Protein AF-A0A0N0V313-F1 (afdb_monomer_lite)

Structure (mmCIF, N/CA/C/O backbone):
data_AF-A0A0N0V313-F1
#
_entry.id   AF-A0A0N0V313-F1
#
loop_
_atom_site.group_PDB
_atom_site.id
_atom_site.type_symbol
_atom_site.label_atom_id
_atom_site.label_alt_id
_atom_site.label_comp_id
_atom_site.label_asym_id
_atom_site.label_entity_id
_atom_site.label_seq_id
_atom_site.pdbx_PDB_ins_code
_atom_site.Cartn_x
_atom_site.Cartn_y
_atom_site.Cartn_z
_atom_site.occupancy
_atom_site.B_iso_or_equiv
_atom_site.auth_seq_id
_atom_site.auth_comp_id
_atom_site.auth_asym_id
_atom_site.auth_atom_id
_atom_site.pdbx_PDB_model_num
ATOM 1 N N . PHE A 1 1 ? 14.311 -41.955 42.974 1.00 34.53 1 PHE A N 1
ATOM 2 C CA . PHE A 1 1 ? 13.350 -40.988 43.537 1.00 34.53 1 PHE A CA 1
ATOM 3 C C . PHE A 1 1 ? 11.928 -41.524 43.404 1.00 34.53 1 PHE A C 1
ATOM 5 O O . PHE A 1 1 ? 11.404 -41.926 44.427 1.00 34.53 1 PHE A O 1
ATOM 12 N N . LEU A 1 2 ? 11.371 -41.703 42.191 1.00 32.03 2 LEU A N 1
ATOM 13 C CA . LEU A 1 2 ? 10.051 -42.346 42.013 1.00 32.03 2 LEU A CA 1
ATOM 14 C C . LEU A 1 2 ? 9.944 -43.751 42.652 1.00 32.03 2 LEU A C 1
ATOM 16 O O . LEU A 1 2 ? 8.968 -44.006 43.345 1.00 32.03 2 LEU A O 1
ATOM 20 N N . ASP A 1 3 ? 10.964 -44.611 42.539 1.00 33.94 3 ASP A N 1
ATOM 21 C CA . ASP A 1 3 ? 10.922 -45.958 43.153 1.00 33.94 3 ASP A CA 1
ATOM 22 C C . ASP A 1 3 ? 10.912 -45.951 44.693 1.00 33.94 3 ASP A C 1
ATOM 24 O O . ASP A 1 3 ? 10.281 -46.801 45.321 1.00 33.94 3 ASP A O 1
ATOM 28 N N . ALA A 1 4 ? 11.565 -44.971 45.328 1.00 38.34 4 ALA A N 1
ATOM 29 C CA . ALA A 1 4 ? 11.585 -44.853 46.789 1.00 38.34 4 ALA A CA 1
ATOM 30 C C . ALA A 1 4 ? 10.253 -44.301 47.323 1.00 38.34 4 ALA A C 1
ATOM 32 O O . ALA A 1 4 ? 9.757 -44.762 48.349 1.00 38.34 4 ALA A O 1
ATOM 33 N N . THR A 1 5 ? 9.635 -43.362 46.595 1.00 40.12 5 THR A N 1
ATOM 34 C CA . THR A 1 5 ? 8.320 -42.802 46.936 1.00 40.12 5 THR A CA 1
ATOM 35 C C . THR A 1 5 ? 7.208 -43.839 46.780 1.00 40.12 5 THR A C 1
ATOM 37 O O . THR A 1 5 ? 6.325 -43.900 47.632 1.00 40.12 5 THR A O 1
ATOM 40 N N . VAL A 1 6 ? 7.279 -44.693 45.750 1.00 41.06 6 VAL A N 1
ATOM 41 C CA . VAL A 1 6 ? 6.324 -45.794 45.531 1.00 41.06 6 VAL A CA 1
ATOM 42 C C . VAL A 1 6 ? 6.480 -46.881 46.597 1.00 41.06 6 VAL A C 1
ATOM 44 O O . VAL A 1 6 ? 5.483 -47.342 47.139 1.00 41.06 6 VAL A O 1
ATOM 47 N N . THR A 1 7 ? 7.707 -47.236 46.989 1.00 41.81 7 THR A N 1
ATOM 48 C CA . THR A 1 7 ? 7.926 -48.267 48.023 1.00 41.81 7 THR A CA 1
ATOM 49 C C . THR A 1 7 ? 7.408 -47.818 49.398 1.00 41.81 7 THR A C 1
ATOM 51 O O . THR A 1 7 ? 6.713 -48.576 50.065 1.00 41.81 7 THR A O 1
ATOM 54 N N . ILE A 1 8 ? 7.644 -46.557 49.787 1.00 45.75 8 ILE A N 1
ATOM 55 C CA . ILE A 1 8 ? 7.180 -46.010 51.078 1.00 45.75 8 ILE A CA 1
ATOM 56 C C . ILE A 1 8 ? 5.659 -45.806 51.098 1.00 45.75 8 ILE A C 1
ATOM 58 O O . ILE A 1 8 ? 5.028 -46.066 52.118 1.00 45.75 8 ILE A O 1
ATOM 62 N N . THR A 1 9 ? 5.052 -45.366 49.989 1.00 46.56 9 THR A N 1
ATOM 63 C CA . THR A 1 9 ? 3.583 -45.255 49.903 1.00 46.56 9 THR A CA 1
ATOM 64 C C . THR A 1 9 ? 2.912 -46.620 49.916 1.00 46.56 9 THR A C 1
ATOM 66 O O . THR A 1 9 ? 1.864 -46.740 50.535 1.00 46.56 9 THR A O 1
ATOM 69 N N . THR A 1 10 ? 3.531 -47.647 49.329 1.00 43.28 10 THR A N 1
ATOM 70 C CA . THR A 1 10 ? 3.001 -49.019 49.347 1.00 43.28 10 THR A CA 1
ATOM 71 C C . THR A 1 10 ? 3.128 -49.654 50.736 1.00 43.28 10 THR A C 1
ATOM 73 O O . THR A 1 10 ? 2.152 -50.219 51.213 1.00 43.28 10 THR A O 1
ATOM 76 N N . GLU A 1 11 ? 4.250 -49.470 51.446 1.00 43.75 11 GLU A N 1
ATOM 77 C CA . GLU A 1 11 ? 4.398 -49.928 52.842 1.00 43.75 11 GLU A CA 1
ATOM 78 C C . GLU A 1 11 ? 3.432 -49.199 53.799 1.00 43.75 11 GLU A C 1
ATOM 80 O O . GLU A 1 11 ? 2.836 -49.832 54.667 1.00 43.75 11 GLU A O 1
ATOM 85 N N . LEU A 1 12 ? 3.204 -47.888 53.624 1.00 44.88 12 LEU A N 1
ATOM 86 C CA . LEU A 1 12 ? 2.194 -47.142 54.395 1.00 44.88 12 LEU A CA 1
ATOM 87 C C . LEU A 1 12 ? 0.769 -47.618 54.093 1.00 44.88 12 LEU A C 1
ATOM 89 O O . LEU A 1 12 ? -0.044 -47.710 55.009 1.00 44.88 12 LEU A O 1
ATOM 93 N N . PHE A 1 13 ? 0.466 -47.934 52.832 1.00 44.59 13 PHE A N 1
ATOM 94 C CA . PHE A 1 13 ? -0.846 -48.443 52.432 1.00 44.59 13 PHE A CA 1
ATOM 95 C C . PHE A 1 13 ? -1.089 -49.866 52.954 1.00 44.59 13 PHE A C 1
ATOM 97 O O . PHE A 1 13 ? -2.187 -50.157 53.417 1.00 44.59 13 PHE A O 1
ATOM 104 N N . GLU A 1 14 ? -0.068 -50.731 52.957 1.00 46.31 14 GLU A N 1
ATOM 105 C CA . GLU A 1 14 ? -0.139 -52.085 53.527 1.00 46.31 14 GLU A CA 1
ATOM 106 C C . GLU A 1 14 ? -0.232 -52.074 55.062 1.00 46.31 14 GLU A C 1
ATOM 108 O O . GLU A 1 14 ? -0.946 -52.894 55.635 1.00 46.31 14 GLU A O 1
ATOM 113 N N . ILE A 1 15 ? 0.404 -51.122 55.755 1.00 45.47 15 ILE A N 1
ATOM 114 C CA . ILE A 1 15 ? 0.240 -50.944 57.211 1.00 45.47 15 ILE A CA 1
ATOM 115 C C . ILE A 1 15 ? -1.172 -50.440 57.547 1.00 45.47 15 ILE A C 1
ATOM 117 O O . ILE A 1 15 ? -1.767 -50.898 58.515 1.00 45.47 15 ILE A O 1
ATOM 121 N N . ILE A 1 16 ? -1.740 -49.547 56.728 1.00 46.66 16 ILE A N 1
ATOM 122 C CA . ILE A 1 16 ? -3.119 -49.056 56.896 1.00 46.66 16 ILE A CA 1
ATOM 123 C C . ILE A 1 16 ? -4.159 -50.143 56.557 1.00 46.66 16 ILE A C 1
ATOM 125 O O . ILE A 1 16 ? -5.248 -50.125 57.122 1.00 46.66 16 ILE A O 1
ATOM 129 N N . GLN A 1 17 ? -3.842 -51.086 55.659 1.00 43.22 17 GLN A N 1
ATOM 130 C CA . GLN A 1 17 ? -4.738 -52.189 55.278 1.00 43.22 17 GLN A CA 1
ATOM 131 C C . GLN A 1 17 ? -4.585 -53.470 56.114 1.00 43.22 17 GLN A C 1
ATOM 133 O O . GLN A 1 17 ? -5.504 -54.285 56.110 1.00 43.22 17 GLN A O 1
ATOM 138 N N . SER A 1 18 ? -3.448 -53.693 56.782 1.00 42.53 18 SER A N 1
ATOM 139 C CA . SER A 1 18 ? -3.191 -54.943 57.526 1.00 42.53 18 SER A CA 1
ATOM 140 C C . SER A 1 18 ? -3.800 -54.987 58.927 1.00 42.53 18 SER A C 1
ATOM 142 O O . SER A 1 18 ? -3.902 -56.077 59.489 1.00 42.53 18 SER A O 1
ATOM 144 N N . ASP A 1 19 ? -4.267 -53.854 59.451 1.00 44.91 19 ASP A N 1
ATOM 145 C CA . ASP A 1 19 ? -5.111 -53.808 60.641 1.00 44.91 19 ASP A CA 1
ATOM 146 C C . ASP A 1 19 ? -6.555 -53.494 60.212 1.00 44.91 19 ASP A C 1
ATOM 148 O O . ASP A 1 19 ? -6.806 -52.499 59.532 1.00 44.91 19 ASP A O 1
ATOM 152 N N . ASP A 1 20 ? -7.499 -54.362 60.595 1.00 46.09 20 ASP A N 1
ATOM 153 C CA . ASP A 1 20 ? -8.954 -54.263 60.373 1.00 46.09 20 ASP A CA 1
ATOM 154 C C . ASP A 1 20 ? -9.541 -52.958 60.970 1.00 46.09 20 ASP A C 1
ATOM 156 O O . ASP A 1 20 ? -10.193 -52.953 62.014 1.00 46.09 20 ASP A O 1
ATOM 160 N N . ILE A 1 21 ? -9.302 -51.815 60.322 1.00 44.97 21 ILE A N 1
ATOM 161 C CA . ILE A 1 21 ? -9.722 -50.480 60.788 1.00 44.97 21 ILE A CA 1
ATOM 162 C C . ILE A 1 21 ? -11.132 -50.105 60.289 1.00 44.97 21 ILE A C 1
ATOM 164 O O . ILE A 1 21 ? -11.710 -49.127 60.762 1.00 44.97 21 ILE A O 1
ATOM 168 N N . PHE A 1 22 ? -11.733 -50.881 59.380 1.00 41.62 22 PHE A N 1
ATOM 169 C CA . PHE A 1 22 ? -12.976 -50.481 58.703 1.00 41.62 22 PHE A CA 1
ATOM 170 C C . PHE A 1 22 ? -14.220 -51.342 58.943 1.00 41.62 22 PHE A C 1
ATOM 172 O O . PHE A 1 22 ? -15.252 -51.016 58.363 1.00 41.62 22 PHE A O 1
ATOM 179 N N . ASP A 1 23 ? -14.199 -52.336 59.837 1.00 37.44 23 ASP A N 1
ATOM 180 C CA . ASP A 1 23 ? -15.422 -53.073 60.190 1.00 37.44 23 ASP A CA 1
ATOM 181 C C . ASP A 1 23 ? -15.765 -53.005 61.692 1.00 37.44 23 ASP A C 1
ATOM 183 O O . ASP A 1 23 ? -15.116 -53.614 62.540 1.00 37.44 23 ASP A O 1
ATOM 187 N N . ASN A 1 24 ? -16.895 -52.330 61.957 1.00 33.34 24 ASN A N 1
ATOM 188 C CA . ASN A 1 24 ? -17.717 -52.244 63.179 1.00 33.34 24 ASN A CA 1
ATOM 189 C C . ASN A 1 24 ? -17.553 -51.001 64.091 1.00 33.34 24 ASN A C 1
ATOM 191 O O . ASN A 1 24 ? -16.580 -50.830 64.817 1.00 33.34 24 ASN A O 1
ATOM 195 N N . HIS A 1 25 ? -18.616 -50.179 64.125 1.00 34.38 25 HIS A N 1
ATOM 196 C CA . HIS A 1 25 ? -18.979 -49.233 65.204 1.00 34.38 25 HIS A CA 1
ATOM 197 C C . HIS A 1 25 ? -18.958 -49.920 66.599 1.00 34.38 25 HIS A C 1
ATOM 199 O O . HIS A 1 25 ? -19.292 -51.108 66.629 1.00 34.38 25 HIS A O 1
ATOM 205 N N . PRO A 1 26 ? -18.709 -49.236 67.756 1.00 43.62 26 PRO A N 1
ATOM 206 C CA . PRO A 1 26 ? -19.061 -47.833 68.050 1.00 43.62 26 PRO A CA 1
ATOM 207 C C . PRO A 1 26 ? -18.061 -46.967 68.891 1.00 43.62 26 PRO A C 1
ATOM 209 O O . PRO A 1 26 ? -17.382 -47.443 69.789 1.00 43.62 26 PRO A O 1
ATOM 212 N N . SER A 1 27 ? -18.045 -45.654 68.613 1.00 46.44 27 SER A N 1
ATOM 213 C CA . SER A 1 27 ? -18.040 -44.500 69.554 1.00 46.44 27 SER A CA 1
ATOM 214 C C . SER A 1 27 ? -17.170 -44.463 70.836 1.00 46.44 27 SER A C 1
ATOM 216 O O . SER A 1 27 ? -17.701 -44.097 71.885 1.00 46.44 27 SER A O 1
ATOM 218 N N . ASP A 1 28 ? -15.861 -44.716 70.790 1.00 44.06 28 ASP A N 1
ATOM 219 C CA . ASP A 1 28 ? -14.980 -44.318 71.908 1.00 44.06 28 ASP A CA 1
ATOM 220 C C . ASP A 1 28 ? -13.730 -43.575 71.402 1.00 44.06 28 ASP A C 1
ATOM 222 O O . ASP A 1 28 ? -12.792 -44.170 70.857 1.00 44.06 28 ASP A O 1
ATOM 226 N N . ASP A 1 29 ? -13.742 -42.245 71.541 1.00 49.06 29 ASP A N 1
ATOM 227 C CA . ASP A 1 29 ? -12.703 -41.329 71.045 1.00 49.06 29 ASP A CA 1
ATOM 228 C C . ASP A 1 29 ? -11.321 -41.599 71.680 1.00 49.06 29 ASP A C 1
ATOM 230 O O . ASP A 1 29 ? -10.282 -41.306 71.076 1.00 49.06 29 ASP A O 1
ATOM 234 N N . GLU A 1 30 ? -11.274 -42.237 72.858 1.00 43.00 30 GLU A N 1
ATOM 235 C CA . GLU A 1 30 ? -10.028 -42.661 73.513 1.00 43.00 30 GLU A CA 1
ATOM 236 C C . GLU A 1 30 ? -9.331 -43.824 72.784 1.00 43.00 30 GLU A C 1
ATOM 238 O O . GLU A 1 30 ? -8.101 -43.830 72.676 1.00 43.00 30 GLU A O 1
ATOM 243 N N . HIS A 1 31 ? -10.078 -44.783 72.221 1.00 44.56 31 HIS A N 1
ATOM 244 C CA . HIS A 1 31 ? -9.494 -45.958 71.557 1.00 44.56 31 HIS A CA 1
ATOM 245 C C . HIS A 1 31 ? -8.894 -45.599 70.188 1.00 44.56 31 HIS A C 1
ATOM 247 O O . HIS A 1 31 ? -7.794 -46.032 69.837 1.00 44.56 31 HIS A O 1
ATOM 253 N N . GLN A 1 32 ? -9.573 -44.717 69.449 1.00 47.53 32 GLN A N 1
ATOM 254 C CA . GLN A 1 32 ? -9.085 -44.147 68.189 1.00 47.53 32 GLN A CA 1
ATOM 255 C C . GLN A 1 32 ? -7.858 -43.245 68.405 1.00 47.53 32 GLN A C 1
ATOM 257 O O . GLN A 1 32 ? -6.925 -43.257 67.599 1.00 47.53 32 GLN A O 1
ATOM 262 N N . SER A 1 33 ? -7.811 -42.502 69.516 1.00 47.72 33 SER A N 1
ATOM 263 C CA . SER A 1 33 ? -6.656 -41.671 69.879 1.00 47.72 33 SER A CA 1
ATOM 264 C C . SER A 1 33 ? -5.431 -42.511 70.255 1.00 47.72 33 SER A C 1
ATOM 266 O O . SER A 1 33 ? -4.319 -42.197 69.828 1.00 47.72 33 SER A O 1
ATOM 268 N N . ALA A 1 34 ? -5.620 -43.620 70.979 1.00 48.69 34 ALA A N 1
ATOM 269 C CA . ALA A 1 34 ? -4.541 -44.542 71.336 1.00 48.69 34 ALA A CA 1
ATOM 270 C C . ALA A 1 34 ? -3.917 -45.227 70.103 1.00 48.69 34 ALA A C 1
ATOM 272 O O . ALA A 1 34 ? -2.691 -45.274 69.984 1.00 48.69 34 ALA A O 1
ATOM 273 N N . LEU A 1 35 ? -4.739 -45.669 69.143 1.00 49.12 35 LEU A N 1
ATOM 274 C CA . LEU A 1 35 ? -4.277 -46.266 67.881 1.00 49.12 35 LEU A CA 1
ATOM 275 C C . LEU A 1 35 ? -3.494 -45.267 67.010 1.00 49.12 35 LEU A C 1
ATOM 277 O O . LEU A 1 35 ? -2.474 -45.617 66.416 1.00 49.12 35 LEU A O 1
ATOM 281 N N . ARG A 1 36 ? -3.909 -43.993 66.987 1.00 50.12 36 ARG A N 1
ATOM 282 C CA . ARG A 1 36 ? -3.197 -42.918 66.270 1.00 50.12 36 ARG A CA 1
ATOM 283 C C . ARG A 1 36 ? -1.842 -42.585 66.901 1.00 50.12 36 ARG A C 1
ATOM 285 O O . ARG A 1 36 ? -0.891 -42.282 66.180 1.00 50.12 36 ARG A O 1
ATOM 292 N N . ILE A 1 37 ? -1.734 -42.665 68.229 1.00 52.81 37 ILE A N 1
ATOM 293 C CA . ILE A 1 37 ? -0.472 -42.465 68.959 1.00 52.81 37 ILE A CA 1
ATOM 294 C C . ILE A 1 37 ? 0.492 -43.639 68.720 1.00 52.81 37 ILE A C 1
ATOM 296 O O . ILE A 1 37 ? 1.676 -43.410 68.475 1.00 52.81 37 ILE A O 1
ATOM 300 N N . GLU A 1 38 ? -0.001 -44.881 68.719 1.00 50.91 38 GLU A N 1
ATOM 301 C CA . GLU A 1 38 ? 0.784 -46.082 68.386 1.00 50.91 38 GLU A CA 1
ATOM 302 C C . GLU A 1 38 ? 1.335 -46.010 66.947 1.00 50.91 38 GLU A C 1
ATOM 304 O O . GLU A 1 38 ? 2.533 -46.215 66.728 1.00 50.91 38 GLU A O 1
ATOM 309 N N . ALA A 1 39 ? 0.497 -45.630 65.973 1.00 50.38 39 ALA A N 1
ATOM 310 C CA . ALA A 1 39 ? 0.896 -45.469 64.573 1.00 50.38 39 ALA A CA 1
ATOM 311 C C . ALA A 1 39 ? 1.961 -44.372 64.391 1.00 50.38 39 ALA A C 1
ATOM 313 O O . ALA A 1 39 ? 2.960 -44.581 63.698 1.00 50.38 39 ALA A O 1
ATOM 314 N N . LYS A 1 40 ? 1.798 -43.228 65.071 1.00 52.59 40 LYS A N 1
ATOM 315 C CA . LYS A 1 40 ? 2.785 -42.138 65.083 1.00 52.59 40 LYS A CA 1
ATOM 316 C C . LYS A 1 40 ? 4.137 -42.600 65.639 1.00 52.59 40 LYS A C 1
ATOM 318 O O . LYS A 1 40 ? 5.167 -42.342 65.020 1.00 52.59 40 LYS A O 1
ATOM 323 N N . ASN A 1 41 ? 4.139 -43.319 66.761 1.00 53.88 41 ASN A N 1
ATOM 324 C CA . ASN A 1 41 ? 5.369 -43.790 67.403 1.00 53.88 41 ASN A CA 1
ATOM 325 C C . ASN A 1 41 ? 6.132 -44.808 66.534 1.00 53.88 41 ASN A C 1
ATOM 327 O O . ASN A 1 41 ? 7.358 -44.742 66.448 1.00 53.88 41 ASN A O 1
ATOM 331 N N . ARG A 1 42 ? 5.425 -45.708 65.833 1.00 51.62 42 ARG A N 1
ATOM 332 C CA . ARG A 1 42 ? 6.041 -46.672 64.899 1.00 51.62 42 ARG A CA 1
ATOM 333 C C . ARG A 1 42 ? 6.610 -46.002 63.648 1.00 51.62 42 ARG A C 1
ATOM 335 O O . ARG A 1 42 ? 7.675 -46.397 63.166 1.00 51.62 42 ARG A O 1
ATOM 342 N N . LEU A 1 43 ? 5.945 -44.960 63.145 1.00 51.59 43 LEU A N 1
ATOM 343 C CA . LEU A 1 43 ? 6.442 -44.167 62.019 1.00 51.59 43 LEU A CA 1
ATOM 344 C C . LEU A 1 43 ? 7.731 -43.415 62.398 1.00 51.59 43 LEU A C 1
ATOM 346 O O . LEU A 1 43 ? 8.701 -43.411 61.641 1.00 51.59 43 LEU A O 1
ATOM 350 N N . GLU A 1 44 ? 7.769 -42.837 63.602 1.00 55.41 44 GLU A N 1
ATOM 351 C CA . GLU A 1 44 ? 8.949 -42.154 64.146 1.00 55.41 44 GLU A CA 1
ATOM 352 C C . GLU A 1 44 ? 10.128 -43.116 64.393 1.00 55.41 44 GLU A C 1
ATOM 354 O O . GLU A 1 44 ? 11.278 -42.744 64.144 1.00 55.41 44 GLU A O 1
ATOM 359 N N . GLU A 1 45 ? 9.875 -44.363 64.810 1.00 55.88 45 GLU A N 1
ATOM 360 C CA . GLU A 1 45 ? 10.908 -45.407 64.918 1.00 55.88 45 GLU A CA 1
ATOM 361 C C . GLU A 1 45 ? 11.469 -45.835 63.556 1.00 55.88 45 GLU A C 1
ATOM 363 O O . GLU A 1 45 ? 12.679 -46.009 63.421 1.00 55.88 45 GLU A O 1
ATOM 368 N N . THR A 1 46 ? 10.621 -45.934 62.530 1.00 52.06 46 THR A N 1
ATOM 369 C CA . THR A 1 46 ? 11.014 -46.359 61.171 1.00 52.06 46 THR A CA 1
ATOM 370 C C . THR A 1 46 ? 11.917 -45.330 60.474 1.00 52.06 46 THR A C 1
ATOM 372 O O . THR A 1 46 ? 12.768 -45.673 59.649 1.00 52.06 46 THR A O 1
ATOM 375 N N . ILE A 1 47 ? 11.773 -44.052 60.836 1.00 51.06 47 ILE A N 1
ATOM 376 C CA . ILE A 1 47 ? 12.589 -42.935 60.332 1.00 51.06 47 ILE A CA 1
ATOM 377 C C . ILE A 1 47 ? 13.932 -42.831 61.089 1.00 51.06 47 ILE A C 1
ATOM 379 O O . ILE A 1 47 ? 14.895 -42.227 60.602 1.00 51.06 47 ILE A O 1
ATOM 383 N N . LYS A 1 48 ? 14.041 -43.450 62.271 1.00 45.72 48 LYS A N 1
ATOM 384 C CA . LYS A 1 48 ? 15.200 -43.348 63.163 1.00 45.72 48 LYS A CA 1
ATOM 385 C C . LYS A 1 48 ? 16.397 -44.134 62.604 1.00 45.72 48 LYS A C 1
ATOM 387 O O . LYS A 1 48 ? 16.529 -45.334 62.814 1.00 45.72 48 LYS A O 1
ATOM 392 N N . GLY A 1 49 ? 17.300 -43.431 61.916 1.00 51.91 49 GLY A N 1
ATOM 393 C CA . GLY A 1 49 ? 18.573 -43.976 61.418 1.00 51.91 49 GLY A CA 1
ATOM 394 C C . GLY A 1 49 ? 18.856 -43.776 59.924 1.00 51.91 49 GLY A C 1
ATOM 395 O O . GLY A 1 49 ? 19.860 -44.296 59.446 1.00 51.91 49 GLY A O 1
ATOM 396 N N . LYS A 1 50 ? 18.012 -43.041 59.184 1.00 52.59 50 LYS A N 1
ATOM 397 C CA . LYS A 1 50 ? 18.241 -42.710 57.762 1.00 52.59 50 LYS A CA 1
ATOM 398 C C . LYS A 1 50 ? 18.822 -41.287 57.613 1.00 52.59 50 LYS A C 1
ATOM 400 O O . LYS A 1 50 ? 18.415 -40.388 58.344 1.00 52.59 50 LYS A O 1
ATOM 405 N N . GLU A 1 51 ? 19.826 -41.100 56.746 1.00 45.41 51 GLU A N 1
ATOM 406 C CA . GLU A 1 51 ? 20.648 -39.870 56.662 1.00 45.41 51 GLU A CA 1
ATOM 407 C C . GLU A 1 51 ? 19.995 -38.671 55.923 1.00 45.41 51 GLU A C 1
ATOM 409 O O . GLU A 1 51 ? 18.937 -38.768 55.313 1.00 45.41 51 GLU A O 1
ATOM 414 N N . PHE A 1 52 ? 20.635 -37.501 56.041 1.00 46.41 52 PHE A N 1
ATOM 415 C CA . PHE A 1 52 ? 20.057 -36.226 56.497 1.00 46.41 52 PHE A CA 1
ATOM 416 C C . PHE A 1 52 ? 19.420 -35.282 55.448 1.00 46.41 52 PHE A C 1
ATOM 418 O O . PHE A 1 52 ? 18.976 -34.201 55.833 1.00 46.41 52 PHE A O 1
ATOM 425 N N . GLU A 1 53 ? 19.324 -35.636 54.161 1.00 47.38 53 GLU A N 1
ATOM 426 C CA . GLU A 1 53 ? 18.766 -34.727 53.128 1.00 47.38 53 GLU A CA 1
ATOM 427 C C . GLU A 1 53 ? 17.293 -34.989 52.758 1.00 47.38 53 GLU A C 1
ATOM 429 O O . GLU A 1 53 ? 16.611 -34.084 52.280 1.00 47.38 53 GLU A O 1
ATOM 434 N N . GLU A 1 54 ? 16.732 -36.158 53.083 1.00 48.50 54 GLU A N 1
ATOM 435 C CA . GLU A 1 54 ? 15.305 -36.463 52.844 1.00 48.50 54 GLU A CA 1
ATOM 436 C C . GLU A 1 54 ? 14.382 -36.008 54.000 1.00 48.50 54 GLU A C 1
ATOM 438 O O . GLU A 1 54 ? 13.159 -35.945 53.862 1.00 48.50 54 GLU A O 1
ATOM 443 N N . ILE A 1 55 ? 14.959 -35.616 55.143 1.00 45.00 55 ILE A N 1
ATOM 444 C CA . ILE A 1 55 ? 14.227 -35.321 56.388 1.00 45.00 55 ILE A CA 1
ATOM 445 C C . ILE A 1 55 ? 13.537 -33.947 56.363 1.00 45.00 55 ILE A C 1
ATOM 447 O O . ILE A 1 55 ? 12.485 -33.787 56.980 1.00 45.00 55 ILE A O 1
ATOM 451 N N . ALA A 1 56 ? 14.079 -32.947 55.659 1.00 45.34 56 ALA A N 1
ATOM 452 C CA . ALA A 1 56 ? 13.493 -31.600 55.627 1.00 45.34 56 ALA A CA 1
ATOM 453 C C . ALA A 1 56 ? 12.164 -31.568 54.851 1.00 45.34 56 ALA A C 1
ATOM 455 O O . ALA A 1 56 ? 11.197 -30.938 55.282 1.00 45.34 56 ALA A O 1
ATOM 456 N N . THR A 1 57 ? 12.096 -32.311 53.747 1.00 46.44 57 THR A N 1
ATOM 457 C CA . THR A 1 57 ? 10.904 -32.408 52.896 1.00 46.44 57 THR A CA 1
ATOM 458 C C . THR A 1 57 ? 9.829 -33.273 53.553 1.00 46.44 57 THR A C 1
ATOM 460 O O . THR A 1 57 ? 8.657 -32.896 53.547 1.00 46.44 57 THR A O 1
ATOM 463 N N . LEU A 1 58 ? 10.223 -34.363 54.228 1.00 45.16 58 LEU A N 1
ATOM 464 C CA . LEU A 1 58 ? 9.300 -35.173 55.028 1.00 45.16 58 LEU A CA 1
ATOM 465 C C . LEU A 1 58 ? 8.788 -34.429 56.269 1.00 45.16 58 LEU A C 1
ATOM 467 O O . LEU A 1 58 ? 7.598 -34.492 56.552 1.00 45.16 58 LEU A O 1
ATOM 471 N N . LYS A 1 59 ? 9.631 -33.661 56.977 1.00 44.22 59 LYS A N 1
ATOM 472 C CA . LYS A 1 59 ? 9.180 -32.806 58.092 1.00 44.22 59 LYS A CA 1
ATOM 473 C C . LYS A 1 59 ? 8.176 -31.753 57.642 1.00 44.22 59 LYS A C 1
ATOM 475 O O . LYS A 1 59 ? 7.242 -31.483 58.386 1.00 44.22 59 LYS A O 1
ATOM 480 N N . LYS A 1 60 ? 8.337 -31.196 56.438 1.00 45.16 60 LYS A N 1
ATOM 481 C CA . LYS A 1 60 ? 7.402 -30.221 55.862 1.00 45.16 60 LYS A CA 1
ATOM 482 C C . LYS A 1 60 ? 6.073 -30.871 55.459 1.00 45.16 60 LYS A C 1
ATOM 484 O O . LYS A 1 60 ? 5.018 -30.310 55.730 1.00 45.16 60 LYS A O 1
ATOM 489 N N . ALA A 1 61 ? 6.107 -32.083 54.902 1.00 43.97 61 ALA A N 1
ATOM 490 C CA . ALA A 1 61 ? 4.902 -32.861 54.605 1.00 43.97 61 ALA A CA 1
ATOM 491 C C . ALA A 1 61 ? 4.160 -33.306 55.883 1.00 43.97 61 ALA A C 1
ATOM 493 O O . ALA A 1 61 ? 2.935 -33.227 55.947 1.00 43.97 61 ALA A O 1
ATOM 494 N N . ILE A 1 62 ? 4.898 -33.693 56.929 1.00 43.59 62 ILE A N 1
ATOM 495 C CA . ILE A 1 62 ? 4.347 -34.059 58.241 1.00 43.59 62 ILE A CA 1
ATOM 496 C C . ILE A 1 62 ? 3.818 -32.822 58.986 1.00 43.59 62 ILE A C 1
ATOM 498 O O . ILE A 1 62 ? 2.748 -32.902 59.577 1.00 43.59 62 ILE A O 1
ATOM 502 N N . GLN A 1 63 ? 4.493 -31.665 58.924 1.00 42.38 63 GLN A N 1
ATOM 503 C CA . GLN A 1 63 ? 3.975 -30.396 59.466 1.00 42.38 63 GLN A CA 1
ATOM 504 C C . GLN A 1 63 ? 2.683 -29.967 58.772 1.00 42.38 63 GLN A C 1
ATOM 506 O O . GLN A 1 63 ? 1.764 -29.528 59.452 1.00 42.38 63 GLN A O 1
ATOM 511 N N . ASN A 1 64 ? 2.577 -30.158 57.457 1.00 41.78 64 ASN A N 1
ATOM 512 C CA . ASN A 1 64 ? 1.343 -29.880 56.726 1.00 41.78 64 ASN A CA 1
ATOM 513 C C . ASN A 1 64 ? 0.216 -30.862 57.090 1.00 41.78 64 ASN A C 1
ATOM 515 O O . ASN A 1 64 ? -0.941 -30.461 57.111 1.00 41.78 64 ASN A O 1
ATOM 519 N N . CYS A 1 65 ? 0.535 -32.116 57.438 1.00 35.84 65 CYS A N 1
ATOM 520 C CA . CYS A 1 65 ? -0.454 -33.070 57.956 1.00 35.84 65 CYS A CA 1
ATOM 521 C C . CYS A 1 65 ? -0.845 -32.793 59.422 1.00 35.84 65 CYS A C 1
ATOM 523 O O . CYS A 1 65 ? -1.988 -33.026 59.801 1.00 35.84 65 CYS A O 1
ATOM 525 N N . LEU A 1 66 ? 0.076 -32.282 60.250 1.00 35.44 66 LEU A N 1
ATOM 526 C CA . LEU A 1 66 ? -0.170 -31.935 61.658 1.00 35.44 66 LEU A CA 1
ATOM 527 C C . LEU A 1 66 ? -0.866 -30.573 61.830 1.00 35.44 66 LEU A C 1
ATOM 529 O O . LEU A 1 66 ? -1.589 -30.397 62.804 1.00 35.44 66 LEU A O 1
ATOM 533 N N . ALA A 1 67 ? -0.712 -29.638 60.886 1.00 37.28 67 ALA A N 1
ATOM 534 C CA . ALA A 1 67 ? -1.381 -28.329 60.891 1.00 37.28 67 ALA A CA 1
ATOM 535 C C . ALA A 1 67 ? -2.908 -28.404 60.660 1.00 37.28 67 ALA A C 1
ATOM 537 O O . ALA A 1 67 ? -3.596 -27.391 60.747 1.00 37.28 67 ALA A O 1
ATOM 538 N N . VAL A 1 68 ? -3.441 -29.600 60.390 1.00 37.66 68 VAL A N 1
ATOM 539 C CA . VAL A 1 68 ? -4.880 -29.878 60.227 1.00 37.66 68 VAL A CA 1
ATOM 540 C C . VAL A 1 68 ? -5.541 -30.291 61.559 1.00 37.66 68 VAL A C 1
ATOM 542 O O . VAL A 1 68 ? -6.732 -30.585 61.599 1.00 37.66 68 VAL A O 1
ATOM 545 N N . ILE A 1 69 ? -4.809 -30.291 62.679 1.00 32.78 69 ILE A N 1
ATOM 546 C CA . ILE A 1 69 ? -5.339 -30.679 63.995 1.00 32.78 69 ILE A CA 1
ATOM 547 C C . ILE A 1 69 ? -5.657 -29.412 64.814 1.00 32.78 69 ILE A C 1
ATOM 549 O O . ILE A 1 69 ? -4.725 -28.687 65.159 1.00 32.78 69 ILE A O 1
ATOM 553 N N . PRO A 1 70 ? -6.931 -29.115 65.148 1.00 34.16 70 PRO A N 1
ATOM 554 C CA . PRO A 1 70 ? -7.267 -27.982 66.008 1.00 34.16 70 PRO A CA 1
ATOM 555 C C . PRO A 1 70 ? -6.798 -28.238 67.448 1.00 34.16 70 PRO A C 1
ATOM 557 O O . PRO A 1 70 ? -7.159 -29.257 68.040 1.00 34.16 70 PRO A O 1
ATOM 560 N N . GLU A 1 71 ? -6.034 -27.305 68.021 1.00 35.31 71 GLU A N 1
ATOM 561 C CA . GLU A 1 71 ? -5.871 -27.179 69.473 1.00 35.31 71 GLU A CA 1
ATOM 562 C C . GLU A 1 71 ? -7.154 -26.579 70.074 1.00 35.31 71 GLU A C 1
ATOM 564 O O . GLU A 1 71 ? -7.669 -25.584 69.573 1.00 35.31 71 GLU A O 1
ATOM 569 N N . GLU A 1 72 ? -7.659 -27.229 71.125 1.00 31.42 72 GLU A N 1
ATOM 570 C CA . GLU A 1 72 ? -8.667 -26.764 72.092 1.00 31.42 72 GLU A CA 1
ATOM 571 C C . GLU A 1 72 ? -9.878 -25.971 71.560 1.00 31.42 72 GLU A C 1
ATOM 573 O O . GLU A 1 72 ? -9.862 -24.753 71.380 1.00 31.42 72 GLU A O 1
ATOM 578 N N . ILE A 1 73 ? -11.019 -26.660 71.472 1.00 28.09 73 ILE A N 1
ATOM 579 C CA . ILE A 1 73 ? -12.335 -26.016 71.447 1.00 28.09 73 ILE A CA 1
ATOM 580 C C . ILE A 1 73 ? -12.585 -25.423 72.841 1.00 28.09 73 ILE A C 1
ATOM 582 O O . ILE A 1 73 ? -12.917 -26.145 73.779 1.00 28.09 73 ILE A O 1
ATOM 586 N N . THR A 1 74 ? -12.436 -24.107 72.979 1.00 26.72 74 THR A N 1
ATOM 587 C CA . THR A 1 74 ? -13.029 -23.356 74.091 1.00 26.72 74 THR A CA 1
ATOM 588 C C . THR A 1 74 ? -14.392 -22.828 73.653 1.00 26.72 74 THR A C 1
ATOM 590 O O . THR A 1 74 ? -14.513 -22.121 72.654 1.00 26.72 74 THR A O 1
ATOM 593 N N . GLU A 1 75 ? -15.439 -23.204 74.390 1.00 36.84 75 GLU A N 1
ATOM 594 C CA . GLU A 1 75 ? -16.778 -22.631 74.255 1.00 36.84 75 GLU A CA 1
ATOM 595 C C . GLU A 1 75 ? -16.713 -21.118 74.499 1.00 36.84 75 GLU A C 1
ATOM 597 O O . GLU A 1 75 ? -16.438 -20.675 75.612 1.00 36.84 75 GLU A O 1
ATOM 602 N N . THR A 1 76 ? -16.992 -20.309 73.479 1.00 25.17 76 THR A N 1
ATOM 603 C CA . THR A 1 76 ? -17.579 -18.980 73.686 1.00 25.17 76 THR A CA 1
ATOM 604 C C . THR A 1 76 ? -18.588 -18.661 72.586 1.00 25.17 76 THR A C 1
ATOM 606 O O . THR A 1 76 ? -18.379 -18.930 71.404 1.00 25.17 76 THR A O 1
ATOM 609 N N . ASP A 1 77 ? -19.716 -18.130 73.048 1.00 30.91 77 ASP A N 1
ATOM 610 C CA . ASP A 1 77 ? -20.938 -17.799 72.329 1.00 30.91 77 ASP A CA 1
ATOM 611 C C . ASP A 1 77 ? -20.710 -17.002 71.035 1.00 30.91 77 ASP A C 1
ATOM 613 O O . ASP A 1 77 ? -20.197 -15.883 71.059 1.00 30.91 77 ASP A O 1
ATOM 617 N N . ALA A 1 78 ? -21.197 -17.531 69.911 1.00 24.72 78 ALA A N 1
ATOM 618 C CA . ALA A 1 78 ? -21.394 -16.768 68.684 1.00 24.72 78 ALA A CA 1
ATOM 619 C C . ALA A 1 78 ? -22.878 -16.812 68.310 1.00 24.72 78 ALA A C 1
ATOM 621 O O . ALA A 1 78 ? -23.382 -17.793 67.762 1.00 24.72 78 ALA A O 1
ATOM 622 N N . SER A 1 79 ? -23.573 -15.727 68.642 1.00 26.58 79 SER A N 1
ATOM 623 C CA . SER A 1 79 ? -24.893 -15.395 68.120 1.00 26.58 79 SER A CA 1
ATOM 624 C C . SER A 1 79 ? -24.885 -15.396 66.589 1.00 26.58 79 SER A C 1
ATOM 626 O O . SER A 1 79 ? -24.017 -14.786 65.965 1.00 26.58 79 SER A O 1
ATOM 628 N N . ASP A 1 80 ? -25.885 -16.072 66.032 1.00 35.34 80 ASP A N 1
ATOM 629 C CA . ASP A 1 80 ? -26.252 -16.201 64.622 1.00 35.34 80 ASP A CA 1
ATOM 630 C C . ASP A 1 80 ? -26.010 -14.968 63.737 1.00 35.34 80 ASP A C 1
ATOM 632 O O . ASP A 1 80 ? -26.334 -13.854 64.146 1.00 35.34 80 ASP A O 1
ATOM 636 N N . GLN A 1 81 ? -25.627 -15.195 62.462 1.00 29.84 81 GLN A N 1
ATOM 637 C CA . GLN A 1 81 ? -26.330 -14.519 61.350 1.00 29.84 81 GLN A CA 1
ATOM 638 C C . GLN A 1 81 ? -26.197 -15.074 59.913 1.00 29.84 81 GLN A C 1
ATOM 640 O O . GLN A 1 81 ? -27.057 -14.738 59.093 1.00 29.84 81 GLN A O 1
ATOM 645 N N . ASN A 1 82 ? -25.256 -15.963 59.570 1.00 29.50 82 ASN A N 1
ATOM 646 C CA . ASN A 1 82 ? -25.100 -16.426 58.174 1.00 29.50 82 ASN A CA 1
ATOM 647 C C . ASN A 1 82 ? -25.061 -17.956 58.031 1.00 29.50 82 ASN A C 1
ATOM 649 O O . ASN A 1 82 ? -24.003 -18.558 57.883 1.00 29.50 82 ASN A O 1
ATOM 653 N N . SER A 1 83 ? -26.239 -18.591 58.037 1.00 26.95 83 SER A N 1
ATOM 654 C CA . SER A 1 83 ? -26.406 -19.975 57.572 1.00 26.95 83 SER A CA 1
ATOM 655 C C . SER A 1 83 ? -27.363 -20.022 56.378 1.00 26.95 83 SER A C 1
ATOM 657 O O . SER A 1 83 ? -28.421 -19.392 56.406 1.00 26.95 83 SER A O 1
ATOM 659 N N . TYR A 1 84 ? -26.966 -20.739 55.327 1.00 35.66 84 TYR A N 1
ATOM 660 C CA . TYR A 1 84 ? -27.705 -20.909 54.073 1.00 35.66 84 TYR A CA 1
ATOM 661 C C . TYR A 1 84 ? -28.121 -22.379 53.941 1.00 35.66 84 TYR A C 1
ATOM 663 O O . TYR A 1 84 ? -27.459 -23.256 54.495 1.00 35.66 84 TYR A O 1
ATOM 671 N N . THR A 1 85 ? -29.243 -22.668 53.282 1.00 29.36 85 THR A N 1
ATOM 672 C CA . THR A 1 85 ? -29.795 -24.031 53.203 1.00 29.36 85 THR A CA 1
ATOM 673 C C . THR A 1 85 ? -30.189 -24.333 51.764 1.00 29.36 85 THR A C 1
ATOM 675 O O . THR A 1 85 ? -30.990 -23.616 51.176 1.00 29.36 85 THR A O 1
ATOM 678 N N . ILE A 1 86 ? -29.618 -25.395 51.200 1.00 29.86 86 ILE A N 1
ATOM 679 C CA . ILE A 1 86 ? -30.133 -26.042 49.991 1.00 29.86 86 ILE A CA 1
ATOM 680 C C . ILE A 1 86 ? -31.277 -26.927 50.474 1.00 29.86 86 ILE A C 1
ATOM 682 O O . ILE A 1 86 ? -31.102 -27.669 51.440 1.00 29.86 86 ILE A O 1
ATOM 686 N N . ALA A 1 87 ? -32.456 -26.809 49.871 1.00 31.58 87 ALA A N 1
ATOM 687 C CA . ALA A 1 87 ? -33.607 -27.601 50.278 1.00 31.58 87 ALA A CA 1
ATOM 688 C C . ALA A 1 87 ? -33.402 -29.073 49.877 1.00 31.58 87 ALA A C 1
ATOM 690 O O . ALA A 1 87 ? -33.732 -29.461 48.762 1.00 31.58 87 ALA A O 1
ATOM 691 N N . SER A 1 88 ? -32.863 -29.888 50.783 1.00 28.38 88 SER A N 1
ATOM 692 C CA . SER A 1 88 ? -33.070 -31.335 50.792 1.00 28.38 88 SER A CA 1
ATOM 693 C C . SER A 1 88 ? -34.161 -31.662 51.814 1.00 28.38 88 SER A C 1
ATOM 695 O O . SER A 1 88 ? -34.200 -31.091 52.905 1.00 28.38 88 SER A O 1
ATOM 697 N N . TYR A 1 89 ? -35.082 -32.553 51.453 1.00 27.66 89 TYR A N 1
ATOM 698 C CA . TYR A 1 89 ? -36.081 -33.098 52.370 1.00 27.66 89 TYR A CA 1
ATOM 699 C C . TYR A 1 89 ? -35.909 -34.613 52.421 1.00 27.66 89 TYR A C 1
ATOM 701 O O . TYR A 1 89 ? -35.976 -35.287 51.396 1.00 27.66 89 TYR A O 1
ATOM 709 N N . GLU A 1 90 ? -35.663 -35.114 53.628 1.00 27.95 90 GLU A N 1
ATOM 710 C CA . GLU A 1 90 ? -35.501 -36.530 53.944 1.00 27.95 90 GLU A CA 1
ATOM 711 C C . GLU A 1 90 ? -36.817 -37.156 54.430 1.00 27.95 90 GLU A C 1
ATOM 713 O O . GLU A 1 90 ? -37.717 -36.482 54.941 1.00 27.95 90 GLU A O 1
ATOM 718 N N . PHE A 1 91 ? -36.896 -38.471 54.241 1.00 25.70 91 PHE A N 1
ATOM 719 C CA . PHE A 1 91 ? -37.999 -39.364 54.584 1.00 25.70 91 PHE A CA 1
ATOM 720 C C . PHE A 1 91 ? -38.190 -39.502 56.104 1.00 25.70 91 PHE A C 1
ATOM 722 O O . PHE A 1 91 ? -37.222 -39.491 56.859 1.00 25.70 91 PHE A O 1
ATOM 729 N N . THR A 1 92 ? -39.428 -39.723 56.559 1.00 27.59 92 THR A N 1
ATOM 730 C CA . THR A 1 92 ? -39.721 -40.072 57.961 1.00 27.59 92 THR A CA 1
ATOM 731 C C . THR A 1 92 ? -40.242 -41.492 58.110 1.00 27.59 92 THR A C 1
ATOM 733 O O . THR A 1 92 ? -41.246 -41.831 57.488 1.00 27.59 92 THR A O 1
ATOM 736 N N . GLU A 1 93 ? -39.580 -42.248 58.987 1.00 26.97 93 GLU A N 1
ATOM 737 C CA . GLU A 1 93 ? -40.088 -43.049 60.126 1.00 26.97 93 GLU A CA 1
ATOM 738 C C . GLU A 1 93 ? -38.878 -43.897 60.582 1.00 26.97 93 GLU A C 1
ATOM 740 O O . GLU A 1 93 ? -38.348 -44.657 59.785 1.00 26.97 93 GLU A O 1
ATOM 745 N N . GLU A 1 94 ? -38.260 -43.790 61.757 1.00 30.19 94 GLU A N 1
ATOM 746 C CA . GLU A 1 94 ? -38.601 -43.310 63.096 1.00 30.19 94 GLU A CA 1
ATOM 747 C C . GLU A 1 94 ? -37.312 -42.755 63.752 1.00 30.19 94 GLU A C 1
ATOM 749 O O . GLU A 1 94 ? -36.215 -43.171 63.396 1.00 30.19 94 GLU A O 1
ATOM 754 N N . GLU A 1 95 ? -37.459 -41.813 64.693 1.00 36.84 95 GLU A N 1
ATOM 755 C CA . GLU A 1 95 ? -36.441 -41.316 65.645 1.00 36.84 95 GLU A CA 1
ATOM 756 C C . GLU A 1 95 ? -34.977 -41.221 65.163 1.00 36.84 95 GLU A C 1
ATOM 758 O O . GLU A 1 95 ? -34.211 -42.157 65.342 1.00 36.84 95 GLU A O 1
ATOM 763 N N . ILE A 1 96 ? -34.569 -40.042 64.665 1.00 26.61 96 ILE A N 1
ATOM 764 C CA . ILE A 1 96 ? -33.284 -39.347 64.926 1.00 26.61 96 ILE A CA 1
ATOM 765 C C . ILE A 1 96 ? -33.257 -38.071 64.053 1.00 26.61 96 ILE A C 1
ATOM 767 O O . ILE A 1 96 ? -33.313 -38.137 62.831 1.00 26.61 96 ILE A O 1
ATOM 771 N N . LEU A 1 97 ? -33.168 -36.887 64.673 1.00 33.34 97 LEU A N 1
ATOM 772 C CA . LEU A 1 97 ? -32.669 -35.682 63.993 1.00 33.34 97 LEU A CA 1
ATOM 773 C C . LEU A 1 97 ? -31.135 -35.759 63.991 1.00 33.34 97 LEU A C 1
ATOM 775 O O . LEU A 1 97 ? -30.544 -35.948 65.056 1.00 33.34 97 LEU A O 1
ATOM 779 N N . PRO A 1 98 ? -30.483 -35.496 62.850 1.00 28.58 98 PRO A N 1
ATOM 780 C CA . PRO A 1 98 ? -29.618 -34.329 62.833 1.00 28.58 98 PRO A CA 1
ATOM 781 C C . PRO A 1 98 ? -29.752 -33.571 61.513 1.00 28.58 98 PRO A C 1
ATOM 783 O O . PRO A 1 98 ? -29.501 -34.085 60.428 1.00 28.58 98 PRO A O 1
ATOM 786 N N . PHE A 1 99 ? -30.085 -32.290 61.630 1.00 28.84 99 PHE A N 1
ATOM 787 C CA . PHE A 1 99 ? -29.927 -31.311 60.565 1.00 28.84 99 PHE A CA 1
ATOM 788 C C . PHE A 1 99 ? -28.513 -31.409 59.964 1.00 28.84 99 PHE A C 1
ATOM 790 O O . PHE A 1 99 ? -27.551 -30.979 60.606 1.00 28.84 99 PHE A O 1
ATOM 797 N N . GLN A 1 100 ? -28.364 -31.884 58.724 1.00 26.28 100 GLN A N 1
ATOM 798 C CA . GLN A 1 100 ? -27.151 -31.600 57.958 1.00 26.28 100 GLN A CA 1
ATOM 799 C C . GLN A 1 100 ? -27.193 -30.140 57.503 1.00 26.28 100 GLN A C 1
ATOM 801 O O . GLN A 1 100 ? -27.663 -29.763 56.434 1.00 26.28 100 GLN A O 1
ATOM 806 N N . LYS A 1 101 ? -26.700 -29.290 58.400 1.00 29.72 101 LYS A N 1
ATOM 807 C CA . LYS A 1 101 ? -26.294 -27.917 58.141 1.00 29.72 101 LYS A CA 1
ATOM 808 C C . LYS A 1 101 ? -25.096 -27.999 57.185 1.00 29.72 101 LYS A C 1
ATOM 810 O O . LYS A 1 101 ? -23.977 -28.225 57.636 1.00 29.72 101 LYS A O 1
ATOM 815 N N . ALA A 1 102 ? -25.302 -27.807 55.881 1.00 27.25 102 ALA A N 1
ATOM 816 C CA . ALA A 1 102 ? -24.206 -27.397 55.007 1.00 27.25 102 ALA A CA 1
ATOM 817 C C . ALA A 1 102 ? -23.835 -25.962 55.405 1.00 27.25 102 ALA A C 1
ATOM 819 O O . ALA A 1 102 ? -24.319 -24.979 54.850 1.00 27.25 102 ALA A O 1
ATOM 820 N N . VAL A 1 103 ? -23.046 -25.833 56.473 1.00 27.39 103 VAL A N 1
ATOM 821 C CA . VAL A 1 103 ? -22.369 -24.581 56.787 1.00 27.39 103 VAL A CA 1
ATOM 822 C C . VAL A 1 103 ? -21.458 -24.320 55.598 1.00 27.39 103 VAL A C 1
ATOM 824 O O . VAL A 1 103 ? -20.555 -25.114 55.339 1.00 27.39 103 VAL A O 1
ATOM 827 N N . LEU A 1 104 ? -21.704 -23.226 54.874 1.00 32.62 104 LEU A N 1
ATOM 828 C CA . LEU A 1 104 ? -20.715 -22.608 53.997 1.00 32.62 104 LEU A CA 1
ATOM 829 C C . LEU A 1 104 ? -19.530 -22.210 54.882 1.00 32.62 104 LEU A C 1
ATOM 831 O O . LEU A 1 104 ? -19.435 -21.090 55.373 1.00 32.62 104 LEU A O 1
ATOM 835 N N . LYS A 1 105 ? -18.664 -23.178 55.175 1.00 29.72 105 LYS A N 1
ATOM 836 C CA . LYS A 1 105 ? -17.381 -22.944 55.813 1.00 29.72 105 LYS A CA 1
ATOM 837 C C . LYS A 1 105 ? -16.450 -22.565 54.676 1.00 29.72 105 LYS A C 1
ATOM 839 O O . LYS A 1 105 ? -15.811 -23.416 54.066 1.00 29.72 105 LYS A O 1
ATOM 844 N N . TYR A 1 106 ? -16.485 -21.287 54.321 1.00 32.03 106 TYR A N 1
ATOM 845 C CA . TYR A 1 106 ? -15.531 -20.746 53.375 1.00 32.03 106 TYR A CA 1
ATOM 846 C C . TYR A 1 106 ? -14.219 -20.525 54.124 1.00 32.03 106 TYR A C 1
ATOM 848 O O . TYR A 1 106 ? -14.096 -19.640 54.963 1.00 32.03 106 TYR A O 1
ATOM 856 N N . THR A 1 107 ? -13.266 -21.406 53.867 1.00 41.72 107 THR A N 1
ATOM 857 C CA . THR A 1 107 ? -11.845 -21.183 54.132 1.00 41.72 107 THR A CA 1
ATOM 858 C C . THR A 1 107 ? -11.160 -21.383 52.793 1.00 41.72 107 THR A C 1
ATOM 860 O O . THR A 1 107 ? -11.076 -22.523 52.330 1.00 41.72 107 THR A O 1
ATOM 863 N N . PRO A 1 108 ? -10.803 -20.283 52.114 1.00 46.09 108 PRO A N 1
ATOM 864 C CA . PRO A 1 108 ? -9.381 -20.016 51.903 1.00 46.09 108 PRO A CA 1
ATOM 865 C C . PRO A 1 108 ? -9.039 -18.511 51.962 1.00 46.09 108 PRO A C 1
ATOM 867 O O . PRO A 1 108 ? -9.897 -17.676 52.210 1.00 46.09 108 PRO A O 1
ATOM 870 N N . GLU A 1 109 ? -7.768 -18.175 51.740 1.00 44.53 109 GLU A N 1
ATOM 871 C CA . GLU A 1 109 ? -7.148 -16.835 51.783 1.00 44.53 109 GLU A CA 1
ATOM 872 C C . GLU A 1 109 ? -7.779 -15.739 50.873 1.00 44.53 109 GLU A C 1
ATOM 874 O O . GLU A 1 109 ? -7.242 -14.638 50.824 1.00 44.53 109 GLU A O 1
ATOM 879 N N . THR A 1 110 ? -8.891 -15.994 50.163 1.00 49.50 110 THR A N 1
ATOM 880 C CA . THR A 1 110 ? -9.562 -15.066 49.216 1.00 49.50 110 THR A CA 1
ATOM 881 C C . THR A 1 110 ? -11.097 -15.163 49.293 1.00 49.50 110 THR A C 1
ATOM 883 O O . THR A 1 110 ? -11.644 -16.257 49.470 1.00 49.50 110 THR A O 1
ATOM 886 N N . ASP A 1 111 ? -11.802 -14.028 49.177 1.00 63.97 111 ASP A N 1
ATOM 887 C CA . ASP A 1 111 ? -13.271 -13.948 49.250 1.00 63.97 111 ASP A CA 1
ATOM 888 C C . ASP A 1 111 ? -13.925 -14.538 47.970 1.00 63.97 111 ASP A C 1
ATOM 890 O O . ASP A 1 111 ? -13.616 -14.101 46.860 1.00 63.97 111 ASP A O 1
ATOM 894 N N . PRO A 1 112 ? -14.842 -15.525 48.071 1.00 67.06 112 PRO A N 1
ATOM 895 C CA . PRO A 1 112 ? -15.552 -16.121 46.926 1.00 67.06 112 PRO A CA 1
ATOM 896 C C . PRO A 1 112 ? -16.270 -15.121 46.031 1.00 67.06 112 PRO A C 1
ATOM 898 O O . PRO A 1 112 ? -16.505 -15.414 44.852 1.00 67.06 112 PRO A O 1
ATOM 901 N N . TYR A 1 113 ? -16.710 -14.015 46.621 1.00 81.00 113 TYR A N 1
ATOM 902 C CA . TYR A 1 113 ? -17.574 -13.025 46.003 1.00 81.00 113 TYR A CA 1
ATOM 903 C C . TYR A 1 113 ? -16.785 -11.837 45.456 1.00 81.00 113 TYR A C 1
ATOM 905 O O . TYR A 1 113 ? -17.374 -10.971 44.814 1.00 81.00 113 TYR A O 1
ATOM 913 N N . GLU A 1 114 ? -15.458 -11.845 45.604 1.00 87.50 114 GLU A N 1
ATOM 914 C CA . GLU A 1 114 ? -14.573 -11.001 44.811 1.00 87.50 114 GLU A CA 1
ATOM 915 C C . GLU A 1 114 ? -14.488 -11.542 43.377 1.00 87.50 114 GLU A C 1
ATOM 917 O O . GLU A 1 114 ? -14.252 -12.735 43.118 1.00 87.50 114 GLU A O 1
ATOM 922 N N . LYS A 1 115 ? -14.775 -10.664 42.419 1.00 90.69 115 LYS A N 1
ATOM 923 C CA . LYS A 1 115 ? -14.805 -10.946 40.983 1.00 90.69 115 LYS A CA 1
ATOM 924 C C . LYS A 1 115 ? -14.134 -9.807 40.234 1.00 90.69 115 LYS A C 1
ATOM 926 O O . LYS A 1 115 ? -13.972 -8.714 40.763 1.00 90.69 115 LYS A O 1
ATOM 931 N N . VAL A 1 116 ? -13.771 -10.069 38.987 1.00 93.00 116 VAL A N 1
ATOM 932 C CA . VAL A 1 116 ? -13.319 -9.028 38.064 1.00 93.00 116 VAL A CA 1
ATOM 933 C C . VAL A 1 116 ? -14.385 -8.782 37.006 1.00 93.00 116 VAL A C 1
ATOM 935 O O . VAL A 1 116 ? -15.136 -9.699 36.652 1.00 93.00 116 VAL A O 1
ATOM 938 N N . ALA A 1 117 ? -14.465 -7.546 36.523 1.00 94.06 117 ALA A N 1
ATOM 939 C CA . ALA A 1 117 ? -15.321 -7.200 35.399 1.00 94.06 117 ALA A CA 1
ATOM 940 C C . ALA A 1 117 ? -14.931 -8.022 34.149 1.00 94.06 117 ALA A C 1
ATOM 942 O O . ALA A 1 117 ? -13.806 -8.508 34.026 1.00 94.06 117 ALA A O 1
ATOM 943 N N . GLY A 1 118 ? -15.882 -8.224 33.238 1.00 92.62 118 GLY A N 1
ATOM 944 C CA . GLY A 1 118 ? -15.734 -9.032 32.022 1.00 92.62 118 GLY A CA 1
ATOM 945 C C . GLY A 1 118 ? -16.098 -10.507 32.214 1.00 92.62 118 GLY A C 1
ATOM 946 O O . GLY A 1 118 ? -16.319 -11.230 31.243 1.00 92.62 118 GLY A O 1
ATOM 947 N N . LEU A 1 119 ? -16.227 -10.970 33.461 1.00 92.69 119 LEU A N 1
ATOM 948 C CA . LEU A 1 119 ? -16.599 -12.351 33.754 1.00 92.69 119 LEU A CA 1
ATOM 949 C C . LEU A 1 119 ? -18.112 -12.571 33.803 1.00 92.69 119 LEU A C 1
ATOM 951 O O . LEU A 1 119 ? -18.904 -11.719 34.213 1.00 92.69 119 LEU A O 1
ATOM 955 N N . PHE A 1 120 ? -18.488 -13.795 33.445 1.00 91.38 120 PHE A N 1
ATOM 956 C CA . PHE A 1 120 ? -19.830 -14.323 33.630 1.00 91.38 120 PHE A CA 1
ATOM 957 C C . PHE A 1 120 ? -20.186 -14.390 35.121 1.00 91.38 120 PHE A C 1
ATOM 959 O O . PHE A 1 120 ? -19.410 -14.892 35.944 1.00 91.38 120 PHE A O 1
ATOM 966 N N . VAL A 1 121 ? -21.399 -13.959 35.464 1.00 90.81 121 VAL A N 1
ATOM 967 C CA . VAL A 1 121 ? -21.933 -14.000 36.828 1.00 90.81 121 VAL A CA 1
ATOM 968 C C . VAL A 1 121 ? -22.266 -15.442 37.207 1.00 90.81 121 VAL A C 1
ATOM 970 O O . VAL A 1 121 ? -23.313 -15.975 36.849 1.00 90.81 121 VAL A O 1
ATOM 973 N N . GLN A 1 122 ? -21.378 -16.088 37.959 1.00 86.19 122 GLN A N 1
ATOM 974 C CA . GLN A 1 122 ? -21.585 -17.453 38.443 1.00 86.19 122 GLN A CA 1
ATOM 975 C C . GLN A 1 122 ? -22.391 -17.479 39.744 1.00 86.19 122 GLN A C 1
ATOM 977 O O . GLN A 1 122 ? -22.099 -16.735 40.683 1.00 86.19 122 GLN A O 1
ATOM 982 N N . ALA A 1 123 ? -23.360 -18.394 39.822 1.00 84.06 123 ALA A N 1
ATOM 983 C CA . ALA A 1 123 ? -24.083 -18.685 41.058 1.00 84.06 123 ALA A CA 1
ATOM 984 C C . ALA A 1 123 ? -23.121 -19.178 42.163 1.00 84.06 123 ALA A C 1
ATOM 986 O O . ALA A 1 123 ? -22.059 -19.732 41.864 1.00 84.06 123 ALA A O 1
ATOM 987 N N . PRO A 1 124 ? -23.458 -19.024 43.453 1.00 81.19 124 PRO A N 1
ATOM 988 C CA . PRO A 1 124 ? -22.644 -19.580 44.530 1.00 81.19 124 PRO A CA 1
ATOM 989 C C . PRO A 1 124 ? -22.595 -21.111 44.451 1.00 81.19 124 PRO A C 1
ATOM 991 O O . PRO A 1 124 ? -23.569 -21.769 44.077 1.00 81.19 124 PRO A O 1
ATOM 994 N N . PHE A 1 125 ? -21.474 -21.704 44.858 1.00 71.50 125 PHE A N 1
ATOM 995 C CA . PHE A 1 125 ? -21.373 -23.157 44.993 1.00 71.50 125 PHE A CA 1
ATOM 996 C C . PHE A 1 125 ? -22.342 -23.672 46.081 1.00 71.50 125 PHE A C 1
ATOM 998 O O . PHE A 1 125 ? -22.461 -23.036 47.132 1.00 71.50 125 PHE A O 1
ATOM 1005 N N . PRO A 1 126 ? -23.018 -24.822 45.880 1.00 69.88 126 PRO A N 1
ATOM 1006 C CA . PRO A 1 126 ? -22.927 -25.747 44.743 1.00 69.88 126 PRO A CA 1
ATOM 1007 C C . PRO A 1 126 ? -23.884 -25.444 43.584 1.00 69.88 126 PRO A C 1
ATOM 1009 O O . PRO A 1 126 ? -23.913 -26.198 42.616 1.00 69.88 126 PRO A O 1
ATOM 1012 N N . ILE A 1 127 ? -24.665 -24.365 43.645 1.00 76.50 127 ILE A N 1
ATOM 1013 C CA . ILE A 1 127 ? -25.691 -24.057 42.637 1.00 76.50 127 ILE A CA 1
ATOM 1014 C C . ILE A 1 127 ? -25.073 -23.796 41.260 1.00 76.50 127 ILE A C 1
ATOM 1016 O O . ILE A 1 127 ? -25.676 -24.151 40.253 1.00 76.50 127 ILE A O 1
ATOM 1020 N N . SER A 1 128 ? -23.844 -23.279 41.210 1.00 80.75 128 SER A N 1
ATOM 1021 C CA . SER A 1 128 ? -23.058 -23.145 39.974 1.00 80.75 128 SER A CA 1
ATOM 1022 C C . SER A 1 128 ? -22.806 -24.449 39.213 1.00 80.75 128 SER A C 1
ATOM 1024 O O . SER A 1 128 ? -22.408 -24.396 38.056 1.00 80.75 128 SER A O 1
ATOM 1026 N N . THR A 1 129 ? -23.024 -25.620 39.821 1.00 81.75 129 THR A N 1
ATOM 1027 C CA . THR A 1 129 ? -22.908 -26.911 39.117 1.00 81.75 129 THR A CA 1
ATOM 1028 C C . THR A 1 129 ? -24.130 -27.239 38.255 1.00 81.75 129 THR A C 1
ATOM 1030 O O . THR A 1 129 ? -24.062 -28.131 37.408 1.00 81.75 129 THR A O 1
ATOM 1033 N N . TYR A 1 130 ? -25.239 -26.518 38.440 1.00 83.38 130 TYR A N 1
ATOM 1034 C CA . TYR A 1 130 ? -26.448 -26.672 37.641 1.00 83.38 130 TYR A CA 1
ATOM 1035 C C . TYR A 1 130 ? -26.446 -25.749 36.413 1.00 83.38 130 TYR A C 1
ATOM 1037 O O . TYR A 1 130 ? -25.771 -24.718 36.412 1.00 83.38 130 TYR A O 1
ATOM 1045 N N . PRO A 1 131 ? -27.235 -26.075 35.370 1.00 84.69 131 PRO A N 1
ATOM 1046 C CA . PRO A 1 131 ? -27.458 -25.169 34.249 1.00 84.69 131 PRO A CA 1
ATOM 1047 C C . PRO A 1 131 ? -27.950 -23.791 34.707 1.00 84.69 131 PRO A C 1
ATOM 1049 O O . PRO A 1 131 ? -28.812 -23.691 35.587 1.00 84.69 131 PRO A O 1
ATOM 1052 N N . TYR A 1 132 ? -27.424 -22.739 34.077 1.00 87.31 132 TYR A N 1
ATOM 1053 C CA . TYR A 1 132 ? -27.822 -21.365 34.362 1.00 87.31 132 TYR A CA 1
ATOM 1054 C C . TYR A 1 132 ? -29.311 -21.157 34.062 1.00 87.31 132 TYR A C 1
ATOM 1056 O O . TYR A 1 132 ? -29.837 -21.673 33.075 1.00 87.31 132 TYR A O 1
ATOM 1064 N N . CYS A 1 133 ? -30.005 -20.437 34.939 1.00 84.75 133 CYS A N 1
ATOM 1065 C CA . CYS A 1 133 ? -31.446 -20.249 34.846 1.00 84.75 133 CYS A CA 1
ATOM 1066 C C . CYS A 1 133 ? -31.793 -18.877 34.278 1.00 84.75 133 CYS A C 1
ATOM 1068 O O . CYS A 1 133 ? -31.355 -17.865 34.811 1.00 84.75 133 CYS A O 1
ATOM 1070 N N . GLU A 1 134 ? -32.688 -18.855 33.292 1.00 85.19 134 GLU A N 1
ATOM 1071 C CA . GLU A 1 134 ? -33.249 -17.627 32.704 1.00 85.19 134 GLU A CA 1
ATOM 1072 C C . GLU A 1 134 ? -33.991 -16.744 33.728 1.00 85.19 134 GLU A C 1
ATOM 1074 O O . GLU A 1 134 ? -34.172 -15.557 33.503 1.00 85.19 134 GLU A O 1
ATOM 1079 N N . LYS A 1 135 ? -34.429 -17.303 34.869 1.00 86.38 135 LYS A N 1
ATOM 1080 C CA . LYS A 1 135 ? -35.050 -16.539 35.968 1.00 86.38 135 LYS A CA 1
ATOM 1081 C C . LYS A 1 135 ? -34.063 -15.842 36.904 1.00 86.38 135 LYS A C 1
ATOM 1083 O O . LYS A 1 135 ? -34.516 -15.152 37.814 1.00 86.38 135 LYS A O 1
ATOM 1088 N N . ASN A 1 136 ? -32.757 -16.068 36.751 1.00 88.69 136 ASN A N 1
ATOM 1089 C CA . ASN A 1 136 ? -31.756 -15.310 37.501 1.00 88.69 136 ASN A CA 1
ATOM 1090 C C . ASN A 1 136 ? -31.985 -13.814 37.269 1.00 88.69 136 ASN A C 1
ATOM 1092 O O . ASN A 1 136 ? -32.325 -13.411 36.164 1.00 88.69 136 ASN A O 1
ATOM 1096 N N . GLU A 1 137 ? -31.852 -13.012 38.317 1.00 89.69 137 GLU A N 1
ATOM 1097 C CA . GLU A 1 137 ? -32.242 -11.602 38.285 1.00 89.69 137 GLU A CA 1
ATOM 1098 C C . GLU A 1 137 ? -31.126 -10.760 38.896 1.00 89.69 137 GLU A C 1
ATOM 1100 O O . GLU A 1 137 ? -30.693 -11.019 40.022 1.00 89.69 137 GLU A O 1
ATOM 1105 N N . GLY A 1 138 ? -30.659 -9.745 38.173 1.00 89.69 138 GLY A N 1
ATOM 1106 C CA . GLY A 1 138 ? -29.802 -8.717 38.753 1.00 89.69 138 GLY A CA 1
ATOM 1107 C C . GLY A 1 138 ? -30.617 -7.623 39.440 1.00 89.69 138 GLY A C 1
ATOM 1108 O O . GLY A 1 138 ? -31.650 -7.184 38.938 1.00 89.69 138 GLY A O 1
ATOM 1109 N N . ILE A 1 139 ? -30.164 -7.199 40.619 1.00 92.31 139 ILE A N 1
ATOM 1110 C CA . ILE A 1 139 ? -30.888 -6.275 41.504 1.00 92.31 139 ILE A CA 1
ATOM 1111 C C . ILE A 1 139 ? -30.274 -4.881 41.486 1.00 92.31 139 ILE A C 1
ATOM 1113 O O . ILE A 1 139 ? -30.999 -3.891 41.395 1.00 92.31 139 ILE A O 1
ATOM 1117 N N . SER A 1 140 ? -28.949 -4.788 41.581 1.00 93.06 140 SER A N 1
ATOM 1118 C CA . SER A 1 140 ? -28.232 -3.513 41.536 1.00 93.06 140 SER A CA 1
ATOM 1119 C C . SER A 1 140 ? -26.765 -3.700 41.164 1.00 93.06 140 SER A C 1
ATOM 1121 O O . SER A 1 140 ? -26.220 -4.792 41.315 1.00 93.06 140 SER A O 1
ATOM 1123 N N . GLY A 1 141 ? -26.121 -2.612 40.746 1.00 92.06 141 GLY A N 1
ATOM 1124 C CA . GLY A 1 141 ? -24.716 -2.592 40.337 1.00 92.06 141 GLY A CA 1
ATOM 1125 C C . GLY A 1 141 ? -24.522 -2.800 38.831 1.00 92.06 141 GLY A C 1
ATOM 1126 O O . GLY A 1 141 ? -25.500 -2.999 38.106 1.00 92.06 141 GLY A O 1
ATOM 1127 N N . PRO A 1 142 ? -23.273 -2.726 38.347 1.00 93.19 142 PRO A N 1
ATOM 1128 C CA . PRO A 1 142 ? -22.943 -2.843 36.926 1.00 93.19 142 PRO A CA 1
ATOM 1129 C C . PRO A 1 142 ? -23.018 -4.291 36.400 1.00 93.19 142 PRO A C 1
ATOM 1131 O O . PRO A 1 142 ? -22.002 -4.959 36.186 1.00 93.19 142 PRO A O 1
ATOM 1134 N N . PHE A 1 143 ? -24.237 -4.779 36.154 1.00 94.06 143 PHE A N 1
ATOM 1135 C CA . PHE A 1 143 ? -24.494 -6.049 35.465 1.00 94.06 143 PHE A CA 1
ATOM 1136 C C . PHE A 1 143 ? -25.285 -5.851 34.164 1.00 94.06 143 PHE A C 1
ATOM 1138 O O . PHE A 1 143 ? -26.054 -4.901 34.027 1.00 94.06 143 PHE A O 1
ATOM 1145 N N . ILE A 1 144 ? -25.111 -6.769 33.213 1.00 94.75 144 ILE A N 1
ATOM 1146 C CA . ILE A 1 144 ? -25.863 -6.796 31.951 1.00 94.75 144 ILE A CA 1
ATOM 1147 C C . ILE A 1 144 ? -26.323 -8.218 31.627 1.00 94.75 144 ILE A C 1
ATOM 1149 O O . ILE A 1 144 ? -25.609 -9.181 31.912 1.00 94.75 144 ILE A O 1
ATOM 1153 N N . GLU A 1 145 ? -27.516 -8.346 31.048 1.00 93.62 145 GLU A N 1
ATOM 1154 C CA . GLU A 1 145 ? -28.061 -9.609 30.541 1.00 93.62 145 GLU A CA 1
ATOM 1155 C C . GLU A 1 145 ? -27.736 -9.764 29.044 1.00 93.62 145 GLU A C 1
ATOM 1157 O O . GLU A 1 145 ? -27.906 -8.827 28.260 1.00 93.62 145 GLU A O 1
ATOM 1162 N N . ASP A 1 146 ? -27.253 -10.939 28.638 1.00 93.06 146 ASP A N 1
ATOM 1163 C CA . ASP A 1 146 ? -27.020 -11.289 27.236 1.00 93.06 146 ASP A CA 1
ATOM 1164 C C . ASP A 1 146 ? -28.269 -11.880 26.554 1.00 93.06 146 ASP A C 1
ATOM 1166 O O . ASP A 1 146 ? -29.263 -12.224 27.189 1.00 93.06 146 ASP A O 1
ATOM 1170 N N . ARG A 1 147 ? -28.219 -12.071 25.232 1.00 91.75 147 ARG A N 1
ATOM 1171 C CA . ARG A 1 147 ? -29.318 -12.657 24.438 1.00 91.75 147 ARG A CA 1
ATOM 1172 C C . ARG A 1 147 ? -29.699 -14.096 24.824 1.00 91.75 147 ARG A C 1
ATOM 1174 O O . ARG A 1 147 ? -30.658 -14.644 24.285 1.00 91.75 147 ARG A O 1
ATOM 1181 N N . LYS A 1 148 ? -28.875 -14.770 25.634 1.00 89.81 148 LYS A N 1
ATOM 1182 C CA . LYS A 1 148 ? -29.094 -16.130 26.147 1.00 89.81 148 LYS A CA 1
ATOM 1183 C C . LYS A 1 148 ? -29.564 -16.095 27.611 1.00 89.81 148 LYS A C 1
ATOM 1185 O O . LYS A 1 148 ? -29.555 -17.140 28.260 1.00 89.81 148 LYS A O 1
ATOM 1190 N N . SER A 1 149 ? -29.951 -14.921 28.114 1.00 90.12 149 SER A N 1
ATOM 1191 C CA . SER A 1 149 ? -30.358 -14.667 29.497 1.00 90.12 149 SER A CA 1
ATOM 1192 C C . SER A 1 149 ? -29.297 -14.998 30.546 1.00 90.12 149 SER A C 1
ATOM 1194 O O . SER A 1 149 ? -29.605 -15.321 31.696 1.00 90.12 149 SER A O 1
ATOM 1196 N N . ASN A 1 150 ? -28.020 -14.913 30.168 1.00 91.44 150 ASN A N 1
ATOM 1197 C CA . ASN A 1 150 ? -26.921 -14.957 31.121 1.00 91.44 150 ASN A CA 1
ATOM 1198 C C . ASN A 1 150 ? -26.544 -13.557 31.585 1.00 91.44 150 ASN A C 1
ATOM 1200 O O . ASN A 1 150 ? -26.588 -12.611 30.804 1.00 91.44 150 ASN A O 1
ATOM 1204 N N . HIS A 1 151 ? -26.082 -13.441 32.828 1.00 94.38 151 HIS A N 1
ATOM 1205 C CA . HIS A 1 151 ? -25.645 -12.164 33.381 1.00 94.38 151 HIS A CA 1
ATOM 1206 C C . HIS A 1 151 ? -24.119 -12.054 33.398 1.00 94.38 151 HIS A C 1
ATOM 1208 O O . HIS A 1 151 ? -23.416 -13.033 33.664 1.00 94.38 151 HIS A O 1
ATOM 1214 N N . TRP A 1 152 ? -23.616 -10.845 33.166 1.00 95.94 152 TRP A N 1
ATOM 1215 C CA . TRP A 1 152 ? -22.192 -10.519 33.116 1.00 95.94 152 TRP A CA 1
ATOM 1216 C C . TRP A 1 152 ? -21.883 -9.279 33.958 1.00 95.94 152 TRP A C 1
ATOM 1218 O O . TRP A 1 152 ? -22.697 -8.356 34.014 1.00 95.94 152 TRP A O 1
ATOM 1228 N N . PHE A 1 153 ? -20.707 -9.241 34.588 1.00 95.50 153 PHE A N 1
ATOM 1229 C CA . PHE A 1 153 ? -20.198 -8.037 35.250 1.00 95.50 153 PHE A CA 1
ATOM 1230 C C . PHE A 1 153 ? -19.567 -7.127 34.192 1.00 95.50 153 PHE A C 1
ATOM 1232 O O . PHE A 1 153 ? -18.524 -7.486 33.648 1.00 95.50 153 PHE A O 1
ATOM 1239 N N . PHE A 1 154 ? -20.172 -5.982 33.862 1.00 94.56 154 PHE A N 1
ATOM 1240 C CA . PHE A 1 154 ? -19.659 -5.152 32.761 1.00 94.56 154 PHE A CA 1
ATOM 1241 C C . PHE A 1 154 ? -18.724 -4.025 33.202 1.00 94.56 154 PHE A C 1
ATOM 1243 O O . PHE A 1 154 ? -17.968 -3.534 32.373 1.00 94.56 154 PHE A O 1
ATOM 1250 N N . ALA A 1 155 ? -18.755 -3.603 34.465 1.00 95.19 155 ALA A N 1
ATOM 1251 C CA . ALA A 1 155 ? -17.876 -2.554 34.977 1.00 95.19 155 ALA A CA 1
ATOM 1252 C C . ALA A 1 155 ? -17.536 -2.771 36.456 1.00 95.19 155 ALA A C 1
ATOM 1254 O O . ALA A 1 155 ? -18.183 -3.564 37.143 1.00 95.19 155 ALA A O 1
ATOM 1255 N N . ALA A 1 156 ? -16.511 -2.064 36.930 1.00 93.81 156 ALA A N 1
ATOM 1256 C CA . ALA A 1 156 ? -16.246 -1.854 38.350 1.00 93.81 156 ALA A CA 1
ATOM 1257 C C . ALA A 1 156 ? -16.462 -0.370 38.717 1.00 93.81 156 ALA A C 1
ATOM 1259 O O . ALA A 1 156 ? -17.278 0.293 38.082 1.00 93.81 156 ALA A O 1
ATOM 1260 N N . GLY A 1 157 ? -15.817 0.145 39.770 1.00 89.88 157 GLY A N 1
ATOM 1261 C CA . GLY A 1 157 ? -16.012 1.534 40.198 1.00 89.88 157 GLY A CA 1
ATOM 1262 C C . GLY A 1 157 ? -15.505 2.538 39.156 1.00 89.88 157 GLY A C 1
ATOM 1263 O O . GLY A 1 157 ? -14.423 2.353 38.591 1.00 89.88 157 GLY A O 1
ATOM 1264 N N . ASP A 1 158 ? -16.255 3.622 38.927 1.00 90.44 158 ASP A N 1
ATOM 1265 C CA . ASP A 1 158 ? -15.895 4.681 37.962 1.00 90.44 158 ASP A CA 1
ATOM 1266 C C . ASP A 1 158 ? -14.617 5.445 38.355 1.00 90.44 158 ASP A C 1
ATOM 1268 O O . ASP A 1 158 ? -13.976 6.082 37.518 1.00 90.44 158 ASP A O 1
ATOM 1272 N N . ASP A 1 159 ? -14.201 5.336 39.619 1.00 87.44 159 ASP A N 1
ATOM 1273 C CA . ASP A 1 159 ? -12.946 5.852 40.172 1.00 87.44 159 ASP A CA 1
ATOM 1274 C C . ASP A 1 159 ? -11.743 4.913 39.948 1.00 87.44 159 ASP A C 1
ATOM 1276 O O . ASP A 1 159 ? -10.644 5.187 40.431 1.00 87.44 159 ASP A O 1
ATOM 1280 N N . GLY A 1 160 ? -11.943 3.802 39.229 1.00 84.19 160 GLY A N 1
ATOM 1281 C CA . GLY A 1 160 ? -10.958 2.730 39.074 1.00 84.19 160 GLY A CA 1
ATOM 1282 C C . GLY A 1 160 ? -10.928 1.754 40.257 1.00 84.19 160 GLY A C 1
ATOM 1283 O O . GLY A 1 160 ? -10.112 0.832 40.269 1.00 84.19 160 GLY A O 1
ATOM 1284 N N . GLY A 1 161 ? -11.798 1.942 41.253 1.00 89.38 161 GLY A N 1
ATOM 1285 C CA . GLY A 1 161 ? -11.937 1.089 42.425 1.00 89.38 161 GLY A CA 1
ATOM 1286 C C . GLY A 1 161 ? -12.891 -0.089 42.218 1.00 89.38 161 GLY A C 1
ATOM 1287 O O . GLY A 1 161 ? -13.196 -0.515 41.101 1.00 89.38 161 GLY A O 1
ATOM 1288 N N . THR A 1 162 ? -13.368 -0.650 43.329 1.00 92.38 162 THR A N 1
ATOM 1289 C CA . THR A 1 162 ? -14.341 -1.746 43.315 1.00 92.38 162 THR A CA 1
ATOM 1290 C C . THR A 1 162 ? -15.779 -1.231 43.269 1.00 92.38 162 THR A C 1
ATOM 1292 O O . THR A 1 162 ? -16.079 -0.129 43.723 1.00 92.38 162 THR A O 1
ATOM 1295 N N . SER A 1 163 ? -16.693 -2.049 42.750 1.00 93.50 163 SER A N 1
ATOM 1296 C CA . SER A 1 163 ? -18.140 -1.811 42.809 1.00 93.50 163 SER A CA 1
ATOM 1297 C C . SER A 1 163 ? -18.869 -3.007 43.416 1.00 93.50 163 SER A C 1
ATOM 1299 O O . SER A 1 163 ? -18.344 -4.121 43.429 1.00 93.50 163 SER A O 1
ATOM 1301 N N . GLU A 1 164 ? -20.078 -2.781 43.923 1.00 93.62 164 GLU A N 1
ATOM 1302 C CA . GLU A 1 164 ? -20.935 -3.842 44.449 1.00 93.62 164 GLU A CA 1
ATOM 1303 C C . GLU A 1 164 ? -22.005 -4.224 43.416 1.00 93.62 164 GLU A C 1
ATOM 1305 O O . GLU A 1 164 ? -22.737 -3.362 42.924 1.00 93.62 164 GLU A O 1
ATOM 1310 N N . VAL A 1 165 ? -22.121 -5.519 43.110 1.00 93.12 165 VAL A N 1
ATOM 1311 C CA . VAL A 1 165 ? -23.162 -6.082 42.237 1.00 93.12 165 VAL A CA 1
ATOM 1312 C C . VAL A 1 165 ? -24.007 -7.073 43.022 1.00 93.12 165 VAL A C 1
ATOM 1314 O O . VAL A 1 165 ? -23.483 -8.017 43.605 1.00 93.12 165 VAL A O 1
ATOM 1317 N N . ILE A 1 166 ? -25.325 -6.884 43.017 1.00 91.94 166 ILE A N 1
ATOM 1318 C CA . ILE A 1 166 ? -26.268 -7.718 43.763 1.00 91.94 166 ILE A CA 1
ATOM 1319 C C . ILE A 1 166 ? -27.124 -8.534 42.795 1.00 91.94 166 ILE A C 1
ATOM 1321 O O . ILE A 1 166 ? -27.785 -7.978 41.920 1.00 91.94 166 ILE A O 1
ATOM 1325 N N . MET A 1 167 ? -27.152 -9.852 42.997 1.00 91.00 167 MET A N 1
ATOM 1326 C CA . MET A 1 167 ? -27.858 -10.825 42.158 1.00 91.00 167 MET A CA 1
ATOM 1327 C C . MET A 1 167 ? -28.762 -11.740 42.988 1.00 91.00 167 MET A C 1
ATOM 1329 O O . MET A 1 167 ? -28.448 -12.084 44.129 1.00 91.00 167 MET A O 1
ATOM 1333 N N . ARG A 1 168 ? -29.848 -12.214 42.379 1.00 88.50 168 ARG A N 1
ATOM 1334 C CA . ARG A 1 168 ? -30.702 -13.296 42.878 1.00 88.50 168 ARG A CA 1
ATOM 1335 C C . ARG A 1 168 ? -30.621 -14.489 41.945 1.00 88.50 168 ARG A C 1
ATOM 1337 O O . ARG A 1 168 ? -30.821 -14.361 40.739 1.00 88.50 168 ARG A O 1
ATOM 1344 N N . PHE A 1 169 ? -30.399 -15.668 42.518 1.00 85.00 169 PHE A N 1
ATOM 1345 C CA . PHE A 1 169 ? -30.282 -16.901 41.745 1.00 85.00 169 PHE A CA 1
ATOM 1346 C C . PHE A 1 169 ? -31.484 -17.820 41.913 1.00 85.00 169 PHE A C 1
ATOM 1348 O O . PHE A 1 169 ? -32.069 -17.954 42.990 1.00 85.00 169 PHE A O 1
ATOM 1355 N N . TYR A 1 170 ? -31.783 -18.505 40.823 1.00 86.06 170 TYR A N 1
ATOM 1356 C CA . TYR A 1 170 ? -32.739 -19.579 40.681 1.00 86.06 170 TYR A CA 1
ATOM 1357 C C . TYR A 1 170 ? -32.008 -20.792 40.110 1.00 86.06 170 TYR A C 1
ATOM 1359 O O . TYR A 1 170 ? -30.982 -20.670 39.441 1.00 86.06 170 TYR A O 1
ATOM 1367 N N . TYR A 1 171 ? -32.525 -21.979 40.389 1.00 81.50 171 TYR A N 1
ATOM 1368 C CA . TYR A 1 171 ? -31.914 -23.227 39.949 1.00 81.50 171 TYR A CA 1
ATOM 1369 C C . TYR A 1 171 ? -32.988 -24.242 39.545 1.00 81.50 171 TYR A C 1
ATOM 1371 O O . TYR A 1 171 ? -34.130 -24.155 40.018 1.00 81.50 171 TYR A O 1
ATOM 1379 N N . PRO A 1 172 ? -32.673 -25.175 38.628 1.00 83.19 172 PRO A N 1
ATOM 1380 C CA . PRO A 1 172 ? -33.664 -26.100 38.105 1.00 83.19 172 PRO A CA 1
ATOM 1381 C C . PRO A 1 172 ? -34.088 -27.112 39.171 1.00 83.19 172 PRO A C 1
ATOM 1383 O O . PRO A 1 172 ? -33.275 -27.568 39.980 1.00 83.19 172 PRO A O 1
ATOM 1386 N N . VAL A 1 173 ? -35.370 -27.483 39.143 1.00 78.06 173 VAL A N 1
ATOM 1387 C CA . VAL A 1 173 ? -35.916 -28.548 39.996 1.00 78.06 173 VAL A CA 1
ATOM 1388 C C . VAL A 1 173 ? -35.229 -29.868 39.652 1.00 78.06 173 VAL A C 1
ATOM 1390 O O . VAL A 1 173 ? -35.249 -30.277 38.490 1.00 78.06 173 VAL A O 1
ATOM 1393 N N . GLN A 1 174 ? -34.654 -30.545 40.647 1.00 74.56 174 GLN A N 1
ATOM 1394 C CA . GLN A 1 174 ? -34.102 -31.884 40.447 1.00 74.56 174 GLN A CA 1
ATOM 1395 C C . GLN A 1 174 ? -35.189 -32.957 40.638 1.00 74.56 174 GLN A C 1
ATOM 1397 O O . GLN A 1 174 ? -36.143 -32.736 41.391 1.00 74.56 174 GLN A O 1
ATOM 1402 N N . PRO A 1 175 ? -35.085 -34.116 39.959 1.00 67.19 175 PRO A N 1
ATOM 1403 C CA . PRO A 1 175 ? -36.098 -35.174 40.030 1.00 67.19 175 PRO A CA 1
ATOM 1404 C C . PRO A 1 175 ? -36.380 -35.717 41.440 1.00 67.19 175 PRO A C 1
ATOM 1406 O O . PRO A 1 175 ? -37.450 -36.267 41.680 1.00 67.19 175 PRO A O 1
ATOM 1409 N N . ASP A 1 176 ? -35.425 -35.584 42.355 1.00 70.12 176 ASP A N 1
ATOM 1410 C CA . ASP A 1 176 ? -35.448 -36.060 43.739 1.00 70.12 176 ASP A CA 1
ATOM 1411 C C . ASP A 1 176 ? -35.997 -35.028 44.743 1.00 70.12 176 ASP A C 1
ATOM 1413 O O . ASP A 1 176 ? -36.065 -35.301 45.941 1.00 70.12 176 ASP A O 1
ATOM 1417 N N . TYR A 1 177 ? -36.431 -33.852 44.281 1.00 72.69 177 TYR A N 1
ATOM 1418 C CA . TYR A 1 177 ? -36.941 -32.803 45.164 1.00 72.69 177 TYR A CA 1
ATOM 1419 C C . TYR A 1 177 ? -38.349 -33.109 45.684 1.00 72.69 177 TYR A C 1
ATOM 1421 O O . TYR A 1 177 ? -39.280 -33.371 44.919 1.00 72.69 177 TYR A O 1
ATOM 1429 N N . TYR A 1 178 ? -38.533 -32.988 47.000 1.00 65.38 178 TYR A N 1
ATOM 1430 C CA . TYR A 1 178 ? -39.819 -33.183 47.667 1.00 65.38 178 TYR A CA 1
ATOM 1431 C C . TYR A 1 178 ? -40.544 -31.851 47.928 1.00 65.38 178 TYR A C 1
ATOM 1433 O O . TYR A 1 178 ? -40.003 -30.952 48.572 1.00 65.38 178 TYR A O 1
ATOM 1441 N N . PHE A 1 179 ? -41.798 -31.742 47.470 1.00 66.38 179 PHE A N 1
ATOM 1442 C CA . PHE A 1 179 ? -42.657 -30.565 47.665 1.00 66.38 179 PHE A CA 1
ATOM 1443 C C . PHE A 1 179 ? -43.853 -30.894 48.581 1.00 66.38 179 PHE A C 1
ATOM 1445 O O . PHE A 1 179 ? -44.824 -31.500 48.119 1.00 66.38 179 PHE A O 1
ATOM 1452 N N . PRO A 1 180 ? -43.841 -30.478 49.864 1.00 53.88 180 PRO A N 1
ATOM 1453 C CA . PRO A 1 180 ? -44.836 -30.904 50.857 1.00 53.88 180 PRO A CA 1
ATOM 1454 C C . PRO A 1 180 ? -46.278 -30.419 50.603 1.00 53.88 180 PRO A C 1
ATOM 1456 O O . PRO A 1 180 ? -47.215 -31.038 51.097 1.00 53.88 180 PRO A O 1
ATOM 1459 N N . ASN A 1 181 ? -46.480 -29.354 49.816 1.00 57.22 181 ASN A N 1
ATOM 1460 C CA . ASN A 1 181 ? -47.803 -28.766 49.537 1.00 57.22 181 ASN A CA 1
ATOM 1461 C C . ASN A 1 181 ? -48.328 -29.042 48.108 1.00 57.22 181 ASN A C 1
ATOM 1463 O O . ASN A 1 181 ? -49.251 -28.367 47.652 1.00 57.22 181 ASN A O 1
ATOM 1467 N N . GLY A 1 182 ? -47.773 -30.035 47.401 1.00 58.31 182 GLY A N 1
ATOM 1468 C CA . GLY A 1 182 ? -48.160 -30.389 46.027 1.00 58.31 182 GLY A CA 1
ATOM 1469 C C . GLY A 1 182 ? -47.233 -29.821 44.944 1.00 58.31 182 GLY A C 1
ATOM 1470 O O . GLY A 1 182 ? -46.202 -29.223 45.246 1.00 58.31 182 GLY A O 1
ATOM 1471 N N . SER A 1 183 ? -47.583 -30.069 43.672 1.00 53.31 183 SER A N 1
ATOM 1472 C CA . SER A 1 183 ? -46.719 -29.839 42.502 1.00 53.31 183 SER A CA 1
ATOM 1473 C C . SER A 1 183 ? -46.207 -28.403 42.414 1.00 53.31 183 SER A C 1
ATOM 1475 O O . SER A 1 183 ? -46.992 -27.453 42.401 1.00 53.31 183 SER A O 1
ATOM 1477 N N . ASN A 1 184 ? -44.892 -28.246 42.271 1.00 56.53 184 ASN A N 1
ATOM 1478 C CA . ASN A 1 184 ? -44.318 -26.967 41.897 1.00 56.53 184 ASN A CA 1
ATOM 1479 C C . ASN A 1 184 ? -44.686 -26.668 40.434 1.00 56.53 184 ASN A C 1
ATOM 1481 O O . ASN A 1 184 ? -44.357 -27.442 39.539 1.00 56.53 184 ASN A O 1
ATOM 1485 N N . ASN A 1 185 ? -45.389 -25.562 40.188 1.00 56.94 185 ASN A N 1
ATOM 1486 C CA . ASN A 1 185 ? -45.778 -25.151 38.832 1.00 56.94 185 ASN A CA 1
ATOM 1487 C C . ASN A 1 185 ? -44.627 -24.456 38.074 1.00 56.94 185 ASN A C 1
ATOM 1489 O O . ASN A 1 185 ? -44.810 -24.036 36.933 1.00 56.94 185 ASN A O 1
ATOM 1493 N N . SER A 1 186 ? -43.462 -24.289 38.712 1.00 65.69 186 SER A N 1
ATOM 1494 C CA . SER A 1 186 ? -42.265 -23.671 38.142 1.00 65.69 186 SER A CA 1
ATOM 1495 C C . SER A 1 186 ? -41.136 -24.695 38.031 1.00 65.69 186 SER A C 1
ATOM 1497 O O . SER A 1 186 ? -40.777 -25.330 39.018 1.00 65.69 186 SER A O 1
ATOM 1499 N N . ASN A 1 187 ? -40.522 -24.791 36.848 1.00 76.62 187 ASN A N 1
ATOM 1500 C CA . ASN A 1 187 ? -39.365 -25.663 36.590 1.00 76.62 187 ASN A CA 1
ATOM 1501 C C . ASN A 1 187 ? -38.047 -25.131 37.199 1.00 76.62 187 ASN A C 1
ATOM 1503 O O . ASN A 1 187 ? -37.015 -25.791 37.111 1.00 76.62 187 ASN A O 1
ATOM 1507 N N . GLN A 1 188 ? -38.079 -23.943 37.811 1.00 81.00 188 GLN A N 1
ATOM 1508 C CA . GLN A 1 188 ? -36.945 -23.275 38.459 1.00 81.00 188 GLN A CA 1
ATOM 1509 C C . GLN A 1 188 ? -37.383 -22.698 39.816 1.00 81.00 188 GLN A C 1
ATOM 1511 O O . GLN A 1 188 ? -38.480 -22.133 39.915 1.00 81.00 188 GLN A O 1
ATOM 1516 N N . ILE A 1 189 ? -36.545 -22.835 40.846 1.00 77.75 189 ILE A N 1
ATOM 1517 C CA . ILE A 1 189 ? -36.820 -22.442 42.242 1.00 77.75 189 ILE A CA 1
ATOM 1518 C C . ILE A 1 189 ? -35.820 -21.370 42.684 1.00 77.75 189 ILE A C 1
ATOM 1520 O O . ILE A 1 189 ? -34.641 -21.510 42.363 1.00 77.75 189 ILE A O 1
ATOM 1524 N N . PRO A 1 190 ? -36.247 -20.323 43.419 1.00 79.94 190 PRO A N 1
ATOM 1525 C CA . PRO A 1 190 ? -35.328 -19.337 43.982 1.00 79.94 190 PRO A CA 1
ATOM 1526 C C . PRO A 1 190 ? -34.423 -19.930 45.062 1.00 79.94 190 PRO A C 1
ATOM 1528 O O . PRO A 1 190 ? -34.825 -20.795 45.843 1.00 79.94 190 PRO A O 1
ATOM 1531 N N . LEU A 1 191 ? -33.215 -19.389 45.178 1.00 76.94 191 LEU A N 1
ATOM 1532 C CA . LEU A 1 191 ? -32.383 -19.587 46.353 1.00 76.94 191 LEU A CA 1
ATOM 1533 C C . LEU A 1 191 ? -32.958 -18.799 47.537 1.00 76.94 191 LEU A C 1
ATOM 1535 O O . LEU A 1 191 ? -33.070 -17.575 47.486 1.00 76.94 191 LEU A O 1
ATOM 1539 N N . LEU A 1 192 ? -33.314 -19.507 48.609 1.00 74.75 192 LEU A N 1
ATOM 1540 C CA . LEU A 1 192 ? -33.928 -18.936 49.808 1.00 74.75 192 LEU A CA 1
ATOM 1541 C C . LEU A 1 192 ? -32.973 -18.990 51.005 1.00 74.75 192 LEU A C 1
ATOM 1543 O O . LEU A 1 192 ? -32.144 -19.894 51.133 1.00 74.75 192 LEU A O 1
ATOM 1547 N N . LYS A 1 193 ? -33.128 -18.034 51.926 1.00 64.69 193 LYS A N 1
ATOM 1548 C CA . LYS A 1 193 ? -32.530 -18.111 53.267 1.00 64.69 193 LYS A CA 1
ATOM 1549 C C . LYS A 1 193 ? -33.458 -18.932 54.167 1.00 64.69 193 LYS A C 1
ATOM 1551 O O . LYS A 1 193 ? -34.671 -18.800 54.061 1.00 64.69 193 LYS A O 1
ATOM 1556 N N . LYS A 1 194 ? -32.895 -19.725 55.085 1.00 57.47 194 LYS A N 1
ATOM 1557 C CA . LYS A 1 194 ? -33.620 -20.676 55.957 1.00 57.47 194 LYS A CA 1
ATOM 1558 C C . LYS A 1 194 ? -34.897 -20.123 56.613 1.00 57.47 194 LYS A C 1
ATOM 1560 O O . LYS A 1 194 ? -35.863 -20.859 56.771 1.00 57.47 194 LYS A O 1
ATOM 1565 N N . ASP A 1 195 ? -34.895 -18.839 56.967 1.00 58.78 195 ASP A N 1
ATOM 1566 C CA . ASP A 1 195 ? -35.962 -18.197 57.744 1.00 58.78 195 ASP A CA 1
ATOM 1567 C C . ASP A 1 195 ? -36.830 -17.229 56.915 1.00 58.78 195 ASP A C 1
ATOM 1569 O O . ASP A 1 195 ? -37.511 -16.371 57.483 1.00 58.78 195 ASP A O 1
ATOM 1573 N N . ARG A 1 196 ? -36.764 -17.280 55.574 1.00 58.50 196 ARG A N 1
ATOM 1574 C CA . ARG A 1 196 ? -37.509 -16.365 54.693 1.00 58.50 196 ARG A CA 1
ATOM 1575 C C . ARG A 1 196 ? -38.028 -17.049 53.430 1.00 58.50 196 ARG A C 1
ATOM 1577 O O . ARG A 1 196 ? -37.280 -17.716 52.729 1.00 58.50 196 ARG A O 1
ATOM 1584 N N . ASP A 1 197 ? -39.261 -16.707 53.061 1.00 68.06 197 ASP A N 1
ATOM 1585 C CA . ASP A 1 197 ? -39.892 -17.091 51.787 1.00 68.06 197 ASP A CA 1
ATOM 1586 C C . ASP A 1 197 ? -39.568 -16.114 50.636 1.00 68.06 197 ASP A C 1
ATOM 1588 O O . ASP A 1 197 ? -40.297 -16.026 49.650 1.00 68.06 197 ASP A O 1
ATOM 1592 N N . VAL A 1 198 ? -38.491 -15.332 50.770 1.00 71.94 198 VAL A N 1
ATOM 1593 C CA . VAL A 1 198 ? -38.062 -14.335 49.778 1.00 71.94 198 VAL A CA 1
ATOM 1594 C C . VAL A 1 198 ? -36.695 -14.747 49.224 1.00 71.94 198 VAL A C 1
ATOM 1596 O O . VAL A 1 198 ? -35.833 -15.131 50.025 1.00 71.94 198 VAL A O 1
ATOM 1599 N N . PRO A 1 199 ? -36.482 -14.670 47.893 1.00 74.44 199 PRO A N 1
ATOM 1600 C CA . PRO A 1 199 ? -35.179 -14.906 47.278 1.00 74.44 199 PRO A CA 1
ATOM 1601 C C . PRO A 1 199 ? -34.065 -14.098 47.947 1.00 74.44 199 PRO A C 1
ATOM 1603 O O . PRO A 1 199 ? -34.281 -12.958 48.364 1.00 74.44 199 PRO A O 1
ATOM 1606 N N . ILE A 1 200 ? -32.882 -14.695 48.061 1.00 77.56 200 ILE A N 1
ATOM 1607 C CA . ILE A 1 200 ? -31.739 -14.045 48.694 1.00 77.56 200 ILE A CA 1
ATOM 1608 C C . ILE A 1 200 ? -30.960 -13.158 47.723 1.00 77.56 200 ILE A C 1
ATOM 1610 O O . ILE A 1 200 ? -30.670 -13.564 46.600 1.00 77.56 200 ILE A O 1
ATOM 1614 N N . ASP A 1 201 ? -30.574 -11.984 48.214 1.00 84.06 201 ASP A N 1
ATOM 1615 C CA . ASP A 1 201 ? -29.645 -11.072 47.555 1.00 84.06 201 ASP A CA 1
ATOM 1616 C C . ASP A 1 201 ? -28.205 -11.521 47.841 1.00 84.06 201 ASP A C 1
ATOM 1618 O O . ASP A 1 201 ? -27.792 -11.607 49.002 1.00 84.06 201 ASP A O 1
ATOM 1622 N N . ILE A 1 202 ? -27.450 -11.830 46.789 1.00 84.31 202 ILE A N 1
ATOM 1623 C CA . ILE A 1 202 ? -26.023 -12.154 46.858 1.00 84.31 202 ILE A CA 1
ATOM 1624 C C . ILE A 1 202 ? -25.239 -10.966 46.334 1.00 84.31 202 ILE A C 1
ATOM 1626 O O . ILE A 1 202 ? -25.426 -10.572 45.187 1.00 84.31 202 ILE A O 1
ATOM 1630 N N . SER A 1 203 ? -24.368 -10.430 47.180 1.00 88.25 203 SER A N 1
ATOM 1631 C CA . SER A 1 203 ? -23.473 -9.331 46.838 1.00 88.25 203 SER A CA 1
ATOM 1632 C C . SER A 1 203 ? -22.128 -9.866 46.341 1.00 88.25 203 SER A C 1
ATOM 1634 O O . SER A 1 203 ? -21.574 -10.794 46.932 1.00 88.25 203 SER A O 1
ATOM 1636 N N . TYR A 1 204 ? -21.635 -9.280 45.253 1.00 89.50 204 TYR A N 1
ATOM 1637 C CA . TYR A 1 204 ? -20.313 -9.484 44.676 1.00 89.50 204 TYR A CA 1
ATOM 1638 C C . TYR A 1 204 ? -19.541 -8.168 44.704 1.00 89.50 204 TYR A C 1
ATOM 1640 O O . TYR A 1 204 ? -20.075 -7.128 44.316 1.00 89.50 204 TYR A O 1
ATOM 1648 N N . THR A 1 205 ? -18.270 -8.232 45.085 1.00 92.38 205 THR A N 1
ATOM 1649 C CA . THR A 1 205 ? -17.333 -7.112 44.969 1.00 92.38 205 THR A CA 1
ATOM 1650 C C . THR A 1 205 ? -16.577 -7.263 43.655 1.00 92.38 205 THR A C 1
ATOM 1652 O O . THR A 1 205 ? -15.812 -8.210 43.484 1.00 92.38 205 THR A O 1
ATOM 1655 N N . VAL A 1 206 ? -16.795 -6.351 42.713 1.00 94.06 206 VAL A N 1
ATOM 1656 C CA . VAL A 1 206 ? -16.202 -6.401 41.372 1.00 94.06 206 VAL A CA 1
ATOM 1657 C C . VAL A 1 206 ? -15.066 -5.389 41.268 1.00 94.06 206 VAL A C 1
ATOM 1659 O O . VAL A 1 206 ? -15.292 -4.208 41.521 1.00 94.06 206 VAL A O 1
ATOM 1662 N N . SER A 1 207 ? -13.867 -5.825 40.882 1.00 94.88 207 SER A N 1
ATOM 1663 C CA . SER A 1 207 ? -12.727 -4.960 40.541 1.00 94.88 207 SER A CA 1
ATOM 1664 C C . SER A 1 207 ? -12.451 -4.949 39.032 1.00 94.88 207 SER A C 1
ATOM 1666 O O . SER A 1 207 ? -12.892 -5.838 38.300 1.00 94.88 207 SER A O 1
ATOM 1668 N N . TRP A 1 208 ? -11.695 -3.964 38.549 1.00 94.44 208 TRP A N 1
ATOM 1669 C CA . TRP A 1 208 ? -11.168 -3.995 37.182 1.00 94.44 208 TRP A CA 1
ATOM 1670 C C . TRP A 1 208 ? -10.116 -5.116 37.026 1.00 94.44 208 TRP A C 1
ATOM 1672 O O . TRP A 1 208 ? -9.390 -5.396 37.989 1.00 94.44 208 TRP A O 1
ATOM 1682 N N . PRO A 1 209 ? -10.062 -5.813 35.875 1.00 93.06 209 PRO A N 1
ATOM 1683 C CA . PRO A 1 209 ? -9.016 -6.792 35.590 1.00 93.06 209 PRO A CA 1
ATOM 1684 C C . PRO A 1 209 ? -7.701 -6.113 35.174 1.00 93.06 209 PRO A C 1
ATOM 1686 O O . PRO A 1 209 ? -7.672 -4.923 34.865 1.00 93.06 209 PRO A O 1
ATOM 1689 N N . ASP A 1 210 ? -6.618 -6.890 35.112 1.00 90.75 210 ASP A N 1
ATOM 1690 C CA . ASP A 1 210 ? -5.409 -6.479 34.386 1.00 90.75 210 ASP A CA 1
ATOM 1691 C C . ASP A 1 210 ? -5.747 -6.424 32.889 1.00 90.75 210 ASP A C 1
ATOM 1693 O O . ASP A 1 210 ? -6.140 -7.438 32.303 1.00 90.75 210 ASP A O 1
ATOM 1697 N N . THR A 1 211 ? -5.717 -5.224 32.314 1.00 93.12 211 THR A N 1
ATOM 1698 C CA . THR A 1 211 ? -6.439 -4.893 31.080 1.00 93.12 211 THR A CA 1
ATOM 1699 C C . THR A 1 211 ? -5.465 -4.450 29.984 1.00 93.12 211 THR A C 1
ATOM 1701 O O . THR A 1 211 ? -4.559 -3.669 30.264 1.00 93.12 211 THR A O 1
ATOM 1704 N N . PRO A 1 212 ? -5.625 -4.905 28.727 1.00 95.44 212 PRO A N 1
ATOM 1705 C CA . PRO A 1 212 ? -4.802 -4.424 27.623 1.00 95.44 212 PRO A CA 1
ATOM 1706 C C . PRO A 1 212 ? -5.059 -2.938 27.330 1.00 95.44 212 PRO A C 1
ATOM 1708 O O . PRO A 1 212 ? -6.204 -2.480 27.270 1.00 95.44 212 PRO A O 1
ATOM 1711 N N . GLU A 1 213 ? -3.975 -2.202 27.101 1.00 95.06 213 GLU A N 1
ATOM 1712 C CA . GLU A 1 213 ? -3.999 -0.757 26.879 1.00 95.06 213 GLU A CA 1
ATOM 1713 C C . GLU A 1 213 ? -4.152 -0.414 25.391 1.00 95.06 213 GLU A C 1
ATOM 1715 O O . GLU A 1 213 ? -3.418 -0.912 24.534 1.00 95.06 213 GLU A O 1
ATOM 1720 N N . MET A 1 214 ? -5.078 0.493 25.091 1.00 94.75 214 MET A N 1
ATOM 1721 C CA . MET A 1 214 ? -5.275 1.103 23.781 1.00 94.75 214 MET A CA 1
ATOM 1722 C C . MET A 1 214 ? -4.847 2.569 23.837 1.00 94.75 214 MET A C 1
ATOM 1724 O O . MET A 1 214 ? -5.337 3.349 24.654 1.00 94.75 214 MET A O 1
ATOM 1728 N N . LYS A 1 215 ? -3.944 2.969 22.945 1.00 92.00 215 LYS A N 1
ATOM 1729 C CA . LYS A 1 215 ? -3.484 4.360 22.847 1.00 92.00 215 LYS A CA 1
ATOM 1730 C C . LYS A 1 215 ? -4.513 5.228 22.132 1.00 92.00 215 LYS A C 1
ATOM 1732 O O . LYS A 1 215 ? -5.342 4.728 21.366 1.00 92.00 215 LYS A O 1
ATOM 1737 N N . VAL A 1 216 ? -4.463 6.540 22.348 1.00 89.81 216 VAL A N 1
ATOM 1738 C CA . VAL A 1 216 ? -5.265 7.496 21.570 1.00 89.81 216 VAL A CA 1
ATOM 1739 C C . VAL A 1 216 ? -4.789 7.480 20.117 1.00 89.81 216 VAL A C 1
ATOM 1741 O O . VAL A 1 216 ? -3.588 7.456 19.853 1.00 89.81 216 VAL A O 1
ATOM 1744 N N . ASN A 1 217 ? -5.739 7.540 19.179 1.00 88.81 217 ASN A N 1
ATOM 1745 C CA . ASN A 1 217 ? -5.516 7.447 17.731 1.00 88.81 217 ASN A CA 1
ATOM 1746 C C . ASN A 1 217 ? -5.095 6.073 17.191 1.00 88.81 217 ASN A C 1
ATOM 1748 O O . ASN A 1 217 ? -4.618 5.961 16.061 1.00 88.81 217 ASN A O 1
ATOM 1752 N N . GLN A 1 218 ? -5.350 5.027 17.969 1.00 91.12 218 GLN A N 1
ATOM 1753 C CA . GLN A 1 218 ? -5.251 3.645 17.529 1.00 91.12 218 GLN A CA 1
ATOM 1754 C C . GLN A 1 218 ? -6.601 3.171 16.963 1.00 91.12 218 GLN A C 1
ATOM 1756 O O . GLN A 1 218 ? -7.671 3.581 17.421 1.00 91.12 218 GLN A O 1
ATOM 1761 N N . THR A 1 219 ? -6.552 2.268 15.987 1.00 92.81 219 THR A N 1
ATOM 1762 C CA . THR A 1 219 ? -7.740 1.632 15.401 1.00 92.81 219 THR A CA 1
ATOM 1763 C C . THR A 1 219 ? -7.604 0.124 15.504 1.00 92.81 219 THR A C 1
ATOM 1765 O O . THR A 1 219 ? -6.614 -0.445 15.045 1.00 92.81 219 THR A O 1
ATOM 1768 N N . LEU A 1 220 ? -8.609 -0.527 16.079 1.00 93.19 220 LEU A N 1
ATOM 1769 C CA . LEU A 1 220 ? -8.697 -1.975 16.183 1.00 93.19 220 LEU A CA 1
ATOM 1770 C C . LEU A 1 220 ? -9.583 -2.525 15.076 1.00 93.19 220 LEU A C 1
ATOM 1772 O O . LEU A 1 220 ? -10.793 -2.295 15.033 1.00 93.19 220 LEU A O 1
ATOM 1776 N N . VAL A 1 221 ? -8.938 -3.276 14.194 1.00 92.19 221 VAL A N 1
ATOM 1777 C CA . VAL A 1 221 ? -9.571 -4.090 13.162 1.00 92.19 221 VAL A CA 1
ATOM 1778 C C . VAL A 1 221 ? -9.346 -5.550 13.542 1.00 92.19 221 VAL A C 1
ATOM 1780 O O . VAL A 1 221 ? -10.294 -6.257 13.871 1.00 92.19 221 VAL A O 1
ATOM 1783 N N . GLU A 1 222 ? -8.090 -5.974 13.618 1.00 91.38 222 GLU A N 1
ATOM 1784 C CA . GLU A 1 222 ? -7.683 -7.275 14.151 1.00 91.38 222 GLU A CA 1
ATOM 1785 C C . GLU A 1 222 ? -7.151 -7.181 15.593 1.00 91.38 222 GLU A C 1
ATOM 1787 O O . GLU A 1 222 ? -7.099 -6.102 16.184 1.00 91.38 222 GLU A O 1
ATOM 1792 N N . SER A 1 223 ? -6.753 -8.321 16.164 1.00 91.06 223 SER A N 1
ATOM 1793 C CA . SER A 1 223 ? -6.149 -8.372 17.496 1.00 91.06 223 SER A CA 1
ATOM 1794 C C . SER A 1 223 ? -4.724 -7.820 17.487 1.00 91.06 223 SER A C 1
ATOM 1796 O O . SER A 1 223 ? -3.897 -8.264 16.692 1.00 91.06 223 SER A O 1
ATOM 1798 N N . MET A 1 224 ? -4.405 -6.925 18.421 1.00 89.75 224 MET A N 1
ATOM 1799 C CA . MET A 1 224 ? -3.105 -6.252 18.488 1.00 89.75 224 MET A CA 1
ATOM 1800 C C . MET A 1 224 ? -2.682 -6.036 19.944 1.00 89.75 224 MET A C 1
ATOM 1802 O O . MET A 1 224 ? -3.450 -5.505 20.730 1.00 89.75 224 MET A O 1
ATOM 1806 N N . TYR A 1 225 ? -1.455 -6.420 20.314 1.00 88.56 225 TYR A N 1
ATOM 1807 C CA . TYR A 1 225 ? -0.887 -6.196 21.660 1.00 88.56 225 TYR A CA 1
ATOM 1808 C C . TYR A 1 225 ? -1.782 -6.645 22.840 1.00 88.56 225 TYR A C 1
ATOM 1810 O O . TYR A 1 225 ? -1.753 -6.049 23.909 1.00 88.56 225 TYR A O 1
ATOM 1818 N N . GLY A 1 226 ? -2.571 -7.709 22.658 1.00 89.94 226 GLY A N 1
ATOM 1819 C CA . GLY A 1 226 ? -3.525 -8.201 23.664 1.00 89.94 226 GLY A CA 1
ATOM 1820 C C . GLY A 1 226 ? -4.932 -7.605 23.553 1.00 89.94 226 GLY A C 1
ATOM 1821 O O . GLY A 1 226 ? -5.848 -8.132 24.174 1.00 89.94 226 GLY A O 1
ATOM 1822 N N . LEU A 1 227 ? -5.131 -6.574 22.725 1.00 94.25 227 LEU A N 1
ATOM 1823 C CA . LEU A 1 227 ? -6.447 -6.028 22.394 1.00 94.25 227 LEU A CA 1
ATOM 1824 C C . LEU A 1 227 ? -7.232 -6.999 21.490 1.00 94.25 227 LEU A C 1
ATOM 1826 O O . LEU A 1 227 ? -6.632 -7.692 20.655 1.00 94.25 227 LEU A O 1
ATOM 1830 N N . PRO A 1 228 ? -8.569 -7.051 21.625 1.00 93.75 228 PRO A N 1
ATOM 1831 C CA . PRO A 1 228 ? -9.409 -8.001 20.906 1.00 93.75 228 PRO A CA 1
ATOM 1832 C C . PRO A 1 228 ? -9.566 -7.647 19.421 1.00 93.75 228 PRO A C 1
ATOM 1834 O O . PRO A 1 228 ? -9.544 -6.482 19.029 1.00 93.75 228 PRO A O 1
ATOM 1837 N N . ALA A 1 229 ? -9.803 -8.668 18.594 1.00 93.81 229 ALA A N 1
ATOM 1838 C CA . ALA A 1 229 ? -10.180 -8.480 17.194 1.00 93.81 229 ALA A CA 1
ATOM 1839 C C . ALA A 1 229 ? -11.653 -8.056 17.066 1.00 93.81 229 ALA A C 1
ATOM 1841 O O . ALA A 1 229 ? -12.545 -8.708 17.623 1.00 93.81 229 ALA A O 1
ATOM 1842 N N . ILE A 1 230 ? -11.899 -7.003 16.284 1.00 94.75 230 ILE A N 1
ATOM 1843 C CA . ILE A 1 230 ? -13.232 -6.425 16.050 1.00 94.75 230 ILE A CA 1
ATOM 1844 C C . ILE A 1 230 ? -13.812 -6.919 14.719 1.00 94.75 230 ILE A C 1
ATOM 1846 O O . ILE A 1 230 ? -14.958 -7.372 14.650 1.00 94.75 230 ILE A O 1
ATOM 1850 N N . LYS A 1 231 ? -13.001 -6.908 13.661 1.00 90.19 231 LYS A N 1
ATOM 1851 C CA . LYS A 1 231 ? -13.331 -7.477 12.354 1.00 90.19 231 LYS A CA 1
ATOM 1852 C C . LYS A 1 231 ? -13.551 -8.983 12.483 1.00 90.19 231 LYS A C 1
ATOM 1854 O O . LYS A 1 231 ? -12.843 -9.690 13.195 1.00 90.19 231 LYS A O 1
ATOM 1859 N N . GLY A 1 232 ? -14.569 -9.481 11.787 1.00 88.81 232 GLY A N 1
ATOM 1860 C CA . GLY A 1 232 ? -14.984 -10.886 11.837 1.00 88.81 232 GLY A CA 1
ATOM 1861 C C . GLY A 1 232 ? -15.980 -11.217 12.954 1.00 88.81 232 GLY A C 1
ATOM 1862 O O . GLY A 1 232 ? -16.686 -12.225 12.842 1.00 88.81 232 GLY A O 1
ATOM 1863 N N . GLN A 1 233 ? -16.127 -10.359 13.972 1.00 91.75 233 GLN A N 1
ATOM 1864 C CA . GLN A 1 233 ? -17.202 -10.498 14.954 1.00 91.75 233 GLN A CA 1
ATOM 1865 C C . GLN A 1 233 ? -18.563 -10.303 14.280 1.00 91.75 233 GLN A C 1
ATOM 1867 O O . GLN A 1 233 ? -18.758 -9.429 13.435 1.00 91.75 233 GLN A O 1
ATOM 1872 N N . LYS A 1 234 ? -19.544 -11.128 14.660 1.00 92.00 234 LYS A N 1
ATOM 1873 C CA . LYS A 1 234 ? -20.908 -11.025 14.116 1.00 92.00 234 LYS A CA 1
ATOM 1874 C C . LYS A 1 234 ? -21.717 -9.879 14.711 1.00 92.00 234 LYS A C 1
ATOM 1876 O O . LYS A 1 234 ? -22.729 -9.523 14.117 1.00 92.00 234 LYS A O 1
ATOM 1881 N N . SER A 1 235 ? -21.289 -9.341 15.848 1.00 94.12 235 SER A N 1
ATOM 1882 C CA . SER A 1 235 ? -21.817 -8.129 16.474 1.00 94.12 235 SER A CA 1
ATOM 1883 C C . SER A 1 235 ? -20.825 -7.652 17.538 1.00 94.12 235 SER A C 1
ATOM 1885 O O . SER A 1 235 ? -20.164 -8.490 18.158 1.00 94.12 235 SER A O 1
ATOM 1887 N N . VAL A 1 236 ? -20.713 -6.342 17.732 1.00 95.69 236 VAL A N 1
ATOM 1888 C CA . VAL A 1 236 ? -19.890 -5.706 18.769 1.00 95.69 236 VAL A CA 1
ATOM 1889 C C . VAL A 1 236 ? -20.637 -4.468 19.231 1.00 95.69 236 VAL A C 1
ATOM 1891 O O . VAL A 1 236 ? -21.009 -3.652 18.393 1.00 95.69 236 VAL A O 1
ATOM 1894 N N . ASP A 1 237 ? -20.835 -4.322 20.536 1.00 95.31 237 ASP A N 1
ATOM 1895 C CA . ASP A 1 237 ? -21.450 -3.135 21.130 1.00 95.31 237 ASP A CA 1
ATOM 1896 C C . ASP A 1 237 ? -20.551 -2.586 22.245 1.00 95.31 237 ASP A C 1
ATOM 1898 O O . ASP A 1 237 ? -20.014 -3.349 23.051 1.00 95.31 237 ASP A O 1
ATOM 1902 N N . VAL A 1 238 ? -20.387 -1.262 22.310 1.00 95.81 238 VAL A N 1
ATOM 1903 C CA . VAL A 1 238 ? -19.714 -0.601 23.439 1.00 95.81 238 VAL A CA 1
ATOM 1904 C C . VAL A 1 238 ? -20.754 -0.375 24.531 1.00 95.81 238 VAL A C 1
ATOM 1906 O O . VAL A 1 238 ? -21.642 0.459 24.370 1.00 95.81 238 VAL A O 1
ATOM 1909 N N . ILE A 1 239 ? -20.665 -1.126 25.629 1.00 95.00 239 ILE A N 1
ATOM 1910 C CA . ILE A 1 239 ? -21.689 -1.102 26.689 1.00 95.00 239 ILE A CA 1
ATOM 1911 C C . ILE A 1 239 ? -21.309 -0.221 27.880 1.00 95.00 239 ILE A C 1
ATOM 1913 O O . ILE A 1 239 ? -22.184 0.180 28.642 1.00 95.00 239 ILE A O 1
ATOM 1917 N N . TYR A 1 240 ? -20.023 0.100 28.035 1.00 96.06 240 TYR A N 1
ATOM 1918 C CA . TYR A 1 240 ? -19.535 0.983 29.090 1.00 96.06 240 TYR A CA 1
ATOM 1919 C C . TYR A 1 240 ? -18.281 1.729 28.649 1.00 96.06 240 TYR A C 1
ATOM 1921 O O . TYR A 1 240 ? -17.417 1.156 27.983 1.00 96.06 240 TYR A O 1
ATOM 1929 N N . GLN A 1 241 ? -18.186 2.996 29.054 1.00 96.19 241 GLN A N 1
ATOM 1930 C CA . GLN A 1 241 ? -16.986 3.817 28.930 1.00 96.19 241 GLN A CA 1
ATOM 1931 C C . GLN A 1 241 ? -16.842 4.667 30.195 1.00 96.19 241 GLN A C 1
ATOM 1933 O O . GLN A 1 241 ? -17.664 5.548 30.451 1.00 96.19 241 GLN A O 1
ATOM 1938 N N . GLN A 1 242 ? -15.777 4.438 30.958 1.00 94.69 242 GLN A N 1
ATOM 1939 C CA . GLN A 1 242 ? -15.506 5.130 32.223 1.00 94.69 242 GLN A CA 1
ATOM 1940 C C . GLN A 1 242 ? -15.421 6.654 32.054 1.00 94.69 242 GLN A C 1
ATOM 1942 O O . GLN A 1 242 ? -15.783 7.429 32.938 1.00 94.69 242 GLN A O 1
ATOM 1947 N N . SER A 1 243 ? -14.958 7.106 30.891 1.00 93.06 243 SER A N 1
ATOM 1948 C CA . SER A 1 243 ? -14.879 8.520 30.541 1.00 93.06 243 SER A CA 1
ATOM 1949 C C . SER A 1 243 ? -16.244 9.211 30.506 1.00 93.06 243 SER A C 1
ATOM 1951 O O . SER A 1 243 ? -16.355 10.351 30.959 1.00 93.06 243 SER A O 1
ATOM 1953 N N . ILE A 1 244 ? -17.285 8.530 30.023 1.00 93.69 244 ILE A N 1
ATOM 1954 C CA . ILE A 1 244 ? -18.653 9.061 29.977 1.00 93.69 244 ILE A CA 1
ATOM 1955 C C . ILE A 1 244 ? -19.205 9.210 31.397 1.00 93.69 244 ILE A C 1
ATOM 1957 O O . ILE A 1 244 ? -19.736 10.271 31.730 1.00 93.69 244 ILE A O 1
ATOM 1961 N N . GLU A 1 245 ? -19.020 8.198 32.247 1.00 93.81 245 GLU A N 1
ATOM 1962 C CA . GLU A 1 245 ? -19.484 8.230 33.643 1.00 93.81 245 GLU A CA 1
ATOM 1963 C C . GLU A 1 245 ? -18.784 9.322 34.462 1.00 93.81 245 GLU A C 1
ATOM 1965 O O . GLU A 1 245 ? -19.408 10.022 35.260 1.00 93.81 245 GLU A O 1
ATOM 1970 N N . ASN A 1 246 ? -17.506 9.579 34.174 1.00 90.50 246 ASN A N 1
ATOM 1971 C CA . ASN A 1 246 ? -16.747 10.680 34.769 1.00 90.50 246 ASN A CA 1
ATOM 1972 C C . ASN A 1 246 ? -17.091 12.071 34.192 1.00 90.50 246 ASN A C 1
ATOM 1974 O O . ASN A 1 246 ? -16.430 13.062 34.512 1.00 90.50 246 ASN A O 1
ATOM 1978 N N . GLY A 1 247 ? -18.125 12.180 33.352 1.00 88.38 247 GLY A N 1
ATOM 1979 C CA . GLY A 1 247 ? -18.590 13.445 32.779 1.00 88.38 247 GLY A CA 1
ATOM 1980 C C . GLY A 1 247 ? -17.672 14.023 31.698 1.00 88.38 247 GLY A C 1
ATOM 1981 O O . GLY A 1 247 ? -17.754 15.220 31.408 1.00 88.38 247 GLY A O 1
ATOM 1982 N N . MET A 1 248 ? -16.794 13.199 31.120 1.00 86.50 248 MET A N 1
ATOM 1983 C CA . MET A 1 248 ? -16.026 13.531 29.919 1.00 86.50 248 MET A CA 1
ATOM 1984 C C . MET A 1 248 ? -16.855 13.159 28.672 1.00 86.50 248 MET A C 1
ATOM 1986 O O . MET A 1 248 ? -18.065 13.381 28.634 1.00 86.50 248 MET A O 1
ATOM 1990 N N . GLY A 1 249 ? -16.229 12.636 27.618 1.00 89.19 249 GLY A N 1
ATOM 1991 C CA . GLY A 1 249 ? -16.925 12.095 26.450 1.00 89.19 249 GLY A CA 1
ATOM 1992 C C . GLY A 1 249 ? -16.360 10.738 26.054 1.00 89.19 249 GLY A C 1
ATOM 1993 O O . GLY A 1 249 ? -15.443 10.248 26.701 1.00 89.19 249 GLY A O 1
ATOM 1994 N N . GLU A 1 250 ? -16.884 10.170 24.971 1.00 92.75 250 GLU A N 1
ATOM 1995 C CA . GLU A 1 250 ? -16.487 8.858 24.443 1.00 92.75 250 GLU A CA 1
ATOM 1996 C C . GLU A 1 250 ? -14.960 8.719 24.302 1.00 92.75 250 GLU A C 1
ATOM 1998 O O . GLU A 1 250 ? -14.291 9.574 23.715 1.00 92.75 250 GLU A O 1
ATOM 2003 N N . SER A 1 251 ? -14.412 7.630 24.835 1.00 93.31 251 SER A N 1
ATOM 2004 C CA . SER A 1 251 ? -13.022 7.200 24.655 1.00 93.31 251 SER A CA 1
ATOM 2005 C C . SER A 1 251 ? -12.826 6.432 23.354 1.00 93.31 251 SER A C 1
ATOM 2007 O O . SER A 1 251 ? -11.782 6.553 22.717 1.00 93.31 251 SER A O 1
ATOM 2009 N N . VAL A 1 252 ? -13.834 5.661 22.951 1.00 95.44 252 VAL A N 1
ATOM 2010 C CA . VAL A 1 252 ? -13.843 4.908 21.697 1.00 95.44 252 VAL A CA 1
ATOM 2011 C C . VAL A 1 252 ? -15.186 5.027 21.003 1.00 95.44 252 VAL A C 1
ATOM 2013 O O . VAL A 1 252 ? -16.222 5.262 21.628 1.00 95.44 252 VAL A O 1
ATOM 2016 N N . ILE A 1 253 ? -15.163 4.790 19.700 1.00 94.81 253 ILE A N 1
ATOM 2017 C CA . ILE A 1 253 ? -16.351 4.712 18.857 1.00 94.81 253 ILE A CA 1
ATOM 2018 C C . ILE A 1 253 ? -16.233 3.510 17.918 1.00 94.81 253 ILE A C 1
ATOM 2020 O O . ILE A 1 253 ? -15.146 3.180 17.437 1.00 94.81 253 ILE A O 1
ATOM 2024 N N . LEU A 1 254 ? -17.362 2.856 17.652 1.00 95.38 254 LEU A N 1
ATOM 2025 C CA . LEU A 1 254 ? -17.456 1.822 16.626 1.00 95.38 254 LEU A CA 1
ATOM 2026 C C . LEU A 1 254 ? -17.838 2.453 15.293 1.00 95.38 254 LEU A C 1
ATOM 2028 O O . LEU A 1 254 ? -18.741 3.292 15.223 1.00 95.38 254 LEU A O 1
ATOM 2032 N N . ILE A 1 255 ? -17.161 2.026 14.233 1.00 95.06 255 ILE A N 1
ATOM 2033 C CA . ILE A 1 255 ? -17.385 2.515 12.877 1.00 95.06 255 ILE A CA 1
ATOM 2034 C C . ILE A 1 255 ? -17.446 1.369 11.866 1.00 95.06 255 ILE A C 1
ATOM 2036 O O . ILE A 1 255 ? -16.830 0.320 12.067 1.00 95.06 255 ILE A O 1
ATOM 2040 N N . ASP A 1 256 ? -18.139 1.607 10.753 1.00 94.75 256 ASP A N 1
ATOM 2041 C CA . ASP A 1 256 ? -17.978 0.832 9.522 1.00 94.75 256 ASP A CA 1
ATOM 2042 C C . ASP A 1 256 ? -17.005 1.562 8.580 1.00 94.75 256 ASP A C 1
ATOM 2044 O O . ASP A 1 256 ? -17.358 2.602 7.998 1.00 94.75 256 ASP A O 1
ATOM 2048 N N . PRO A 1 257 ? -15.778 1.033 8.416 1.00 93.62 257 PRO A N 1
ATOM 2049 C CA . PRO A 1 257 ? -14.765 1.667 7.594 1.00 93.62 257 PRO A CA 1
ATOM 2050 C C . PRO A 1 257 ? -14.937 1.422 6.090 1.00 93.62 257 PRO A C 1
ATOM 2052 O O . PRO A 1 257 ? -14.324 2.162 5.328 1.00 93.62 257 PRO A O 1
ATOM 2055 N N . SER A 1 258 ? -15.702 0.419 5.640 1.00 91.94 258 SER A N 1
ATOM 2056 C CA . SER A 1 258 ? -15.664 -0.096 4.258 1.00 91.94 258 SER A CA 1
ATOM 2057 C C . SER A 1 258 ? -16.929 0.184 3.445 1.00 91.94 258 SER A C 1
ATOM 2059 O O . SER A 1 258 ? -16.891 0.149 2.209 1.00 91.94 258 SER A O 1
ATOM 2061 N N . GLN A 1 259 ? -18.052 0.499 4.098 1.00 91.94 259 GLN A N 1
ATOM 2062 C CA . GLN A 1 259 ? -19.318 0.704 3.398 1.00 91.94 259 GLN A CA 1
ATOM 2063 C C . GLN A 1 259 ? -19.213 1.759 2.294 1.00 91.94 259 GLN A C 1
ATOM 2065 O O . GLN A 1 259 ? -18.649 2.843 2.466 1.00 91.94 259 GLN A O 1
ATOM 2070 N N . THR A 1 260 ? -19.797 1.421 1.149 1.00 93.00 260 THR A N 1
ATOM 2071 C CA . THR A 1 260 ? -19.769 2.229 -0.067 1.00 93.00 260 THR A CA 1
ATOM 2072 C C . THR A 1 260 ? -20.846 3.314 -0.054 1.00 93.00 260 THR A C 1
ATOM 2074 O O . THR A 1 260 ? -22.007 3.048 0.258 1.00 93.00 260 THR A O 1
ATOM 2077 N N . ARG A 1 261 ? -20.472 4.526 -0.464 1.00 94.38 261 ARG A N 1
ATOM 2078 C CA . ARG A 1 261 ? -21.357 5.676 -0.697 1.00 94.38 261 ARG A CA 1
ATOM 2079 C C . ARG A 1 261 ? -21.311 6.044 -2.181 1.00 94.38 261 ARG A C 1
ATOM 2081 O O . ARG A 1 261 ? -20.300 5.818 -2.844 1.00 94.38 261 ARG A O 1
ATOM 2088 N N . TYR A 1 262 ? -22.403 6.567 -2.730 1.00 95.88 262 TYR A N 1
ATOM 2089 C CA . TYR A 1 262 ? -22.446 6.924 -4.146 1.00 95.88 262 TYR A CA 1
ATOM 2090 C C . TYR A 1 262 ? -23.361 8.109 -4.421 1.00 95.88 262 TYR A C 1
ATOM 2092 O O . TYR A 1 262 ? -24.361 8.323 -3.739 1.00 95.88 262 TYR A O 1
ATOM 2100 N N . VAL A 1 263 ? -23.051 8.811 -5.504 1.00 97.44 263 VAL A N 1
ATOM 2101 C CA . VAL A 1 263 ? -23.908 9.833 -6.104 1.00 97.44 263 VAL A CA 1
ATOM 2102 C C . VAL A 1 263 ? -24.133 9.513 -7.572 1.00 97.44 263 VAL A C 1
ATOM 2104 O O . VAL A 1 263 ? -23.347 8.798 -8.195 1.00 97.44 263 VAL A O 1
ATOM 2107 N N . PHE A 1 264 ? -25.219 10.029 -8.134 1.00 97.12 264 PHE A N 1
ATOM 2108 C CA . PHE A 1 264 ? -25.490 9.865 -9.555 1.00 97.12 264 PHE A CA 1
ATOM 2109 C C . PHE A 1 264 ? -24.661 10.855 -10.373 1.00 97.12 264 PHE A C 1
ATOM 2111 O O . PHE A 1 264 ? -24.658 12.051 -10.091 1.00 97.12 264 PHE A O 1
ATOM 2118 N N . LEU A 1 265 ? -23.985 10.343 -11.396 1.00 96.38 265 LEU A N 1
ATOM 2119 C CA . LEU A 1 265 ? -23.226 11.115 -12.371 1.00 96.38 265 LEU A CA 1
ATOM 2120 C C . LEU A 1 265 ? -23.433 10.464 -13.740 1.00 96.38 265 LEU A C 1
ATOM 2122 O O . LEU A 1 265 ? -23.074 9.307 -13.937 1.00 96.38 265 LEU A O 1
ATOM 2126 N N . GLU A 1 266 ? -24.023 11.195 -14.685 1.00 94.75 266 GLU A N 1
ATOM 2127 C CA . GLU A 1 266 ? -24.402 10.642 -15.994 1.00 94.75 266 GLU A CA 1
ATOM 2128 C C . GLU A 1 266 ? -23.187 10.148 -16.793 1.00 94.75 266 GLU A C 1
ATOM 2130 O O . GLU A 1 266 ? -23.216 9.063 -17.377 1.00 94.75 266 GLU A O 1
ATOM 2135 N N . ALA A 1 267 ? -22.114 10.940 -16.796 1.00 94.25 267 ALA A N 1
ATOM 2136 C CA . ALA A 1 267 ? -20.861 10.625 -17.459 1.00 94.25 267 ALA A CA 1
ATOM 2137 C C . ALA A 1 267 ? -19.693 11.365 -16.797 1.00 94.25 267 ALA A C 1
ATOM 2139 O O . ALA A 1 267 ? -19.854 12.461 -16.256 1.00 94.25 267 ALA A O 1
ATOM 2140 N N . ILE A 1 268 ? -18.504 10.769 -16.884 1.00 94.06 268 ILE A N 1
ATOM 2141 C CA . ILE A 1 268 ? -17.253 11.442 -16.533 1.00 94.06 268 ILE A CA 1
ATOM 2142 C C . ILE A 1 268 ? -16.919 12.479 -17.622 1.00 94.06 268 ILE A C 1
ATOM 2144 O O . ILE A 1 268 ? -17.006 12.137 -18.803 1.00 94.06 268 ILE A O 1
ATOM 2148 N N . PRO A 1 269 ? -16.525 13.712 -17.250 1.00 94.00 269 PRO A N 1
ATOM 2149 C CA . PRO A 1 269 ? -16.013 14.708 -18.189 1.00 94.00 269 PRO A CA 1
ATOM 2150 C C . PRO A 1 269 ? -14.838 14.210 -19.045 1.00 94.00 269 PRO A C 1
ATOM 2152 O O . PRO A 1 269 ? -13.952 13.519 -18.549 1.00 94.00 269 PRO A O 1
ATOM 2155 N N . ASP A 1 270 ? -14.784 14.625 -20.314 1.00 90.81 270 ASP A N 1
ATOM 2156 C CA . ASP A 1 270 ? -13.752 14.187 -21.271 1.00 90.81 270 ASP A CA 1
ATOM 2157 C C . ASP A 1 270 ? -12.316 14.579 -20.870 1.00 90.81 270 ASP A C 1
ATOM 2159 O O . ASP A 1 270 ? -11.357 14.004 -21.378 1.00 90.81 270 ASP A O 1
ATOM 2163 N N . ASP A 1 271 ? -12.152 15.566 -19.983 1.00 90.00 271 ASP A N 1
ATOM 2164 C CA . ASP A 1 271 ? -10.852 16.004 -19.473 1.00 90.00 271 ASP A CA 1
ATOM 2165 C C . ASP A 1 271 ? -10.301 15.119 -18.343 1.00 90.00 271 ASP A C 1
ATOM 2167 O O . ASP A 1 271 ? -9.154 15.287 -17.934 1.00 90.00 271 ASP A O 1
ATOM 2171 N N . ILE A 1 272 ? -11.081 14.161 -17.837 1.00 92.56 272 ILE A N 1
ATOM 2172 C CA . ILE A 1 272 ? -10.651 13.245 -16.779 1.00 92.56 272 ILE A CA 1
ATOM 2173 C C . ILE A 1 272 ? -10.128 11.940 -17.388 1.00 92.56 272 ILE A C 1
ATOM 2175 O O . ILE A 1 272 ? -10.836 11.216 -18.091 1.00 92.56 272 ILE A O 1
ATOM 2179 N N . ILE A 1 273 ? -8.885 11.593 -17.050 1.00 90.25 273 ILE A N 1
ATOM 2180 C CA . ILE A 1 273 ? -8.288 10.306 -17.414 1.00 90.25 273 ILE A CA 1
ATOM 2181 C C . ILE A 1 273 ? -8.835 9.227 -16.482 1.00 90.25 273 ILE A C 1
ATOM 2183 O O . ILE A 1 273 ? -8.807 9.364 -15.255 1.00 90.25 273 ILE A O 1
ATOM 2187 N N . THR A 1 274 ? -9.268 8.118 -17.078 1.00 90.00 274 THR A N 1
ATOM 2188 C CA . THR A 1 274 ? -9.743 6.934 -16.362 1.00 90.00 274 THR A CA 1
ATOM 2189 C C . THR A 1 274 ? -9.093 5.662 -16.886 1.00 90.00 274 THR A C 1
ATOM 2191 O O . THR A 1 274 ? -8.681 5.602 -18.042 1.00 90.00 274 THR A O 1
ATOM 219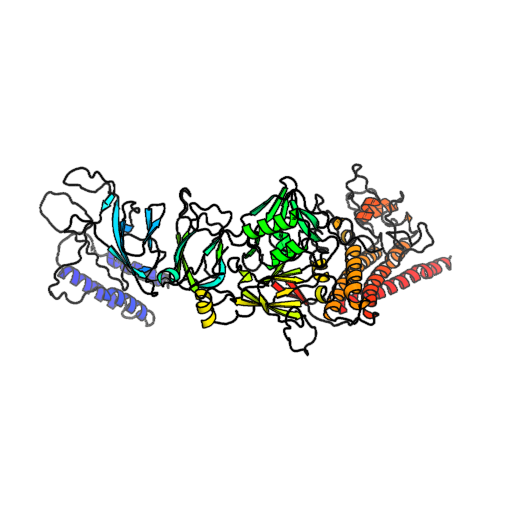4 N N . GLU A 1 275 ? -9.040 4.644 -16.036 1.00 84.81 275 GLU A N 1
ATOM 2195 C CA . GLU A 1 275 ? -8.608 3.285 -16.370 1.00 84.81 275 GLU A CA 1
ATOM 2196 C C . GLU A 1 275 ? -9.725 2.312 -15.978 1.00 84.81 275 GLU A C 1
ATOM 2198 O O . GLU A 1 275 ? -10.358 2.488 -14.937 1.00 84.81 275 GLU A O 1
ATOM 2203 N N . TYR A 1 276 ? -10.019 1.311 -16.809 1.00 82.56 276 TYR A N 1
ATOM 2204 C CA . TYR A 1 276 ? -11.038 0.318 -16.464 1.00 82.56 276 TYR A CA 1
ATOM 2205 C C . TYR A 1 276 ? -10.507 -0.660 -15.413 1.00 82.56 276 TYR A C 1
ATOM 2207 O O . TYR A 1 276 ? -9.442 -1.247 -15.578 1.00 82.56 276 TYR A O 1
ATOM 2215 N N . GLU A 1 277 ? -11.303 -0.901 -14.375 1.00 76.81 277 GLU A N 1
ATOM 2216 C CA . GLU A 1 277 ? -11.111 -1.989 -13.424 1.00 76.81 277 GLU A CA 1
ATOM 2217 C C . GLU A 1 277 ? -12.381 -2.845 -13.386 1.00 76.81 277 GLU A C 1
ATOM 2219 O O . GLU A 1 277 ? -13.383 -2.517 -12.745 1.00 76.81 277 GLU A O 1
ATOM 2224 N N . GLY A 1 278 ? -12.355 -3.956 -14.124 1.00 80.50 278 GLY A N 1
ATOM 2225 C CA . GLY A 1 278 ? -13.539 -4.788 -14.318 1.00 80.50 278 GLY A CA 1
ATOM 2226 C C . GLY A 1 278 ? -14.649 -4.008 -15.029 1.00 80.50 278 GLY A C 1
ATOM 2227 O O . GLY A 1 278 ? -14.487 -3.600 -16.177 1.00 80.50 278 GLY A O 1
ATOM 2228 N N . ALA A 1 279 ? -15.786 -3.824 -14.355 1.00 85.44 279 ALA A N 1
ATOM 2229 C CA . ALA A 1 279 ? -16.924 -3.067 -14.882 1.00 85.44 279 ALA A CA 1
ATOM 2230 C C . ALA A 1 279 ? -16.883 -1.567 -14.529 1.00 85.44 279 ALA A C 1
ATOM 2232 O O . ALA A 1 279 ? -17.653 -0.792 -15.095 1.00 85.44 279 ALA A O 1
ATOM 2233 N N . GLU A 1 280 ? -16.004 -1.156 -13.613 1.00 90.44 280 GLU A N 1
ATOM 2234 C CA . GLU A 1 280 ? -15.884 0.224 -13.141 1.00 90.44 280 GLU A CA 1
ATOM 2235 C C . GLU A 1 280 ? -14.696 0.935 -13.801 1.00 90.44 280 GLU A C 1
ATOM 2237 O O . GLU A 1 280 ? -13.829 0.324 -14.425 1.00 90.44 280 GLU A O 1
ATOM 2242 N N . LYS A 1 281 ? -14.660 2.259 -13.669 1.00 90.62 281 LYS A N 1
ATOM 2243 C CA . LYS A 1 281 ? -13.558 3.124 -14.085 1.00 90.62 281 LYS A CA 1
ATOM 2244 C C . LYS A 1 281 ? -12.894 3.733 -12.858 1.00 90.62 281 LYS A C 1
ATOM 2246 O O . LYS A 1 281 ? -13.546 4.457 -12.109 1.00 90.62 281 LYS A O 1
ATOM 2251 N N . ILE A 1 282 ? -11.602 3.494 -12.680 1.00 89.75 282 ILE A N 1
ATOM 2252 C CA . ILE A 1 282 ? -10.772 4.216 -11.717 1.00 89.75 282 ILE A CA 1
ATOM 2253 C C . ILE A 1 282 ? -10.440 5.585 -12.304 1.00 89.75 282 ILE A C 1
ATOM 2255 O O . ILE A 1 282 ? -10.100 5.702 -13.483 1.00 89.75 282 ILE A O 1
ATOM 2259 N N . ILE A 1 283 ? -10.512 6.627 -11.481 1.00 92.25 283 ILE A N 1
ATOM 2260 C CA . ILE A 1 283 ? -10.145 7.987 -11.881 1.00 92.25 283 ILE A CA 1
ATOM 2261 C C . ILE A 1 283 ? -8.662 8.214 -11.592 1.00 92.25 283 ILE A C 1
ATOM 2263 O O . ILE A 1 283 ? -8.207 8.031 -10.466 1.00 92.25 283 ILE A O 1
ATOM 2267 N N . ILE A 1 284 ? -7.903 8.615 -12.612 1.00 88.94 284 ILE A N 1
ATOM 2268 C CA . ILE A 1 284 ? -6.443 8.753 -12.533 1.00 88.94 284 ILE A CA 1
ATOM 2269 C C . ILE A 1 284 ? -6.023 10.208 -12.330 1.00 88.94 284 ILE A C 1
ATOM 2271 O O . ILE A 1 284 ? -5.146 10.495 -11.515 1.00 88.94 284 ILE A O 1
ATOM 2275 N N . GLY A 1 285 ? -6.620 11.136 -13.076 1.00 88.81 285 GLY A N 1
ATOM 2276 C CA . GLY A 1 285 ? -6.191 12.532 -13.111 1.00 88.81 285 GLY A CA 1
ATOM 2277 C C . GLY A 1 285 ? -6.845 13.313 -14.245 1.00 88.81 285 GLY A C 1
ATOM 2278 O O . GLY A 1 285 ? -7.919 12.941 -14.710 1.00 88.81 285 GLY A O 1
ATOM 2279 N N . ASN A 1 286 ? -6.182 14.373 -14.708 1.00 88.75 286 ASN A N 1
ATOM 2280 C CA . ASN A 1 286 ? -6.638 15.208 -15.822 1.00 88.75 286 ASN A CA 1
ATOM 2281 C C . ASN A 1 286 ? -5.748 15.036 -17.069 1.00 88.75 286 ASN A C 1
ATOM 2283 O O . ASN A 1 286 ? -4.535 14.869 -16.952 1.00 88.75 286 ASN A O 1
ATOM 2287 N N . ASP A 1 287 ? -6.351 15.104 -18.258 1.00 79.38 287 ASP A N 1
ATOM 2288 C CA . ASP A 1 287 ? -5.711 14.897 -19.564 1.00 79.38 287 ASP A CA 1
ATOM 2289 C C . ASP A 1 287 ? -4.686 15.971 -19.954 1.00 79.38 287 ASP A C 1
ATOM 2291 O O . ASP A 1 287 ? -3.783 15.715 -20.752 1.00 79.38 287 ASP A O 1
ATOM 2295 N N . LYS A 1 288 ? -4.815 17.176 -19.397 1.00 77.50 288 LYS A N 1
ATOM 2296 C CA . LYS A 1 288 ? -4.035 18.363 -19.774 1.00 77.50 288 LYS A CA 1
ATOM 2297 C C . LYS A 1 288 ? -3.013 18.791 -18.732 1.00 77.50 288 LYS A C 1
ATOM 2299 O O . LYS A 1 288 ? -2.257 19.724 -19.003 1.00 77.50 288 LYS A O 1
ATOM 2304 N N . ASP A 1 289 ? -3.003 18.164 -17.559 1.00 78.81 289 ASP A N 1
ATOM 2305 C CA . ASP A 1 289 ? -2.211 18.625 -16.421 1.00 78.81 289 ASP A CA 1
ATOM 2306 C C . ASP A 1 289 ? -1.746 17.456 -15.538 1.00 78.81 289 ASP A C 1
ATOM 2308 O O . ASP A 1 289 ? -2.523 16.871 -14.778 1.00 78.81 289 ASP A O 1
ATOM 2312 N N . GLU A 1 290 ? -0.455 17.120 -15.630 1.00 72.19 290 GLU A N 1
ATOM 2313 C CA . GLU A 1 290 ? 0.158 16.049 -14.834 1.00 72.19 290 GLU A CA 1
ATOM 2314 C C . GLU A 1 290 ? 0.141 16.347 -13.327 1.00 72.19 290 GLU A C 1
ATOM 2316 O O . GLU A 1 290 ? 0.089 15.410 -12.523 1.00 72.19 290 GLU A O 1
ATOM 2321 N N . ASP A 1 291 ? 0.111 17.624 -12.928 1.00 76.25 291 ASP A N 1
ATOM 2322 C CA . ASP A 1 291 ? 0.042 18.016 -11.516 1.00 76.25 291 ASP A CA 1
ATOM 2323 C C . ASP A 1 291 ? -1.335 17.696 -10.907 1.00 76.25 291 ASP A C 1
ATOM 2325 O O . ASP A 1 291 ? -1.473 17.565 -9.686 1.00 76.25 291 ASP A O 1
ATOM 2329 N N . LYS A 1 292 ? -2.351 17.485 -11.757 1.00 84.25 292 LYS A N 1
ATOM 2330 C CA . LYS A 1 292 ? -3.708 17.059 -11.381 1.00 84.25 292 LYS A CA 1
ATOM 2331 C C . LYS A 1 292 ? -3.902 15.542 -11.383 1.00 84.25 292 LYS A C 1
ATOM 2333 O O . LYS A 1 292 ? -5.036 15.066 -11.358 1.00 84.25 292 LYS A O 1
ATOM 2338 N N . LYS A 1 293 ? -2.833 14.746 -11.408 1.00 86.88 293 LYS A N 1
ATOM 2339 C CA . LYS A 1 293 ? -2.929 13.313 -11.087 1.00 86.88 293 LYS A CA 1
ATOM 2340 C C . LYS A 1 293 ? -3.435 13.134 -9.660 1.00 86.88 293 LYS A C 1
ATOM 2342 O O . LYS A 1 293 ? -2.882 13.758 -8.764 1.00 86.88 293 LYS A O 1
ATOM 2347 N N . LEU A 1 294 ? -4.414 12.262 -9.430 1.00 91.06 294 LEU A N 1
ATOM 2348 C CA . LEU A 1 294 ? -4.925 11.986 -8.087 1.00 91.06 294 LEU A CA 1
ATOM 2349 C C . LEU A 1 294 ? -3.885 11.271 -7.212 1.00 91.06 294 LEU A C 1
ATOM 2351 O O . LEU A 1 294 ? -3.079 10.481 -7.721 1.00 91.06 294 LEU A O 1
ATOM 2355 N N . SER A 1 295 ? -3.933 11.515 -5.903 1.00 91.00 295 SER A N 1
ATOM 2356 C CA . SER A 1 295 ? -3.275 10.718 -4.867 1.00 91.00 295 SER A CA 1
ATOM 2357 C C . SER A 1 295 ? -3.708 9.254 -4.956 1.00 91.00 295 SER A C 1
ATOM 2359 O O . SER A 1 295 ? -4.846 8.932 -5.306 1.00 91.00 295 SER A O 1
ATOM 2361 N N . LEU A 1 296 ? -2.796 8.329 -4.657 1.00 90.38 296 LEU A N 1
ATOM 2362 C CA . LEU A 1 296 ? -3.077 6.900 -4.820 1.00 90.38 296 LEU A CA 1
ATOM 2363 C C . LEU A 1 296 ? -4.112 6.394 -3.806 1.00 90.38 296 LEU A C 1
ATOM 2365 O O . LEU A 1 296 ? -4.850 5.461 -4.101 1.00 90.38 296 LEU A O 1
ATOM 2369 N N . THR A 1 297 ? -4.238 7.057 -2.656 1.00 90.12 297 THR A N 1
ATOM 2370 C CA . THR A 1 297 ? -5.312 6.839 -1.671 1.00 90.12 297 THR A CA 1
ATOM 2371 C C . THR A 1 297 ? -6.696 7.109 -2.260 1.00 90.12 297 THR A C 1
ATOM 2373 O O . THR A 1 297 ? -7.627 6.346 -2.002 1.00 90.12 297 THR A O 1
ATOM 2376 N N . LEU A 1 298 ? -6.849 8.168 -3.063 1.00 91.94 298 LEU A N 1
ATOM 2377 C CA . LEU A 1 298 ? -8.093 8.457 -3.774 1.00 91.94 298 LEU A CA 1
ATOM 2378 C C . LEU A 1 298 ? -8.343 7.481 -4.914 1.00 91.94 298 LEU A C 1
ATOM 2380 O O . LEU A 1 298 ? -9.460 6.991 -5.036 1.00 91.94 298 LEU A O 1
ATOM 2384 N N . ARG A 1 299 ? -7.318 7.137 -5.704 1.00 90.44 299 ARG A N 1
ATOM 2385 C CA . ARG A 1 299 ? -7.480 6.182 -6.818 1.00 90.44 299 ARG A CA 1
ATOM 2386 C C . ARG A 1 299 ? -7.950 4.799 -6.359 1.00 90.44 299 ARG A C 1
ATOM 2388 O O . ARG A 1 299 ? -8.593 4.097 -7.124 1.00 90.44 299 ARG A O 1
ATOM 2395 N N . ARG A 1 300 ? -7.653 4.399 -5.118 1.00 87.88 300 ARG A N 1
ATOM 2396 C CA . ARG A 1 300 ? -8.145 3.134 -4.538 1.00 87.88 300 ARG A CA 1
ATOM 2397 C C . ARG A 1 300 ? -9.596 3.201 -4.058 1.00 87.88 300 ARG A C 1
ATOM 2399 O O . ARG A 1 300 ? -10.307 2.197 -4.087 1.00 87.88 300 ARG A O 1
ATOM 2406 N N . ARG A 1 301 ? -10.028 4.377 -3.599 1.00 92.19 301 ARG A N 1
ATOM 2407 C CA . ARG A 1 301 ? -11.331 4.588 -2.949 1.00 92.19 301 ARG A CA 1
ATOM 2408 C C . ARG A 1 301 ? -12.408 5.127 -3.883 1.00 92.19 301 ARG A C 1
ATOM 2410 O O . ARG A 1 301 ? -13.587 4.946 -3.593 1.00 92.19 301 ARG A O 1
ATOM 2417 N N . LEU A 1 302 ? -12.018 5.784 -4.974 1.00 94.31 302 LEU A N 1
ATOM 2418 C CA . LEU A 1 302 ? -12.922 6.427 -5.917 1.00 94.31 302 LEU A CA 1
ATOM 2419 C C . LEU A 1 302 ? -12.993 5.652 -7.235 1.00 94.31 302 LEU A C 1
ATOM 2421 O O . LEU A 1 302 ? -11.986 5.467 -7.921 1.00 94.31 302 LEU A O 1
ATOM 2425 N N . SER A 1 303 ? -14.205 5.276 -7.622 1.00 94.69 303 SER A N 1
ATOM 2426 C CA . SER A 1 303 ? -14.486 4.643 -8.907 1.00 94.69 303 SER A CA 1
ATOM 2427 C C . SER A 1 303 ? -15.776 5.182 -9.519 1.00 94.69 303 SER A C 1
ATOM 2429 O O . SER A 1 303 ? -16.573 5.866 -8.875 1.00 94.69 303 SER A O 1
ATOM 2431 N N . PHE A 1 304 ? -15.976 4.910 -10.801 1.00 96.31 304 PHE A N 1
ATOM 2432 C CA . PHE A 1 304 ? -17.177 5.280 -11.528 1.00 96.31 304 PHE A CA 1
ATOM 2433 C C . PHE A 1 304 ? -17.759 4.078 -12.251 1.00 96.31 304 PHE A C 1
ATOM 2435 O O . PHE A 1 304 ? -17.077 3.428 -13.039 1.00 96.31 304 PHE A O 1
ATOM 2442 N N . ASP A 1 305 ? -19.039 3.821 -12.023 1.00 96.12 305 ASP A N 1
ATOM 2443 C CA . ASP A 1 305 ? -19.796 2.788 -12.712 1.00 96.12 305 ASP A CA 1
ATOM 2444 C C . ASP A 1 305 ? -20.527 3.408 -13.920 1.00 96.12 305 ASP A C 1
ATOM 2446 O O . ASP A 1 305 ? -21.528 4.114 -13.735 1.00 96.12 305 ASP A O 1
ATOM 2450 N N . PRO A 1 306 ? -20.063 3.155 -15.161 1.00 94.56 306 PRO A N 1
ATOM 2451 C CA . PRO A 1 306 ? -20.688 3.699 -16.362 1.00 94.56 306 PRO A CA 1
ATOM 2452 C C . PRO A 1 306 ? -22.048 3.068 -16.687 1.00 94.56 306 PRO A C 1
ATOM 2454 O O . PRO A 1 306 ? -22.828 3.680 -17.412 1.00 94.56 306 PRO A O 1
ATOM 2457 N N . LEU A 1 307 ? -22.345 1.862 -16.189 1.00 94.25 307 LEU A N 1
ATOM 2458 C CA . LEU A 1 307 ? -23.612 1.177 -16.452 1.00 94.25 307 LEU A CA 1
ATOM 2459 C C . LEU A 1 307 ? -24.728 1.747 -15.577 1.00 94.25 307 LEU A C 1
ATOM 2461 O O . LEU A 1 307 ? -25.831 1.991 -16.063 1.00 94.25 307 LEU A O 1
ATOM 2465 N N . ASN A 1 308 ? -24.435 1.960 -14.293 1.00 95.50 308 ASN A N 1
ATOM 2466 C CA . ASN A 1 308 ? -25.400 2.493 -13.331 1.00 95.50 308 ASN A CA 1
ATOM 2467 C C . ASN A 1 308 ? -25.320 4.016 -13.155 1.00 95.50 308 ASN A C 1
ATOM 2469 O O . ASN A 1 308 ? -26.136 4.564 -12.413 1.00 95.50 308 ASN A O 1
ATOM 2473 N N . GLN A 1 309 ? -24.374 4.685 -13.828 1.00 96.56 309 GLN A N 1
ATOM 2474 C CA . GLN A 1 309 ? -24.160 6.137 -13.774 1.00 96.56 309 GLN A CA 1
ATOM 2475 C C . GLN A 1 309 ? -23.912 6.630 -12.344 1.00 96.56 309 GLN A C 1
ATOM 2477 O O . GLN A 1 309 ? -24.586 7.534 -11.841 1.00 96.56 309 GLN A O 1
ATOM 2482 N N . LYS A 1 310 ? -22.970 5.980 -11.655 1.00 96.56 310 LYS A N 1
ATOM 2483 C CA . LYS A 1 310 ? -22.660 6.259 -10.248 1.00 96.56 310 LYS A CA 1
ATOM 2484 C C . LYS A 1 310 ? -21.198 6.617 -10.070 1.00 96.56 310 LYS A C 1
ATOM 2486 O O . LYS A 1 310 ? -20.326 5.852 -10.470 1.00 96.56 310 LYS A O 1
ATOM 2491 N N . LEU A 1 311 ? -20.945 7.742 -9.407 1.00 96.81 311 LEU A N 1
ATOM 2492 C CA . LEU A 1 311 ? -19.649 8.039 -8.812 1.00 96.81 311 LEU A CA 1
ATOM 2493 C C . LEU A 1 311 ? -19.636 7.441 -7.405 1.00 96.81 311 LEU A C 1
ATOM 2495 O O . LEU A 1 311 ? -20.496 7.757 -6.582 1.00 96.81 311 LEU A O 1
ATOM 2499 N N . ILE A 1 312 ? -18.692 6.543 -7.167 1.00 95.75 312 ILE A N 1
ATOM 2500 C CA . ILE A 1 312 ? -18.653 5.654 -6.015 1.00 95.75 312 ILE A CA 1
ATOM 2501 C C . ILE A 1 312 ? -17.436 6.002 -5.164 1.00 95.75 312 ILE A C 1
ATOM 2503 O O . ILE A 1 312 ? -16.321 6.099 -5.673 1.00 95.75 312 ILE A O 1
ATOM 2507 N N . PHE A 1 313 ? -17.654 6.150 -3.859 1.00 95.88 313 PHE A N 1
ATOM 2508 C CA . PHE A 1 313 ? -16.598 6.260 -2.865 1.00 95.88 313 PHE A CA 1
ATOM 2509 C C . PHE A 1 313 ? -16.742 5.143 -1.840 1.00 95.88 313 PHE A C 1
ATOM 2511 O O . PHE A 1 313 ? -17.789 4.996 -1.206 1.00 95.88 313 PHE A O 1
ATOM 2518 N N . LYS A 1 314 ? -15.693 4.351 -1.667 1.00 92.31 314 LYS A N 1
ATOM 2519 C CA . LYS A 1 314 ? -15.664 3.245 -0.710 1.00 92.31 314 LYS A CA 1
ATOM 2520 C C . LYS A 1 314 ? -14.467 3.369 0.210 1.00 92.31 314 LYS A C 1
ATOM 2522 O O . LYS A 1 314 ? -13.457 3.971 -0.151 1.00 92.31 314 LYS A O 1
ATOM 2527 N N . GLY A 1 315 ? -14.586 2.773 1.384 1.00 92.06 315 GLY A N 1
ATOM 2528 C CA . GLY A 1 315 ? -13.414 2.483 2.186 1.00 92.06 315 GLY A CA 1
ATOM 2529 C C . GLY A 1 315 ? -12.875 1.093 1.885 1.00 92.06 315 GLY A C 1
ATOM 2530 O O . GLY A 1 315 ? -13.528 0.276 1.234 1.00 92.06 315 GLY A O 1
ATOM 2531 N N . GLU A 1 316 ? -11.662 0.839 2.343 1.00 89.69 316 GLU A N 1
ATOM 2532 C CA . GLU A 1 316 ? -10.948 -0.409 2.110 1.00 89.69 316 GLU A CA 1
ATOM 2533 C C . GLU A 1 316 ? -10.165 -0.772 3.371 1.00 89.69 316 GLU A C 1
ATOM 2535 O O . GLU A 1 316 ? -9.419 0.056 3.895 1.00 89.69 316 GLU A O 1
ATOM 2540 N N . ILE A 1 317 ? -10.332 -2.001 3.858 1.00 89.12 317 ILE A N 1
ATOM 2541 C CA . ILE A 1 317 ? -9.450 -2.569 4.879 1.00 89.12 317 ILE A CA 1
ATOM 2542 C C . ILE A 1 317 ? -8.326 -3.290 4.147 1.00 89.12 317 ILE A C 1
ATOM 2544 O O . ILE A 1 317 ? -8.591 -4.145 3.303 1.00 89.12 317 ILE A O 1
ATOM 2548 N N . ILE A 1 318 ? -7.090 -2.932 4.468 1.00 85.12 318 ILE A N 1
ATOM 2549 C CA . ILE A 1 318 ? -5.889 -3.485 3.854 1.00 85.12 318 ILE A CA 1
ATOM 2550 C C . ILE A 1 318 ? -5.164 -4.338 4.894 1.00 85.12 318 ILE A C 1
ATOM 2552 O O . ILE A 1 318 ? -4.929 -3.873 6.009 1.00 85.12 318 ILE A O 1
ATOM 2556 N N . ASP A 1 319 ? -4.815 -5.556 4.483 1.00 82.94 319 ASP A N 1
ATOM 2557 C CA . ASP A 1 319 ? -4.069 -6.563 5.245 1.00 82.94 319 ASP A CA 1
ATOM 2558 C C . ASP A 1 319 ? -2.621 -6.632 4.711 1.00 82.94 319 ASP A C 1
ATOM 2560 O O . ASP A 1 319 ? -2.399 -7.146 3.606 1.00 82.94 319 ASP A O 1
ATOM 2564 N N . PRO A 1 320 ? -1.639 -6.014 5.401 1.00 73.19 320 PRO A N 1
ATOM 2565 C CA . PRO A 1 320 ? -0.226 -6.071 5.030 1.00 73.19 320 PRO A CA 1
ATOM 2566 C C . PRO A 1 320 ? 0.446 -7.377 5.510 1.00 73.19 320 PRO A C 1
ATOM 2568 O O . PRO A 1 320 ? 0.114 -7.890 6.566 1.00 73.19 320 PRO A O 1
ATOM 2571 N N . VAL A 1 321 ? 1.477 -7.904 4.820 1.00 65.12 321 VAL A N 1
ATOM 2572 C CA . VAL A 1 321 ? 2.103 -9.196 5.234 1.00 65.12 321 VAL A CA 1
ATOM 2573 C C . VAL A 1 321 ? 2.949 -9.031 6.478 1.00 65.12 321 VAL A C 1
ATOM 2575 O O . VAL A 1 321 ? 3.191 -9.991 7.207 1.00 65.12 321 VAL A O 1
ATOM 2578 N N . PHE A 1 322 ? 3.407 -7.807 6.717 1.00 66.19 322 PHE A N 1
ATOM 2579 C CA . PHE A 1 322 ? 4.023 -7.424 7.965 1.00 66.19 322 PHE A CA 1
ATOM 2580 C C . PHE A 1 322 ? 3.331 -6.185 8.513 1.00 66.19 322 PHE A C 1
ATOM 2582 O O . PHE A 1 322 ? 3.021 -5.250 7.776 1.00 66.19 322 PHE A O 1
ATOM 2589 N N . GLY A 1 323 ? 3.160 -6.162 9.828 1.00 77.44 323 GLY A N 1
ATOM 2590 C CA . GLY A 1 323 ? 2.380 -5.139 10.504 1.00 77.44 323 GLY A CA 1
ATOM 2591 C C . GLY A 1 323 ? 0.978 -5.654 10.781 1.00 77.44 323 GLY A C 1
ATOM 2592 O O . GLY A 1 323 ? 0.791 -6.850 10.978 1.00 77.44 323 GLY A O 1
ATOM 2593 N N . PHE A 1 324 ? 0.031 -4.730 10.841 1.00 82.56 324 PHE A N 1
ATOM 2594 C CA . PHE A 1 324 ? -1.340 -5.028 11.218 1.00 82.56 324 PHE A CA 1
ATOM 2595 C C . PHE A 1 324 ? -2.325 -4.375 10.242 1.00 82.56 324 PHE A C 1
ATOM 2597 O O . PHE A 1 324 ? -2.009 -3.330 9.657 1.00 82.56 324 PHE A O 1
ATOM 2604 N N . ASP A 1 325 ? -3.531 -4.934 10.146 1.00 87.06 325 ASP A N 1
ATOM 2605 C CA . ASP A 1 325 ? -4.652 -4.421 9.359 1.00 87.06 325 ASP A CA 1
ATOM 2606 C C . ASP A 1 325 ? -4.850 -2.915 9.599 1.00 87.06 325 ASP A C 1
ATOM 2608 O O . ASP A 1 325 ? -4.755 -2.394 10.722 1.00 87.06 325 ASP A O 1
ATOM 2612 N N . TYR A 1 326 ? -5.162 -2.189 8.529 1.00 86.38 326 TYR A N 1
ATOM 2613 C CA . TYR A 1 326 ? -5.529 -0.779 8.609 1.00 86.38 326 TYR A CA 1
ATOM 2614 C C . TYR A 1 326 ? -6.658 -0.437 7.645 1.00 86.38 326 TYR A C 1
ATOM 2616 O O . TYR A 1 326 ? -6.872 -1.102 6.633 1.00 86.38 326 TYR A O 1
ATOM 2624 N N . ALA A 1 327 ? -7.387 0.632 7.957 1.00 88.88 327 ALA A N 1
ATOM 2625 C CA . ALA A 1 327 ? -8.522 1.072 7.166 1.00 88.88 327 ALA A CA 1
ATOM 2626 C C . ALA A 1 327 ? -8.214 2.372 6.413 1.00 88.88 327 ALA A C 1
ATOM 2628 O O . ALA A 1 327 ? -7.943 3.416 7.007 1.00 88.88 327 ALA A O 1
ATOM 2629 N N . LEU A 1 328 ? -8.345 2.339 5.089 1.00 91.56 328 LEU A N 1
ATOM 2630 C CA . LEU A 1 328 ? -8.596 3.537 4.301 1.00 91.56 328 LEU A CA 1
ATOM 2631 C C . LEU A 1 328 ? -10.088 3.851 4.409 1.00 91.56 328 LEU A C 1
ATOM 2633 O O . LEU A 1 328 ? -10.896 3.292 3.673 1.00 91.56 328 LEU A O 1
ATOM 2637 N N . LEU A 1 329 ? -10.453 4.719 5.353 1.00 93.25 329 LEU A N 1
ATOM 2638 C CA . LEU A 1 329 ? -11.854 4.997 5.671 1.00 93.25 329 LEU A CA 1
ATOM 2639 C C . LEU A 1 329 ? -12.671 5.463 4.455 1.00 93.25 329 LEU A C 1
ATOM 2641 O O . LEU A 1 329 ? -12.181 6.192 3.586 1.00 93.25 329 LEU A O 1
ATOM 2645 N N . ASN A 1 330 ? -13.964 5.144 4.479 1.00 94.00 330 ASN A N 1
ATOM 2646 C CA . ASN A 1 330 ? -15.019 5.686 3.614 1.00 94.00 330 ASN A CA 1
ATOM 2647 C C . ASN A 1 330 ? -15.351 7.176 3.888 1.00 94.00 330 ASN A C 1
ATOM 2649 O O . ASN A 1 330 ? -16.484 7.619 3.685 1.00 94.00 330 ASN A O 1
ATOM 2653 N N . VAL A 1 331 ? -14.348 7.955 4.310 1.00 94.50 331 VAL A N 1
ATOM 2654 C CA . VAL A 1 331 ? -14.432 9.382 4.636 1.00 94.50 331 VAL A CA 1
ATOM 2655 C C . VAL A 1 331 ? -13.488 10.190 3.745 1.00 94.50 331 VAL A C 1
ATOM 2657 O O . VAL A 1 331 ? -12.320 9.825 3.580 1.00 94.50 331 VAL A O 1
ATOM 2660 N N . MET A 1 332 ? -13.981 11.288 3.172 1.00 94.06 332 MET A N 1
ATOM 2661 C CA . MET A 1 332 ? -13.154 12.229 2.409 1.00 94.06 332 MET A CA 1
ATOM 2662 C C . MET A 1 332 ? -12.658 13.364 3.295 1.00 94.06 332 MET A C 1
ATOM 2664 O O . MET A 1 332 ? -13.453 14.018 3.966 1.00 94.06 332 MET A O 1
ATOM 2668 N N . SER A 1 333 ? -11.357 13.635 3.219 1.00 92.69 333 SER A N 1
ATOM 2669 C CA . SER A 1 333 ? -10.759 14.835 3.807 1.00 92.69 333 SER A CA 1
ATOM 2670 C C . SER A 1 333 ? -11.025 16.090 2.963 1.00 92.69 333 SER A C 1
ATOM 2672 O O . SER A 1 333 ? -11.365 16.025 1.778 1.00 92.69 333 SER A O 1
ATOM 2674 N N . ASP A 1 334 ? -10.791 17.269 3.535 1.00 92.62 334 ASP A N 1
ATOM 2675 C CA . ASP A 1 334 ? -10.803 18.537 2.801 1.00 92.62 334 ASP A CA 1
ATOM 2676 C C . ASP A 1 334 ? -9.751 18.570 1.683 1.00 92.62 334 ASP A C 1
ATOM 2678 O O . ASP A 1 334 ? -9.918 19.282 0.687 1.00 92.62 334 ASP A O 1
ATOM 2682 N N . ALA A 1 335 ? -8.637 17.852 1.861 1.00 90.38 335 ALA A N 1
ATOM 2683 C CA . ALA A 1 335 ? -7.606 17.699 0.840 1.00 90.38 335 ALA A CA 1
ATOM 2684 C C . ALA A 1 335 ? -8.116 16.844 -0.328 1.00 90.38 335 ALA A C 1
ATOM 2686 O O . ALA A 1 335 ? -7.999 17.277 -1.475 1.00 90.38 335 ALA A O 1
ATOM 2687 N N . ASP A 1 336 ? -8.761 15.713 -0.022 1.00 93.62 336 ASP A N 1
ATOM 2688 C CA . ASP A 1 336 ? -9.395 14.831 -1.007 1.00 93.62 336 ASP A CA 1
ATOM 2689 C C . ASP A 1 336 ? -10.410 15.608 -1.862 1.00 93.62 336 ASP A C 1
ATOM 2691 O O . ASP A 1 336 ? -10.348 15.610 -3.092 1.00 93.62 336 ASP A O 1
ATOM 2695 N N . TYR A 1 337 ? -11.305 16.352 -1.206 1.00 94.44 337 TYR A N 1
ATOM 2696 C CA . TYR A 1 337 ? -12.324 17.168 -1.868 1.00 94.44 337 TYR A CA 1
ATOM 2697 C C . TYR A 1 337 ? -11.728 18.200 -2.835 1.00 94.44 337 TYR A C 1
ATOM 2699 O O . TYR A 1 337 ? -12.182 18.338 -3.974 1.00 94.44 337 TYR A O 1
ATOM 2707 N N . LYS A 1 338 ? -10.679 18.916 -2.407 1.00 92.56 338 LYS A N 1
ATOM 2708 C CA . LYS A 1 338 ? -9.990 19.907 -3.250 1.00 92.56 338 LYS A CA 1
ATOM 2709 C C . LYS A 1 338 ? -9.300 19.258 -4.444 1.00 92.56 338 LYS A C 1
ATOM 2711 O O . LYS A 1 338 ? -9.291 19.852 -5.520 1.00 92.56 338 LYS A O 1
ATOM 2716 N N . GLU A 1 339 ? -8.729 18.072 -4.258 1.00 91.94 339 GLU A N 1
ATOM 2717 C CA . GLU A 1 339 ? -8.077 17.325 -5.330 1.00 91.94 339 GLU A CA 1
ATOM 2718 C C . GLU A 1 339 ? -9.090 16.908 -6.408 1.00 91.94 339 GLU A C 1
ATOM 2720 O O . GLU A 1 339 ? -8.848 17.127 -7.594 1.00 91.94 339 GLU A O 1
ATOM 2725 N N . LEU A 1 340 ? -10.270 16.423 -6.003 1.00 94.31 340 LEU A N 1
ATOM 2726 C CA . LEU A 1 340 ? -11.349 16.052 -6.926 1.00 94.31 340 LEU A CA 1
ATOM 2727 C C . LEU A 1 340 ? -11.958 17.252 -7.658 1.00 94.31 340 LEU A C 1
ATOM 2729 O O . LEU A 1 340 ? -12.194 17.179 -8.866 1.00 94.31 340 LEU A O 1
ATOM 2733 N N . LEU A 1 341 ? -12.176 18.374 -6.969 1.00 93.94 341 LEU A N 1
ATOM 2734 C CA . LEU A 1 341 ? -12.657 19.600 -7.615 1.00 93.94 341 LEU A CA 1
ATOM 2735 C C . LEU A 1 341 ? -11.652 20.182 -8.615 1.00 93.94 341 LEU A C 1
ATOM 2737 O O . LEU A 1 341 ? -12.049 20.834 -9.578 1.00 93.94 341 LEU A O 1
ATOM 2741 N N . ALA A 1 342 ? -10.351 19.964 -8.410 1.00 92.25 342 ALA A N 1
ATOM 2742 C CA . ALA A 1 342 ? -9.329 20.454 -9.327 1.00 92.25 342 ALA A CA 1
ATOM 2743 C C . ALA A 1 342 ? -9.329 19.713 -10.678 1.00 92.25 342 ALA A C 1
ATOM 2745 O O . ALA A 1 342 ? -8.828 20.271 -11.666 1.00 92.25 342 ALA A O 1
ATOM 2746 N N . LEU A 1 343 ? -9.887 18.494 -10.730 1.00 92.69 343 LEU A N 1
ATOM 2747 C CA . LEU A 1 343 ? -9.872 17.636 -11.916 1.00 92.69 343 LEU A CA 1
ATOM 2748 C C . LEU A 1 343 ? -10.663 18.198 -13.090 1.00 92.69 343 LEU A C 1
ATOM 2750 O O . LEU A 1 343 ? -10.164 18.129 -14.202 1.00 92.69 343 LEU A O 1
ATOM 2754 N N . SER A 1 344 ? -11.859 18.740 -12.870 1.00 92.31 344 SER A N 1
ATOM 2755 C CA . SER A 1 344 ? -12.699 19.283 -13.942 1.00 92.31 344 SER A CA 1
ATOM 2756 C C . SER A 1 344 ? -13.554 20.423 -13.409 1.00 92.31 344 SER A C 1
ATOM 2758 O O . SER A 1 344 ? -13.962 20.430 -12.250 1.00 92.31 344 SER A O 1
ATOM 2760 N N . THR A 1 345 ? -13.850 21.391 -14.271 1.00 91.44 345 THR A N 1
ATOM 2761 C CA . THR A 1 345 ? -14.709 22.542 -13.950 1.00 91.44 345 THR A CA 1
ATOM 2762 C C . THR A 1 345 ? -16.143 22.364 -14.456 1.00 91.44 345 THR A C 1
ATOM 2764 O O . THR A 1 345 ? -16.899 23.332 -14.509 1.00 91.44 345 THR A O 1
ATOM 2767 N N . THR A 1 346 ? -16.502 21.165 -14.919 1.00 94.38 346 THR A N 1
ATOM 2768 C CA . THR A 1 346 ? -17.846 20.867 -15.434 1.00 94.38 346 THR A CA 1
ATOM 2769 C C . THR A 1 346 ? -18.858 20.870 -14.290 1.00 94.38 346 THR A C 1
ATOM 2771 O O . THR A 1 346 ? -18.636 20.191 -13.294 1.00 94.38 346 THR A O 1
ATOM 2774 N N . GLU A 1 347 ? -19.988 21.566 -14.452 1.00 95.19 347 GLU A N 1
ATOM 2775 C CA . GLU A 1 347 ? -21.014 21.727 -13.402 1.00 95.19 347 GLU A CA 1
ATOM 2776 C C . GLU A 1 347 ? -21.499 20.379 -12.840 1.00 95.19 347 GLU A C 1
ATOM 2778 O O . GLU A 1 347 ? -21.477 20.165 -11.634 1.00 95.19 347 GLU A O 1
ATOM 2783 N N . ALA A 1 348 ? -21.798 19.409 -13.712 1.00 95.12 348 ALA A N 1
ATOM 2784 C CA . ALA A 1 348 ? -22.208 18.066 -13.292 1.00 95.12 348 ALA A CA 1
ATOM 2785 C C . ALA A 1 348 ? -21.151 17.339 -12.436 1.00 95.12 348 ALA A C 1
ATOM 2787 O O . ALA A 1 348 ? -21.503 16.588 -11.529 1.00 95.12 348 ALA A O 1
ATOM 2788 N N . TRP A 1 349 ? -19.861 17.559 -12.711 1.00 95.75 349 TRP A N 1
ATOM 2789 C CA . TRP A 1 349 ? -18.770 16.979 -11.926 1.00 95.75 349 TRP A CA 1
ATOM 2790 C C . TRP A 1 349 ? -18.638 17.671 -10.574 1.00 95.75 349 TRP A C 1
ATOM 2792 O O . TRP A 1 349 ? -18.573 16.999 -9.548 1.00 95.75 349 TRP A O 1
ATOM 2802 N N . THR A 1 350 ? -18.632 19.005 -10.557 1.00 96.25 350 THR A N 1
ATOM 2803 C CA . THR A 1 350 ? -18.505 19.770 -9.313 1.00 96.25 350 THR A CA 1
ATOM 2804 C C . THR A 1 350 ? -19.678 19.513 -8.371 1.00 96.25 350 THR A C 1
ATOM 2806 O O . THR A 1 350 ? -19.448 19.311 -7.181 1.00 96.25 350 THR A O 1
ATOM 2809 N N . ASP A 1 351 ? -20.902 19.421 -8.900 1.00 96.56 351 ASP A N 1
ATOM 2810 C CA . ASP A 1 351 ? -22.105 19.117 -8.119 1.00 96.56 351 ASP A CA 1
ATOM 2811 C C . ASP A 1 351 ? -22.055 17.697 -7.542 1.00 96.56 351 ASP A C 1
ATOM 2813 O O . ASP A 1 351 ? -22.342 17.492 -6.360 1.00 96.56 351 ASP A O 1
ATOM 2817 N N . ALA A 1 352 ? -21.641 16.711 -8.349 1.00 97.00 352 ALA A N 1
ATOM 2818 C CA . ALA A 1 352 ? -21.487 15.332 -7.895 1.00 97.00 352 ALA A CA 1
ATOM 2819 C C . ALA A 1 352 ? -20.408 15.210 -6.808 1.00 97.00 352 ALA A C 1
ATOM 2821 O O . ALA A 1 352 ? -20.636 14.560 -5.790 1.00 97.00 352 ALA A O 1
ATOM 2822 N N . VAL A 1 353 ? -19.251 15.855 -6.982 1.00 96.88 353 VAL A N 1
ATOM 2823 C CA . VAL A 1 353 ? -18.167 15.846 -5.988 1.00 96.88 353 VAL A CA 1
ATOM 2824 C C . VAL A 1 353 ? -18.592 16.544 -4.694 1.00 96.88 353 VAL A C 1
ATOM 2826 O O . VAL A 1 353 ? -18.297 16.034 -3.616 1.00 96.88 353 VAL A O 1
ATOM 2829 N N . GLU A 1 354 ? -19.306 17.672 -4.767 1.00 96.94 354 GLU A N 1
ATOM 2830 C CA . GLU A 1 354 ? -19.812 18.368 -3.577 1.00 96.94 354 GLU A CA 1
ATOM 2831 C C . GLU A 1 354 ? -20.841 17.522 -2.815 1.00 96.94 354 GLU A C 1
ATOM 2833 O O . GLU A 1 354 ? -20.769 17.415 -1.588 1.00 96.94 354 GLU A O 1
ATOM 2838 N N . GLU A 1 355 ? -21.785 16.901 -3.523 1.00 96.75 355 GLU A N 1
ATOM 2839 C CA . GLU A 1 355 ? -22.779 16.017 -2.913 1.00 96.75 355 GLU A CA 1
ATOM 2840 C C . GLU A 1 355 ? -22.124 14.776 -2.297 1.00 96.75 355 GLU A C 1
ATOM 2842 O O . GLU A 1 355 ? -22.430 14.408 -1.162 1.00 96.75 355 GLU A O 1
ATOM 2847 N N . LEU A 1 356 ? -21.163 14.170 -2.997 1.00 96.69 356 LEU A N 1
ATOM 2848 C CA . LEU A 1 356 ? -20.443 13.006 -2.496 1.00 96.69 356 LEU A CA 1
ATOM 2849 C C . LEU A 1 356 ? -19.623 13.374 -1.254 1.00 96.69 356 LEU A C 1
ATOM 2851 O O . LEU A 1 356 ? -19.707 12.665 -0.258 1.00 96.69 356 LEU A O 1
ATOM 2855 N N . TYR A 1 357 ? -18.927 14.516 -1.261 1.00 96.25 357 TYR A N 1
ATOM 2856 C CA . TYR A 1 357 ? -18.177 15.012 -0.104 1.00 96.25 357 TYR A CA 1
ATOM 2857 C C . TYR A 1 357 ? -19.078 15.263 1.116 1.00 96.25 357 TYR A C 1
ATOM 2859 O O . TYR A 1 357 ? -18.730 14.862 2.228 1.00 96.25 357 TYR A O 1
ATOM 2867 N N . LYS A 1 358 ? -20.269 15.858 0.931 1.00 95.06 358 LYS A N 1
ATOM 2868 C CA . LYS A 1 358 ? -21.263 16.016 2.013 1.00 95.06 358 LYS A CA 1
ATOM 2869 C C . LYS A 1 358 ? -21.672 14.669 2.590 1.00 95.06 358 LYS A C 1
ATOM 2871 O O . LYS A 1 358 ? -21.747 14.527 3.810 1.00 95.06 358 LYS A O 1
ATOM 2876 N N . GLN A 1 359 ? -21.912 13.691 1.719 1.00 93.88 359 GLN A N 1
ATOM 2877 C CA . GLN A 1 359 ? -22.258 12.345 2.140 1.00 93.88 359 GLN A CA 1
ATOM 2878 C C . GLN A 1 359 ? -21.094 11.627 2.805 1.00 93.88 359 GLN A C 1
ATOM 2880 O O . GLN A 1 359 ? -21.393 10.776 3.621 1.00 93.88 359 GLN A O 1
ATOM 2885 N N . THR A 1 360 ? -19.825 11.939 2.506 1.00 94.69 360 THR A N 1
ATOM 2886 C CA . THR A 1 360 ? -18.600 11.264 2.996 1.00 94.69 360 THR A CA 1
ATOM 2887 C C . THR A 1 360 ? -17.842 12.022 4.093 1.00 94.69 360 THR A C 1
ATOM 2889 O O . THR A 1 360 ? -16.677 11.723 4.323 1.00 94.69 360 THR A O 1
ATOM 2892 N N . LYS A 1 361 ? -18.434 13.030 4.742 1.00 91.12 361 LYS A N 1
ATOM 2893 C CA . LYS A 1 361 ? -17.699 13.897 5.686 1.00 91.12 361 LYS A CA 1
ATOM 2894 C C . LYS A 1 361 ? -17.427 13.264 7.056 1.00 91.12 361 LYS A C 1
ATOM 2896 O O . LYS A 1 361 ? -16.491 13.652 7.745 1.00 91.12 361 LYS A O 1
ATOM 2901 N N . GLU A 1 362 ? -18.256 12.310 7.460 1.00 90.31 362 GLU A N 1
ATOM 2902 C CA . GLU A 1 362 ? -18.135 11.604 8.739 1.00 90.31 362 GLU A CA 1
ATOM 2903 C C . GLU A 1 362 ? -18.132 10.091 8.508 1.00 90.31 362 GLU A C 1
ATOM 2905 O O . GLU A 1 362 ? -18.746 9.633 7.535 1.00 90.31 362 GLU A O 1
ATOM 2910 N N . PRO A 1 363 ? -17.464 9.297 9.363 1.00 91.44 363 PRO A N 1
ATOM 2911 C CA . PRO A 1 363 ? -17.533 7.842 9.279 1.00 91.44 363 PRO A CA 1
ATOM 2912 C C . PRO A 1 363 ? -18.955 7.350 9.569 1.00 91.44 363 PRO A C 1
ATOM 2914 O O . PRO A 1 363 ? -19.810 8.087 10.059 1.00 91.44 363 PRO A O 1
ATOM 2917 N N . ILE A 1 364 ? -19.230 6.092 9.234 1.00 92.94 364 ILE A N 1
ATOM 2918 C CA . ILE A 1 364 ? -20.507 5.463 9.593 1.00 92.94 364 ILE A CA 1
ATOM 2919 C C . ILE A 1 364 ? -20.366 4.953 11.009 1.00 92.94 364 ILE A C 1
ATOM 2921 O O . ILE A 1 364 ? -19.664 3.974 11.231 1.00 92.94 364 ILE A O 1
ATOM 2925 N N . PHE A 1 365 ? -20.995 5.634 11.956 1.00 93.31 365 PHE A N 1
ATOM 2926 C CA . PHE A 1 365 ? -20.990 5.210 13.348 1.00 93.31 365 PHE A CA 1
ATOM 2927 C C . PHE A 1 365 ? -21.930 4.023 13.544 1.00 93.31 365 PHE A C 1
ATOM 2929 O O . PHE A 1 365 ? -23.066 4.044 13.069 1.00 93.31 365 PHE A O 1
ATOM 2936 N N . ILE A 1 366 ? -21.456 3.016 14.270 1.00 94.12 366 ILE A N 1
ATOM 2937 C CA . ILE A 1 366 ? -22.251 1.865 14.686 1.00 94.12 366 ILE A CA 1
ATOM 2938 C C . ILE A 1 366 ? -22.593 2.059 16.154 1.00 94.12 366 ILE A C 1
ATOM 2940 O O . ILE A 1 366 ? -21.740 1.949 17.030 1.00 94.12 366 ILE A O 1
ATOM 2944 N N . THR A 1 367 ? -23.850 2.400 16.409 1.00 91.25 367 THR A N 1
ATOM 2945 C CA . THR A 1 367 ? -24.360 2.638 17.766 1.00 91.25 367 THR A CA 1
ATOM 2946 C C . THR A 1 367 ? -24.952 1.377 18.371 1.00 91.25 367 THR A C 1
ATOM 2948 O O . THR A 1 367 ? -24.902 1.188 19.583 1.00 91.25 367 THR A O 1
ATOM 2951 N N . ASN A 1 368 ? -25.515 0.513 17.527 1.00 90.56 368 ASN A N 1
ATOM 2952 C CA . ASN A 1 368 ? -26.080 -0.759 17.932 1.00 90.56 368 ASN A CA 1
ATOM 2953 C C . ASN A 1 368 ? -25.942 -1.768 16.792 1.00 90.56 368 ASN A C 1
ATOM 2955 O O . ASN A 1 368 ? -26.679 -1.730 15.802 1.00 90.56 368 ASN A O 1
ATOM 2959 N N . SER A 1 369 ? -25.031 -2.722 16.954 1.00 90.50 369 SER A N 1
ATOM 2960 C CA . SER A 1 369 ? -24.737 -3.739 15.942 1.00 90.50 369 SER A CA 1
ATOM 2961 C C . SER A 1 369 ? -25.905 -4.708 15.673 1.00 90.50 369 SER A C 1
ATOM 2963 O O . SER A 1 369 ? -25.903 -5.456 14.683 1.00 90.50 369 SER A O 1
ATOM 2965 N N . ASN A 1 370 ? -26.965 -4.675 16.488 1.00 86.81 370 ASN A N 1
ATOM 2966 C CA . ASN A 1 370 ? -28.184 -5.450 16.252 1.00 86.81 370 ASN A CA 1
ATOM 2967 C C . ASN A 1 370 ? -29.060 -4.838 15.163 1.00 86.81 370 ASN A C 1
ATOM 2969 O O . ASN A 1 370 ? -29.620 -5.580 14.351 1.00 86.81 370 ASN A O 1
ATOM 2973 N N . THR A 1 371 ? -29.161 -3.509 15.135 1.00 89.44 371 THR A N 1
ATOM 2974 C CA . THR A 1 371 ? -30.053 -2.768 14.234 1.00 89.44 371 THR A CA 1
ATOM 2975 C C . THR A 1 371 ? -29.324 -2.120 13.072 1.00 89.44 371 THR A C 1
ATOM 2977 O O . THR A 1 371 ? -29.885 -2.035 11.978 1.00 89.44 371 THR A O 1
ATOM 2980 N N . ASP A 1 372 ? -28.095 -1.674 13.303 1.00 91.19 372 ASP A N 1
ATOM 2981 C CA . ASP A 1 372 ? -27.332 -0.915 12.327 1.00 91.19 372 ASP A CA 1
ATOM 2982 C C . ASP A 1 372 ? -26.807 -1.854 11.235 1.00 91.19 372 ASP A C 1
ATOM 2984 O O . ASP A 1 372 ? -26.429 -3.005 11.480 1.00 91.19 372 ASP A O 1
ATOM 2988 N N . ILE A 1 373 ? -26.837 -1.370 9.994 1.00 89.19 373 ILE A N 1
ATOM 2989 C CA . ILE A 1 373 ? -26.362 -2.115 8.829 1.00 89.19 373 ILE A CA 1
ATOM 2990 C C . ILE A 1 373 ? -24.901 -1.745 8.612 1.00 89.19 373 ILE A C 1
ATOM 2992 O O . ILE A 1 373 ? -24.602 -0.576 8.388 1.00 89.19 373 ILE A O 1
ATOM 2996 N N . TYR A 1 374 ? -24.030 -2.748 8.622 1.00 91.69 374 TYR A N 1
ATOM 2997 C CA . TYR A 1 374 ? -22.604 -2.597 8.362 1.00 91.69 374 TYR A CA 1
ATOM 2998 C C . TYR A 1 374 ? -22.068 -3.772 7.541 1.00 91.69 374 TYR A C 1
ATOM 3000 O O . TYR A 1 374 ? -22.633 -4.871 7.548 1.00 91.69 374 TYR A O 1
ATOM 3008 N N . ASN A 1 375 ? -20.970 -3.522 6.841 1.00 90.94 375 ASN A N 1
ATOM 3009 C CA . ASN A 1 375 ? -20.174 -4.509 6.129 1.00 90.94 375 ASN A CA 1
ATOM 3010 C C . ASN A 1 375 ? -19.041 -5.027 7.019 1.00 90.94 375 ASN A C 1
ATOM 3012 O O . ASN A 1 375 ? -18.884 -6.237 7.171 1.00 90.94 375 ASN A O 1
ATOM 3016 N N . ASP A 1 376 ? -18.306 -4.105 7.644 1.00 91.38 376 ASP A N 1
ATOM 3017 C CA . ASP A 1 376 ? -17.185 -4.383 8.537 1.00 91.38 376 ASP A CA 1
ATOM 3018 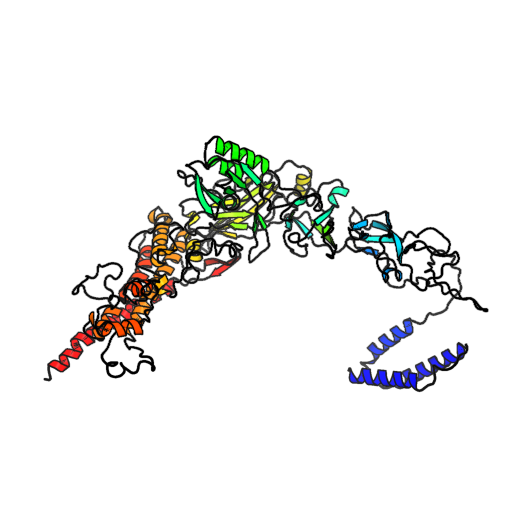C C . ASP A 1 376 ? -17.306 -3.558 9.824 1.00 91.38 376 ASP A C 1
ATOM 3020 O O . ASP A 1 376 ? -17.983 -2.532 9.854 1.00 91.38 376 ASP A O 1
ATOM 3024 N N . LEU A 1 377 ? -16.642 -4.006 10.892 1.00 93.38 377 LEU A N 1
ATOM 3025 C CA . LEU A 1 377 ? -16.567 -3.292 12.167 1.00 93.38 377 LEU A CA 1
ATOM 3026 C C . LEU A 1 377 ? -15.114 -2.970 12.495 1.00 93.38 377 LEU A C 1
ATOM 3028 O O . LEU A 1 377 ? -14.241 -3.833 12.387 1.00 93.38 377 LEU A O 1
ATOM 3032 N N . ALA A 1 378 ? -14.884 -1.743 12.950 1.00 95.00 378 ALA A N 1
ATOM 3033 C CA . ALA A 1 378 ? -13.635 -1.311 13.557 1.00 95.00 378 ALA A CA 1
ATOM 3034 C C . ALA A 1 378 ? -13.926 -0.451 14.793 1.00 95.00 378 ALA A C 1
ATOM 3036 O O . ALA A 1 378 ? -14.918 0.280 14.830 1.00 95.00 378 ALA A O 1
ATOM 3037 N N . LEU A 1 379 ? -13.059 -0.533 15.801 1.00 95.38 379 LEU A N 1
ATOM 3038 C CA . LEU A 1 379 ? -13.113 0.315 16.991 1.00 95.38 379 LEU A CA 1
ATOM 3039 C C . LEU A 1 379 ? -11.991 1.348 16.910 1.00 95.38 379 LEU A C 1
ATOM 3041 O O . LEU A 1 379 ? -10.832 0.971 16.771 1.00 95.38 379 LEU A O 1
ATOM 3045 N N . THR A 1 380 ? -12.305 2.637 17.006 1.00 94.75 380 THR A N 1
ATOM 3046 C CA . THR A 1 380 ? -11.295 3.703 16.923 1.00 94.75 380 THR A CA 1
ATOM 3047 C C . THR A 1 380 ? -11.290 4.590 18.162 1.00 94.75 380 THR A C 1
ATOM 3049 O O . THR A 1 380 ? -12.344 4.979 18.670 1.00 94.75 380 THR A O 1
ATOM 3052 N N . SER A 1 381 ? -10.084 4.929 18.626 1.00 93.06 381 SER A N 1
ATOM 3053 C CA . SER A 1 381 ? -9.808 5.978 19.618 1.00 93.06 381 SER A CA 1
ATOM 3054 C C . SER A 1 381 ? -9.309 7.277 18.957 1.00 93.06 381 SER A C 1
ATOM 3056 O O . SER A 1 381 ? -8.819 8.182 19.637 1.00 93.06 381 SER A O 1
ATOM 3058 N N . GLY A 1 382 ? -9.439 7.403 17.627 1.00 87.44 382 GLY A N 1
ATOM 3059 C CA . GLY A 1 382 ? -9.028 8.556 16.808 1.00 87.44 382 GLY A CA 1
ATOM 3060 C C . GLY A 1 382 ? -9.590 9.907 17.235 1.00 87.44 382 GLY A C 1
ATOM 3061 O O . GLY A 1 382 ? -9.024 10.947 16.902 1.00 87.44 382 GLY A O 1
ATOM 3062 N N . PHE A 1 383 ? -10.679 9.903 18.003 1.00 85.06 383 PHE A N 1
ATOM 3063 C CA . PHE A 1 383 ? -11.312 11.105 18.540 1.00 85.06 383 PHE A CA 1
ATOM 3064 C C . PHE A 1 383 ? -11.735 10.929 20.003 1.00 85.06 383 PHE A C 1
ATOM 3066 O O . PHE A 1 383 ? -12.811 11.371 20.405 1.00 85.06 383 PHE A O 1
ATOM 3073 N N . ALA A 1 384 ? -10.888 10.261 20.793 1.00 88.62 384 ALA A N 1
ATOM 3074 C CA . ALA A 1 384 ? -11.105 10.073 22.222 1.00 88.62 384 ALA A CA 1
ATOM 3075 C C . ALA A 1 384 ? -11.236 11.426 22.948 1.00 88.62 384 ALA A C 1
ATOM 3077 O O . ALA A 1 384 ? -10.348 12.281 22.880 1.00 88.62 384 ALA A O 1
ATOM 3078 N N . LYS A 1 385 ? -12.349 11.616 23.662 1.00 88.69 385 LYS A N 1
ATOM 3079 C CA . LYS A 1 385 ? -12.646 12.798 24.495 1.00 88.69 385 LYS A CA 1
ATOM 3080 C C . LYS A 1 385 ? -12.316 12.588 25.973 1.00 88.69 385 LYS A C 1
ATOM 3082 O O . LYS A 1 385 ? -12.401 13.533 26.754 1.00 88.69 385 LYS A O 1
ATOM 3087 N N . GLY A 1 386 ? -11.950 11.367 26.346 1.00 88.75 386 GLY A N 1
ATOM 3088 C CA . GLY A 1 386 ? -11.491 10.983 27.674 1.00 88.75 386 GLY A CA 1
ATOM 3089 C C . GLY A 1 386 ? -10.799 9.623 27.634 1.00 88.75 386 GLY A C 1
ATOM 3090 O O . GLY A 1 386 ? -10.787 8.951 26.602 1.00 88.75 386 GLY A O 1
ATOM 3091 N N . THR A 1 387 ? -10.243 9.211 28.763 1.00 91.12 387 THR A N 1
ATOM 3092 C CA . THR A 1 387 ? -9.503 7.951 28.950 1.00 91.12 387 THR A CA 1
ATOM 3093 C C . THR A 1 387 ? -10.146 7.109 30.049 1.00 91.12 387 THR A C 1
ATOM 3095 O O . THR A 1 387 ? -10.964 7.623 30.816 1.00 91.12 387 THR A O 1
ATOM 3098 N N . GLY A 1 388 ? -9.767 5.834 30.128 1.00 93.69 388 GLY A N 1
ATOM 3099 C CA . GLY A 1 388 ? -10.252 4.886 31.129 1.00 93.69 388 GLY A CA 1
ATOM 3100 C C . GLY A 1 388 ? -10.764 3.578 30.531 1.00 93.69 388 GLY A C 1
ATOM 3101 O O . GLY A 1 388 ? -10.603 3.313 29.336 1.00 93.69 388 GLY A O 1
ATOM 3102 N N . TYR A 1 389 ? -11.391 2.762 31.375 1.00 96.50 389 TYR A N 1
ATOM 3103 C CA . TYR A 1 389 ? -11.898 1.445 30.999 1.00 96.50 389 TYR A CA 1
ATOM 3104 C C . TYR A 1 389 ? -13.079 1.522 30.030 1.00 96.50 389 TYR A C 1
ATOM 3106 O O . TYR A 1 389 ? -13.991 2.343 30.168 1.00 96.50 389 TYR A O 1
ATOM 3114 N N . VAL A 1 390 ? -13.079 0.611 29.065 1.00 96.94 390 VAL A N 1
ATOM 3115 C CA . VAL A 1 390 ? -14.136 0.407 28.082 1.00 96.94 390 VAL A CA 1
ATOM 3116 C C . VAL A 1 390 ? -14.501 -1.068 28.065 1.00 96.94 390 VAL A C 1
ATOM 3118 O O . VAL A 1 390 ? -13.624 -1.927 27.977 1.00 96.94 390 VAL A O 1
ATOM 3121 N N . THR A 1 391 ? -15.801 -1.355 28.072 1.00 97.25 391 THR A N 1
ATOM 3122 C CA . THR A 1 391 ? -16.310 -2.726 27.981 1.00 97.25 391 THR A CA 1
ATOM 3123 C C . THR A 1 391 ? -17.035 -2.933 26.663 1.00 97.25 391 THR A C 1
ATOM 3125 O O . THR A 1 391 ? -17.988 -2.221 26.329 1.00 97.25 391 THR A O 1
ATOM 3128 N N . LEU A 1 392 ? -16.584 -3.941 25.924 1.00 96.56 392 LEU A N 1
ATOM 3129 C CA . LEU A 1 392 ? -17.116 -4.360 24.638 1.00 96.56 392 LEU A CA 1
ATOM 3130 C C . LEU A 1 392 ? -17.890 -5.663 24.808 1.00 96.56 392 LEU A C 1
ATOM 3132 O O . LEU A 1 392 ? -17.396 -6.616 25.407 1.00 96.56 392 LEU A O 1
ATOM 3136 N N . MET A 1 393 ? -19.086 -5.723 24.236 1.00 95.44 393 MET A N 1
ATOM 3137 C CA . MET A 1 393 ? -19.914 -6.918 24.223 1.00 95.44 393 MET A CA 1
ATOM 3138 C C . MET A 1 393 ? -19.906 -7.554 22.839 1.00 95.44 393 MET A C 1
ATOM 3140 O O . MET A 1 393 ? -20.401 -6.979 21.869 1.00 95.44 393 MET A O 1
ATOM 3144 N N . MET A 1 394 ? -19.348 -8.758 22.752 1.00 95.31 394 MET A N 1
ATOM 3145 C CA . MET A 1 394 ? -19.121 -9.461 21.495 1.00 95.31 394 MET A CA 1
ATOM 3146 C C . MET A 1 394 ? -20.216 -10.493 21.237 1.00 95.31 394 MET A C 1
ATOM 3148 O O . MET A 1 394 ? -20.624 -11.245 22.122 1.00 95.31 394 MET A O 1
ATOM 3152 N N . GLN A 1 395 ? -20.656 -10.575 19.982 1.00 93.81 395 GLN A N 1
ATOM 3153 C CA . GLN A 1 395 ? -21.581 -11.591 19.476 1.00 93.81 395 GLN A CA 1
ATOM 3154 C C . GLN A 1 395 ? -22.921 -11.662 20.227 1.00 93.81 395 GLN A C 1
ATOM 3156 O O . GLN A 1 395 ? -23.533 -12.727 20.253 1.00 93.81 395 GLN A O 1
ATOM 3161 N N . ASN A 1 396 ? -23.418 -10.560 20.793 1.00 93.69 396 ASN A N 1
ATOM 3162 C CA . ASN A 1 396 ? -24.705 -10.496 21.494 1.00 93.69 396 ASN A CA 1
ATOM 3163 C C . ASN A 1 396 ? -25.947 -10.288 20.595 1.00 93.69 396 ASN A C 1
ATOM 3165 O O . ASN A 1 396 ? -27.060 -10.186 21.096 1.00 93.69 396 ASN A O 1
ATOM 3169 N N . LYS A 1 397 ? -25.809 -10.287 19.265 1.00 91.94 397 LYS A N 1
ATOM 3170 C CA . LYS A 1 397 ? -26.952 -10.073 18.357 1.00 91.94 397 LYS A CA 1
ATOM 3171 C C . LYS A 1 397 ? -27.990 -11.180 18.331 1.00 91.94 397 LYS A C 1
ATOM 3173 O O . LYS A 1 397 ? -27.646 -12.357 18.301 1.00 91.94 397 LYS A O 1
ATOM 3178 N N . ASP A 1 398 ? -29.269 -10.841 18.261 1.00 88.75 398 ASP A N 1
ATOM 3179 C CA . ASP A 1 398 ? -30.315 -11.854 18.130 1.00 88.75 398 ASP A CA 1
ATOM 3180 C C . ASP A 1 398 ? -30.113 -12.735 16.885 1.00 88.75 398 ASP A C 1
ATOM 3182 O O . ASP A 1 398 ? -29.703 -12.284 15.815 1.00 88.75 398 ASP A O 1
ATOM 3186 N N . GLY A 1 399 ? -30.406 -14.030 17.021 1.00 86.81 399 GLY A N 1
ATOM 3187 C CA . GLY A 1 399 ? -30.401 -14.961 15.890 1.00 86.81 399 GLY A CA 1
ATOM 3188 C C . GLY A 1 399 ? -29.037 -15.519 15.463 1.00 86.81 399 GLY A C 1
ATOM 3189 O O . GLY A 1 399 ? -28.996 -16.249 14.475 1.00 86.81 399 GLY A O 1
ATOM 3190 N N . LEU A 1 400 ? -27.934 -15.290 16.195 1.00 88.50 400 LEU A N 1
ATOM 3191 C CA . LEU A 1 400 ? -26.634 -15.920 15.866 1.00 88.50 400 LEU A CA 1
ATOM 3192 C C . LEU A 1 400 ? -26.478 -17.376 16.374 1.00 88.50 400 LEU A C 1
ATOM 3194 O O . LEU A 1 400 ? -25.374 -17.927 16.401 1.00 88.50 400 LEU A O 1
ATOM 3198 N N . GLY A 1 401 ? -27.576 -18.023 16.772 1.00 87.56 401 GLY A N 1
ATOM 3199 C CA . GLY A 1 401 ? -27.608 -19.439 17.142 1.00 87.56 401 GLY A CA 1
ATOM 3200 C C . GLY A 1 401 ? -26.711 -19.788 18.336 1.00 87.56 401 GLY A C 1
ATOM 3201 O O . GLY A 1 401 ? -26.802 -19.186 19.405 1.00 87.56 401 GLY A O 1
ATOM 3202 N N . ALA A 1 402 ? -25.859 -20.803 18.165 1.00 87.81 402 ALA A N 1
ATOM 3203 C CA . ALA A 1 402 ? -25.034 -21.354 19.242 1.00 87.81 402 ALA A CA 1
ATOM 3204 C C . ALA A 1 402 ? -23.789 -20.517 19.584 1.00 87.81 402 ALA A C 1
ATOM 3206 O O . ALA A 1 402 ? -23.155 -20.799 20.602 1.00 87.81 402 ALA A O 1
ATOM 3207 N N . LEU A 1 403 ? -23.451 -19.490 18.792 1.00 91.75 403 LEU A N 1
ATOM 3208 C CA . LEU A 1 403 ? -22.245 -18.682 18.999 1.00 91.75 403 LEU A CA 1
ATOM 3209 C C . LEU A 1 403 ? -22.165 -18.133 20.442 1.00 91.75 403 LEU A C 1
ATOM 3211 O O . LEU A 1 403 ? -23.200 -17.717 20.988 1.00 91.75 403 LEU A O 1
ATOM 3215 N N . PRO A 1 404 ? -20.997 -18.212 21.108 1.00 92.56 404 PRO A N 1
ATOM 3216 C CA . PRO A 1 404 ? -20.830 -17.732 22.477 1.00 92.56 404 PRO A CA 1
ATOM 3217 C C . PRO A 1 404 ? -20.840 -16.200 22.524 1.00 92.56 404 PRO A C 1
ATOM 3219 O O . PRO A 1 404 ? -20.391 -15.553 21.586 1.00 92.56 404 PRO A O 1
ATOM 3222 N N . VAL A 1 405 ? -21.365 -15.648 23.617 1.00 94.06 405 VAL A N 1
ATOM 3223 C CA . VAL A 1 405 ? -21.247 -14.222 23.953 1.00 94.06 405 VAL A CA 1
ATOM 3224 C C . VAL A 1 405 ? -20.025 -14.066 24.856 1.00 94.06 405 VAL A C 1
ATOM 3226 O O . VAL A 1 405 ? -19.782 -14.940 25.692 1.00 94.06 405 VAL A O 1
ATOM 3229 N N . SER A 1 406 ? -19.266 -12.986 24.689 1.00 94.50 406 SER A N 1
ATOM 3230 C CA . SER A 1 406 ? -18.165 -12.622 25.586 1.00 94.50 406 SER A CA 1
ATOM 3231 C C . SER A 1 406 ? -18.139 -11.118 25.845 1.00 94.50 406 SER A C 1
ATOM 3233 O O . SER A 1 406 ? -18.636 -10.331 25.034 1.00 94.50 406 SER A O 1
ATOM 3235 N N . LEU A 1 407 ? -17.565 -10.734 26.986 1.00 95.88 407 LEU A N 1
ATOM 3236 C CA . LEU A 1 407 ? -17.184 -9.358 27.274 1.00 95.88 407 LEU A CA 1
ATOM 3237 C C . LEU A 1 407 ? -15.667 -9.230 27.188 1.00 95.88 407 LEU A C 1
ATOM 3239 O O . LEU A 1 407 ? -14.950 -10.039 27.771 1.00 95.88 407 LEU A O 1
ATOM 3243 N N . GLU A 1 408 ? -15.207 -8.196 26.498 1.00 95.75 408 GLU A N 1
ATOM 3244 C CA . GLU A 1 408 ? -13.802 -7.804 26.451 1.00 95.75 408 GLU A CA 1
ATOM 3245 C C . GLU A 1 408 ? -13.664 -6.437 27.114 1.00 95.75 408 GLU A C 1
ATOM 3247 O O . GLU A 1 408 ? -14.446 -5.527 26.830 1.00 95.75 408 GLU A O 1
ATOM 3252 N N . ILE A 1 409 ? -12.682 -6.292 27.999 1.00 96.06 409 ILE A N 1
ATOM 3253 C CA . ILE A 1 409 ? -12.371 -5.019 28.650 1.00 96.06 409 ILE A CA 1
ATOM 3254 C C . ILE A 1 409 ? -11.040 -4.531 28.100 1.00 96.06 409 ILE A C 1
ATOM 3256 O O . ILE A 1 409 ? -10.095 -5.309 27.980 1.00 96.06 409 ILE A O 1
ATOM 3260 N N . ILE A 1 410 ? -10.990 -3.249 27.753 1.00 96.88 410 ILE A N 1
ATOM 3261 C CA . ILE A 1 410 ? -9.783 -2.544 27.317 1.00 96.88 410 ILE A CA 1
ATOM 3262 C C . ILE A 1 410 ? -9.648 -1.245 28.115 1.00 96.88 410 ILE A C 1
ATOM 3264 O O . ILE A 1 410 ? -10.648 -0.702 28.586 1.00 96.88 410 ILE A O 1
ATOM 3268 N N . GLU A 1 411 ? -8.434 -0.724 28.254 1.00 95.69 411 GLU A N 1
ATOM 3269 C CA . GLU A 1 411 ? -8.187 0.565 28.903 1.00 95.69 411 GLU A CA 1
ATOM 3270 C C . GLU A 1 411 ? -7.637 1.554 27.879 1.00 95.69 411 GLU A C 1
ATOM 3272 O O . GLU A 1 411 ? -6.596 1.319 27.272 1.00 95.69 411 GLU A O 1
ATOM 3277 N N . VAL A 1 412 ? -8.335 2.670 27.662 1.00 94.81 412 VAL A N 1
ATOM 3278 C CA . VAL A 1 412 ? -7.828 3.739 26.796 1.00 94.81 412 VAL A CA 1
ATOM 3279 C C . VAL A 1 412 ? -6.918 4.643 27.609 1.00 94.81 412 VAL A C 1
ATOM 3281 O O . VAL A 1 412 ? -7.389 5.312 28.528 1.00 94.81 412 VAL A O 1
ATOM 3284 N N . ILE A 1 413 ? -5.642 4.708 27.236 1.00 91.75 413 ILE A N 1
ATOM 3285 C CA . ILE A 1 413 ? -4.623 5.517 27.914 1.00 91.75 413 ILE A CA 1
ATOM 3286 C C . ILE A 1 413 ? -4.353 6.826 27.155 1.00 91.75 413 ILE A C 1
ATOM 3288 O O . ILE A 1 413 ? -4.514 6.865 25.937 1.00 91.75 413 ILE A O 1
ATOM 3292 N N . PRO A 1 414 ? -3.921 7.910 27.829 1.00 85.31 414 PRO A N 1
ATOM 3293 C CA . PRO A 1 414 ? -3.740 9.230 27.206 1.00 85.31 414 PRO A CA 1
ATOM 3294 C C . PRO A 1 414 ? -2.545 9.329 26.243 1.00 85.31 414 PRO A C 1
ATOM 3296 O O . PRO A 1 414 ? -2.367 10.361 25.596 1.00 85.31 414 PRO A O 1
ATOM 3299 N N . GLU A 1 415 ? -1.704 8.297 26.147 1.00 87.56 415 GLU A N 1
ATOM 3300 C CA . GLU A 1 415 ? -0.576 8.289 25.217 1.00 87.56 415 GLU A CA 1
ATOM 3301 C C . GLU A 1 415 ? -1.057 8.314 23.762 1.00 87.56 415 GLU A C 1
ATOM 3303 O O . GLU A 1 415 ? -1.910 7.521 23.360 1.00 87.56 415 GLU A O 1
ATOM 3308 N N . LEU A 1 416 ? -0.477 9.208 22.958 1.00 88.69 416 LEU A N 1
ATOM 3309 C CA . LEU A 1 416 ? -0.724 9.258 21.519 1.00 88.69 416 LEU A CA 1
ATOM 3310 C C . LEU A 1 416 ? 0.031 8.120 20.833 1.00 88.69 416 LEU A C 1
ATOM 3312 O O . LEU A 1 416 ? 1.247 7.996 21.000 1.00 88.69 416 LEU A O 1
ATOM 3316 N N . ASP A 1 417 ? -0.664 7.329 20.021 1.00 90.62 417 ASP A N 1
ATOM 3317 C CA . ASP A 1 417 ? -0.010 6.346 19.166 1.00 90.62 417 ASP A CA 1
ATOM 3318 C C . ASP A 1 417 ? 0.817 7.073 18.089 1.00 90.62 417 ASP A C 1
ATOM 3320 O O . ASP A 1 417 ? 0.232 7.799 17.276 1.00 90.62 417 ASP A O 1
ATOM 3324 N N . PRO A 1 418 ? 2.158 6.930 18.042 1.00 90.12 418 PRO A N 1
ATOM 3325 C CA . PRO A 1 418 ? 2.946 7.508 16.957 1.00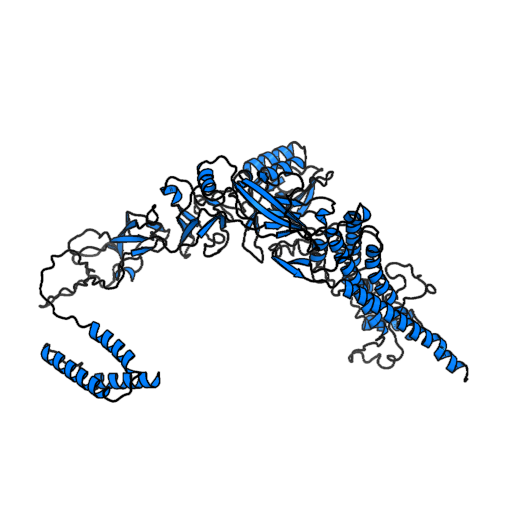 90.12 418 PRO A CA 1
ATOM 3326 C C . PRO A 1 418 ? 2.548 6.927 15.599 1.00 90.12 418 PRO A C 1
ATOM 3328 O O . PRO A 1 418 ? 2.751 7.597 14.590 1.00 90.12 418 PRO A O 1
ATOM 3331 N N . GLY A 1 419 ? 1.976 5.718 15.571 1.00 89.44 419 GLY A N 1
ATOM 3332 C CA . GLY A 1 419 ? 1.559 5.044 14.356 1.00 89.44 419 GLY A CA 1
ATOM 3333 C C . GLY A 1 419 ? 2.721 4.717 13.416 1.00 89.44 419 GLY A C 1
ATOM 3334 O O . GLY A 1 419 ? 3.904 4.746 13.766 1.00 89.44 419 GLY A O 1
ATOM 3335 N N . GLU A 1 420 ? 2.364 4.407 12.174 1.00 89.44 420 GLU A N 1
ATOM 3336 C CA . GLU A 1 420 ? 3.293 4.000 11.121 1.00 89.44 420 GLU A CA 1
ATOM 3337 C C . GLU A 1 420 ? 3.013 4.780 9.833 1.00 89.44 420 GLU A C 1
ATOM 3339 O O . GLU A 1 420 ? 1.918 5.314 9.626 1.00 89.44 420 GLU A O 1
ATOM 3344 N N . ILE A 1 421 ? 4.006 4.839 8.942 1.00 91.19 421 ILE A N 1
ATOM 3345 C CA . ILE A 1 421 ? 3.824 5.380 7.593 1.00 91.19 421 ILE A CA 1
ATOM 3346 C C . ILE A 1 421 ? 3.620 4.228 6.618 1.00 91.19 421 ILE A C 1
ATOM 3348 O O . ILE A 1 421 ? 4.452 3.329 6.484 1.00 91.19 421 ILE A O 1
ATOM 3352 N N . LEU A 1 422 ? 2.528 4.326 5.879 1.00 88.19 422 LEU A N 1
ATOM 3353 C CA . LEU A 1 422 ? 2.142 3.416 4.821 1.00 88.19 422 LEU A CA 1
ATOM 3354 C C . LEU A 1 422 ? 2.677 3.931 3.489 1.00 88.19 422 LEU A C 1
ATOM 3356 O O . LEU A 1 422 ? 2.525 5.113 3.169 1.00 88.19 422 LEU A O 1
ATOM 3360 N N . VAL A 1 423 ? 3.274 3.037 2.705 1.00 87.44 423 VAL A N 1
ATOM 3361 C CA . VAL A 1 423 ? 3.742 3.317 1.345 1.00 87.44 423 VAL A CA 1
ATOM 3362 C C . VAL A 1 423 ? 2.716 2.754 0.371 1.00 87.44 423 VAL A C 1
ATOM 3364 O O . VAL A 1 423 ? 2.540 1.544 0.276 1.00 87.44 423 VAL A O 1
ATOM 3367 N N . ILE A 1 424 ? 2.024 3.637 -0.340 1.00 85.88 424 ILE A N 1
ATOM 3368 C CA . ILE A 1 424 ? 0.996 3.274 -1.311 1.00 85.88 424 ILE A CA 1
ATOM 3369 C C . ILE A 1 424 ? 1.601 3.447 -2.697 1.00 85.88 424 ILE A C 1
ATOM 3371 O O . ILE A 1 424 ? 1.895 4.567 -3.126 1.00 85.88 424 ILE A O 1
ATOM 3375 N N . THR A 1 425 ? 1.806 2.323 -3.376 1.00 84.19 425 THR A N 1
ATOM 3376 C CA . THR A 1 425 ? 2.378 2.233 -4.719 1.00 84.19 425 THR A CA 1
ATOM 3377 C C . THR A 1 425 ? 1.278 2.217 -5.786 1.00 84.19 425 THR A C 1
ATOM 3379 O O . THR A 1 425 ? 0.136 1.826 -5.515 1.00 84.19 425 THR A O 1
ATOM 3382 N N . PRO A 1 426 ? 1.569 2.714 -6.999 1.00 82.69 426 PRO A N 1
ATOM 3383 C CA . PRO A 1 426 ? 0.608 2.696 -8.086 1.00 82.69 426 PRO A CA 1
ATOM 3384 C C . PRO A 1 426 ? 0.434 1.278 -8.626 1.00 82.69 426 PRO A C 1
ATOM 3386 O O . PRO A 1 426 ? 1.321 0.435 -8.534 1.00 82.69 426 PRO A O 1
ATOM 3389 N N . ARG A 1 427 ? -0.720 1.032 -9.250 1.00 76.69 427 ARG A N 1
ATOM 3390 C CA . ARG A 1 427 ? -1.029 -0.260 -9.868 1.00 76.69 427 ARG A CA 1
ATOM 3391 C C . ARG A 1 427 ? -0.138 -0.546 -11.086 1.00 76.69 427 ARG A C 1
ATOM 3393 O O . ARG A 1 427 ? 0.265 -1.684 -11.298 1.00 76.69 427 ARG A O 1
ATOM 3400 N N . CYS A 1 428 ? 0.158 0.499 -11.861 1.00 80.88 428 CYS A N 1
ATOM 3401 C CA . CYS A 1 428 ? 1.042 0.443 -13.015 1.00 80.88 428 CYS A CA 1
ATOM 3402 C C . CYS A 1 428 ? 2.484 0.800 -12.605 1.00 80.88 428 CYS A C 1
ATOM 3404 O O . CYS A 1 428 ? 2.692 1.933 -12.159 1.00 80.88 428 CYS A O 1
ATOM 3406 N N . PRO A 1 429 ? 3.490 -0.077 -12.811 1.00 83.00 429 PRO A N 1
ATOM 3407 C CA . PRO A 1 429 ? 4.873 0.195 -12.401 1.00 83.00 429 PRO A CA 1
ATOM 3408 C C . PRO A 1 429 ? 5.483 1.445 -13.050 1.00 83.00 429 PRO A C 1
ATOM 3410 O O . PRO A 1 429 ? 6.326 2.119 -12.463 1.00 83.00 429 PRO A O 1
ATOM 3413 N N . PHE A 1 430 ? 5.041 1.794 -14.263 1.00 86.56 430 PHE A N 1
ATOM 3414 C CA . PHE A 1 430 ? 5.519 2.984 -14.969 1.00 86.56 430 PHE A CA 1
ATOM 3415 C C . PHE A 1 430 ? 4.976 4.302 -14.408 1.00 86.56 430 PHE A C 1
ATOM 3417 O O . PHE A 1 430 ? 5.470 5.360 -14.794 1.00 86.56 430 PHE A O 1
ATOM 3424 N N . ASP A 1 431 ? 4.000 4.275 -13.497 1.00 85.38 431 ASP A N 1
ATOM 3425 C CA . ASP A 1 431 ? 3.536 5.499 -12.855 1.00 85.38 431 ASP A CA 1
ATOM 3426 C C . ASP A 1 431 ? 4.567 5.995 -11.827 1.00 85.38 431 ASP A C 1
ATOM 3428 O O . ASP A 1 431 ? 4.934 5.333 -10.855 1.00 85.38 431 ASP A O 1
ATOM 3432 N N . GLU A 1 432 ? 5.042 7.216 -12.053 1.00 87.88 432 GLU A N 1
ATOM 3433 C CA . GLU A 1 432 ? 6.020 7.892 -11.203 1.00 87.88 432 GLU A CA 1
ATOM 3434 C C . GLU A 1 432 ? 5.423 8.299 -9.834 1.00 87.88 432 GLU A C 1
ATOM 3436 O O . GLU A 1 432 ? 6.174 8.579 -8.896 1.00 87.88 432 GLU A O 1
ATOM 3441 N N . THR A 1 433 ? 4.089 8.273 -9.694 1.00 88.38 433 THR A N 1
ATOM 3442 C CA . THR A 1 433 ? 3.356 8.647 -8.471 1.00 88.38 433 THR A CA 1
ATOM 3443 C C . THR A 1 433 ? 3.673 7.718 -7.293 1.00 88.38 433 THR A C 1
ATOM 3445 O O . THR A 1 433 ? 3.689 6.500 -7.443 1.00 88.38 433 THR A O 1
ATOM 3448 N N . LEU A 1 434 ? 3.861 8.283 -6.097 1.00 90.31 434 LEU A N 1
ATOM 3449 C CA . LEU A 1 434 ? 3.961 7.537 -4.838 1.00 90.31 434 LEU A CA 1
ATOM 3450 C C . LEU A 1 434 ? 3.246 8.303 -3.723 1.00 90.31 434 LEU A C 1
ATOM 3452 O O . LEU A 1 434 ? 3.517 9.489 -3.540 1.00 90.31 434 LEU A O 1
ATOM 3456 N N . THR A 1 435 ? 2.376 7.645 -2.957 1.00 91.56 435 THR A N 1
ATOM 3457 C CA . THR A 1 435 ? 1.682 8.272 -1.822 1.00 91.56 435 THR A CA 1
ATOM 3458 C C . THR A 1 435 ? 2.166 7.653 -0.517 1.00 91.56 435 THR A C 1
ATOM 3460 O O . THR A 1 435 ? 2.213 6.436 -0.378 1.00 91.56 435 THR A O 1
ATOM 3463 N N . LEU A 1 436 ? 2.524 8.496 0.447 1.00 92.56 436 LEU A N 1
ATOM 3464 C CA . LEU A 1 436 ? 2.841 8.101 1.815 1.00 92.56 436 LEU A CA 1
ATOM 3465 C C . LEU A 1 436 ? 1.719 8.591 2.716 1.00 92.56 436 LEU A C 1
ATOM 3467 O O . LEU A 1 436 ? 1.362 9.765 2.643 1.00 92.56 436 LEU A O 1
ATOM 3471 N N . ARG A 1 437 ? 1.181 7.725 3.569 1.00 91.94 437 ARG A N 1
ATOM 3472 C CA . ARG A 1 437 ? 0.048 8.056 4.439 1.00 91.94 437 ARG A CA 1
ATOM 3473 C C . ARG A 1 437 ? 0.325 7.644 5.876 1.00 91.94 437 ARG A C 1
ATOM 3475 O O . ARG A 1 437 ? 0.866 6.571 6.111 1.00 91.94 437 ARG A O 1
ATOM 3482 N N . HIS A 1 438 ? -0.059 8.481 6.833 1.00 93.00 438 HIS A N 1
ATOM 3483 C CA . HIS A 1 438 ? -0.078 8.092 8.239 1.00 93.00 438 HIS A CA 1
ATOM 3484 C C . HIS A 1 438 ? -1.169 7.041 8.483 1.00 93.00 438 HIS A C 1
ATOM 3486 O O . HIS A 1 438 ? -2.302 7.213 8.036 1.00 93.00 438 HIS A O 1
ATOM 3492 N N . ARG A 1 439 ? -0.839 5.969 9.206 1.00 89.69 439 ARG A N 1
ATOM 3493 C CA . ARG A 1 439 ? -1.728 4.818 9.412 1.00 89.69 439 ARG A CA 1
ATOM 3494 C C . ARG A 1 439 ? -3.000 5.129 10.207 1.00 89.69 439 ARG A C 1
ATOM 3496 O O . ARG A 1 439 ? -4.046 4.571 9.893 1.00 89.69 439 ARG A O 1
ATOM 3503 N N . GLY A 1 440 ? -2.899 5.985 11.223 1.00 89.12 440 GLY A N 1
ATOM 3504 C CA . GLY A 1 440 ? -4.028 6.355 12.086 1.00 89.12 440 GLY A CA 1
ATOM 3505 C C . GLY A 1 440 ? -5.231 6.879 11.297 1.00 89.12 440 GLY A C 1
ATOM 3506 O O . GLY A 1 440 ? -5.068 7.595 10.306 1.00 89.12 440 GLY A O 1
ATOM 3507 N N . ASP A 1 441 ? -6.435 6.520 11.735 1.00 89.38 441 ASP A N 1
ATOM 3508 C CA . ASP A 1 441 ? -7.678 6.856 11.036 1.00 89.38 441 ASP A CA 1
ATOM 3509 C C . ASP A 1 441 ? -8.284 8.204 11.468 1.00 89.38 441 ASP A C 1
ATOM 3511 O O . ASP A 1 441 ? -9.105 8.774 10.743 1.00 89.38 441 ASP A O 1
ATOM 3515 N N . PHE A 1 442 ? -7.861 8.725 12.629 1.00 91.31 442 PHE A N 1
ATOM 3516 C CA . PHE A 1 442 ? -8.334 9.965 13.247 1.00 91.31 442 PHE A CA 1
ATOM 3517 C C . PHE A 1 442 ? -9.865 10.058 13.351 1.00 91.31 442 PHE A C 1
ATOM 3519 O O . PHE A 1 442 ? -10.422 11.155 13.276 1.00 91.31 442 PHE A O 1
ATOM 3526 N N . ALA A 1 443 ? -10.565 8.920 13.442 1.00 89.56 443 ALA A N 1
ATOM 3527 C CA . ALA A 1 443 ? -12.024 8.817 13.349 1.00 89.56 443 ALA A CA 1
ATOM 3528 C C . ALA A 1 443 ? -12.628 9.519 12.111 1.00 89.56 443 ALA A C 1
ATOM 3530 O O . ALA A 1 443 ? -13.735 10.060 12.162 1.00 89.56 443 ALA A O 1
ATOM 3531 N N . GLY A 1 444 ? -11.883 9.589 11.005 1.00 90.56 444 GLY A N 1
ATOM 3532 C CA . GLY A 1 444 ? -12.279 10.326 9.802 1.00 90.56 444 GLY A CA 1
ATOM 3533 C C . GLY A 1 444 ? -12.163 11.851 9.918 1.00 90.56 444 GLY A C 1
ATOM 3534 O O . GLY A 1 444 ? -12.550 12.562 8.998 1.00 90.56 444 GLY A O 1
ATOM 3535 N N . ARG A 1 445 ? -11.610 12.382 11.013 1.00 90.75 445 ARG A N 1
ATOM 3536 C CA . ARG A 1 445 ? -11.490 13.824 11.287 1.00 90.75 445 ARG A CA 1
ATOM 3537 C C . ARG A 1 445 ? -10.070 14.343 11.087 1.00 90.75 445 ARG A C 1
ATOM 3539 O O . ARG A 1 445 ? -9.640 15.248 11.796 1.00 90.75 445 ARG A O 1
ATOM 3546 N N . SER A 1 446 ? -9.330 13.813 10.110 1.00 91.81 446 SER A N 1
ATOM 3547 C CA . SER A 1 446 ? -7.932 14.201 9.850 1.00 91.81 446 SER A CA 1
ATOM 3548 C C . SER A 1 446 ? -7.736 15.711 9.655 1.00 91.81 446 SER A C 1
ATOM 3550 O O . SER A 1 446 ? -6.673 16.241 9.972 1.00 91.81 446 SER A O 1
ATOM 3552 N N . ASP A 1 447 ? -8.759 16.426 9.181 1.00 91.88 447 ASP A N 1
ATOM 3553 C CA . ASP A 1 447 ? -8.736 17.883 8.992 1.00 91.88 447 ASP A CA 1
ATOM 3554 C C . ASP A 1 447 ? -8.711 18.684 10.303 1.00 91.88 447 ASP A C 1
ATOM 3556 O O . ASP A 1 447 ? -8.366 19.867 10.302 1.00 91.88 447 ASP A O 1
ATOM 3560 N N . GLU A 1 448 ? -9.027 18.058 11.439 1.00 91.00 448 GLU A N 1
ATOM 3561 C CA . GLU A 1 448 ? -8.886 18.652 12.773 1.00 91.00 448 GLU A CA 1
ATOM 3562 C C . GLU A 1 448 ? -7.463 18.499 13.341 1.00 91.00 448 GLU A C 1
ATOM 3564 O O . GLU A 1 448 ? -7.159 19.033 14.409 1.00 91.00 448 GLU A O 1
ATOM 3569 N N . PHE A 1 449 ? -6.565 17.837 12.609 1.00 91.19 449 PHE A N 1
ATOM 3570 C CA . PHE A 1 449 ? -5.178 17.608 12.998 1.00 91.19 449 PHE A CA 1
ATOM 3571 C C . PHE A 1 449 ? -4.211 18.358 12.085 1.00 91.19 449 PHE A C 1
ATOM 3573 O O . PHE A 1 449 ? -4.485 18.632 10.912 1.00 91.19 449 PHE A O 1
ATOM 3580 N N . VAL A 1 450 ? -3.040 18.687 12.624 1.00 91.94 450 VAL A N 1
ATOM 3581 C CA . VAL A 1 450 ? -1.897 19.141 11.832 1.00 91.94 450 VAL A CA 1
ATOM 3582 C C . VAL A 1 450 ? -0.805 18.086 11.863 1.00 91.94 450 VAL A C 1
ATOM 3584 O O . VAL A 1 450 ? -0.503 17.511 12.906 1.00 91.94 450 VAL A O 1
ATOM 3587 N N . PHE A 1 451 ? -0.202 17.862 10.705 1.00 93.69 451 PHE A N 1
ATOM 3588 C CA . PHE A 1 451 ? 0.820 16.854 10.476 1.00 93.69 451 PHE A CA 1
ATOM 3589 C C . PHE A 1 451 ? 2.129 17.541 10.148 1.00 93.69 451 PHE A C 1
ATOM 3591 O O . PHE A 1 451 ? 2.149 18.483 9.354 1.00 93.69 451 PHE A O 1
ATOM 3598 N N . GLU A 1 452 ? 3.215 17.064 10.742 1.00 93.38 452 GLU A N 1
ATOM 3599 C CA . GLU A 1 452 ? 4.563 17.477 10.399 1.00 93.38 452 GLU A CA 1
ATOM 3600 C C . GLU A 1 452 ? 5.285 16.359 9.653 1.00 93.38 452 GLU A C 1
ATOM 3602 O O . GLU A 1 452 ? 5.603 15.322 10.231 1.00 93.38 452 GLU A O 1
ATOM 3607 N N . TRP A 1 453 ? 5.594 16.604 8.379 1.00 93.81 453 TRP A N 1
ATOM 3608 C CA . TRP A 1 453 ? 6.365 15.676 7.559 1.00 93.81 453 TRP A CA 1
ATOM 3609 C C . TRP A 1 453 ? 7.814 16.117 7.438 1.00 93.81 453 TRP A C 1
ATOM 3611 O O . TRP A 1 453 ? 8.119 17.268 7.109 1.00 93.81 453 TRP A O 1
ATOM 3621 N N . GLN A 1 454 ? 8.722 15.174 7.658 1.00 91.69 454 GLN A N 1
ATOM 3622 C CA . GLN A 1 454 ? 10.140 15.366 7.406 1.00 91.69 454 GLN A CA 1
ATOM 3623 C C . GLN A 1 454 ? 10.668 14.256 6.517 1.00 91.69 454 GLN A C 1
ATOM 3625 O O . GLN A 1 454 ? 10.210 13.117 6.583 1.00 91.69 454 GLN A O 1
ATOM 3630 N N . TYR A 1 455 ? 11.659 14.600 5.706 1.00 89.69 455 TYR A N 1
ATOM 3631 C CA . TYR A 1 455 ? 12.363 13.653 4.868 1.00 89.69 455 TYR A CA 1
ATOM 3632 C C . TYR A 1 455 ? 13.867 13.722 5.109 1.00 89.69 455 TYR A C 1
ATOM 3634 O O . TYR A 1 455 ? 14.439 14.769 5.423 1.00 89.69 455 TYR A O 1
ATOM 3642 N N . LEU A 1 456 ? 14.513 12.584 4.934 1.00 85.69 456 LEU A N 1
ATOM 3643 C CA . LEU A 1 456 ? 15.951 12.425 4.917 1.00 85.69 456 LEU A CA 1
ATOM 3644 C C . LEU A 1 456 ? 16.270 11.627 3.659 1.00 85.69 456 LEU A C 1
ATOM 3646 O O . LEU A 1 456 ? 16.019 10.426 3.596 1.00 85.69 456 LEU A O 1
ATOM 3650 N N . GLY A 1 457 ? 16.789 12.291 2.628 1.00 74.19 457 GLY A N 1
ATOM 3651 C CA . GLY A 1 457 ? 17.235 11.548 1.451 1.00 74.19 457 GLY A CA 1
ATOM 3652 C C . GLY A 1 457 ? 18.423 10.668 1.836 1.00 74.19 457 GLY A C 1
ATOM 3653 O O . GLY A 1 457 ? 19.319 11.156 2.523 1.00 74.19 457 GLY A O 1
ATOM 3654 N N . VAL A 1 458 ? 18.435 9.414 1.399 1.00 65.12 458 VAL A N 1
ATOM 3655 C CA . VAL A 1 458 ? 19.420 8.420 1.847 1.00 65.12 458 VAL A CA 1
ATOM 3656 C C . VAL A 1 458 ? 20.784 8.716 1.214 1.00 65.12 458 VAL A C 1
ATOM 3658 O O . VAL A 1 458 ? 21.029 8.370 0.059 1.00 65.12 458 VAL A O 1
ATOM 3661 N N . GLU A 1 459 ? 21.671 9.401 1.941 1.00 60.12 459 GLU A N 1
ATOM 3662 C CA . GLU A 1 459 ? 23.023 9.744 1.469 1.00 60.12 459 GLU A CA 1
ATOM 3663 C C . GLU A 1 459 ? 24.033 8.623 1.688 1.00 60.12 459 GLU A C 1
ATOM 3665 O O . GLU A 1 459 ? 23.906 7.801 2.592 1.00 60.12 459 GLU A O 1
ATOM 3670 N N . ALA A 1 460 ? 25.042 8.611 0.817 1.00 46.59 460 ALA A N 1
ATOM 3671 C CA . ALA A 1 460 ? 26.209 7.743 0.882 1.00 46.59 460 ALA A CA 1
ATOM 3672 C C . ALA A 1 460 ? 27.320 8.298 1.797 1.00 46.59 460 ALA A C 1
ATOM 3674 O O . ALA A 1 460 ? 28.329 7.626 1.997 1.00 46.59 460 ALA A O 1
ATOM 3675 N N . ASP A 1 461 ? 27.166 9.503 2.357 1.00 40.78 461 ASP A N 1
ATOM 3676 C CA . ASP A 1 461 ? 28.265 10.196 3.023 1.00 40.78 461 ASP A CA 1
ATOM 3677 C C . ASP A 1 461 ? 28.174 10.146 4.553 1.00 40.78 461 ASP A C 1
ATOM 3679 O O . ASP A 1 461 ? 27.229 10.627 5.171 1.00 40.78 461 ASP A O 1
ATOM 3683 N N . LYS A 1 462 ? 29.232 9.630 5.191 1.00 46.72 462 LYS A N 1
ATOM 3684 C CA . LYS A 1 462 ? 29.420 9.612 6.658 1.00 46.72 462 LYS A CA 1
ATOM 3685 C C . LYS A 1 462 ? 29.632 11.013 7.266 1.00 46.72 462 LYS A C 1
ATOM 3687 O O . LYS A 1 462 ? 30.030 11.106 8.427 1.00 46.72 462 LYS A O 1
ATOM 3692 N N . SER A 1 463 ? 29.452 12.086 6.493 1.00 44.16 463 SER A N 1
ATOM 3693 C CA . SER A 1 463 ? 29.883 13.441 6.859 1.00 44.16 463 SER A CA 1
ATOM 3694 C C . SER A 1 463 ? 28.795 14.518 6.825 1.00 44.16 463 SER A C 1
ATOM 3696 O O . SER A 1 463 ? 28.983 15.556 7.464 1.00 44.16 463 SER A O 1
ATOM 3698 N N . GLU A 1 464 ? 27.633 14.274 6.211 1.00 47.72 464 GLU A N 1
ATOM 3699 C CA . GLU A 1 464 ? 26.451 15.086 6.493 1.00 47.72 464 GLU A CA 1
ATOM 3700 C C . GLU A 1 464 ? 25.761 14.487 7.717 1.00 47.72 464 GLU A C 1
ATOM 3702 O O . GLU A 1 464 ? 25.368 13.321 7.737 1.00 47.72 464 GLU A O 1
ATOM 3707 N N . ASN A 1 465 ? 25.642 15.272 8.790 1.00 52.78 465 ASN A N 1
ATOM 3708 C CA . ASN A 1 465 ? 24.733 14.929 9.879 1.00 52.78 465 ASN A CA 1
ATOM 3709 C C . ASN A 1 465 ? 23.395 14.513 9.242 1.00 52.78 465 ASN A C 1
ATOM 3711 O O . ASN A 1 465 ? 22.899 15.257 8.398 1.00 52.78 465 ASN A O 1
ATOM 3715 N N . ASN A 1 466 ? 22.836 13.359 9.627 1.00 66.31 466 ASN A N 1
ATOM 3716 C CA . ASN A 1 466 ? 21.511 12.866 9.222 1.00 66.31 466 ASN A CA 1
ATOM 3717 C C . ASN A 1 466 ? 20.411 13.867 9.635 1.00 66.31 466 ASN A C 1
ATOM 3719 O O . ASN A 1 466 ? 19.659 13.649 10.586 1.00 66.31 466 ASN A O 1
ATOM 3723 N N . ILE A 1 467 ? 20.364 15.017 8.965 1.00 78.94 467 ILE A N 1
ATOM 3724 C CA . ILE A 1 467 ? 19.499 16.140 9.284 1.00 78.94 467 ILE A CA 1
ATOM 3725 C C . ILE A 1 467 ? 18.220 15.932 8.501 1.00 78.94 467 ILE A C 1
ATOM 3727 O O . ILE A 1 467 ? 18.163 16.101 7.282 1.00 78.94 467 ILE A O 1
ATOM 3731 N N . TRP A 1 468 ? 17.181 15.587 9.242 1.00 86.25 468 TRP A N 1
ATOM 3732 C CA . TRP A 1 468 ? 15.817 15.583 8.756 1.00 86.25 468 TRP A CA 1
ATOM 3733 C C . TRP A 1 468 ? 15.420 16.978 8.264 1.00 86.25 468 TRP A C 1
ATOM 3735 O O . TRP A 1 468 ? 15.549 17.968 8.987 1.00 86.25 468 TRP A O 1
ATOM 3745 N N . LYS A 1 469 ? 14.953 17.053 7.017 1.00 87.19 469 LYS A N 1
ATOM 3746 C CA . LYS A 1 469 ? 14.516 18.282 6.346 1.00 87.19 469 LYS A CA 1
ATOM 3747 C C . LYS A 1 469 ? 12.984 18.331 6.316 1.00 87.19 469 LYS A C 1
ATOM 3749 O O . LYS A 1 469 ? 12.357 17.287 6.149 1.00 87.19 469 LYS A O 1
ATOM 3754 N N . PRO A 1 470 ? 12.358 19.510 6.455 1.00 88.56 470 PRO A N 1
ATOM 3755 C CA . PRO A 1 470 ? 10.906 19.637 6.348 1.00 88.56 470 PRO A CA 1
ATOM 3756 C C . PRO A 1 470 ? 10.423 19.277 4.936 1.00 88.56 470 PRO A C 1
ATOM 3758 O O . PRO A 1 470 ? 11.074 19.633 3.950 1.00 88.56 470 PRO A O 1
ATOM 3761 N N . TYR A 1 471 ? 9.281 18.595 4.834 1.00 86.31 471 TYR A N 1
ATOM 3762 C CA . TYR A 1 471 ? 8.615 18.301 3.567 1.00 86.31 471 TYR A CA 1
ATOM 3763 C C . TYR A 1 471 ? 7.280 19.060 3.456 1.00 86.31 471 TYR A C 1
ATOM 3765 O O . TYR A 1 471 ? 6.462 18.975 4.373 1.00 86.31 471 TYR A O 1
ATOM 3773 N N . PRO A 1 472 ? 7.004 19.761 2.338 1.00 78.19 472 PRO A N 1
ATOM 3774 C CA . PRO A 1 472 ? 7.910 20.072 1.227 1.00 78.19 472 PRO A CA 1
ATOM 3775 C C . PRO A 1 472 ? 9.001 21.081 1.633 1.00 78.19 472 PRO A C 1
ATOM 3777 O O . PRO A 1 472 ? 8.816 21.890 2.543 1.00 78.19 472 PRO A O 1
ATOM 3780 N N . ASN A 1 473 ? 10.148 21.037 0.948 1.00 68.12 473 ASN A N 1
ATOM 3781 C CA . ASN A 1 473 ? 11.324 21.837 1.301 1.00 68.12 473 ASN A CA 1
ATOM 3782 C C . ASN A 1 473 ? 11.029 23.353 1.292 1.00 68.12 473 ASN A C 1
ATOM 3784 O O . ASN A 1 473 ? 10.409 23.862 0.361 1.00 68.12 473 ASN A O 1
ATOM 3788 N N . GLY A 1 474 ? 11.515 24.086 2.300 1.00 58.44 474 GLY A N 1
ATOM 3789 C CA . GLY A 1 474 ? 11.405 25.552 2.367 1.00 58.44 474 GLY A CA 1
ATOM 3790 C C . GLY A 1 474 ? 10.038 26.114 2.792 1.00 58.44 474 GLY A C 1
ATOM 3791 O O . GLY A 1 474 ? 9.861 27.330 2.772 1.00 58.44 474 GLY A O 1
ATOM 3792 N N . ILE A 1 475 ? 9.088 25.265 3.196 1.00 60.38 475 ILE A N 1
ATOM 3793 C CA . ILE A 1 475 ? 7.777 25.645 3.754 1.00 60.38 475 ILE A CA 1
ATOM 3794 C C . ILE A 1 475 ? 7.679 25.075 5.182 1.00 60.38 475 ILE A C 1
ATOM 3796 O O . ILE A 1 475 ? 8.418 24.156 5.532 1.00 60.38 475 ILE A O 1
ATOM 3800 N N . SER A 1 476 ? 6.789 25.617 6.026 1.00 69.75 476 SER A N 1
ATOM 3801 C CA . SER A 1 476 ? 6.384 24.934 7.266 1.00 69.75 476 SER A CA 1
ATOM 3802 C C . SER A 1 476 ? 5.988 23.489 6.936 1.00 69.75 476 SER A C 1
ATOM 3804 O O . SER A 1 476 ? 5.024 23.275 6.200 1.00 69.75 476 SER A O 1
ATOM 3806 N N . SER A 1 477 ? 6.730 22.512 7.468 1.00 78.06 477 SER A N 1
ATOM 3807 C CA . SER A 1 477 ? 6.408 21.078 7.376 1.00 78.06 477 SER A CA 1
ATOM 3808 C C . SER A 1 477 ? 5.086 20.739 8.055 1.00 78.06 477 SER A C 1
ATOM 3810 O O . SER A 1 477 ? 4.501 19.703 7.760 1.00 78.06 477 SER A O 1
ATOM 3812 N N . VAL A 1 478 ? 4.626 21.612 8.956 1.00 86.56 478 VAL A N 1
ATOM 3813 C CA . VAL A 1 478 ? 3.357 21.487 9.667 1.00 86.56 478 VAL A CA 1
ATOM 3814 C C . VAL A 1 478 ? 2.220 21.970 8.770 1.00 86.56 478 VAL A C 1
ATOM 3816 O O . VAL A 1 478 ? 2.153 23.162 8.448 1.00 86.56 478 VAL A O 1
ATOM 3819 N N . LYS A 1 479 ? 1.324 21.057 8.384 1.00 88.88 479 LYS A N 1
ATOM 3820 C CA . LYS A 1 479 ? 0.139 21.328 7.558 1.00 88.88 479 LYS A CA 1
ATOM 3821 C C . LYS A 1 479 ? -1.112 20.680 8.147 1.00 88.88 479 LYS A C 1
ATOM 3823 O O . LYS A 1 479 ? -1.081 19.532 8.578 1.00 88.88 479 LYS A O 1
ATOM 3828 N N . LYS A 1 480 ? -2.223 21.416 8.129 1.00 90.31 480 LYS A N 1
ATOM 3829 C CA . LYS A 1 480 ? -3.542 20.928 8.558 1.00 90.31 480 LYS A CA 1
ATOM 3830 C C . LYS A 1 480 ? -4.112 19.930 7.552 1.00 90.31 480 LYS A C 1
ATOM 3832 O O . LYS A 1 480 ? -3.999 20.181 6.353 1.00 90.31 480 LYS A O 1
ATOM 3837 N N . GLY A 1 481 ? -4.673 18.821 8.033 1.00 89.44 481 GLY A N 1
ATOM 3838 C CA . GLY A 1 481 ? -5.291 17.783 7.197 1.00 89.44 481 GLY A CA 1
ATOM 3839 C C . GLY A 1 481 ? -4.326 17.002 6.298 1.00 89.44 481 GLY A C 1
ATOM 3840 O O . GLY A 1 481 ? -4.767 16.214 5.471 1.00 89.44 481 GLY A O 1
ATOM 3841 N N . ALA A 1 482 ? -3.009 17.195 6.432 1.00 90.88 482 ALA A N 1
ATOM 3842 C CA . ALA A 1 482 ? -2.001 16.536 5.598 1.00 90.88 482 ALA A CA 1
ATOM 3843 C C . ALA A 1 482 ? -1.661 15.122 6.106 1.00 90.88 482 ALA A C 1
ATOM 3845 O O . ALA A 1 482 ? -0.504 14.824 6.402 1.00 90.88 482 ALA A O 1
ATOM 3846 N N . ILE A 1 483 ? -2.683 14.272 6.230 1.00 92.25 483 ILE A N 1
ATOM 3847 C CA . ILE A 1 483 ? -2.552 12.868 6.649 1.00 92.25 483 ILE A CA 1
ATOM 3848 C C . ILE A 1 483 ? -1.732 12.034 5.661 1.00 92.25 483 ILE A C 1
ATOM 3850 O O . ILE A 1 483 ? -1.083 11.063 6.049 1.00 92.25 483 ILE A O 1
ATOM 3854 N N . ASP A 1 484 ? -1.730 12.426 4.390 1.00 92.12 484 ASP A N 1
ATOM 3855 C CA . ASP A 1 484 ? -0.870 11.867 3.364 1.00 92.12 484 ASP A CA 1
ATOM 3856 C C . ASP A 1 484 ? -0.122 12.949 2.586 1.00 92.12 484 ASP A C 1
ATOM 3858 O O . ASP A 1 484 ? -0.476 14.132 2.564 1.00 92.12 484 ASP A O 1
ATOM 3862 N N . ILE A 1 485 ? 0.969 12.512 1.971 1.00 91.44 485 ILE A N 1
ATOM 3863 C CA . ILE A 1 485 ? 1.761 13.276 1.023 1.00 91.44 485 ILE A CA 1
ATOM 3864 C C . ILE A 1 485 ? 1.922 12.442 -0.239 1.00 91.44 485 ILE A C 1
ATOM 3866 O O . ILE A 1 485 ? 2.118 11.230 -0.182 1.00 91.44 485 ILE A O 1
ATOM 3870 N N . THR A 1 486 ? 1.868 13.091 -1.396 1.00 90.25 486 THR A N 1
ATOM 3871 C CA . THR A 1 486 ? 2.073 12.406 -2.671 1.00 90.25 486 THR A CA 1
ATOM 3872 C C . THR A 1 486 ? 3.248 13.026 -3.410 1.00 90.25 486 THR A C 1
ATOM 3874 O O . THR A 1 486 ? 3.282 14.231 -3.655 1.00 90.25 486 THR A O 1
ATOM 3877 N N . ILE A 1 487 ? 4.206 12.181 -3.774 1.00 88.12 487 ILE A N 1
ATOM 3878 C CA . ILE A 1 487 ? 5.296 12.504 -4.683 1.00 88.12 487 ILE A CA 1
ATOM 3879 C C . ILE A 1 487 ? 4.744 12.341 -6.099 1.00 88.12 487 ILE A C 1
ATOM 3881 O O . ILE A 1 487 ? 4.315 11.250 -6.478 1.00 88.12 487 ILE A O 1
ATOM 3885 N N . LYS A 1 488 ? 4.712 13.442 -6.855 1.00 82.25 488 LYS A N 1
ATOM 3886 C CA . LYS A 1 488 ? 4.210 13.502 -8.232 1.00 82.25 488 LYS A CA 1
ATOM 3887 C C . LYS A 1 488 ? 5.228 14.188 -9.134 1.00 82.25 488 LYS A C 1
ATOM 3889 O O . LYS A 1 488 ? 6.002 15.031 -8.678 1.00 82.25 488 LYS A O 1
ATOM 3894 N N . GLY A 1 489 ? 5.137 13.859 -10.415 1.00 71.38 489 GLY A N 1
ATOM 3895 C CA . GLY A 1 489 ? 5.777 14.594 -11.493 1.00 71.38 489 GLY A CA 1
ATOM 3896 C C . GLY A 1 489 ? 7.231 14.206 -11.785 1.00 71.38 489 GLY A C 1
ATOM 3897 O O . GLY A 1 489 ? 7.896 13.531 -10.984 1.00 71.38 489 GLY A O 1
ATOM 3898 N N . PRO A 1 490 ? 7.726 14.669 -12.946 1.00 70.94 490 PRO A N 1
ATOM 3899 C CA . PRO A 1 490 ? 9.081 14.418 -13.402 1.00 70.94 490 PRO A CA 1
ATOM 3900 C C . PRO A 1 490 ? 10.082 15.184 -12.534 1.00 70.94 490 PRO A C 1
ATOM 3902 O O . PRO A 1 490 ? 10.136 16.414 -12.558 1.00 70.94 490 PRO A O 1
ATOM 3905 N N . GLY A 1 491 ? 10.917 14.477 -11.773 1.00 75.12 491 GLY A N 1
ATOM 3906 C CA . GLY A 1 491 ? 11.949 15.151 -10.995 1.00 75.12 491 GLY A CA 1
ATOM 3907 C C . GLY A 1 491 ? 12.966 14.242 -10.325 1.00 75.12 491 GLY A C 1
ATOM 3908 O O . GLY A 1 491 ? 12.731 13.066 -10.056 1.00 75.12 491 GLY A O 1
ATOM 3909 N N . LYS A 1 492 ? 14.104 14.842 -9.969 1.00 80.75 492 LYS A N 1
ATOM 3910 C CA . LYS A 1 492 ? 15.205 14.189 -9.242 1.00 80.75 492 LYS A CA 1
ATOM 3911 C C . LYS A 1 492 ? 14.773 13.614 -7.890 1.00 80.75 492 LYS A C 1
ATOM 3913 O O . LYS A 1 492 ? 15.358 12.641 -7.429 1.00 80.75 492 LYS A O 1
ATOM 3918 N N . PHE A 1 493 ? 13.749 14.205 -7.271 1.00 82.25 493 PHE A N 1
ATOM 3919 C CA . PHE A 1 493 ? 13.170 13.711 -6.022 1.00 82.25 493 PHE A CA 1
ATOM 3920 C C . PHE A 1 493 ? 12.420 12.385 -6.216 1.00 82.25 493 PHE A C 1
ATOM 3922 O O . PHE A 1 493 ? 12.534 11.508 -5.371 1.00 82.25 493 PHE A O 1
ATOM 3929 N N . THR A 1 494 ? 11.733 12.215 -7.350 1.00 86.62 494 THR A N 1
ATOM 3930 C CA . THR A 1 494 ? 10.993 10.995 -7.716 1.00 86.62 494 THR A CA 1
ATOM 3931 C C . THR A 1 494 ? 11.920 9.816 -8.023 1.00 86.62 494 THR A C 1
ATOM 3933 O O . THR A 1 494 ? 11.553 8.662 -7.812 1.00 86.62 494 THR A O 1
ATOM 3936 N N . LEU A 1 495 ? 13.140 10.092 -8.497 1.00 87.19 495 LEU A N 1
ATOM 3937 C CA . LEU A 1 495 ? 14.161 9.072 -8.758 1.00 87.19 495 LEU A CA 1
ATOM 3938 C C . LEU A 1 495 ? 14.903 8.599 -7.507 1.00 87.19 495 LEU A C 1
ATOM 3940 O O . LEU A 1 495 ? 15.492 7.525 -7.533 1.00 87.19 495 LEU A O 1
ATOM 3944 N N . ALA A 1 496 ? 14.929 9.414 -6.456 1.00 84.31 496 ALA A N 1
ATOM 3945 C CA . ALA A 1 496 ? 15.762 9.179 -5.290 1.00 84.31 496 ALA A CA 1
ATOM 3946 C C . ALA A 1 496 ? 15.023 8.419 -4.187 1.00 84.31 496 ALA A C 1
ATOM 3948 O O . ALA A 1 496 ? 13.864 8.708 -3.886 1.00 84.31 496 ALA A O 1
ATOM 3949 N N . ASP A 1 497 ? 15.755 7.539 -3.509 1.00 86.38 497 ASP A N 1
ATOM 3950 C CA . ASP A 1 497 ? 15.315 6.910 -2.268 1.00 86.38 497 ASP A CA 1
ATOM 3951 C C . ASP A 1 497 ? 15.314 7.944 -1.129 1.00 86.38 497 ASP A C 1
ATOM 3953 O O . ASP A 1 497 ? 16.331 8.579 -0.808 1.00 86.38 497 ASP A O 1
ATOM 3957 N N . ASN A 1 498 ? 14.156 8.121 -0.493 1.00 86.69 498 ASN A N 1
ATOM 3958 C CA . ASN A 1 498 ? 13.971 9.080 0.591 1.00 86.69 498 ASN A CA 1
ATOM 3959 C C . ASN A 1 498 ? 13.340 8.409 1.808 1.00 86.69 498 ASN A C 1
ATOM 3961 O O . ASN A 1 498 ? 12.350 7.701 1.687 1.00 86.69 498 ASN A O 1
ATOM 3965 N N . LYS A 1 499 ? 13.873 8.662 3.003 1.00 88.88 499 LYS A N 1
ATOM 3966 C CA . LYS A 1 499 ? 13.219 8.271 4.256 1.00 88.88 499 LYS A CA 1
ATOM 3967 C C . LYS A 1 499 ? 12.266 9.366 4.685 1.00 88.88 499 LYS A C 1
ATOM 3969 O O . LYS A 1 499 ? 12.639 10.534 4.639 1.00 88.88 499 LYS A O 1
ATOM 3974 N N . PHE A 1 500 ? 11.088 8.997 5.157 1.00 92.12 500 PHE A N 1
ATOM 3975 C CA . PHE A 1 500 ? 10.092 9.909 5.696 1.00 92.12 500 PHE A CA 1
ATOM 3976 C C . PHE A 1 500 ? 9.768 9.563 7.138 1.00 92.12 500 PHE A C 1
ATOM 3978 O O . PHE A 1 500 ? 9.800 8.404 7.531 1.00 92.12 500 PHE A O 1
ATOM 3985 N N . ARG A 1 501 ? 9.448 10.584 7.923 1.00 93.12 501 ARG A N 1
ATOM 3986 C CA . ARG A 1 501 ? 8.833 10.432 9.239 1.00 93.12 501 ARG A CA 1
ATOM 3987 C C . ARG A 1 501 ? 7.737 11.470 9.403 1.00 93.12 501 ARG A C 1
ATOM 3989 O O . ARG A 1 501 ? 7.826 12.564 8.833 1.00 93.12 501 ARG A O 1
ATOM 3996 N N . CYS A 1 502 ? 6.730 11.118 10.182 1.00 94.88 502 CYS A N 1
ATOM 3997 C CA . CYS A 1 502 ? 5.567 11.941 10.435 1.00 94.88 502 CYS A CA 1
ATOM 3998 C C . CYS A 1 502 ? 5.340 12.036 11.943 1.00 94.88 502 CYS A C 1
ATOM 4000 O O . CYS A 1 502 ? 5.739 11.156 12.702 1.00 94.88 502 CYS A O 1
ATOM 4002 N N . ARG A 1 503 ? 4.719 13.126 12.369 1.00 93.06 503 ARG A N 1
ATOM 4003 C CA . ARG A 1 503 ? 4.075 13.253 13.674 1.00 93.06 503 ARG A CA 1
ATOM 4004 C C . ARG A 1 503 ? 2.872 14.161 13.527 1.00 93.06 503 ARG A C 1
ATOM 4006 O O . ARG A 1 503 ? 2.819 14.966 12.591 1.00 93.06 503 ARG A O 1
ATOM 4013 N N . TYR A 1 504 ? 1.937 14.083 14.453 1.00 92.56 504 TYR A N 1
ATOM 4014 C CA . TYR A 1 504 ? 0.704 14.853 14.372 1.00 92.56 504 TYR A CA 1
ATOM 4015 C C . TYR A 1 504 ? 0.357 15.504 15.704 1.00 92.56 504 TYR A C 1
ATOM 4017 O O . TYR A 1 504 ? 0.894 15.157 16.756 1.00 92.56 504 TYR A O 1
ATOM 4025 N N . LYS A 1 505 ? -0.552 16.474 15.641 1.00 89.50 505 LYS A N 1
ATOM 4026 C CA . LYS A 1 505 ? -1.224 17.022 16.814 1.00 89.50 505 LYS A CA 1
ATOM 4027 C C . LYS A 1 505 ? -2.626 17.489 16.499 1.00 89.50 505 LYS A C 1
ATOM 4029 O O . LYS A 1 505 ? -2.917 17.884 15.369 1.00 89.50 505 LYS A O 1
ATOM 4034 N N . TYR A 1 506 ? -3.464 17.512 17.521 1.00 88.75 506 TYR A N 1
ATOM 4035 C CA . TYR A 1 506 ? -4.796 18.078 17.427 1.00 88.75 506 TYR A CA 1
ATOM 4036 C C . TYR A 1 506 ? -4.751 19.614 17.353 1.00 88.75 506 TYR A C 1
ATOM 4038 O O . TYR A 1 506 ? -4.093 20.279 18.153 1.00 88.75 506 TYR A O 1
ATOM 4046 N N . ASP A 1 507 ? -5.463 20.180 16.380 1.00 87.56 507 ASP A N 1
ATOM 4047 C CA . ASP A 1 507 ? -5.637 21.622 16.139 1.00 87.56 507 ASP A CA 1
ATOM 4048 C C . ASP A 1 507 ? -7.130 21.966 15.926 1.00 87.56 507 ASP A C 1
ATOM 4050 O O . ASP A 1 507 ? -7.501 22.955 15.280 1.00 87.56 507 ASP A O 1
ATOM 4054 N N . GLY A 1 508 ? -8.021 21.106 16.425 1.00 85.00 508 GLY A N 1
ATOM 4055 C CA . GLY A 1 508 ? -9.464 21.293 16.345 1.00 85.00 508 GLY A CA 1
ATOM 4056 C C . GLY A 1 508 ? -9.981 22.318 17.353 1.00 85.00 508 GLY A C 1
ATOM 4057 O O . GLY A 1 508 ? -9.241 23.139 17.906 1.00 85.00 508 GLY A O 1
ATOM 4058 N N . THR A 1 509 ? -11.292 22.314 17.588 1.00 85.50 509 THR A N 1
ATOM 4059 C CA . THR A 1 509 ? -11.944 23.271 18.508 1.00 85.50 509 THR A CA 1
ATOM 4060 C C . THR A 1 509 ? -12.531 22.631 19.758 1.00 85.50 509 THR A C 1
ATOM 4062 O O . THR A 1 509 ? -12.764 23.358 20.722 1.00 85.50 509 THR A O 1
ATOM 4065 N N . ASP A 1 510 ? -12.696 21.305 19.778 1.00 82.81 510 ASP A N 1
ATOM 4066 C CA . ASP A 1 510 ? -13.223 20.575 20.934 1.00 82.81 510 ASP A CA 1
ATOM 4067 C C . ASP A 1 510 ? -12.309 20.749 22.159 1.00 82.81 510 ASP A C 1
ATOM 4069 O O . ASP A 1 510 ? -11.113 20.449 22.116 1.00 82.81 510 ASP A O 1
ATOM 4073 N N . ILE A 1 511 ? -12.876 21.285 23.241 1.00 77.31 511 ILE A N 1
ATOM 4074 C CA . ILE A 1 511 ? -12.153 21.622 24.469 1.00 77.31 511 ILE A CA 1
ATOM 4075 C C . ILE A 1 511 ? -11.800 20.360 25.262 1.00 77.31 511 ILE A C 1
ATOM 4077 O O . ILE A 1 511 ? -10.738 20.334 25.878 1.00 77.31 511 ILE A O 1
ATOM 4081 N N . ALA A 1 512 ? -12.638 19.318 25.233 1.00 75.06 512 ALA A N 1
ATOM 4082 C CA . ALA A 1 512 ? -12.365 18.074 25.953 1.00 75.06 512 ALA A CA 1
ATOM 4083 C C . ALA A 1 512 ? -11.102 17.408 25.396 1.00 75.06 512 ALA A C 1
ATOM 4085 O O . ALA A 1 512 ? -10.176 17.099 26.141 1.00 75.06 512 ALA A O 1
ATOM 4086 N N . ILE A 1 513 ? -11.016 17.329 24.066 1.00 77.62 513 ILE A N 1
ATOM 4087 C CA . ILE A 1 513 ? -9.841 16.811 23.359 1.00 77.62 513 ILE A CA 1
ATOM 4088 C C . ILE A 1 513 ? -8.640 17.729 23.579 1.00 77.62 513 ILE A C 1
ATOM 4090 O O . ILE A 1 513 ? -7.556 17.254 23.887 1.00 77.62 513 ILE A O 1
ATOM 4094 N N . LYS A 1 514 ? -8.809 19.057 23.503 1.00 76.00 514 LYS A N 1
ATOM 4095 C CA . LYS A 1 514 ? -7.701 19.977 23.807 1.00 76.00 514 LYS A CA 1
ATOM 4096 C C . LYS A 1 514 ? -7.132 19.765 25.195 1.00 76.00 514 LYS A C 1
ATOM 4098 O O . LYS A 1 514 ? -5.917 19.738 25.311 1.00 76.00 514 LYS A O 1
ATOM 4103 N N . ASN A 1 515 ? -7.971 19.617 26.215 1.00 72.44 515 ASN A N 1
ATOM 4104 C CA . ASN A 1 515 ? -7.506 19.394 27.579 1.00 72.44 515 ASN A CA 1
ATOM 4105 C C . ASN A 1 515 ? -6.773 18.052 27.676 1.00 72.44 515 ASN A C 1
ATOM 4107 O O . ASN A 1 515 ? -5.620 18.037 28.104 1.00 72.44 515 ASN A O 1
ATOM 4111 N N . LEU A 1 516 ? -7.384 16.983 27.148 1.00 70.19 516 LEU A N 1
ATOM 4112 C CA . LEU A 1 516 ? -6.790 15.648 27.090 1.00 70.19 516 LEU A CA 1
ATOM 4113 C C . LEU A 1 516 ? -5.454 15.626 26.333 1.00 70.19 516 LEU A C 1
ATOM 4115 O O . LEU A 1 516 ? -4.590 14.834 26.655 1.00 70.19 516 LEU A O 1
ATOM 4119 N N . TRP A 1 517 ? -5.245 16.484 25.337 1.00 66.12 517 TRP A N 1
ATOM 4120 C CA . TRP A 1 517 ? -4.013 16.488 24.539 1.00 66.12 517 TRP A CA 1
ATOM 4121 C C . TRP A 1 517 ? -2.975 17.484 25.080 1.00 66.12 517 TRP A C 1
ATOM 4123 O O . TRP A 1 517 ? -1.772 17.241 25.009 1.00 66.12 517 TRP A O 1
ATOM 4133 N N . SER A 1 518 ? -3.424 18.599 25.666 1.00 61.62 518 SER A N 1
ATOM 4134 C CA . SER A 1 518 ? -2.564 19.671 26.191 1.00 61.62 518 SER A CA 1
ATOM 4135 C C . SER A 1 518 ? -1.795 19.293 27.454 1.00 61.62 518 SER A C 1
ATOM 4137 O O . SER A 1 518 ? -0.750 19.883 27.724 1.00 61.62 518 SER A O 1
ATOM 4139 N N . GLU A 1 519 ? -2.293 18.322 28.219 1.00 56.16 519 GLU A N 1
ATOM 4140 C CA . GLU A 1 519 ? -1.655 17.865 29.454 1.00 56.16 519 GLU A CA 1
ATOM 4141 C C . GLU A 1 519 ? -0.483 16.897 29.200 1.00 56.16 519 GLU A C 1
ATOM 4143 O O . GLU A 1 519 ? 0.409 16.810 30.044 1.00 56.16 519 GLU A O 1
ATOM 4148 N N . TRP A 1 520 ? -0.431 16.227 28.035 1.00 55.03 520 TRP A N 1
ATOM 4149 C CA . TRP A 1 520 ? 0.408 15.031 27.850 1.00 55.03 520 TRP A CA 1
ATOM 4150 C C . TRP A 1 520 ? 1.425 15.106 26.693 1.00 55.03 520 TRP A C 1
ATOM 4152 O O . TRP A 1 520 ? 2.499 14.530 26.832 1.00 55.03 520 TRP A O 1
ATOM 4162 N N . SER A 1 521 ? 1.183 15.869 25.611 1.00 55.97 521 SER A N 1
ATOM 4163 C CA . SER A 1 521 ? 2.215 16.339 24.649 1.00 55.97 521 SER A CA 1
ATOM 4164 C C . SER A 1 521 ? 1.593 17.212 23.546 1.00 55.97 521 SER A C 1
ATOM 4166 O O . SER A 1 521 ? 0.533 16.882 23.024 1.00 55.97 521 SER A O 1
ATOM 4168 N N . GLU A 1 522 ? 2.255 18.298 23.114 1.00 74.19 522 GLU A N 1
ATOM 4169 C CA . GLU A 1 522 ? 1.753 19.098 21.978 1.00 74.19 522 GLU A CA 1
ATOM 4170 C C . GLU A 1 522 ? 1.808 18.358 20.634 1.00 74.19 522 GLU A C 1
ATOM 4172 O O . GLU A 1 522 ? 1.115 18.780 19.723 1.00 74.19 522 GLU A O 1
ATOM 4177 N N . PHE A 1 523 ? 2.638 17.324 20.478 1.00 87.62 523 PHE A N 1
ATOM 4178 C CA . PHE A 1 523 ? 2.776 16.498 19.274 1.00 87.62 523 PHE A CA 1
ATOM 4179 C C . PHE A 1 523 ? 3.041 15.053 19.686 1.00 87.62 523 PHE A C 1
ATOM 4181 O O . PHE A 1 523 ? 3.751 14.837 20.665 1.00 87.62 523 PHE A O 1
ATOM 4188 N N . SER A 1 524 ? 2.568 14.097 18.883 1.00 91.06 524 SER A N 1
ATOM 4189 C CA . SER A 1 524 ? 2.970 12.696 19.012 1.00 91.06 524 SER A CA 1
ATOM 4190 C C . SER A 1 524 ? 4.493 12.539 18.906 1.00 91.06 524 SER A C 1
ATOM 4192 O O . SER A 1 524 ? 5.196 13.379 18.318 1.00 91.06 524 SER A O 1
ATOM 4194 N N . GLU A 1 525 ? 4.998 11.412 19.407 1.00 91.75 525 GLU A N 1
ATOM 4195 C CA . GLU A 1 525 ? 6.328 10.940 19.031 1.00 91.75 525 GLU A CA 1
ATOM 4196 C C . GLU A 1 525 ? 6.423 10.779 17.505 1.00 91.75 525 GLU A C 1
ATOM 4198 O O . GLU A 1 525 ? 5.418 10.662 16.793 1.00 91.75 525 GLU A O 1
ATOM 4203 N N . TRP A 1 526 ? 7.649 10.831 16.985 1.00 93.25 526 TRP A N 1
ATOM 4204 C CA . TRP A 1 526 ? 7.880 10.591 15.563 1.00 93.25 526 TRP A CA 1
ATOM 4205 C C . TRP A 1 526 ? 7.582 9.132 15.223 1.00 93.25 526 TRP A C 1
ATOM 4207 O O . TRP A 1 526 ? 8.049 8.238 15.925 1.00 93.25 526 TRP A O 1
ATOM 4217 N N . THR A 1 527 ? 6.899 8.898 14.101 1.00 94.06 527 THR A N 1
ATOM 4218 C CA . THR A 1 527 ? 6.814 7.560 13.506 1.00 94.06 527 THR A CA 1
ATOM 4219 C C . THR A 1 527 ? 8.217 7.008 13.269 1.00 94.06 527 THR A C 1
ATOM 4221 O O . THR A 1 527 ? 9.156 7.761 12.959 1.00 94.06 527 THR A O 1
ATOM 4224 N N . GLU A 1 528 ? 8.343 5.684 13.279 1.00 90.12 528 GLU A N 1
ATOM 4225 C CA . GLU A 1 528 ? 9.538 5.045 12.740 1.00 90.12 528 GLU A CA 1
ATOM 4226 C C . GLU A 1 528 ? 9.784 5.523 11.294 1.00 90.12 528 GLU A C 1
ATOM 4228 O O . GLU A 1 528 ? 8.836 5.648 10.508 1.00 90.12 528 GLU A O 1
ATOM 4233 N N . PRO A 1 529 ? 11.036 5.856 10.921 1.00 89.81 529 PRO A N 1
ATOM 4234 C CA . PRO A 1 529 ? 11.359 6.263 9.562 1.00 89.81 529 PRO A CA 1
ATOM 4235 C C . PRO A 1 529 ? 10.897 5.226 8.539 1.00 89.81 529 PRO A C 1
ATOM 4237 O O . PRO A 1 529 ? 11.236 4.055 8.668 1.00 89.81 529 PRO A O 1
ATOM 4240 N N . GLN A 1 530 ? 10.210 5.649 7.485 1.00 88.75 530 GLN A N 1
ATOM 4241 C CA . GLN A 1 530 ? 9.767 4.766 6.411 1.00 88.75 530 GLN A CA 1
ATOM 4242 C C . GLN A 1 530 ? 10.454 5.102 5.089 1.00 88.75 530 GLN A C 1
ATOM 4244 O O . GLN A 1 530 ? 10.642 6.276 4.768 1.00 88.75 530 GLN A O 1
ATOM 4249 N N . LEU A 1 531 ? 10.861 4.081 4.331 1.00 87.94 531 LEU A N 1
ATOM 4250 C CA . LEU A 1 531 ? 11.529 4.267 3.042 1.00 87.94 531 LEU A CA 1
ATOM 4251 C C . LEU A 1 531 ? 10.492 4.506 1.940 1.00 87.94 531 LEU A C 1
ATOM 4253 O O . LEU A 1 531 ? 9.553 3.741 1.778 1.00 87.94 531 LEU A O 1
ATOM 4257 N N . ALA A 1 532 ? 10.698 5.558 1.161 1.00 89.56 532 ALA A N 1
ATOM 4258 C CA . ALA A 1 532 ? 10.025 5.816 -0.098 1.00 89.56 532 ALA A CA 1
ATOM 4259 C C . ALA A 1 532 ? 11.020 5.533 -1.227 1.00 89.56 532 ALA A C 1
ATOM 4261 O O . ALA A 1 532 ? 11.921 6.339 -1.480 1.00 89.56 532 ALA A O 1
ATOM 4262 N N . GLU A 1 533 ? 10.883 4.365 -1.852 1.00 87.50 533 GLU A N 1
ATOM 4263 C CA . GLU A 1 533 ? 11.752 3.933 -2.947 1.00 87.50 533 GLU A CA 1
ATOM 4264 C C . GLU A 1 533 ? 11.553 4.804 -4.190 1.00 87.50 533 GLU A C 1
ATOM 4266 O O . GLU A 1 533 ? 10.424 5.142 -4.568 1.00 87.50 533 GLU A O 1
ATOM 4271 N N . GLY A 1 534 ? 12.658 5.144 -4.846 1.00 88.81 534 GLY A N 1
ATOM 4272 C CA . GLY A 1 534 ? 12.678 5.876 -6.100 1.00 88.81 534 GLY A CA 1
ATOM 4273 C C . GLY A 1 534 ? 12.007 5.098 -7.232 1.00 88.81 534 GLY A C 1
ATOM 4274 O O . GLY A 1 534 ? 11.965 3.869 -7.246 1.00 88.81 534 GLY A O 1
ATOM 4275 N N . TRP A 1 535 ? 11.489 5.821 -8.221 1.00 91.00 535 TRP A N 1
ATOM 4276 C CA . TRP A 1 535 ? 10.677 5.248 -9.298 1.00 91.00 535 TRP A CA 1
ATOM 4277 C C . TRP A 1 535 ? 11.353 4.090 -10.048 1.00 91.00 535 TRP A C 1
ATOM 4279 O O . TRP A 1 535 ? 10.738 3.043 -10.222 1.00 91.00 535 TRP A O 1
ATOM 4289 N N . ILE A 1 536 ? 12.629 4.228 -10.428 1.00 89.38 536 ILE A N 1
ATOM 4290 C CA . ILE A 1 536 ? 13.364 3.174 -11.155 1.00 89.38 536 ILE A CA 1
ATOM 4291 C C . ILE A 1 536 ? 13.423 1.875 -10.343 1.00 89.38 536 ILE A C 1
ATOM 4293 O O . ILE A 1 536 ? 13.266 0.787 -10.894 1.00 89.38 536 ILE A O 1
ATOM 4297 N N . LYS A 1 537 ? 13.632 1.989 -9.031 1.00 86.44 537 LYS A N 1
ATOM 4298 C CA . LYS A 1 537 ? 13.724 0.846 -8.127 1.00 86.44 537 LYS A CA 1
ATOM 4299 C C . LYS A 1 537 ? 12.393 0.112 -8.018 1.00 86.44 537 LYS A C 1
ATOM 4301 O O . LYS A 1 537 ? 12.383 -1.108 -8.135 1.00 86.44 537 LYS A O 1
ATOM 4306 N N . ARG A 1 538 ? 11.283 0.853 -7.927 1.00 87.19 538 ARG A N 1
ATOM 4307 C CA . ARG A 1 538 ? 9.926 0.282 -7.968 1.00 87.19 538 ARG A CA 1
ATOM 4308 C C . ARG A 1 538 ? 9.663 -0.456 -9.283 1.00 87.19 538 ARG A C 1
ATOM 4310 O O . ARG A 1 538 ? 9.226 -1.598 -9.259 1.00 87.19 538 ARG A O 1
ATOM 4317 N N . VAL A 1 539 ? 10.027 0.142 -10.424 1.00 86.69 539 VAL A N 1
ATOM 4318 C CA . VAL A 1 539 ? 9.873 -0.499 -11.745 1.00 86.69 539 VAL A CA 1
ATOM 4319 C C . VAL A 1 539 ? 10.641 -1.821 -11.829 1.00 86.69 539 VAL A C 1
ATOM 4321 O O . VAL A 1 539 ? 10.098 -2.809 -12.311 1.00 86.69 539 VAL A O 1
ATOM 4324 N N . ILE A 1 540 ? 11.894 -1.853 -11.366 1.00 83.44 540 ILE A N 1
ATOM 4325 C CA . ILE A 1 540 ? 12.732 -3.066 -11.371 1.00 83.44 540 ILE A CA 1
ATOM 4326 C C . ILE A 1 540 ? 12.234 -4.099 -10.354 1.00 83.44 540 ILE A C 1
ATOM 4328 O O . ILE A 1 540 ? 12.370 -5.297 -10.595 1.00 83.44 540 ILE A O 1
ATOM 4332 N N . GLY A 1 541 ? 11.679 -3.652 -9.226 1.00 79.38 541 GLY A N 1
ATOM 4333 C CA . GLY A 1 541 ? 11.055 -4.515 -8.226 1.00 79.38 541 GLY A CA 1
ATOM 4334 C C . GLY A 1 541 ? 9.849 -5.260 -8.794 1.00 79.38 541 GLY A C 1
ATOM 4335 O O . GLY A 1 541 ? 9.785 -6.483 -8.678 1.00 79.38 541 GLY A O 1
ATOM 4336 N N . ASP A 1 542 ? 8.955 -4.544 -9.479 1.00 76.62 542 ASP A N 1
ATOM 4337 C CA . ASP A 1 542 ? 7.722 -5.109 -10.037 1.00 76.62 542 ASP A CA 1
ATOM 4338 C C . ASP A 1 542 ? 7.968 -5.899 -11.336 1.00 76.62 542 ASP A C 1
ATOM 4340 O O . ASP A 1 542 ? 7.468 -7.013 -11.509 1.00 76.62 542 ASP A O 1
ATOM 4344 N N . ILE A 1 543 ? 8.769 -5.346 -12.254 1.00 76.50 543 ILE A N 1
ATOM 4345 C CA . ILE A 1 543 ? 9.090 -5.955 -13.550 1.00 76.50 543 ILE A CA 1
ATOM 4346 C C . ILE A 1 543 ? 10.453 -6.631 -13.446 1.00 76.50 543 ILE A C 1
ATOM 4348 O O . ILE A 1 543 ? 11.470 -6.008 -13.742 1.00 76.50 543 ILE A O 1
ATOM 4352 N N . ASN A 1 544 ? 10.503 -7.909 -13.075 1.00 71.88 544 ASN A N 1
ATOM 4353 C CA . ASN A 1 544 ? 11.757 -8.661 -12.988 1.00 71.88 544 ASN A CA 1
ATOM 4354 C C . ASN A 1 544 ? 11.686 -10.016 -13.718 1.00 71.88 544 ASN A C 1
ATOM 4356 O O . ASN A 1 544 ? 10.696 -10.340 -14.366 1.00 71.88 544 ASN A O 1
ATOM 4360 N N . SER A 1 545 ? 12.781 -10.780 -13.680 1.00 63.56 545 SER A N 1
ATOM 4361 C CA . SER A 1 545 ? 12.919 -12.071 -14.376 1.00 63.56 545 SER A CA 1
ATOM 4362 C C . SER A 1 545 ? 12.269 -13.262 -13.657 1.00 63.56 545 SER A C 1
ATOM 4364 O O . SER A 1 545 ? 12.323 -14.385 -14.155 1.00 63.56 545 SER A O 1
ATOM 4366 N N . TYR A 1 546 ? 11.726 -13.044 -12.458 1.00 58.22 546 TYR A N 1
ATOM 4367 C CA . TYR A 1 546 ? 11.188 -14.079 -11.572 1.00 58.22 546 TYR A CA 1
ATOM 4368 C C . TYR A 1 546 ? 9.678 -13.936 -11.360 1.00 58.22 546 TYR A C 1
ATOM 4370 O O . TYR A 1 546 ? 8.993 -14.936 -11.152 1.00 58.22 546 TYR A O 1
ATOM 4378 N N . THR A 1 547 ? 9.155 -12.712 -11.421 1.00 55.59 547 THR A N 1
ATOM 4379 C CA . THR A 1 547 ? 7.727 -12.411 -11.327 1.00 55.59 547 THR A CA 1
ATOM 4380 C C . THR A 1 547 ? 7.094 -12.393 -12.718 1.00 55.59 547 THR A C 1
ATOM 4382 O O . THR A 1 547 ? 7.696 -11.959 -13.701 1.00 55.59 547 THR A O 1
ATOM 4385 N N . GLN A 1 548 ? 5.850 -12.870 -12.836 1.00 50.69 548 GLN A N 1
ATOM 4386 C CA . GLN A 1 548 ? 5.069 -12.613 -14.046 1.00 50.69 548 GLN A CA 1
ATOM 4387 C C . GLN A 1 548 ? 4.862 -11.094 -14.162 1.00 50.69 548 GLN A C 1
ATOM 4389 O O . GLN A 1 548 ? 4.478 -10.456 -13.186 1.00 50.69 548 GLN A O 1
ATOM 4394 N N . ARG A 1 549 ? 5.117 -10.522 -15.350 1.00 53.25 549 ARG A N 1
ATOM 4395 C CA . ARG A 1 549 ? 5.204 -9.066 -15.636 1.00 53.25 549 ARG A CA 1
ATOM 4396 C C . ARG A 1 549 ? 3.968 -8.220 -15.300 1.00 53.25 549 ARG A C 1
ATOM 4398 O O . ARG A 1 549 ? 3.982 -7.014 -15.519 1.00 53.25 549 ARG A O 1
ATOM 4405 N N . ALA A 1 550 ? 2.916 -8.840 -14.783 1.00 41.19 550 ALA A N 1
ATOM 4406 C CA . ALA A 1 550 ? 1.710 -8.185 -14.318 1.00 41.19 550 ALA A CA 1
ATOM 4407 C C . ALA A 1 550 ? 1.158 -8.897 -13.070 1.00 41.19 550 ALA A C 1
ATOM 4409 O O . ALA A 1 550 ? 0.058 -9.441 -13.086 1.00 41.19 550 ALA A O 1
ATOM 4410 N N . SER A 1 551 ? 1.907 -8.901 -11.966 1.00 42.19 551 SER A N 1
ATOM 4411 C CA . SER A 1 551 ? 1.262 -8.948 -10.652 1.00 42.19 551 SER A CA 1
ATOM 4412 C C . SER A 1 551 ? 0.721 -7.548 -10.377 1.00 42.19 551 SER A C 1
ATOM 4414 O O . SER A 1 551 ? 1.473 -6.580 -10.478 1.00 42.19 551 SER A O 1
ATOM 4416 N N . GLY A 1 552 ? -0.578 -7.418 -10.099 1.00 37.66 552 GLY A N 1
ATOM 4417 C CA . GLY A 1 552 ? -1.170 -6.131 -9.731 1.00 37.66 552 GLY A CA 1
ATOM 4418 C C . GLY A 1 552 ? -0.326 -5.425 -8.667 1.00 37.66 552 GLY A C 1
ATOM 4419 O O . GLY A 1 552 ? 0.190 -6.096 -7.778 1.00 37.66 552 GLY A O 1
ATOM 4420 N N . GLY A 1 553 ? -0.140 -4.108 -8.835 1.00 39.72 553 GLY A N 1
ATOM 4421 C CA . GLY A 1 553 ? 0.846 -3.298 -8.114 1.00 39.72 553 GLY A CA 1
ATOM 4422 C C . GLY A 1 553 ? 1.026 -3.666 -6.645 1.00 39.72 553 GLY A C 1
ATOM 4423 O O . GLY A 1 553 ? 0.048 -3.937 -5.948 1.00 39.72 553 GLY A O 1
ATOM 4424 N N . GLY A 1 554 ? 2.293 -3.675 -6.219 1.00 39.00 554 GLY A N 1
ATOM 4425 C CA . GLY A 1 554 ? 2.789 -4.169 -4.937 1.00 39.00 554 GLY A CA 1
ATOM 4426 C C . GLY A 1 554 ? 2.250 -3.443 -3.707 1.00 39.00 554 GLY A C 1
ATOM 4427 O O . GLY A 1 554 ? 2.999 -2.788 -2.986 1.00 39.00 554 GLY A O 1
ATOM 4428 N N . ILE A 1 555 ? 0.958 -3.607 -3.440 1.00 40.12 555 ILE A N 1
ATOM 4429 C CA . ILE A 1 555 ? 0.398 -3.560 -2.098 1.00 40.12 555 ILE A CA 1
ATOM 4430 C C . ILE A 1 555 ? -0.087 -4.965 -1.779 1.00 40.12 555 ILE A C 1
ATOM 4432 O O . ILE A 1 555 ? -0.804 -5.598 -2.557 1.00 40.12 555 ILE A O 1
ATOM 4436 N N . GLN A 1 556 ? 0.319 -5.431 -0.609 1.00 44.62 556 GLN A N 1
ATOM 4437 C CA . GLN A 1 556 ? -0.201 -6.643 -0.011 1.00 44.62 556 GLN A CA 1
ATOM 4438 C C . GLN A 1 556 ? -1.729 -6.688 -0.005 1.00 44.62 556 GLN A C 1
ATOM 4440 O O . GLN A 1 556 ? -2.378 -5.659 0.179 1.00 44.62 556 GLN A O 1
ATOM 4445 N N . GLY A 1 557 ? -2.296 -7.873 -0.218 1.00 38.97 557 GLY A N 1
ATOM 4446 C CA . GLY A 1 557 ? -3.745 -8.057 -0.335 1.00 38.97 557 GLY A CA 1
ATOM 4447 C C . GLY A 1 557 ? -4.300 -7.795 -1.742 1.00 38.97 557 GLY A C 1
ATOM 4448 O O . GLY A 1 557 ? -5.443 -8.142 -2.024 1.00 38.97 557 GLY A O 1
ATOM 4449 N N . ALA A 1 558 ? -3.496 -7.279 -2.684 1.00 38.66 558 ALA A N 1
ATOM 4450 C CA . ALA A 1 558 ? -3.823 -7.323 -4.116 1.00 38.66 558 ALA A CA 1
ATOM 4451 C C . ALA A 1 558 ? -3.490 -8.683 -4.765 1.00 38.66 558 ALA A C 1
ATOM 4453 O O . ALA A 1 558 ? -3.678 -8.859 -5.970 1.00 38.66 558 ALA A O 1
ATOM 4454 N N . GLU A 1 559 ? -3.035 -9.656 -3.973 1.00 43.53 559 GLU A N 1
ATOM 4455 C CA . GLU A 1 559 ? -2.730 -11.029 -4.403 1.00 43.53 559 GLU A CA 1
ATOM 4456 C C . GLU A 1 559 ? -3.993 -11.724 -4.946 1.00 43.53 559 GLU A C 1
ATOM 4458 O O . GLU A 1 559 ? -3.932 -12.459 -5.931 1.00 43.53 559 GLU A O 1
ATOM 4463 N N . ASP A 1 560 ? -5.166 -11.354 -4.419 1.00 39.62 560 ASP A N 1
ATOM 4464 C CA . ASP A 1 560 ? -6.477 -11.797 -4.913 1.00 39.62 560 ASP A CA 1
ATOM 4465 C C . ASP A 1 560 ? -6.848 -11.200 -6.284 1.00 39.62 560 ASP A C 1
ATOM 4467 O O . ASP A 1 560 ? -7.763 -11.671 -6.965 1.00 39.62 560 ASP A O 1
ATOM 4471 N N . LYS A 1 561 ? -6.121 -10.173 -6.741 1.00 40.31 561 LYS A N 1
ATOM 4472 C CA . LYS A 1 561 ? -6.316 -9.510 -8.037 1.00 40.31 561 LYS A CA 1
ATOM 4473 C C . LYS A 1 561 ? -5.350 -9.992 -9.121 1.00 40.31 561 LYS A C 1
ATOM 4475 O O . LYS A 1 561 ? -5.305 -9.365 -10.186 1.00 40.31 561 LYS A O 1
ATOM 4480 N N . PHE A 1 562 ? -4.698 -11.145 -8.918 1.00 39.44 562 PHE A N 1
ATOM 4481 C CA . PHE A 1 562 ? -3.980 -11.912 -9.952 1.00 39.44 562 PHE A CA 1
ATOM 4482 C C . PHE A 1 562 ? -4.810 -12.081 -11.245 1.00 39.44 562 PHE A C 1
ATOM 4484 O O . PHE A 1 562 ? -4.264 -12.148 -12.339 1.00 39.44 562 PHE A O 1
ATOM 4491 N N . PHE A 1 563 ? -6.144 -12.062 -11.136 1.00 40.88 563 PHE A N 1
ATOM 4492 C CA . PHE A 1 563 ? -7.085 -12.222 -12.252 1.00 40.88 563 PHE A CA 1
ATOM 4493 C C . PHE A 1 563 ? -7.521 -10.927 -12.956 1.00 40.88 563 PHE A C 1
ATOM 4495 O O . PHE A 1 563 ? -8.322 -10.989 -13.883 1.00 40.88 563 PHE A O 1
ATOM 4502 N N . SER A 1 564 ? -7.058 -9.748 -12.524 1.00 43.50 564 SER A N 1
ATOM 4503 C CA . SER A 1 564 ? -7.545 -8.466 -13.074 1.00 43.50 564 SER A CA 1
ATOM 4504 C C . SER A 1 564 ? -6.580 -7.778 -14.045 1.00 43.50 564 SER A C 1
ATOM 4506 O O . SER A 1 564 ? -6.941 -6.754 -14.619 1.00 43.50 564 SER A O 1
ATOM 4508 N N . TYR A 1 565 ? -5.381 -8.333 -14.264 1.00 39.00 565 TYR A N 1
ATOM 4509 C CA . TYR A 1 565 ? -4.485 -7.919 -15.346 1.00 39.00 565 TYR A CA 1
ATOM 4510 C C . TYR A 1 565 ? -4.482 -8.953 -16.473 1.00 39.00 565 TYR A C 1
ATOM 4512 O O . TYR A 1 565 ? -3.666 -9.866 -16.498 1.00 39.00 565 TYR A O 1
ATOM 4520 N N . SER A 1 566 ? -5.361 -8.728 -17.450 1.00 38.66 566 SER A N 1
ATOM 4521 C CA . SER A 1 566 ? -5.411 -9.390 -18.760 1.00 38.66 566 SER A CA 1
ATOM 4522 C C . SER A 1 566 ? -5.676 -10.905 -18.770 1.00 38.66 566 SER A C 1
ATOM 4524 O O . SER A 1 566 ? -5.092 -11.686 -18.029 1.00 38.66 566 SER A O 1
ATOM 4526 N N . ASP A 1 567 ? -6.477 -11.345 -19.740 1.00 38.78 567 ASP A N 1
ATOM 4527 C CA . ASP A 1 567 ? -6.716 -12.755 -20.093 1.00 38.78 567 ASP A CA 1
ATOM 4528 C C . ASP A 1 567 ? -5.457 -13.502 -20.607 1.00 38.78 567 ASP A C 1
ATOM 4530 O O . ASP A 1 567 ? -5.559 -14.568 -21.216 1.00 38.78 567 ASP A O 1
ATOM 4534 N N . LYS A 1 568 ? -4.253 -12.944 -20.428 1.00 42.97 568 LYS A N 1
ATOM 4535 C CA . LYS A 1 568 ? -3.001 -13.463 -20.982 1.00 42.97 568 LYS A CA 1
ATOM 4536 C C . LYS A 1 568 ? -1.992 -13.717 -19.870 1.00 42.97 568 LYS A C 1
ATOM 4538 O O . LYS A 1 568 ? -1.181 -12.863 -19.525 1.00 42.97 568 LYS A O 1
ATOM 4543 N N . ILE A 1 569 ? -2.023 -14.939 -19.349 1.00 48.09 569 ILE A N 1
ATOM 4544 C CA . ILE A 1 569 ? -0.944 -15.483 -18.522 1.00 48.09 569 ILE A CA 1
ATOM 4545 C C . ILE A 1 569 ? 0.353 -15.402 -19.337 1.00 48.09 569 ILE A C 1
ATOM 4547 O O . ILE A 1 569 ? 0.414 -15.899 -20.464 1.00 48.09 569 ILE A O 1
ATOM 4551 N N . ASN A 1 570 ? 1.393 -14.779 -18.778 1.00 50.00 570 ASN A N 1
ATOM 4552 C CA . ASN A 1 570 ? 2.708 -14.773 -19.406 1.00 50.00 570 ASN A CA 1
ATOM 4553 C C . ASN A 1 570 ? 3.319 -16.181 -19.290 1.00 50.00 570 ASN A C 1
ATOM 4555 O O . ASN A 1 570 ? 3.790 -16.577 -18.225 1.00 50.00 570 ASN A O 1
ATOM 4559 N N . ALA A 1 571 ? 3.263 -16.943 -20.384 1.00 52.25 571 ALA A N 1
ATOM 4560 C CA . ALA A 1 571 ? 3.742 -18.323 -20.468 1.00 52.25 571 ALA A CA 1
ATOM 4561 C C . ALA A 1 571 ? 5.240 -18.431 -20.811 1.00 52.25 571 ALA A C 1
ATOM 4563 O O . ALA A 1 571 ? 5.714 -19.514 -21.144 1.00 52.25 571 ALA A O 1
ATOM 4564 N N . ILE A 1 572 ? 5.996 -17.325 -20.772 1.00 55.12 572 ILE A N 1
ATOM 4565 C CA . ILE A 1 572 ? 7.415 -17.344 -21.125 1.00 55.12 572 ILE A CA 1
ATOM 4566 C C . ILE A 1 572 ? 8.208 -18.176 -20.103 1.00 55.12 572 ILE A C 1
ATOM 4568 O O . ILE A 1 572 ? 8.289 -17.836 -18.923 1.00 55.12 572 ILE A O 1
ATOM 4572 N N . VAL A 1 573 ? 8.836 -19.249 -20.592 1.00 60.62 573 VAL A N 1
ATOM 4573 C CA . VAL A 1 573 ? 9.438 -20.317 -19.773 1.00 60.62 573 VAL A CA 1
ATOM 4574 C C . VAL A 1 573 ? 10.905 -20.053 -19.394 1.00 60.62 573 VAL A C 1
ATOM 4576 O O . VAL A 1 573 ? 11.358 -20.542 -18.362 1.00 60.62 573 VAL A O 1
ATOM 4579 N N . SER A 1 574 ? 11.668 -19.282 -20.186 1.00 76.19 574 SER A N 1
ATOM 4580 C CA . SER A 1 574 ? 13.117 -19.084 -19.977 1.00 76.19 574 SER A CA 1
ATOM 4581 C C . SER A 1 574 ? 13.512 -17.619 -19.764 1.00 76.19 574 SER A C 1
ATOM 4583 O O . SER A 1 574 ? 12.920 -16.705 -20.337 1.00 76.19 574 SER A O 1
ATOM 4585 N N . MET A 1 575 ? 14.574 -17.385 -18.982 1.00 78.38 575 MET A N 1
ATOM 4586 C CA . MET A 1 575 ? 15.097 -16.035 -18.728 1.00 78.38 575 MET A CA 1
ATOM 4587 C C . MET A 1 575 ? 15.606 -15.352 -20.012 1.00 78.38 575 MET A C 1
ATOM 4589 O O . MET A 1 575 ? 15.463 -14.143 -20.152 1.00 78.38 575 MET A O 1
ATOM 4593 N N . ILE A 1 576 ? 16.121 -16.115 -20.985 1.00 84.06 576 ILE A N 1
ATOM 4594 C CA . ILE A 1 576 ? 16.555 -15.603 -22.300 1.00 84.06 576 ILE A CA 1
ATOM 4595 C C . ILE A 1 576 ? 15.360 -15.084 -23.108 1.00 84.06 576 ILE A C 1
ATOM 4597 O O . ILE A 1 576 ? 15.397 -13.962 -23.615 1.00 84.06 576 ILE A O 1
ATOM 4601 N N . SER A 1 577 ? 14.275 -15.859 -23.164 1.00 83.75 577 SER A N 1
ATOM 4602 C CA . SER A 1 577 ? 13.034 -15.439 -23.818 1.00 83.75 577 SER A CA 1
ATOM 4603 C C . SER A 1 577 ? 12.442 -14.201 -23.135 1.00 83.75 577 SER A C 1
ATOM 4605 O O . SER A 1 577 ? 12.002 -13.263 -23.802 1.00 83.75 577 SER A O 1
ATOM 4607 N N . GLN A 1 578 ? 12.534 -14.122 -21.800 1.00 83.38 578 GLN A N 1
ATOM 4608 C CA . GLN A 1 578 ? 12.091 -12.941 -21.067 1.00 83.38 578 GLN A CA 1
ATOM 4609 C C . GLN A 1 578 ? 12.935 -11.690 -21.373 1.00 83.38 578 GLN A C 1
ATOM 4611 O O . GLN A 1 578 ? 12.383 -10.595 -21.498 1.00 83.38 578 GLN A O 1
ATOM 4616 N N . ILE A 1 579 ? 14.254 -11.797 -21.536 1.00 88.69 579 ILE A N 1
ATOM 4617 C CA . ILE A 1 579 ? 15.080 -10.630 -21.896 1.00 88.69 579 ILE A CA 1
ATOM 4618 C C . ILE A 1 579 ? 14.557 -9.962 -23.176 1.00 88.69 579 ILE A C 1
ATOM 4620 O O . ILE A 1 579 ? 14.495 -8.732 -23.239 1.00 88.69 579 ILE A O 1
ATOM 4624 N N . GLY A 1 580 ? 14.082 -10.762 -24.132 1.00 89.62 580 GLY A N 1
ATOM 4625 C CA . GLY A 1 580 ? 13.440 -10.273 -25.343 1.00 89.62 580 GLY A CA 1
ATOM 4626 C C . GLY A 1 580 ? 14.426 -9.712 -26.361 1.00 89.62 580 GLY A C 1
ATOM 4627 O O . GLY A 1 580 ? 15.619 -10.044 -26.378 1.00 89.62 580 GLY A O 1
ATOM 4628 N N . GLN A 1 581 ? 13.903 -8.891 -27.268 1.00 90.88 581 GLN A N 1
ATOM 4629 C CA . GLN A 1 581 ? 14.687 -8.334 -28.363 1.00 90.88 581 GLN A CA 1
ATOM 4630 C C . GLN A 1 581 ? 15.660 -7.265 -27.857 1.00 90.88 581 GLN A C 1
ATOM 4632 O O . GLN A 1 581 ? 15.581 -6.768 -26.733 1.00 90.88 581 GLN A O 1
ATOM 4637 N N . ARG A 1 582 ? 16.623 -6.910 -28.707 1.00 90.25 582 ARG A N 1
ATOM 4638 C CA . ARG A 1 582 ? 17.499 -5.774 -28.436 1.00 90.25 582 ARG A CA 1
ATOM 4639 C C . ARG A 1 582 ? 16.677 -4.485 -28.460 1.00 90.25 582 ARG A C 1
ATOM 4641 O O . ARG A 1 582 ? 15.854 -4.303 -29.347 1.00 90.25 582 ARG A O 1
ATOM 4648 N N . TRP A 1 583 ? 16.983 -3.553 -27.562 1.00 92.19 583 TRP A N 1
ATOM 4649 C CA . TRP A 1 583 ? 16.391 -2.219 -27.598 1.00 92.19 583 TRP A CA 1
ATOM 4650 C C . TRP A 1 583 ? 16.760 -1.462 -28.888 1.00 92.19 583 TRP A C 1
ATOM 4652 O O . TRP A 1 583 ? 17.935 -1.173 -29.142 1.00 92.19 583 TRP A O 1
ATOM 4662 N N . GLU A 1 584 ? 15.749 -1.133 -29.698 1.00 90.38 584 GLU A N 1
ATOM 4663 C CA . GLU A 1 584 ? 15.883 -0.330 -30.929 1.00 90.38 584 GLU A CA 1
ATOM 4664 C C . GLU A 1 584 ? 15.340 1.098 -30.781 1.00 90.38 584 GLU A C 1
ATOM 4666 O O . GLU A 1 584 ? 15.637 1.977 -31.593 1.00 90.38 584 GLU A O 1
ATOM 4671 N N . GLY A 1 585 ? 14.565 1.347 -29.728 1.00 91.44 585 GLY A N 1
ATOM 4672 C CA . GLY A 1 585 ? 13.941 2.629 -29.447 1.00 91.44 585 GLY A CA 1
ATOM 4673 C C . GLY A 1 585 ? 13.044 2.554 -28.217 1.00 91.44 585 GLY A C 1
ATOM 4674 O O . GLY A 1 585 ? 12.740 1.472 -27.722 1.00 91.44 585 GLY A O 1
ATOM 4675 N N . ASN A 1 586 ? 12.634 3.721 -27.714 1.00 92.19 586 ASN A N 1
ATOM 4676 C CA . ASN A 1 586 ? 11.747 3.794 -26.556 1.00 92.19 586 ASN A CA 1
ATOM 4677 C C . ASN A 1 586 ? 10.428 3.080 -26.859 1.00 92.19 586 ASN A C 1
ATOM 4679 O O . ASN A 1 586 ? 9.772 3.390 -27.856 1.00 92.19 586 ASN A O 1
ATOM 4683 N N . ILE A 1 587 ? 10.026 2.202 -25.951 1.00 91.50 587 ILE A N 1
ATOM 4684 C CA . ILE A 1 587 ? 8.701 1.590 -25.961 1.00 91.50 587 ILE A CA 1
ATOM 4685 C C . ILE A 1 587 ? 7.675 2.502 -25.260 1.00 91.50 587 ILE A C 1
ATOM 4687 O O . ILE A 1 587 ? 8.062 3.380 -24.477 1.00 91.50 587 ILE A O 1
ATOM 4691 N N . PRO A 1 588 ? 6.368 2.313 -25.502 1.00 88.44 588 PRO A N 1
ATOM 4692 C CA . PRO A 1 588 ? 5.322 2.959 -24.717 1.00 88.44 588 PRO A CA 1
ATOM 4693 C C . PRO A 1 588 ? 5.408 2.560 -23.235 1.00 88.44 588 PRO A C 1
ATOM 4695 O O . PRO A 1 588 ? 5.392 1.378 -22.907 1.00 88.44 588 PRO A O 1
ATOM 4698 N N . MET A 1 589 ? 5.463 3.545 -22.334 1.00 84.94 589 MET A N 1
ATOM 4699 C CA . MET A 1 589 ? 5.442 3.338 -20.878 1.00 84.94 589 MET A CA 1
ATOM 4700 C C . MET A 1 589 ? 4.000 3.314 -20.351 1.00 84.94 589 MET A C 1
ATOM 4702 O O . MET A 1 589 ? 3.582 4.193 -19.601 1.00 84.94 589 MET A O 1
ATOM 4706 N N . ASN A 1 590 ? 3.217 2.333 -20.794 1.00 80.94 590 ASN A N 1
ATOM 4707 C CA . ASN A 1 590 ? 1.881 2.059 -20.266 1.00 80.94 590 ASN A CA 1
ATOM 4708 C C . ASN A 1 590 ? 1.759 0.582 -19.888 1.00 80.94 590 ASN A C 1
ATOM 4710 O O . ASN A 1 590 ? 2.535 -0.255 -20.349 1.00 80.94 590 ASN A O 1
ATOM 4714 N N . CYS A 1 591 ? 0.797 0.277 -19.024 1.00 76.81 591 CYS A N 1
ATOM 4715 C CA . CYS A 1 591 ? 0.605 -1.082 -18.535 1.00 76.81 591 CYS A CA 1
ATOM 4716 C C . CYS A 1 591 ? -0.286 -1.948 -19.433 1.00 76.81 591 CYS A C 1
ATOM 4718 O O . CYS A 1 591 ? -0.318 -3.160 -19.240 1.00 76.81 591 CYS A O 1
ATOM 4720 N N . ASP A 1 592 ? -0.927 -1.368 -20.451 1.00 75.31 592 ASP A N 1
ATOM 4721 C CA . ASP A 1 592 ? -1.769 -2.109 -21.399 1.00 75.31 592 ASP A CA 1
ATOM 4722 C C . ASP A 1 592 ? -0.940 -3.077 -22.254 1.00 75.31 592 ASP A C 1
ATOM 4724 O O . ASP A 1 592 ? -1.346 -4.214 -22.490 1.00 75.31 592 ASP A O 1
ATOM 4728 N N . ASN A 1 593 ? 0.256 -2.643 -22.669 1.00 75.31 593 ASN A N 1
ATOM 4729 C CA . ASN A 1 593 ? 1.114 -3.381 -23.601 1.00 75.31 593 ASN A CA 1
ATOM 4730 C C . ASN A 1 593 ? 2.405 -3.901 -22.943 1.00 75.31 593 ASN A C 1
ATOM 4732 O O . ASN A 1 593 ? 3.364 -4.241 -23.632 1.00 75.31 593 ASN A O 1
ATOM 4736 N N . ILE A 1 594 ? 2.469 -3.959 -21.609 1.00 76.56 594 ILE A N 1
ATOM 4737 C CA . ILE A 1 594 ? 3.685 -4.351 -20.872 1.00 76.56 594 ILE A CA 1
ATOM 4738 C C . ILE A 1 594 ? 4.183 -5.762 -21.234 1.00 76.56 594 ILE A C 1
ATOM 4740 O O . ILE A 1 594 ? 5.387 -6.015 -21.260 1.00 76.56 594 ILE A O 1
ATOM 4744 N N . ASN A 1 595 ? 3.262 -6.673 -21.559 1.00 76.94 595 ASN A N 1
ATOM 4745 C CA . ASN A 1 595 ? 3.571 -8.052 -21.940 1.00 76.94 595 ASN A CA 1
ATOM 4746 C C . ASN A 1 595 ? 4.088 -8.191 -23.382 1.00 76.94 595 ASN A C 1
ATOM 4748 O O . ASN A 1 595 ? 4.629 -9.243 -23.717 1.00 76.94 595 ASN A O 1
ATOM 4752 N N . ASP A 1 596 ? 3.969 -7.150 -24.209 1.00 83.31 596 ASP A N 1
ATOM 4753 C CA . ASP A 1 596 ? 4.382 -7.186 -25.617 1.00 83.31 596 ASP A CA 1
ATOM 4754 C C . ASP A 1 596 ? 5.889 -6.917 -25.805 1.00 83.31 596 ASP A C 1
ATOM 4756 O O . ASP A 1 596 ? 6.424 -7.151 -26.889 1.00 83.31 596 ASP A O 1
ATOM 4760 N N . TYR A 1 597 ? 6.585 -6.446 -24.761 1.00 86.94 597 TYR A N 1
ATOM 4761 C CA . TYR A 1 597 ? 7.993 -6.031 -24.818 1.00 86.94 597 TYR A CA 1
ATOM 4762 C C . TYR A 1 597 ? 8.886 -6.844 -23.884 1.00 86.94 597 TYR A C 1
ATOM 4764 O O . TYR A 1 597 ? 8.471 -7.221 -22.788 1.00 86.94 597 TYR A O 1
ATOM 4772 N N . GLY A 1 598 ? 10.136 -7.083 -24.292 1.00 87.75 598 GLY A N 1
ATOM 4773 C CA . GLY A 1 598 ? 11.169 -7.745 -23.491 1.00 87.75 598 GLY A CA 1
ATOM 4774 C C . GLY A 1 598 ? 11.680 -6.922 -22.307 1.00 87.75 598 GLY A C 1
ATOM 4775 O O . GLY A 1 598 ? 11.611 -5.692 -22.313 1.00 87.75 598 GLY A O 1
ATOM 4776 N N . LEU A 1 599 ? 12.277 -7.587 -21.307 1.00 89.62 599 LEU A N 1
ATOM 4777 C CA . LEU A 1 599 ? 12.885 -6.899 -20.156 1.00 89.62 599 LEU A CA 1
ATOM 4778 C C . LEU A 1 599 ? 13.979 -5.914 -20.585 1.00 89.62 599 LEU A C 1
ATOM 4780 O O . LEU A 1 599 ? 14.086 -4.833 -20.009 1.00 89.62 599 LEU A O 1
ATOM 4784 N N . LEU A 1 600 ? 14.765 -6.256 -21.610 1.00 91.50 600 LEU A N 1
ATOM 4785 C CA . LEU A 1 600 ? 15.828 -5.386 -22.109 1.00 91.50 600 LEU A CA 1
ATOM 4786 C C . LEU A 1 600 ? 15.266 -4.092 -22.703 1.00 91.50 600 LEU A C 1
ATOM 4788 O O . LEU A 1 600 ? 15.786 -3.011 -22.436 1.00 91.50 600 LEU A O 1
ATOM 4792 N N . GLU A 1 601 ? 14.181 -4.196 -23.472 1.00 92.81 601 GLU A N 1
ATOM 4793 C CA . GLU A 1 601 ? 13.519 -3.050 -24.096 1.00 92.81 601 GLU A CA 1
ATOM 4794 C C . GLU A 1 601 ? 12.904 -2.117 -23.044 1.00 92.81 601 GLU A C 1
ATOM 4796 O O . GLU A 1 601 ? 13.042 -0.891 -23.133 1.00 92.81 601 GLU A O 1
ATOM 4801 N N . ILE A 1 602 ? 12.278 -2.704 -22.019 1.00 91.62 602 ILE A N 1
ATOM 4802 C CA . ILE A 1 602 ? 11.700 -1.983 -20.883 1.00 91.62 602 ILE A CA 1
ATOM 4803 C C . ILE A 1 602 ? 12.802 -1.261 -20.101 1.00 91.62 602 ILE A C 1
ATOM 4805 O O . ILE A 1 602 ? 12.724 -0.047 -19.903 1.00 91.62 602 ILE A O 1
ATOM 4809 N N . TYR A 1 603 ? 13.849 -1.975 -19.686 1.00 93.50 603 TYR A N 1
ATOM 4810 C CA . TYR A 1 603 ? 14.874 -1.428 -18.797 1.00 93.50 603 TYR A CA 1
ATOM 4811 C C . TYR A 1 603 ? 15.710 -0.346 -19.481 1.00 93.50 603 TYR A C 1
ATOM 4813 O O . TYR A 1 603 ? 15.993 0.672 -18.859 1.00 93.50 603 TYR A O 1
ATOM 4821 N N . GLU A 1 604 ? 16.054 -0.496 -20.763 1.00 94.69 604 GLU A N 1
ATOM 4822 C CA . GLU A 1 604 ? 16.746 0.553 -21.532 1.00 94.69 604 GLU A CA 1
ATOM 4823 C C . GLU A 1 604 ? 15.868 1.807 -21.693 1.00 94.69 604 GLU A C 1
ATOM 4825 O O . GLU A 1 604 ? 16.351 2.941 -21.608 1.00 94.69 604 GLU A O 1
ATOM 4830 N N . THR A 1 605 ? 14.552 1.626 -21.850 1.00 94.81 605 THR A N 1
ATOM 4831 C CA . THR A 1 605 ? 13.593 2.737 -21.925 1.00 94.81 605 THR A CA 1
ATOM 4832 C C . THR A 1 605 ? 13.489 3.474 -20.582 1.00 94.81 605 THR A C 1
ATOM 4834 O O . THR A 1 605 ? 13.549 4.707 -20.552 1.00 94.81 605 THR A O 1
ATOM 4837 N N . VAL A 1 606 ? 13.435 2.738 -19.467 1.00 93.25 606 VAL A N 1
ATOM 4838 C CA . VAL A 1 606 ? 13.465 3.282 -18.095 1.00 93.25 606 VAL A CA 1
ATOM 4839 C C . VAL A 1 606 ? 14.797 3.970 -17.799 1.00 93.25 606 VAL A C 1
ATOM 4841 O O . VAL A 1 606 ? 14.810 5.086 -17.285 1.00 93.25 606 VAL A O 1
ATOM 4844 N N . PHE A 1 607 ? 15.920 3.362 -18.181 1.00 94.38 607 PHE A N 1
ATOM 4845 C CA . PHE A 1 607 ? 17.257 3.925 -18.008 1.00 94.38 607 PHE A CA 1
ATOM 4846 C C . PHE A 1 607 ? 17.396 5.266 -18.722 1.00 94.38 607 PHE A C 1
ATOM 4848 O O . PHE A 1 607 ? 17.837 6.251 -18.128 1.00 94.38 607 PHE A O 1
ATOM 4855 N N . LYS A 1 608 ? 16.956 5.343 -19.981 1.00 93.62 608 LYS A N 1
ATOM 4856 C CA . LYS A 1 608 ? 16.970 6.593 -20.741 1.00 93.62 608 LYS A CA 1
ATOM 4857 C C . LYS A 1 608 ? 16.080 7.661 -20.101 1.00 93.62 608 LYS A C 1
ATOM 4859 O O . LYS A 1 608 ? 16.544 8.783 -19.914 1.00 93.62 608 LYS A O 1
ATOM 4864 N N . ARG A 1 609 ? 14.854 7.308 -19.697 1.00 92.00 609 ARG A N 1
ATOM 4865 C CA . ARG A 1 609 ? 13.942 8.220 -18.986 1.00 92.00 609 ARG A CA 1
ATOM 4866 C C . ARG A 1 609 ? 14.547 8.726 -17.673 1.00 92.00 609 ARG A C 1
ATOM 4868 O O . ARG A 1 609 ? 14.484 9.919 -17.400 1.00 92.00 609 ARG A O 1
ATOM 4875 N N . GLY A 1 610 ? 15.196 7.854 -16.905 1.00 91.25 610 GLY A N 1
ATOM 4876 C CA . GLY A 1 610 ? 15.921 8.220 -15.690 1.00 91.25 610 GLY A CA 1
ATOM 4877 C C . GLY A 1 610 ? 17.062 9.206 -15.949 1.00 91.25 610 GLY A C 1
ATOM 4878 O O . GLY A 1 610 ? 17.225 10.176 -15.209 1.00 91.25 610 GLY A O 1
ATOM 4879 N N . LYS A 1 611 ? 17.848 8.995 -17.016 1.00 91.25 611 LYS A N 1
ATOM 4880 C CA . LYS A 1 611 ? 18.920 9.927 -17.407 1.00 91.25 611 LYS A CA 1
ATOM 4881 C C . LYS A 1 611 ? 18.359 11.297 -17.775 1.00 91.25 611 LYS A C 1
ATOM 4883 O O . LYS A 1 611 ? 18.916 12.306 -17.341 1.00 91.25 611 LYS A O 1
ATOM 4888 N N . ASP A 1 612 ? 17.252 11.318 -18.516 1.00 90.69 612 ASP A N 1
ATOM 4889 C CA . ASP A 1 612 ? 16.542 12.537 -18.917 1.00 90.69 612 ASP A CA 1
ATOM 4890 C C . ASP A 1 612 ? 15.960 13.300 -17.715 1.00 90.69 612 ASP A C 1
ATOM 4892 O O . ASP A 1 612 ? 15.931 14.522 -17.735 1.00 90.69 612 ASP A O 1
ATOM 4896 N N . LEU A 1 613 ? 15.579 12.608 -16.638 1.00 88.12 613 LEU A N 1
ATOM 4897 C CA . LEU A 1 613 ? 15.100 13.209 -15.383 1.00 88.12 613 LEU A CA 1
ATOM 4898 C C . LEU A 1 613 ? 16.217 13.658 -14.418 1.00 88.12 613 LEU A C 1
ATOM 4900 O O . LEU A 1 613 ? 15.939 14.326 -13.419 1.00 88.12 613 LEU A O 1
ATOM 4904 N N . SER A 1 614 ? 17.470 13.267 -14.669 1.00 88.69 614 SER A N 1
ATOM 4905 C CA . SER A 1 614 ? 18.594 13.506 -13.756 1.00 88.69 614 SER A CA 1
ATOM 4906 C C . SER A 1 614 ? 19.783 14.169 -14.450 1.00 88.69 614 SER A C 1
ATOM 4908 O O . SER A 1 614 ? 19.889 15.398 -14.468 1.00 88.69 614 SER A O 1
ATOM 4910 N N . ILE A 1 615 ? 20.699 13.366 -14.997 1.00 88.81 615 ILE A N 1
ATOM 4911 C CA . ILE A 1 615 ? 22.028 13.811 -15.424 1.00 88.81 615 ILE A CA 1
ATOM 4912 C C . ILE A 1 615 ? 22.001 14.622 -16.725 1.00 88.81 615 ILE A C 1
ATOM 4914 O O . ILE A 1 615 ? 22.874 15.471 -16.911 1.00 88.81 615 ILE A O 1
ATOM 4918 N N . ASN A 1 616 ? 21.005 14.405 -17.592 1.00 89.25 616 ASN A N 1
ATOM 4919 C CA . ASN A 1 616 ? 20.859 15.137 -18.854 1.00 89.25 616 ASN A CA 1
ATOM 4920 C C . ASN A 1 616 ? 20.202 16.521 -18.669 1.00 89.25 616 ASN A C 1
ATOM 4922 O O . ASN A 1 616 ? 20.435 17.408 -19.487 1.00 89.25 616 ASN A O 1
ATOM 4926 N N . ASP A 1 617 ? 19.404 16.714 -17.612 1.00 82.00 617 ASP A N 1
ATOM 4927 C CA . ASP A 1 617 ? 18.610 17.936 -17.378 1.00 82.00 617 ASP A CA 1
ATOM 4928 C C . ASP A 1 617 ? 19.327 18.989 -16.507 1.00 82.00 617 ASP A C 1
ATOM 4930 O O . ASP A 1 617 ? 19.001 20.173 -16.523 1.00 82.00 617 ASP A O 1
ATOM 4934 N N . GLY A 1 618 ? 20.366 18.612 -15.757 1.00 74.31 618 GLY A N 1
ATOM 4935 C CA . GLY A 1 618 ? 21.100 19.579 -14.939 1.00 74.31 618 GLY A CA 1
ATOM 4936 C C . GLY A 1 618 ? 22.261 18.971 -14.157 1.00 74.31 618 GLY A C 1
ATOM 4937 O O . GLY A 1 618 ? 22.705 17.872 -14.486 1.00 74.31 618 GLY A O 1
ATOM 4938 N N . PRO A 1 619 ? 22.771 19.652 -13.109 1.00 72.81 619 PRO A N 1
ATOM 4939 C CA . PRO A 1 619 ? 23.871 19.116 -12.312 1.00 72.81 619 PRO A CA 1
ATOM 4940 C C . PRO A 1 619 ? 23.479 17.772 -11.692 1.00 72.81 619 PRO A C 1
ATOM 4942 O O . PRO A 1 619 ? 22.311 17.567 -11.339 1.00 72.81 619 PRO A O 1
ATOM 4945 N N . GLY A 1 620 ? 24.458 16.877 -11.563 1.00 66.06 620 GLY A N 1
ATOM 4946 C CA . GLY A 1 620 ? 24.267 15.555 -10.975 1.00 66.06 620 GLY A CA 1
ATOM 4947 C C . GLY A 1 620 ? 23.589 15.625 -9.614 1.00 66.06 620 GLY A C 1
ATOM 4948 O O . GLY A 1 620 ? 23.829 16.546 -8.832 1.00 66.06 620 GLY A O 1
ATOM 4949 N N . TYR A 1 621 ? 22.726 14.652 -9.336 1.00 76.88 621 TYR A N 1
ATOM 4950 C CA . TYR A 1 621 ? 22.120 14.486 -8.024 1.00 76.88 621 TYR A CA 1
ATOM 4951 C C . TYR A 1 621 ? 22.432 13.092 -7.525 1.00 76.88 621 TYR A C 1
ATOM 4953 O O . TYR A 1 621 ? 21.924 12.118 -8.075 1.00 76.88 621 TYR A O 1
ATOM 4961 N N . GLN A 1 622 ? 23.269 13.009 -6.490 1.00 74.31 622 GLN A N 1
ATOM 4962 C CA . GLN A 1 622 ? 23.876 11.740 -6.104 1.00 74.31 622 GLN A CA 1
ATOM 4963 C C . GLN A 1 622 ? 22.844 10.641 -5.843 1.00 74.31 622 GLN A C 1
ATOM 4965 O O . GLN A 1 622 ? 22.997 9.535 -6.337 1.00 74.31 622 GLN A O 1
ATOM 4970 N N . LYS A 1 623 ? 21.730 10.973 -5.184 1.00 75.94 623 LYS A N 1
ATOM 4971 C CA . LYS A 1 623 ? 20.672 10.001 -4.859 1.00 75.94 623 LYS A CA 1
ATOM 4972 C C . LYS A 1 623 ? 19.957 9.446 -6.095 1.00 75.94 623 LYS A C 1
ATOM 4974 O O . LYS A 1 623 ? 19.440 8.340 -6.051 1.00 75.94 623 LYS A O 1
ATOM 4979 N N . ALA A 1 624 ? 19.924 10.203 -7.193 1.00 81.81 624 ALA A N 1
ATOM 4980 C CA . ALA A 1 624 ? 19.413 9.714 -8.471 1.00 81.81 624 ALA A CA 1
ATOM 4981 C C . ALA A 1 624 ? 20.478 8.932 -9.263 1.00 81.81 624 ALA A C 1
ATOM 4983 O O . ALA A 1 624 ? 20.110 8.098 -10.084 1.00 81.81 624 ALA A O 1
ATOM 4984 N N . ASN A 1 625 ? 21.777 9.172 -9.032 1.00 86.69 625 ASN A N 1
ATOM 4985 C CA . ASN A 1 625 ? 22.853 8.408 -9.677 1.00 86.69 625 ASN A CA 1
ATOM 4986 C C . ASN A 1 625 ? 22.814 6.934 -9.264 1.00 86.69 625 ASN A C 1
ATOM 4988 O O . ASN A 1 625 ? 23.029 6.074 -10.112 1.00 86.69 625 ASN A O 1
ATOM 4992 N N . ASP A 1 626 ? 22.470 6.644 -8.010 1.00 82.44 626 ASP A N 1
ATOM 4993 C CA . ASP A 1 626 ? 22.386 5.266 -7.511 1.00 82.44 626 ASP A CA 1
ATOM 4994 C C . ASP A 1 626 ? 21.259 4.485 -8.208 1.00 82.44 626 ASP A C 1
ATOM 4996 O O . ASP A 1 626 ? 21.474 3.388 -8.715 1.00 82.44 626 ASP A O 1
ATOM 5000 N N . ALA A 1 627 ? 20.087 5.105 -8.384 1.00 86.56 627 ALA A N 1
ATOM 5001 C CA . ALA A 1 627 ? 18.992 4.516 -9.154 1.00 86.56 627 ALA A CA 1
ATOM 5002 C C . ALA A 1 627 ? 19.376 4.257 -10.629 1.00 86.56 627 ALA A C 1
ATOM 5004 O O . ALA A 1 627 ? 18.963 3.258 -11.221 1.00 86.56 627 ALA A O 1
ATOM 5005 N N . LEU A 1 628 ? 20.193 5.135 -11.230 1.00 90.31 628 LEU A N 1
ATOM 5006 C CA . LEU A 1 628 ? 20.731 4.933 -12.580 1.00 90.31 628 LEU A CA 1
ATOM 5007 C C . LEU A 1 628 ? 21.748 3.790 -12.639 1.00 90.31 628 LEU A C 1
ATOM 5009 O O . LEU A 1 628 ? 21.754 3.043 -13.618 1.00 90.31 628 LEU A O 1
ATOM 5013 N N . LEU A 1 629 ? 22.591 3.651 -11.615 1.00 89.12 629 LEU A N 1
ATOM 5014 C CA . LEU A 1 629 ? 23.545 2.553 -11.504 1.00 89.12 629 LEU A CA 1
ATOM 5015 C C . LEU A 1 629 ? 22.820 1.212 -11.351 1.00 89.12 629 LEU A C 1
ATOM 5017 O O . LEU A 1 629 ? 23.171 0.260 -12.044 1.00 89.12 629 LEU A O 1
ATOM 5021 N N . LEU A 1 630 ? 21.758 1.164 -10.542 1.00 86.81 630 LEU A N 1
ATOM 5022 C CA . LEU A 1 630 ? 20.940 -0.030 -10.340 1.00 86.81 630 LEU A CA 1
ATOM 5023 C C . LEU A 1 630 ? 20.366 -0.556 -11.664 1.00 86.81 630 LEU A C 1
ATOM 5025 O O . LEU A 1 630 ? 20.572 -1.720 -12.010 1.00 86.81 630 LEU A O 1
ATOM 5029 N N . VAL A 1 631 ? 19.685 0.290 -12.447 1.00 90.12 631 VAL A N 1
ATOM 5030 C CA . VAL A 1 631 ? 19.133 -0.144 -13.745 1.00 90.12 631 VAL A CA 1
ATOM 5031 C C . VAL A 1 631 ? 20.234 -0.491 -14.750 1.00 90.12 631 VAL A C 1
ATOM 5033 O O . VAL A 1 631 ? 20.110 -1.479 -15.472 1.00 90.12 631 VAL A O 1
ATOM 5036 N N . ALA A 1 632 ? 21.343 0.257 -14.761 1.00 92.19 632 ALA A N 1
ATOM 5037 C CA . ALA A 1 632 ? 22.499 -0.029 -15.606 1.00 92.19 632 ALA A CA 1
ATOM 5038 C C . ALA A 1 632 ? 23.097 -1.414 -15.308 1.00 92.19 632 ALA A C 1
ATOM 5040 O O . ALA A 1 632 ? 23.385 -2.176 -16.231 1.00 92.19 632 ALA A O 1
ATOM 5041 N N . SER A 1 633 ? 23.219 -1.753 -14.024 1.00 88.81 633 SER A N 1
ATOM 5042 C CA . SER A 1 633 ? 23.689 -3.047 -13.527 1.00 88.81 633 SER A CA 1
ATOM 5043 C C . SER A 1 633 ? 22.771 -4.186 -13.969 1.00 88.81 633 SER A C 1
ATOM 5045 O O . SER A 1 633 ? 23.244 -5.200 -14.475 1.00 88.81 633 SER A O 1
ATOM 5047 N N . ARG A 1 634 ? 21.445 -3.999 -13.910 1.00 88.81 634 ARG A N 1
ATOM 5048 C CA . ARG A 1 634 ? 20.486 -5.008 -14.396 1.00 88.81 634 ARG A CA 1
ATOM 5049 C C . ARG A 1 634 ? 20.517 -5.208 -15.908 1.00 88.81 634 ARG A C 1
ATOM 5051 O O . ARG A 1 634 ? 20.468 -6.344 -16.372 1.00 88.81 634 ARG A O 1
ATOM 5058 N N . ILE A 1 635 ? 20.645 -4.133 -16.686 1.00 92.75 635 ILE A N 1
ATOM 5059 C CA . ILE A 1 635 ? 20.826 -4.244 -18.142 1.00 92.75 635 ILE A CA 1
ATOM 5060 C C . ILE A 1 635 ? 22.138 -4.984 -18.450 1.00 92.75 635 ILE A C 1
ATOM 5062 O O . ILE A 1 635 ? 22.180 -5.840 -19.338 1.00 92.75 635 ILE A O 1
ATOM 5066 N N . ALA A 1 636 ? 23.210 -4.687 -17.711 1.00 92.94 636 ALA A N 1
ATOM 5067 C CA . ALA A 1 636 ? 24.476 -5.391 -17.851 1.00 92.94 636 ALA A CA 1
ATOM 5068 C C . ALA A 1 636 ? 24.351 -6.882 -17.499 1.00 92.94 636 ALA A C 1
ATOM 5070 O O . ALA A 1 636 ? 24.873 -7.700 -18.252 1.00 92.94 636 ALA A O 1
ATOM 5071 N N . ASP A 1 637 ? 23.607 -7.240 -16.446 1.00 91.06 637 ASP A N 1
ATOM 5072 C CA . ASP A 1 637 ? 23.303 -8.630 -16.079 1.00 91.06 637 ASP A CA 1
ATOM 5073 C C . ASP A 1 637 ? 22.578 -9.371 -17.226 1.00 91.06 637 ASP A C 1
ATOM 5075 O O . ASP A 1 637 ? 22.927 -10.509 -17.545 1.00 91.06 637 ASP A O 1
ATOM 5079 N N . PHE A 1 638 ? 21.626 -8.725 -17.918 1.00 92.62 638 PHE A N 1
ATOM 5080 C CA . PHE A 1 638 ? 20.962 -9.319 -19.090 1.00 92.62 638 PHE A CA 1
ATOM 5081 C C . PHE A 1 638 ? 21.941 -9.594 -20.232 1.00 92.62 638 PHE A C 1
ATOM 5083 O O . PHE A 1 638 ? 21.953 -10.687 -20.800 1.00 92.62 638 PHE A O 1
ATOM 5090 N N . TYR A 1 639 ? 22.803 -8.632 -20.558 1.00 95.38 639 TYR A N 1
ATOM 5091 C CA . TYR A 1 639 ? 23.832 -8.840 -21.575 1.00 95.38 639 TYR A CA 1
ATOM 5092 C C . TYR A 1 639 ? 24.891 -9.864 -21.139 1.00 95.38 639 TYR A C 1
ATOM 5094 O O . TYR A 1 639 ? 25.406 -10.588 -21.987 1.00 95.38 639 TYR A O 1
ATOM 5102 N N . MET A 1 640 ? 25.199 -9.968 -19.844 1.00 94.25 640 MET A N 1
ATOM 5103 C CA . MET A 1 640 ? 26.068 -11.012 -19.300 1.00 94.25 640 MET A CA 1
ATOM 5104 C C . MET A 1 640 ? 25.456 -12.398 -19.476 1.00 94.25 640 MET A C 1
ATOM 5106 O O . MET A 1 640 ? 26.166 -13.307 -19.896 1.00 94.25 640 MET A O 1
ATOM 5110 N N . LEU A 1 641 ? 24.156 -12.558 -19.210 1.00 92.56 641 LEU A N 1
ATOM 5111 C CA . LEU A 1 641 ? 23.454 -13.821 -19.427 1.00 92.56 641 LEU A CA 1
ATOM 5112 C C . LEU A 1 641 ? 23.514 -14.243 -20.898 1.00 92.56 641 LEU A C 1
ATOM 5114 O O . LEU A 1 641 ? 23.946 -15.354 -21.186 1.00 92.56 641 LEU A O 1
ATOM 5118 N N . LEU A 1 642 ? 23.148 -13.340 -21.815 1.00 93.44 642 LEU A N 1
ATOM 5119 C CA . LEU A 1 642 ? 23.188 -13.607 -23.257 1.00 93.44 642 LEU A CA 1
ATOM 5120 C C . LEU A 1 642 ? 24.613 -13.910 -23.746 1.00 93.44 642 LEU A C 1
ATOM 5122 O O . LEU A 1 642 ? 24.819 -14.795 -24.566 1.00 93.44 642 LEU A O 1
ATOM 5126 N N . GLY A 1 643 ? 25.620 -13.203 -23.223 1.00 94.69 643 GLY A N 1
ATOM 5127 C CA . GLY A 1 643 ? 27.017 -13.464 -23.566 1.00 94.69 643 GLY A CA 1
ATOM 5128 C C . GLY A 1 643 ? 27.531 -14.799 -23.026 1.00 94.69 643 GLY A C 1
ATOM 5129 O O . GLY A 1 643 ? 28.297 -15.475 -23.706 1.00 94.69 643 GLY A O 1
ATOM 5130 N N . ASN A 1 644 ? 27.111 -15.184 -21.817 1.00 93.75 644 ASN A N 1
ATOM 5131 C CA . ASN A 1 644 ? 27.467 -16.463 -21.206 1.00 93.75 644 ASN A CA 1
ATOM 5132 C C . ASN A 1 644 ? 26.829 -17.643 -21.934 1.00 93.75 644 ASN A C 1
ATOM 5134 O O . ASN A 1 644 ? 27.499 -18.659 -22.081 1.00 93.75 644 ASN A O 1
ATOM 5138 N N . GLU A 1 645 ? 25.584 -17.504 -22.389 1.00 91.19 645 GLU A N 1
ATOM 5139 C CA . GLU A 1 645 ? 24.931 -18.518 -23.217 1.00 91.19 645 GLU A CA 1
ATOM 5140 C C . GLU A 1 645 ? 25.660 -18.676 -24.558 1.00 91.19 645 GLU A C 1
ATOM 5142 O O . GLU A 1 645 ? 26.198 -19.746 -24.820 1.00 91.19 645 GLU A O 1
ATOM 5147 N N . ALA A 1 646 ? 25.885 -17.585 -25.295 1.00 92.81 646 ALA A N 1
ATOM 5148 C CA . ALA A 1 646 ? 26.653 -17.612 -26.541 1.00 92.81 646 ALA A CA 1
ATOM 5149 C C . ALA A 1 646 ? 28.073 -18.199 -26.378 1.00 92.81 646 ALA A C 1
ATOM 5151 O O . ALA A 1 646 ? 28.590 -18.887 -27.262 1.00 92.81 646 ALA A O 1
ATOM 5152 N N . TYR A 1 647 ? 28.739 -17.913 -25.254 1.00 93.94 647 TYR A N 1
ATOM 5153 C CA . TYR A 1 647 ? 30.055 -18.474 -24.944 1.00 93.94 647 TYR A CA 1
ATOM 5154 C C . TYR A 1 647 ? 29.974 -19.974 -24.624 1.00 93.94 647 TYR A C 1
ATOM 5156 O O . TYR A 1 647 ? 30.842 -20.739 -25.053 1.00 93.94 647 TYR A O 1
ATOM 5164 N N . ALA A 1 648 ? 28.960 -20.398 -23.867 1.00 89.81 648 ALA A N 1
ATOM 5165 C CA . ALA A 1 648 ? 28.731 -21.801 -23.542 1.00 89.81 648 ALA A CA 1
ATOM 5166 C C . ALA A 1 648 ? 28.446 -22.618 -24.809 1.00 89.81 648 ALA A C 1
ATOM 5168 O O . ALA A 1 648 ? 29.117 -23.625 -25.021 1.00 89.81 648 ALA A O 1
ATOM 5169 N N . ASP A 1 649 ? 27.583 -22.116 -25.692 1.00 86.00 649 ASP A N 1
ATOM 5170 C CA . ASP A 1 649 ? 27.259 -22.743 -26.978 1.00 86.00 649 ASP A CA 1
ATOM 5171 C C . ASP A 1 649 ? 28.502 -22.937 -27.850 1.00 86.00 649 ASP A C 1
ATOM 5173 O O . ASP A 1 649 ? 28.703 -23.985 -28.456 1.00 86.00 649 ASP A O 1
ATOM 5177 N N . SER A 1 650 ? 29.406 -21.952 -27.866 1.00 88.62 650 SER A N 1
ATOM 5178 C CA . SER A 1 650 ? 30.671 -22.087 -28.599 1.00 88.62 650 SER A CA 1
ATOM 5179 C C . SER A 1 650 ? 31.626 -23.126 -27.997 1.00 88.62 650 SER A C 1
ATOM 5181 O O . SER A 1 650 ? 32.531 -23.592 -28.683 1.00 88.62 650 SER A O 1
ATOM 5183 N N . SER A 1 651 ? 31.469 -23.459 -26.712 1.00 83.19 651 SER A N 1
ATOM 5184 C CA . SER A 1 651 ? 32.345 -24.394 -25.995 1.00 83.19 651 SER A CA 1
ATOM 5185 C C . SER A 1 651 ? 31.860 -25.844 -26.083 1.00 83.19 651 SER A C 1
ATOM 5187 O O . SER A 1 651 ? 32.676 -26.758 -25.952 1.00 83.19 651 SER A O 1
ATOM 5189 N N . ASP A 1 652 ? 30.559 -26.054 -26.293 1.00 70.88 652 ASP A N 1
ATOM 5190 C CA . ASP A 1 652 ? 29.943 -27.371 -26.449 1.00 70.88 652 ASP A CA 1
ATOM 5191 C C . ASP A 1 652 ? 29.052 -27.430 -27.699 1.00 70.88 652 ASP A C 1
ATOM 5193 O O . ASP A 1 652 ? 27.827 -27.422 -27.605 1.00 70.88 652 ASP A O 1
ATOM 5197 N N . PRO A 1 653 ? 29.647 -27.521 -28.898 1.00 59.44 653 PRO A N 1
ATOM 5198 C CA . PRO A 1 653 ? 28.871 -27.604 -30.124 1.00 59.44 653 PRO A CA 1
ATOM 5199 C C . PRO A 1 653 ? 28.364 -29.036 -30.405 1.00 59.44 653 PRO A C 1
ATOM 5201 O O . PRO A 1 653 ? 28.029 -29.365 -31.547 1.00 59.44 653 PRO A O 1
ATOM 5204 N N . THR A 1 654 ? 28.375 -29.938 -29.411 1.00 56.09 654 THR A N 1
ATOM 5205 C CA . THR A 1 654 ? 28.019 -31.349 -29.614 1.00 56.09 654 THR A CA 1
ATOM 5206 C C . THR A 1 654 ? 26.515 -31.588 -29.479 1.00 56.09 654 THR A C 1
ATOM 5208 O O . THR A 1 654 ? 25.870 -31.157 -28.531 1.00 56.09 654 THR A O 1
ATOM 5211 N N . ILE A 1 655 ? 25.932 -32.299 -30.449 1.00 58.88 655 ILE A N 1
ATOM 5212 C CA . ILE A 1 655 ? 24.496 -32.607 -30.466 1.00 58.88 655 ILE A CA 1
ATOM 5213 C C . ILE A 1 655 ? 24.208 -33.745 -29.478 1.00 58.88 655 ILE A C 1
ATOM 5215 O O . ILE A 1 655 ? 24.693 -34.870 -29.642 1.00 58.88 655 ILE A O 1
ATOM 5219 N N . GLY A 1 656 ? 23.375 -33.475 -28.472 1.00 51.03 656 GLY A N 1
ATOM 5220 C CA . GLY A 1 656 ? 22.859 -34.487 -27.553 1.00 51.03 656 GLY A CA 1
ATOM 5221 C C . GLY A 1 656 ? 21.755 -35.325 -28.200 1.00 51.03 656 GLY A C 1
ATOM 5222 O O . GLY A 1 656 ? 20.580 -35.007 -28.063 1.00 51.03 656 GLY A O 1
ATOM 5223 N N . PHE A 1 657 ? 22.101 -36.412 -28.895 1.00 56.22 657 PHE A N 1
ATOM 5224 C CA . PHE A 1 657 ? 21.095 -37.372 -29.362 1.00 56.22 657 PHE A CA 1
ATOM 5225 C C . PHE A 1 657 ? 20.605 -38.245 -28.197 1.00 56.22 657 PHE A C 1
ATOM 5227 O O . PHE A 1 657 ? 21.393 -38.950 -27.561 1.00 56.22 657 PHE A O 1
ATOM 5234 N N . GLY A 1 658 ? 19.296 -38.224 -27.929 1.00 45.53 658 GLY A N 1
ATOM 5235 C CA . GLY A 1 658 ? 18.655 -39.155 -27.001 1.00 45.53 658 GLY A CA 1
ATOM 5236 C C . GLY A 1 658 ? 18.792 -40.604 -27.480 1.00 45.53 658 GLY A C 1
ATOM 5237 O O . GLY A 1 658 ? 18.782 -40.883 -28.678 1.00 45.53 658 GLY A O 1
ATOM 5238 N N . THR A 1 659 ? 18.907 -41.556 -26.550 1.00 45.28 659 THR A N 1
ATOM 5239 C CA . THR A 1 659 ? 19.059 -42.994 -26.859 1.00 45.28 659 THR A CA 1
ATOM 5240 C C . THR A 1 659 ? 17.857 -43.621 -27.575 1.00 45.28 659 THR A C 1
ATOM 5242 O O . THR A 1 659 ? 17.959 -44.758 -28.035 1.00 45.28 659 THR A O 1
ATOM 5245 N N . ASP A 1 660 ? 16.746 -42.892 -27.686 1.00 48.16 660 ASP A N 1
ATOM 5246 C CA . ASP A 1 660 ? 15.496 -43.361 -28.287 1.00 48.16 660 ASP A CA 1
ATOM 5247 C C . ASP A 1 660 ? 15.451 -43.135 -29.817 1.00 48.16 660 ASP A C 1
ATOM 5249 O O . ASP A 1 660 ? 14.788 -43.891 -30.529 1.00 48.16 660 ASP A O 1
ATOM 5253 N N . ASP A 1 661 ? 16.248 -42.199 -30.354 1.00 52.56 661 ASP A N 1
ATOM 5254 C CA . ASP A 1 661 ? 16.256 -41.809 -31.775 1.00 52.56 661 ASP A CA 1
ATOM 5255 C C . ASP A 1 661 ? 17.407 -42.462 -32.559 1.00 52.56 661 ASP A C 1
ATOM 5257 O O . ASP A 1 661 ? 18.251 -41.803 -33.174 1.00 52.56 661 ASP A O 1
ATOM 5261 N N . GLY A 1 662 ? 17.443 -43.799 -32.551 1.00 50.16 662 GLY A N 1
ATOM 5262 C CA . GLY A 1 662 ? 18.488 -44.658 -33.140 1.00 50.16 662 GLY A CA 1
ATOM 5263 C C . GLY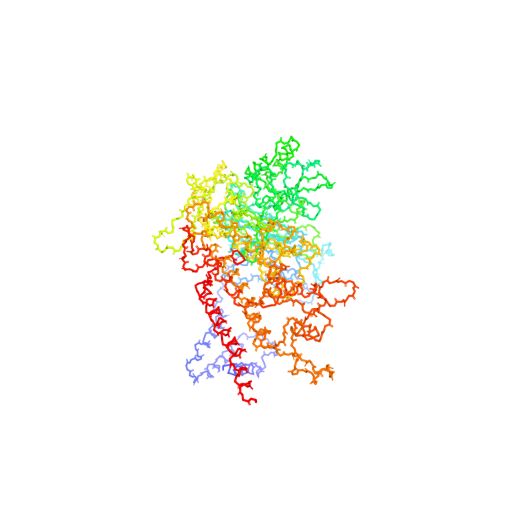 A 1 662 ? 18.743 -44.546 -34.659 1.00 50.16 662 GLY A C 1
ATOM 5264 O O . GLY A 1 662 ? 19.299 -45.474 -35.245 1.00 50.16 662 GLY A O 1
ATOM 5265 N N . ILE A 1 663 ? 18.350 -43.448 -35.308 1.00 53.56 663 ILE A N 1
ATOM 5266 C CA . ILE A 1 663 ? 18.486 -43.185 -36.748 1.00 53.56 663 ILE A CA 1
ATOM 5267 C C . ILE A 1 663 ? 19.703 -42.291 -37.069 1.00 53.56 663 ILE A C 1
ATOM 5269 O O . ILE A 1 663 ? 20.294 -42.459 -38.133 1.00 53.56 663 ILE A O 1
ATOM 5273 N N . TYR A 1 664 ? 20.160 -41.422 -36.156 1.00 53.59 664 TYR A N 1
ATOM 5274 C CA . TYR A 1 664 ? 21.201 -40.414 -36.461 1.00 53.59 664 TYR A CA 1
ATOM 5275 C C . TYR A 1 664 ? 22.597 -40.685 -35.872 1.00 53.59 664 TYR A C 1
ATOM 5277 O O . TYR A 1 664 ? 23.549 -39.955 -36.147 1.00 53.59 664 TYR A O 1
ATOM 5285 N N . GLY A 1 665 ? 22.777 -41.786 -35.135 1.00 52.44 665 GLY A N 1
ATOM 5286 C CA . GLY A 1 665 ? 24.038 -42.107 -34.448 1.00 52.44 665 GLY A CA 1
ATOM 5287 C C . GLY A 1 665 ? 25.271 -42.335 -35.345 1.00 52.44 665 GLY A C 1
ATOM 5288 O O . GLY A 1 665 ? 26.381 -42.382 -34.821 1.00 52.44 665 GLY A O 1
ATOM 5289 N N . GLN A 1 666 ? 25.118 -42.477 -36.672 1.00 50.34 666 GLN A N 1
ATOM 5290 C CA . GLN A 1 666 ? 26.247 -42.620 -37.612 1.00 50.34 666 GLN A CA 1
ATOM 5291 C C . GLN A 1 666 ? 26.701 -41.304 -38.272 1.00 50.34 666 GLN A C 1
ATOM 5293 O O . GLN A 1 666 ? 27.847 -41.240 -38.710 1.00 50.34 666 GLN A O 1
ATOM 5298 N N . GLU A 1 667 ? 25.865 -40.257 -38.306 1.00 52.69 667 GLU A N 1
ATOM 5299 C CA . GLU A 1 667 ? 26.222 -38.928 -38.854 1.00 52.69 667 GLU A CA 1
ATOM 5300 C C . GLU A 1 667 ? 26.561 -37.891 -37.762 1.00 52.69 667 GLU A C 1
ATOM 5302 O O . GLU A 1 667 ? 26.988 -36.774 -38.057 1.00 52.69 667 GLU A O 1
ATOM 5307 N N . ALA A 1 668 ? 26.437 -38.283 -36.489 1.00 52.84 668 ALA A N 1
ATOM 5308 C CA . ALA A 1 668 ? 26.589 -37.426 -35.313 1.00 52.84 668 ALA A CA 1
ATOM 5309 C C . ALA A 1 668 ? 27.970 -36.756 -35.153 1.00 52.84 668 ALA A C 1
ATOM 5311 O O . ALA A 1 668 ? 28.081 -35.771 -34.433 1.00 52.84 668 ALA A O 1
ATOM 5312 N N . SER A 1 669 ? 29.030 -37.258 -35.798 1.00 53.94 669 SER A N 1
ATOM 5313 C CA . SER A 1 669 ? 30.384 -36.691 -35.669 1.00 53.94 669 SER A CA 1
ATOM 5314 C C . SER A 1 669 ? 30.687 -35.539 -36.635 1.00 53.94 669 SER A C 1
ATOM 5316 O O . SER A 1 669 ? 31.721 -34.889 -36.481 1.00 53.94 669 SER A O 1
ATOM 5318 N N . SER A 1 670 ? 29.822 -35.284 -37.624 1.00 63.00 670 SER A N 1
ATOM 5319 C CA . SER A 1 670 ? 30.016 -34.239 -38.644 1.00 63.00 670 SER A CA 1
ATOM 5320 C C . SER A 1 670 ? 28.872 -33.230 -38.748 1.00 63.00 670 SER A C 1
ATOM 5322 O O . SER A 1 670 ? 28.935 -32.348 -39.602 1.00 63.00 670 SER A O 1
ATOM 5324 N N . LEU A 1 671 ? 27.826 -33.378 -37.933 1.00 72.75 671 LEU A N 1
ATOM 5325 C CA . LEU A 1 671 ? 26.661 -32.503 -37.943 1.00 72.75 671 LEU A CA 1
ATOM 5326 C C . LEU A 1 671 ? 26.795 -31.430 -36.854 1.00 72.75 671 LEU A C 1
ATOM 5328 O O . LEU A 1 671 ? 27.108 -31.755 -35.712 1.00 72.75 671 LEU A O 1
ATOM 5332 N N . HIS A 1 672 ? 26.537 -30.170 -37.211 1.00 79.50 672 HIS A N 1
ATOM 5333 C CA . HIS A 1 672 ? 26.527 -29.026 -36.294 1.00 79.50 672 HIS A CA 1
ATOM 5334 C C . HIS A 1 672 ? 25.306 -28.133 -36.518 1.00 79.50 672 HIS A C 1
ATOM 5336 O O . HIS A 1 672 ? 24.723 -28.126 -37.610 1.00 79.50 672 HIS A O 1
ATOM 5342 N N . CYS A 1 673 ? 24.905 -27.405 -35.473 1.00 84.75 673 CYS A N 1
ATOM 5343 C CA . CYS A 1 673 ? 23.624 -26.703 -35.393 1.00 84.75 673 CYS A CA 1
ATOM 5344 C C . CYS A 1 673 ? 23.436 -25.667 -36.504 1.00 84.75 673 CYS A C 1
ATOM 5346 O O . CYS A 1 673 ? 22.315 -25.479 -36.962 1.00 84.75 673 CYS A O 1
ATOM 5348 N N . PHE A 1 674 ? 24.505 -25.034 -36.997 1.00 88.12 674 PHE A N 1
ATOM 5349 C CA . PHE A 1 674 ? 24.426 -23.975 -38.009 1.00 88.12 674 PHE A CA 1
ATOM 5350 C C . PHE A 1 674 ? 25.085 -24.343 -39.351 1.00 88.12 674 PHE A C 1
ATOM 5352 O O . PHE A 1 674 ? 25.445 -23.458 -40.126 1.00 88.12 674 PHE A O 1
ATOM 5359 N N . MET A 1 675 ? 25.196 -25.633 -39.694 1.00 83.25 675 MET A N 1
ATOM 5360 C CA . MET A 1 675 ? 25.896 -26.127 -40.902 1.00 83.25 675 MET A CA 1
ATOM 5361 C C . MET A 1 675 ? 25.424 -25.551 -42.245 1.00 83.25 675 MET A C 1
ATOM 5363 O O . MET A 1 675 ? 26.198 -25.471 -43.197 1.00 83.25 675 MET A O 1
ATOM 5367 N N . ASN A 1 676 ? 24.175 -25.100 -42.328 1.00 79.81 676 ASN A N 1
ATOM 5368 C CA . ASN A 1 676 ? 23.638 -24.478 -43.543 1.00 79.81 676 ASN A CA 1
ATOM 5369 C C . ASN A 1 676 ? 23.897 -22.959 -43.608 1.00 79.81 676 ASN A C 1
ATOM 5371 O O . ASN A 1 676 ? 23.645 -22.334 -44.636 1.00 79.81 676 ASN A O 1
ATOM 5375 N N . GLN A 1 677 ? 24.402 -22.366 -42.523 1.00 85.62 677 GLN A N 1
ATOM 5376 C CA . GLN A 1 677 ? 24.780 -20.953 -42.425 1.00 85.62 677 GLN A CA 1
ATOM 5377 C C . GLN A 1 677 ? 26.303 -20.766 -42.382 1.00 85.62 677 GLN A C 1
ATOM 5379 O O . GLN A 1 677 ? 26.810 -19.772 -42.904 1.00 85.62 677 GLN A O 1
ATOM 5384 N N . VAL A 1 678 ? 27.039 -21.719 -41.796 1.00 87.31 678 VAL A N 1
ATOM 5385 C CA . VAL A 1 678 ? 28.505 -21.703 -41.680 1.00 87.31 678 VAL A CA 1
ATOM 5386 C C . VAL A 1 678 ? 29.129 -23.043 -42.097 1.00 87.31 678 VAL A C 1
ATOM 5388 O O . VAL A 1 678 ? 28.601 -24.106 -41.773 1.00 87.31 678 VAL A O 1
ATOM 5391 N N . PRO A 1 679 ? 30.276 -23.026 -42.805 1.00 84.88 679 PRO A N 1
ATOM 5392 C CA . PRO A 1 679 ? 30.768 -24.211 -43.508 1.00 84.88 679 PRO A CA 1
ATOM 5393 C C . PRO A 1 679 ? 31.463 -25.237 -42.605 1.00 84.88 679 PRO A C 1
ATOM 5395 O O . PRO A 1 679 ? 31.595 -26.393 -43.002 1.00 84.88 679 PRO A O 1
ATOM 5398 N N . THR A 1 680 ? 31.941 -24.843 -41.422 1.00 86.25 680 THR A N 1
ATOM 5399 C CA . THR A 1 680 ? 32.661 -25.736 -40.504 1.00 86.25 680 THR A CA 1
ATOM 5400 C C . THR A 1 680 ? 32.269 -25.482 -39.053 1.00 86.25 680 THR A C 1
ATOM 5402 O O . THR A 1 680 ? 31.844 -24.380 -38.714 1.00 86.25 680 THR A O 1
ATOM 5405 N N . LEU A 1 681 ? 32.490 -26.474 -38.188 1.00 85.44 681 LEU A N 1
ATOM 5406 C CA . LEU A 1 681 ? 32.304 -26.341 -36.741 1.00 85.44 681 LEU A CA 1
ATOM 5407 C C . LEU A 1 681 ? 33.123 -25.182 -36.152 1.00 85.44 681 LEU A C 1
ATOM 5409 O O . LEU A 1 681 ? 32.621 -24.388 -35.373 1.00 85.44 681 LEU A O 1
ATOM 5413 N N . LEU A 1 682 ? 34.369 -25.019 -36.605 1.00 87.75 682 LEU A N 1
ATOM 5414 C CA . LEU A 1 682 ? 35.224 -23.910 -36.176 1.00 87.75 682 LEU A CA 1
ATOM 5415 C C . LEU A 1 682 ? 34.664 -22.541 -36.605 1.00 87.75 682 LEU A C 1
ATOM 5417 O O . LEU A 1 682 ? 34.914 -21.533 -35.948 1.00 87.75 682 LEU A O 1
ATOM 5421 N N . ASP A 1 683 ? 33.929 -22.485 -37.720 1.00 88.94 683 ASP A N 1
ATOM 5422 C CA . ASP A 1 683 ? 33.233 -21.271 -38.150 1.00 88.94 683 ASP A CA 1
ATOM 5423 C C . ASP A 1 683 ? 31.985 -20.984 -37.316 1.00 88.94 683 ASP A C 1
ATOM 5425 O O . ASP A 1 683 ? 31.706 -19.812 -37.067 1.00 88.94 683 ASP A O 1
ATOM 5429 N N . GLU A 1 684 ? 31.282 -22.023 -36.859 1.00 89.38 684 GLU A N 1
ATOM 5430 C CA . GLU A 1 684 ? 30.197 -21.910 -35.880 1.00 89.38 684 GLU A CA 1
ATOM 5431 C C . GLU A 1 684 ? 30.719 -21.366 -34.549 1.00 89.38 684 GLU A C 1
ATOM 5433 O O . GLU A 1 684 ? 30.259 -20.313 -34.115 1.00 89.38 684 GLU A O 1
ATOM 5438 N N . GLU A 1 685 ? 31.753 -21.987 -33.972 1.00 90.44 685 GLU A N 1
ATOM 5439 C CA . GLU A 1 685 ? 32.396 -21.531 -32.730 1.00 90.44 685 GLU A CA 1
ATOM 5440 C C . GLU A 1 685 ? 32.836 -20.059 -32.836 1.00 90.44 685 GLU A C 1
ATOM 5442 O O . GLU A 1 685 ? 32.545 -19.230 -31.969 1.00 90.44 685 GLU A O 1
ATOM 5447 N N . LEU A 1 686 ? 33.501 -19.689 -33.939 1.00 92.19 686 LEU A N 1
ATOM 5448 C CA . LEU A 1 686 ? 33.925 -18.308 -34.171 1.00 92.19 686 LEU A CA 1
ATOM 5449 C C . LEU A 1 686 ? 32.740 -17.347 -34.313 1.00 92.19 686 LEU A C 1
ATOM 5451 O O . LEU A 1 686 ? 32.829 -16.226 -33.809 1.00 92.19 686 LEU A O 1
ATOM 5455 N N . ALA A 1 687 ? 31.665 -17.740 -35.000 1.00 92.00 687 ALA A N 1
ATOM 5456 C CA . ALA A 1 687 ? 30.473 -16.913 -35.166 1.00 92.00 687 ALA A CA 1
ATOM 5457 C C . ALA A 1 687 ? 29.697 -16.748 -33.849 1.00 92.00 687 ALA A C 1
ATOM 5459 O O . ALA A 1 687 ? 29.248 -15.641 -33.553 1.00 92.00 687 ALA A O 1
ATOM 5460 N N . LEU A 1 688 ? 29.614 -17.787 -33.017 1.00 93.62 688 LEU A N 1
ATOM 5461 C CA . LEU A 1 688 ? 29.019 -17.711 -31.682 1.00 93.62 688 LEU A CA 1
ATOM 5462 C C . LEU A 1 688 ? 29.822 -16.784 -30.755 1.00 93.62 688 LEU A C 1
ATOM 5464 O O . LEU A 1 688 ? 29.242 -15.981 -30.024 1.00 93.62 688 LEU A O 1
ATOM 5468 N N . LEU A 1 689 ? 31.155 -16.781 -30.856 1.00 95.31 689 LEU A N 1
ATOM 5469 C CA . LEU A 1 689 ? 32.001 -15.909 -30.036 1.00 95.31 689 LEU A CA 1
ATOM 5470 C C . LEU A 1 689 ? 32.022 -14.438 -30.481 1.00 95.31 689 LEU A C 1
ATOM 5472 O O . LEU A 1 689 ? 32.063 -13.557 -29.621 1.00 95.31 689 LEU A O 1
ATOM 5476 N N . ARG A 1 690 ? 32.055 -14.146 -31.791 1.00 93.88 690 ARG A N 1
ATOM 5477 C CA . ARG A 1 690 ? 32.319 -12.781 -32.319 1.00 93.88 690 ARG A CA 1
ATOM 5478 C C . ARG A 1 690 ? 31.253 -12.219 -33.263 1.00 93.88 690 ARG A C 1
ATOM 5480 O O . ARG A 1 690 ? 31.427 -11.124 -33.805 1.00 93.88 690 ARG A O 1
ATOM 5487 N N . GLY A 1 691 ? 30.223 -13.004 -33.546 1.00 92.19 691 GLY A N 1
ATOM 5488 C CA . GLY A 1 691 ? 29.279 -12.752 -34.622 1.00 92.19 691 GLY A CA 1
ATOM 5489 C C . GLY A 1 691 ? 29.812 -13.106 -36.018 1.00 92.19 691 GLY A C 1
ATOM 5490 O O . GLY A 1 691 ? 31.005 -13.316 -36.266 1.00 92.19 691 GLY A O 1
ATOM 5491 N N . ARG A 1 692 ? 28.874 -13.158 -36.958 1.00 90.00 692 ARG A N 1
ATOM 5492 C CA . ARG A 1 692 ? 29.039 -13.349 -38.397 1.00 90.00 692 ARG A CA 1
ATOM 5493 C C . ARG A 1 692 ? 29.532 -12.067 -39.087 1.00 90.00 692 ARG A C 1
ATOM 5495 O O . ARG A 1 692 ? 29.257 -10.946 -38.663 1.00 90.00 692 ARG A O 1
ATOM 5502 N N . ASN A 1 693 ? 30.259 -12.250 -40.185 1.00 84.31 693 ASN A N 1
ATOM 5503 C CA . ASN A 1 693 ? 30.683 -11.202 -41.119 1.00 84.31 693 ASN A CA 1
ATOM 5504 C C . ASN A 1 693 ? 29.565 -10.803 -42.105 1.00 84.31 693 ASN A C 1
ATOM 5506 O O . ASN A 1 693 ? 28.630 -11.552 -42.357 1.00 84.31 693 ASN A O 1
ATOM 5510 N N . ASP A 1 694 ? 29.684 -9.637 -42.737 1.00 87.06 694 ASP A N 1
ATOM 5511 C CA . ASP A 1 694 ? 28.664 -9.105 -43.664 1.00 87.06 694 ASP A CA 1
ATOM 5512 C C . ASP A 1 694 ? 28.751 -9.679 -45.094 1.00 87.06 694 ASP A C 1
ATOM 5514 O O . ASP A 1 694 ? 28.335 -9.045 -46.060 1.00 87.06 694 ASP A O 1
ATOM 5518 N N . ASP A 1 695 ? 29.314 -10.883 -45.238 1.00 83.19 695 ASP A N 1
ATOM 5519 C CA . ASP A 1 695 ? 29.578 -11.511 -46.540 1.00 83.19 695 ASP A CA 1
ATOM 5520 C C . ASP A 1 695 ? 28.384 -12.339 -47.056 1.00 83.19 695 ASP A C 1
ATOM 5522 O O . ASP A 1 695 ? 28.331 -12.691 -48.236 1.00 83.19 695 ASP A O 1
ATOM 5526 N N . LEU A 1 696 ? 27.417 -12.655 -46.184 1.00 78.31 696 LEU A N 1
ATOM 5527 C CA . LEU A 1 696 ? 26.238 -13.472 -46.485 1.00 78.31 696 LEU A CA 1
ATOM 5528 C C . LEU A 1 696 ? 24.939 -12.690 -46.253 1.00 78.31 696 LEU A C 1
ATOM 5530 O O . LEU A 1 696 ? 24.845 -11.868 -45.342 1.00 78.31 696 LEU A O 1
ATOM 5534 N N . LEU A 1 697 ? 23.915 -12.982 -47.059 1.00 80.38 697 LEU A N 1
ATOM 5535 C CA . LEU A 1 697 ? 22.570 -12.442 -46.866 1.00 80.38 697 LEU A CA 1
ATOM 5536 C C . LEU A 1 697 ? 21.818 -13.218 -45.765 1.00 80.38 697 LEU A C 1
ATOM 5538 O O . LEU A 1 697 ? 21.982 -14.432 -45.680 1.00 80.38 697 LEU A O 1
ATOM 5542 N N . PRO A 1 698 ? 20.947 -12.555 -44.985 1.00 80.31 698 PRO A N 1
ATOM 5543 C CA . PRO A 1 698 ? 20.790 -11.105 -44.900 1.00 80.31 698 PRO A CA 1
ATOM 5544 C C . PRO A 1 698 ? 21.970 -10.475 -44.132 1.00 80.31 698 PRO A C 1
ATOM 5546 O O . PRO A 1 698 ? 22.591 -11.118 -43.284 1.00 80.31 698 PRO A O 1
ATOM 5549 N N . GLY A 1 699 ? 22.309 -9.221 -44.439 1.00 83.69 699 GLY A N 1
ATOM 5550 C CA . GLY A 1 699 ? 23.474 -8.557 -43.839 1.00 83.69 699 GLY A CA 1
ATOM 5551 C C . GLY A 1 699 ? 23.367 -8.370 -42.318 1.00 83.69 699 GLY A C 1
ATOM 5552 O O . GLY A 1 699 ? 22.309 -8.583 -41.717 1.00 83.69 699 GLY A O 1
ATOM 5553 N N . VAL A 1 700 ? 24.442 -7.895 -41.689 1.00 87.25 700 VAL A N 1
ATOM 5554 C CA . VAL A 1 700 ? 24.605 -7.791 -40.216 1.00 87.25 700 VAL A CA 1
ATOM 5555 C C . VAL A 1 700 ? 23.771 -6.692 -39.537 1.00 87.25 700 VAL A C 1
ATOM 5557 O O . VAL A 1 700 ? 23.965 -6.364 -38.367 1.00 87.25 700 VAL A O 1
ATOM 5560 N N . ARG A 1 701 ? 22.852 -6.069 -40.276 1.00 86.56 701 ARG A N 1
ATOM 5561 C CA . ARG A 1 701 ? 21.988 -4.967 -39.816 1.00 86.56 701 ARG A CA 1
ATOM 5562 C C . ARG A 1 701 ? 20.522 -5.365 -39.673 1.00 86.56 701 ARG A C 1
ATOM 5564 O O . ARG A 1 701 ? 19.687 -4.511 -39.396 1.00 86.56 701 ARG A O 1
ATOM 5571 N N . THR A 1 702 ? 20.208 -6.631 -39.915 1.00 88.12 702 THR A N 1
ATOM 5572 C CA . THR A 1 702 ? 18.829 -7.115 -39.977 1.00 88.12 702 THR A CA 1
ATOM 5573 C C . THR A 1 702 ? 18.304 -7.371 -38.571 1.00 88.12 702 THR A C 1
ATOM 5575 O O . THR A 1 702 ? 18.786 -8.272 -37.891 1.00 88.12 702 THR A O 1
ATOM 5578 N N . SER A 1 703 ? 17.330 -6.577 -38.134 1.00 86.88 703 SER A N 1
ATOM 5579 C CA . SER A 1 703 ? 16.631 -6.789 -36.864 1.00 86.88 703 SER A CA 1
ATOM 5580 C C . SER A 1 703 ? 15.825 -8.099 -36.882 1.00 86.88 703 SER A C 1
ATOM 5582 O O . SER A 1 703 ? 15.270 -8.433 -37.935 1.00 86.88 703 SER A O 1
ATOM 5584 N N . PRO A 1 704 ? 15.739 -8.849 -35.764 1.00 88.50 704 PRO A N 1
ATOM 5585 C CA . PRO A 1 704 ? 16.348 -8.595 -34.443 1.00 88.50 704 PRO A CA 1
ATOM 5586 C C . PRO A 1 704 ? 17.743 -9.232 -34.245 1.00 88.50 704 PRO A C 1
ATOM 5588 O O . PRO A 1 704 ? 18.311 -9.166 -33.154 1.00 88.50 704 PRO A O 1
ATOM 5591 N N . ILE A 1 705 ? 18.308 -9.847 -35.291 1.00 88.12 705 ILE A N 1
ATOM 5592 C CA . ILE A 1 705 ? 19.454 -10.773 -35.199 1.00 88.12 705 ILE A CA 1
ATOM 5593 C C . ILE A 1 705 ? 20.812 -10.073 -35.367 1.00 88.12 705 ILE A C 1
ATOM 5595 O O . ILE A 1 705 ? 21.794 -10.436 -34.724 1.00 88.12 705 ILE A O 1
ATOM 5599 N N . TYR A 1 706 ? 20.891 -9.030 -36.192 1.00 89.94 706 TYR A N 1
ATOM 5600 C CA . TYR A 1 706 ? 22.124 -8.288 -36.477 1.00 89.94 706 TYR A CA 1
ATOM 5601 C C . TYR A 1 706 ? 23.269 -9.192 -36.979 1.00 89.94 706 TYR A C 1
ATOM 5603 O O . TYR A 1 706 ? 23.119 -9.899 -37.977 1.00 89.94 706 TYR A O 1
ATOM 5611 N N . ASN A 1 707 ? 24.435 -9.142 -36.330 1.00 90.69 707 ASN A N 1
ATOM 5612 C CA . ASN A 1 707 ? 25.614 -9.941 -36.648 1.00 90.69 707 ASN A CA 1
ATOM 5613 C C . ASN A 1 707 ? 25.578 -11.341 -36.017 1.00 90.69 707 ASN A C 1
ATOM 5615 O O . ASN A 1 707 ? 26.594 -12.023 -36.043 1.00 90.69 707 ASN A O 1
ATOM 5619 N N . ARG A 1 708 ? 24.457 -11.790 -35.453 1.00 92.38 708 ARG A N 1
ATOM 5620 C CA . ARG A 1 708 ? 24.323 -13.136 -34.880 1.00 92.38 708 ARG A CA 1
ATOM 5621 C C . ARG A 1 708 ? 23.922 -14.172 -35.935 1.00 92.38 708 ARG A C 1
ATOM 5623 O O . ARG A 1 708 ? 23.640 -13.828 -37.091 1.00 92.38 708 ARG A O 1
ATOM 5630 N N . LEU A 1 709 ? 23.957 -15.446 -35.552 1.00 91.31 709 LEU A N 1
ATOM 5631 C CA . LEU A 1 709 ? 23.451 -16.556 -36.358 1.00 91.31 709 LEU A CA 1
ATOM 5632 C C . LEU A 1 709 ? 21.918 -16.588 -36.300 1.00 91.31 709 LEU A C 1
ATOM 5634 O O . LEU A 1 709 ? 21.311 -16.286 -35.270 1.00 91.31 709 LEU A O 1
ATOM 5638 N N . PHE A 1 710 ? 21.295 -16.917 -37.431 1.00 90.19 710 PHE A N 1
ATOM 5639 C CA . PHE A 1 710 ? 19.838 -16.985 -37.565 1.00 90.19 710 PHE A CA 1
ATOM 5640 C C . PHE A 1 710 ? 19.312 -18.298 -36.988 1.00 90.19 710 PHE A C 1
ATOM 5642 O O . PHE A 1 710 ? 20.034 -19.293 -36.964 1.00 90.19 710 PHE A O 1
ATOM 5649 N N . TRP A 1 711 ? 18.038 -18.336 -36.595 1.00 90.75 711 TRP A N 1
ATOM 5650 C CA . TRP A 1 711 ? 17.349 -19.594 -36.281 1.00 90.75 711 TRP A CA 1
ATOM 5651 C C . TRP A 1 711 ? 17.417 -20.526 -37.501 1.00 90.75 711 TRP A C 1
ATOM 5653 O O . TRP A 1 711 ? 17.040 -20.125 -38.604 1.00 90.75 711 TRP A O 1
ATOM 5663 N N . ASN A 1 712 ? 17.974 -21.732 -37.348 1.00 87.31 712 ASN A N 1
ATOM 5664 C CA . ASN A 1 712 ? 18.397 -22.541 -38.494 1.00 87.31 712 ASN A CA 1
ATOM 5665 C C . ASN A 1 712 ? 17.273 -23.399 -39.108 1.00 87.31 712 ASN A C 1
ATOM 5667 O O . ASN A 1 712 ? 17.410 -24.613 -39.199 1.00 87.31 712 ASN A O 1
ATOM 5671 N N . PHE A 1 713 ? 16.208 -22.766 -39.602 1.00 85.06 713 PHE A N 1
ATOM 5672 C CA . PHE A 1 713 ? 15.145 -23.408 -40.394 1.00 85.06 713 PHE A CA 1
ATOM 5673 C C . PHE A 1 713 ? 15.407 -23.239 -41.892 1.00 85.06 713 PHE A C 1
ATOM 5675 O O . PHE A 1 713 ? 14.795 -22.430 -42.586 1.00 85.06 713 PHE A O 1
ATOM 5682 N N . THR A 1 714 ? 16.434 -23.931 -42.383 1.00 81.81 714 THR A N 1
ATOM 5683 C CA . THR A 1 714 ? 16.969 -23.767 -43.748 1.00 81.81 714 THR A CA 1
ATOM 5684 C C . THR A 1 714 ? 16.645 -24.935 -44.687 1.00 81.81 714 THR A C 1
ATOM 5686 O O . THR A 1 714 ? 17.030 -24.907 -45.856 1.00 81.81 714 THR A O 1
ATOM 5689 N N . GLY A 1 715 ? 15.947 -25.965 -44.205 1.00 74.88 715 GLY A N 1
ATOM 5690 C CA . GLY A 1 715 ? 15.543 -27.165 -44.940 1.00 74.88 715 GLY A CA 1
ATOM 5691 C C . GLY A 1 715 ? 16.658 -28.193 -45.169 1.00 74.88 715 GLY A C 1
ATOM 5692 O O . GLY A 1 715 ? 16.479 -29.122 -45.957 1.00 74.88 715 GLY A O 1
ATOM 5693 N N . GLY A 1 716 ? 17.826 -28.020 -44.539 1.00 75.38 716 GLY A N 1
ATOM 5694 C CA . GLY A 1 716 ? 18.985 -28.916 -44.665 1.00 75.38 716 GLY A CA 1
ATOM 5695 C C . GLY A 1 716 ? 19.311 -29.666 -43.371 1.00 75.38 716 GLY A C 1
ATOM 5696 O O . GLY A 1 716 ? 18.692 -29.436 -42.339 1.00 75.38 716 GLY A O 1
ATOM 5697 N N . SER A 1 717 ? 20.349 -30.508 -43.385 1.00 72.38 717 SER A N 1
ATOM 5698 C CA . SER A 1 717 ? 20.683 -31.401 -42.258 1.00 72.38 717 SER A CA 1
ATOM 5699 C C . SER A 1 717 ? 20.914 -30.686 -40.917 1.00 72.38 717 SER A C 1
ATOM 5701 O O . SER A 1 717 ? 20.606 -31.248 -39.870 1.00 72.38 717 SER A O 1
ATOM 5703 N N . GLY A 1 718 ? 21.418 -29.445 -40.932 1.00 76.31 718 GLY A N 1
ATOM 5704 C CA . GLY A 1 718 ? 21.627 -28.651 -39.714 1.00 76.31 718 GLY A CA 1
ATOM 5705 C C . GLY A 1 718 ? 20.343 -28.210 -38.991 1.00 76.31 718 GLY A C 1
ATOM 5706 O O . GLY A 1 718 ? 20.419 -27.847 -37.825 1.00 76.31 718 GLY A O 1
ATOM 5707 N N . GLU A 1 719 ? 19.175 -28.248 -39.639 1.00 82.31 719 GLU A N 1
ATOM 5708 C CA . GLU A 1 719 ? 17.901 -27.838 -39.022 1.00 82.31 719 GLU A CA 1
ATOM 5709 C C . GLU A 1 719 ? 17.461 -28.795 -37.912 1.00 82.31 719 GLU A C 1
ATOM 5711 O O . GLU A 1 719 ? 17.098 -28.363 -36.822 1.00 82.31 719 GLU A O 1
ATOM 5716 N N . VAL A 1 720 ? 17.570 -30.105 -38.154 1.00 77.62 720 VAL A N 1
ATOM 5717 C CA . VAL A 1 720 ? 17.225 -31.130 -37.156 1.00 77.62 720 VAL A CA 1
ATOM 5718 C C . VAL A 1 720 ? 18.169 -31.049 -35.957 1.00 77.62 720 VAL A C 1
ATOM 5720 O O . VAL A 1 720 ? 17.726 -31.127 -34.815 1.00 77.62 720 VAL A O 1
ATOM 5723 N N . ALA A 1 721 ? 19.465 -30.838 -36.212 1.00 78.12 721 ALA A N 1
ATOM 5724 C CA . ALA A 1 721 ? 20.456 -30.614 -35.163 1.00 78.12 721 ALA A CA 1
ATOM 5725 C C . ALA A 1 721 ? 20.118 -29.386 -34.314 1.00 78.12 721 ALA A C 1
ATOM 5727 O O . ALA A 1 721 ? 20.133 -29.459 -33.092 1.00 78.12 721 ALA A O 1
ATOM 5728 N N . TYR A 1 722 ? 19.774 -28.278 -34.967 1.00 84.75 722 TYR A N 1
ATOM 5729 C CA . TYR A 1 722 ? 19.393 -27.041 -34.303 1.00 84.75 722 TYR A CA 1
ATOM 5730 C C . TYR A 1 722 ? 18.149 -27.210 -33.423 1.00 84.75 722 TYR A C 1
ATOM 5732 O O . TYR A 1 722 ? 18.191 -26.886 -32.236 1.00 84.75 722 TYR A O 1
ATOM 5740 N N . ALA A 1 723 ? 17.061 -27.748 -33.983 1.00 82.38 723 ALA A N 1
ATOM 5741 C CA . ALA A 1 723 ? 15.798 -27.906 -33.270 1.00 82.38 723 ALA A CA 1
ATOM 5742 C C . ALA A 1 723 ? 15.940 -28.802 -32.028 1.00 82.38 723 ALA A C 1
ATOM 5744 O O . ALA A 1 723 ? 15.377 -28.488 -30.982 1.00 82.38 723 ALA A O 1
ATOM 5745 N N . LEU A 1 724 ? 16.734 -29.877 -32.121 1.00 79.19 724 LEU A N 1
ATOM 5746 C CA . LEU A 1 724 ? 16.990 -30.788 -31.003 1.00 79.19 724 LEU A CA 1
ATOM 5747 C C . LEU A 1 724 ? 17.926 -30.180 -29.950 1.00 79.19 724 LEU A C 1
ATOM 5749 O O . LEU A 1 724 ? 17.598 -30.213 -28.767 1.00 79.19 724 LEU A O 1
ATOM 5753 N N . SER A 1 725 ? 19.063 -29.605 -30.357 1.00 79.50 725 SER A N 1
ATOM 5754 C CA . SER A 1 725 ? 20.061 -29.065 -29.420 1.00 79.50 725 SER A CA 1
ATOM 5755 C C . SER A 1 725 ? 19.533 -27.875 -28.621 1.00 79.50 725 SER A C 1
ATOM 5757 O O . SER A 1 725 ? 19.797 -27.773 -27.426 1.00 79.50 725 SER A O 1
ATOM 5759 N N . TYR A 1 726 ? 18.745 -27.005 -29.256 1.00 80.94 726 TYR A N 1
ATOM 5760 C CA . TYR A 1 726 ? 18.125 -25.853 -28.596 1.00 80.94 726 TYR A CA 1
ATOM 5761 C C . TYR A 1 726 ? 16.727 -26.149 -28.039 1.00 80.94 726 TYR A C 1
ATOM 5763 O O . TYR A 1 726 ? 16.080 -25.241 -27.516 1.00 80.94 726 TYR A O 1
ATOM 5771 N N . ASN A 1 727 ? 16.267 -27.404 -28.136 1.00 82.69 727 ASN A N 1
ATOM 5772 C CA . ASN A 1 727 ? 14.956 -27.859 -27.674 1.00 82.69 727 ASN A CA 1
ATOM 5773 C C . ASN A 1 727 ? 13.826 -26.914 -28.124 1.00 82.69 727 ASN A C 1
ATOM 5775 O O . ASN A 1 727 ? 13.059 -26.400 -27.305 1.00 82.69 727 ASN A O 1
ATOM 5779 N N . ILE A 1 728 ? 13.769 -26.634 -29.429 1.00 82.12 728 ILE A N 1
ATOM 5780 C CA . ILE A 1 728 ? 12.730 -25.777 -29.999 1.00 82.12 728 ILE A CA 1
ATOM 5781 C C . ILE A 1 728 ? 11.416 -26.557 -29.985 1.00 82.12 728 ILE A C 1
ATOM 5783 O O . ILE A 1 728 ? 11.303 -27.623 -30.590 1.00 82.12 728 ILE A O 1
ATOM 5787 N N . LEU A 1 729 ? 10.439 -26.019 -29.266 1.00 79.25 729 LEU A N 1
ATOM 5788 C CA . LEU A 1 729 ? 9.090 -26.557 -29.139 1.00 79.25 729 LEU A CA 1
ATOM 5789 C C . LEU A 1 729 ? 8.110 -25.599 -29.815 1.00 79.25 729 LEU A C 1
ATOM 5791 O O . LEU A 1 729 ? 8.402 -24.410 -29.916 1.00 79.25 729 LEU A O 1
ATOM 5795 N N . ASP A 1 730 ? 6.949 -26.110 -30.211 1.00 76.75 730 ASP A N 1
ATOM 5796 C CA . ASP A 1 730 ? 5.810 -25.278 -30.605 1.00 76.75 730 ASP A CA 1
ATOM 5797 C C . ASP A 1 730 ? 5.332 -24.490 -29.374 1.00 76.75 730 ASP A C 1
ATOM 5799 O O . ASP A 1 730 ? 4.832 -25.058 -28.395 1.00 76.75 730 ASP A O 1
ATOM 5803 N N . VAL A 1 731 ? 5.594 -23.185 -29.392 1.00 70.94 731 VAL A N 1
ATOM 5804 C CA . VAL A 1 731 ? 5.314 -22.248 -28.292 1.00 70.94 731 VAL A CA 1
ATOM 5805 C C . VAL A 1 731 ? 4.473 -21.060 -28.745 1.00 70.94 731 VAL A C 1
ATOM 5807 O O . VAL A 1 731 ? 3.980 -20.298 -27.904 1.00 70.94 731 VAL A O 1
ATOM 5810 N N . ASN A 1 732 ? 4.286 -20.905 -30.056 1.00 67.00 732 ASN A N 1
ATOM 5811 C CA . ASN A 1 732 ? 3.511 -19.834 -30.659 1.00 67.00 732 ASN A CA 1
ATOM 5812 C C . ASN A 1 732 ? 1.983 -20.101 -30.617 1.00 67.00 732 ASN A C 1
ATOM 5814 O O . ASN A 1 732 ? 1.202 -19.193 -30.922 1.00 67.00 732 ASN A O 1
ATOM 5818 N N . ASN A 1 733 ? 1.553 -21.295 -30.164 1.00 61.81 733 ASN A N 1
ATOM 5819 C CA . ASN A 1 733 ? 0.155 -21.755 -30.125 1.00 61.81 733 ASN A CA 1
ATOM 5820 C C . ASN A 1 733 ? -0.531 -21.693 -31.501 1.00 61.81 733 ASN A C 1
ATOM 5822 O O . ASN A 1 733 ? -1.738 -21.422 -31.594 1.00 61.81 733 ASN A O 1
ATOM 5826 N N . ASP A 1 734 ? 0.216 -21.899 -32.582 1.00 64.19 734 ASP A N 1
ATOM 5827 C CA . ASP A 1 734 ? -0.383 -21.992 -33.896 1.00 64.19 734 ASP A CA 1
ATOM 5828 C C . ASP A 1 734 ? -1.280 -23.241 -33.987 1.00 64.19 734 ASP A C 1
ATOM 5830 O O . ASP A 1 734 ? -1.093 -24.269 -33.338 1.00 64.19 734 ASP A O 1
ATOM 5834 N N . ALA A 1 735 ? -2.361 -23.141 -34.760 1.00 54.69 735 ALA A N 1
ATOM 5835 C CA . ALA A 1 735 ? -3.318 -24.241 -34.883 1.00 54.69 735 ALA A CA 1
ATOM 5836 C C . ALA A 1 735 ? -2.765 -25.427 -35.703 1.00 54.69 735 ALA A C 1
ATOM 5838 O O . ALA A 1 735 ? -3.475 -26.420 -35.887 1.00 54.69 735 ALA A O 1
ATOM 5839 N N . ALA A 1 736 ? -1.559 -25.294 -36.261 1.00 62.72 736 ALA A N 1
ATOM 5840 C CA . ALA A 1 736 ? -0.952 -26.244 -37.181 1.00 62.72 736 ALA A CA 1
ATOM 5841 C C . ALA A 1 736 ? 0.021 -27.205 -36.474 1.00 62.72 736 ALA A C 1
ATOM 5843 O O . ALA A 1 736 ? 0.225 -28.317 -36.971 1.00 62.72 736 ALA A O 1
ATOM 5844 N N . GLY A 1 737 ? 0.551 -26.821 -35.308 1.00 62.22 737 GLY A N 1
ATOM 5845 C CA . GLY A 1 737 ? 1.483 -27.607 -34.510 1.00 62.22 737 GLY A CA 1
ATOM 5846 C C . GLY A 1 737 ? 2.858 -27.743 -35.160 1.00 62.22 737 GLY A C 1
ATOM 5847 O O . GLY A 1 737 ? 3.477 -28.808 -35.067 1.00 62.22 737 GLY A O 1
ATOM 5848 N N . HIS A 1 738 ? 3.279 -26.751 -35.947 1.00 75.38 738 HIS A N 1
ATOM 5849 C CA . HIS A 1 738 ? 4.540 -26.793 -36.684 1.00 75.38 738 HIS A CA 1
ATOM 5850 C C . HIS A 1 738 ? 5.625 -26.061 -35.905 1.00 75.38 738 HIS A C 1
ATOM 5852 O O . HIS A 1 738 ? 5.416 -24.935 -35.495 1.00 75.38 738 HIS A O 1
ATOM 5858 N N . ILE A 1 739 ? 6.788 -26.698 -35.747 1.00 76.38 739 ILE A N 1
ATOM 5859 C CA . ILE A 1 739 ? 7.962 -26.054 -35.155 1.00 76.38 739 ILE A CA 1
ATOM 5860 C C . ILE A 1 739 ? 8.651 -25.228 -36.243 1.00 76.38 739 ILE A C 1
ATOM 5862 O O . ILE A 1 739 ? 9.113 -25.807 -37.232 1.00 76.38 739 ILE A O 1
ATOM 5866 N N . ASP A 1 740 ? 8.733 -23.910 -36.062 1.00 81.44 740 ASP A N 1
ATOM 5867 C CA . ASP A 1 740 ? 9.277 -22.991 -37.068 1.00 81.44 740 ASP A CA 1
ATOM 5868 C C . ASP A 1 740 ? 10.186 -21.873 -36.504 1.00 81.44 740 ASP A C 1
ATOM 5870 O O . ASP A 1 740 ? 10.549 -21.826 -35.320 1.00 81.44 740 ASP A O 1
ATOM 5874 N N . GLU A 1 741 ? 10.619 -20.951 -37.374 1.00 84.44 741 GLU A N 1
ATOM 5875 C CA . GLU A 1 741 ? 11.444 -19.816 -36.965 1.00 84.44 741 GLU A CA 1
ATOM 5876 C C . GLU A 1 741 ? 10.724 -18.823 -36.041 1.00 84.44 741 GLU A C 1
ATOM 5878 O O . GLU A 1 741 ? 11.396 -18.083 -35.314 1.00 84.44 741 GLU A O 1
ATOM 5883 N N . ALA A 1 742 ? 9.389 -18.779 -36.049 1.00 84.19 742 ALA A N 1
ATOM 5884 C CA . ALA A 1 742 ? 8.616 -17.930 -35.153 1.00 84.19 742 ALA A CA 1
ATOM 5885 C C . ALA A 1 742 ? 8.650 -18.481 -33.720 1.00 84.19 742 ALA A C 1
ATOM 5887 O O . ALA A 1 742 ? 8.836 -17.694 -32.786 1.00 84.19 742 ALA A O 1
ATOM 5888 N N . ASP A 1 743 ? 8.598 -19.805 -33.547 1.00 82.44 743 ASP A N 1
ATOM 5889 C CA . ASP A 1 743 ? 8.820 -20.457 -32.248 1.00 82.44 743 ASP A CA 1
ATOM 5890 C C . ASP A 1 743 ? 10.227 -20.192 -31.717 1.00 82.44 743 ASP A C 1
ATOM 5892 O O . ASP A 1 743 ? 10.426 -19.744 -30.581 1.00 82.44 743 ASP A O 1
ATOM 5896 N N . ALA A 1 744 ? 11.236 -20.400 -32.566 1.00 85.88 744 ALA A N 1
ATOM 5897 C CA . ALA A 1 744 ? 12.617 -20.155 -32.175 1.00 85.88 744 ALA A CA 1
ATOM 5898 C C . ALA A 1 744 ? 12.888 -18.679 -31.869 1.00 85.88 744 ALA A C 1
ATOM 5900 O O . ALA A 1 744 ? 13.676 -18.384 -30.971 1.00 85.88 744 ALA A O 1
ATOM 5901 N N . LYS A 1 745 ? 12.211 -17.746 -32.547 1.00 88.12 745 LYS A N 1
ATOM 5902 C CA . LYS A 1 745 ? 12.252 -16.323 -32.199 1.00 88.12 745 LYS A CA 1
ATOM 5903 C C . LYS A 1 745 ? 11.648 -16.051 -30.826 1.00 88.12 745 LYS A C 1
ATOM 5905 O O . LYS A 1 745 ? 12.147 -15.181 -30.120 1.00 88.12 745 LYS A O 1
ATOM 5910 N N . GLN A 1 746 ? 10.597 -16.753 -30.424 1.00 84.19 746 GLN A N 1
ATOM 5911 C CA . GLN A 1 746 ? 10.031 -16.576 -29.090 1.00 84.19 746 GLN A CA 1
ATOM 5912 C C . GLN A 1 746 ? 10.997 -17.074 -28.005 1.00 84.19 746 GLN A C 1
ATOM 5914 O O . GLN A 1 746 ? 11.147 -16.414 -26.978 1.00 84.19 746 GLN A O 1
ATOM 5919 N N . LEU A 1 747 ? 11.702 -18.184 -28.243 1.00 84.88 747 LEU A N 1
ATOM 5920 C CA . LEU A 1 747 ? 12.676 -18.756 -27.302 1.00 84.88 747 LEU A CA 1
ATOM 5921 C C . LEU A 1 747 ? 14.013 -17.996 -27.266 1.00 84.88 747 LEU A C 1
ATOM 5923 O O . LEU A 1 747 ? 14.540 -17.739 -26.182 1.00 84.88 747 LEU A O 1
ATOM 5927 N N . PHE A 1 748 ? 14.518 -17.586 -28.433 1.00 90.06 748 PHE A N 1
ATOM 5928 C CA . PHE A 1 748 ? 15.793 -16.887 -28.633 1.00 90.06 748 PHE A CA 1
ATOM 5929 C C . PHE A 1 748 ? 15.583 -15.590 -29.435 1.00 90.06 748 PHE A C 1
ATOM 5931 O O . PHE A 1 748 ? 15.946 -15.517 -30.613 1.00 90.06 748 PHE A O 1
ATOM 5938 N N . PRO A 1 749 ? 15.028 -14.523 -28.829 1.00 90.62 749 PRO A N 1
ATOM 5939 C CA . PRO A 1 749 ? 14.553 -13.332 -29.552 1.00 90.62 749 PRO A CA 1
ATOM 5940 C C . PRO A 1 749 ? 15.612 -12.553 -30.328 1.00 90.62 749 PRO A C 1
ATOM 5942 O O . PRO A 1 749 ? 15.280 -11.747 -31.197 1.00 90.62 749 PRO A O 1
ATOM 5945 N N . GLN A 1 750 ? 16.884 -12.779 -30.014 1.00 91.62 750 GLN A N 1
ATOM 5946 C CA . GLN A 1 750 ? 18.022 -12.080 -30.596 1.00 91.62 750 GLN A CA 1
ATOM 5947 C C . GLN A 1 750 ? 18.827 -12.934 -31.586 1.00 91.62 750 GLN A C 1
ATOM 5949 O O . GLN A 1 750 ? 19.786 -12.417 -32.158 1.00 91.62 750 GLN A O 1
ATOM 5954 N N . GLY A 1 751 ? 18.433 -14.188 -31.835 1.00 91.31 751 GLY A N 1
ATOM 5955 C CA . GLY A 1 751 ? 19.263 -15.171 -32.538 1.00 91.31 751 GLY A CA 1
ATOM 5956 C C . GLY A 1 751 ? 20.412 -15.677 -31.660 1.00 91.31 751 GLY A C 1
ATOM 5957 O O . GLY A 1 751 ? 20.408 -15.452 -30.452 1.00 91.31 751 GLY A O 1
ATOM 5958 N N . HIS A 1 752 ? 21.400 -16.328 -32.278 1.00 91.44 752 HIS A N 1
ATOM 5959 C CA . HIS A 1 752 ? 22.443 -17.077 -31.565 1.00 91.44 752 HIS A CA 1
ATOM 5960 C C . HIS A 1 752 ? 23.823 -16.440 -31.688 1.00 91.44 752 HIS A C 1
ATOM 5962 O O . HIS A 1 752 ? 24.288 -16.135 -32.792 1.00 91.44 752 HIS A O 1
ATOM 5968 N N . GLY A 1 753 ? 24.506 -16.273 -30.558 1.00 90.62 753 GLY A N 1
ATOM 5969 C CA . GLY A 1 753 ? 25.899 -15.848 -30.535 1.00 90.62 753 GLY A CA 1
ATOM 5970 C C . GLY A 1 753 ? 26.175 -14.351 -30.359 1.00 90.62 753 GLY A C 1
ATOM 5971 O O . GLY A 1 753 ? 25.381 -13.567 -29.848 1.00 90.62 753 GLY A O 1
ATOM 5972 N N . ASP A 1 754 ? 27.381 -13.990 -30.798 1.00 93.56 754 ASP A N 1
ATOM 5973 C CA . ASP A 1 754 ? 28.161 -12.792 -30.470 1.00 93.56 754 ASP A CA 1
ATOM 5974 C C . ASP A 1 754 ? 28.393 -12.565 -28.966 1.00 93.56 754 ASP A C 1
ATOM 5976 O O . ASP A 1 754 ? 28.113 -11.490 -28.422 1.00 93.56 754 ASP A O 1
ATOM 5980 N N . ALA A 1 755 ? 28.967 -13.568 -28.292 1.00 96.25 755 ALA A N 1
ATOM 5981 C CA . ALA A 1 755 ? 29.375 -13.470 -26.889 1.00 96.25 755 ALA A CA 1
ATOM 5982 C C . ALA A 1 755 ? 30.188 -12.192 -26.606 1.00 96.25 755 ALA A C 1
ATOM 5984 O O . ALA A 1 755 ? 29.923 -11.456 -25.652 1.00 96.25 755 ALA A O 1
ATOM 5985 N N . TRP A 1 756 ? 31.154 -11.866 -27.473 1.00 96.50 756 TRP A N 1
ATOM 5986 C CA . TRP A 1 756 ? 31.993 -10.680 -27.320 1.00 96.50 756 TRP A CA 1
ATOM 5987 C C . TRP A 1 756 ? 31.195 -9.376 -27.426 1.00 96.50 756 TRP A C 1
ATOM 5989 O O . TRP A 1 756 ? 31.429 -8.450 -26.642 1.00 96.50 756 TRP A O 1
ATOM 5999 N N . GLY A 1 757 ? 30.249 -9.285 -28.363 1.00 94.75 757 GLY A N 1
ATOM 6000 C CA . GLY A 1 757 ? 29.358 -8.138 -28.522 1.00 94.75 757 GLY A CA 1
ATOM 6001 C C . GLY A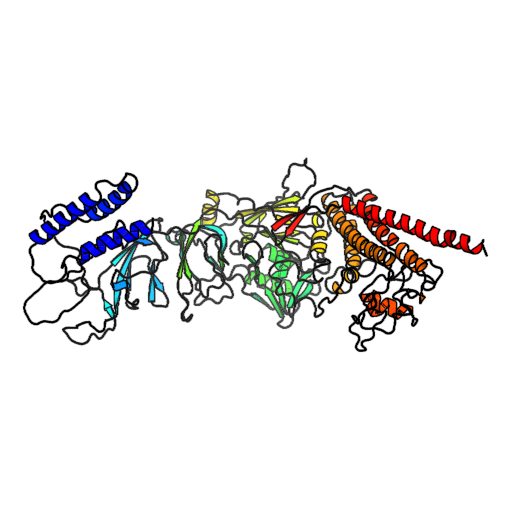 1 757 ? 28.369 -7.973 -27.372 1.00 94.75 757 GLY A C 1
ATOM 6002 O O . GLY A 1 757 ? 28.115 -6.839 -26.950 1.00 94.75 757 GLY A O 1
ATOM 6003 N N . HIS A 1 758 ? 27.876 -9.072 -26.802 1.00 95.94 758 HIS A N 1
ATOM 6004 C CA . HIS A 1 758 ? 27.063 -9.052 -25.588 1.00 95.94 758 HIS A CA 1
ATOM 6005 C C . HIS A 1 758 ? 27.856 -8.512 -24.392 1.00 95.94 758 HIS A C 1
ATOM 6007 O O . HIS A 1 758 ? 27.455 -7.506 -23.805 1.00 95.94 758 HIS A O 1
ATOM 6013 N N . TYR A 1 759 ? 29.047 -9.050 -24.105 1.00 97.44 759 TYR A N 1
ATOM 6014 C CA . TYR A 1 759 ? 29.897 -8.519 -23.031 1.00 97.44 759 TYR A CA 1
ATOM 6015 C C . TYR A 1 759 ? 30.338 -7.068 -23.280 1.00 97.44 759 TYR A C 1
ATOM 6017 O O . TYR A 1 759 ? 30.442 -6.264 -22.352 1.00 97.44 759 TYR A O 1
ATOM 6025 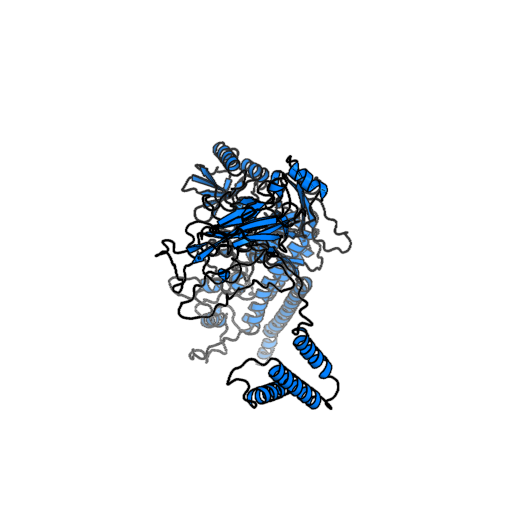N N . LEU A 1 760 ? 30.569 -6.683 -24.541 1.00 95.75 760 LEU A N 1
ATOM 6026 C CA . LEU A 1 760 ? 30.814 -5.286 -24.898 1.00 95.75 760 LEU A CA 1
ATOM 6027 C C . LEU A 1 760 ? 29.606 -4.401 -24.571 1.00 95.75 760 LEU A C 1
ATOM 6029 O O . LEU A 1 760 ? 29.802 -3.279 -24.105 1.00 95.75 760 LEU A O 1
ATOM 6033 N N . SER A 1 761 ? 28.391 -4.874 -24.838 1.00 95.38 761 SER A N 1
ATOM 6034 C CA . SER A 1 761 ? 27.157 -4.141 -24.551 1.00 95.38 761 SER A CA 1
ATOM 6035 C C . SER A 1 761 ? 26.961 -3.975 -23.045 1.00 95.38 761 SER A C 1
ATOM 6037 O O . SER A 1 761 ? 26.754 -2.845 -22.613 1.00 95.38 761 SER A O 1
ATOM 6039 N N . ALA A 1 762 ? 27.191 -5.026 -22.247 1.00 94.94 762 ALA A N 1
ATOM 6040 C CA . ALA A 1 762 ? 27.167 -4.956 -20.782 1.00 94.94 762 ALA A CA 1
ATOM 6041 C C . ALA A 1 762 ? 28.076 -3.836 -20.239 1.00 94.94 762 ALA A C 1
ATOM 6043 O O . ALA A 1 762 ? 27.645 -2.957 -19.498 1.00 94.94 762 ALA A O 1
ATOM 6044 N N . ILE A 1 763 ? 29.332 -3.799 -20.690 1.00 95.12 763 ILE A N 1
ATOM 6045 C CA . ILE A 1 763 ? 30.310 -2.787 -20.266 1.00 95.12 763 ILE A CA 1
ATOM 6046 C C . ILE A 1 763 ? 29.945 -1.383 -20.778 1.00 95.12 763 ILE A C 1
ATOM 6048 O O . ILE A 1 763 ? 30.163 -0.383 -20.090 1.00 95.12 763 ILE A O 1
ATOM 6052 N N . LYS A 1 764 ? 29.404 -1.278 -22.000 1.00 94.81 764 LYS A N 1
ATOM 6053 C CA . LYS A 1 764 ? 29.015 0.010 -22.594 1.00 94.81 764 LYS A CA 1
ATOM 6054 C C . LYS A 1 764 ? 27.968 0.731 -21.756 1.00 94.81 764 LYS A C 1
ATOM 6056 O O . LYS A 1 764 ? 28.047 1.952 -21.685 1.00 94.81 764 LYS A O 1
ATOM 6061 N N . ILE A 1 765 ? 27.036 0.014 -21.131 1.00 93.31 765 ILE A N 1
ATOM 6062 C CA . ILE A 1 765 ? 25.996 0.613 -20.287 1.00 93.31 765 ILE A CA 1
ATOM 6063 C C . ILE A 1 765 ? 26.615 1.384 -19.115 1.00 93.31 765 ILE A C 1
ATOM 6065 O O . ILE A 1 765 ? 26.314 2.565 -18.947 1.00 93.31 765 ILE A O 1
ATOM 6069 N N . TYR A 1 766 ? 27.581 0.796 -18.404 1.00 92.50 766 TYR A N 1
ATOM 6070 C CA . TYR A 1 766 ? 28.336 1.509 -17.367 1.00 92.50 766 TYR A CA 1
ATOM 6071 C C . TYR A 1 766 ? 29.114 2.705 -17.927 1.00 92.50 766 TYR A C 1
ATOM 6073 O O . TYR A 1 766 ? 29.104 3.787 -17.338 1.00 92.50 766 TYR A O 1
ATOM 6081 N N . TYR A 1 767 ? 29.751 2.561 -19.096 1.00 93.50 767 TYR A N 1
ATOM 6082 C CA . TYR A 1 767 ? 30.460 3.681 -19.724 1.00 93.50 767 TYR A CA 1
ATOM 6083 C C . TYR A 1 767 ? 29.539 4.845 -20.097 1.00 93.50 767 TYR A C 1
ATOM 6085 O O . TYR A 1 767 ? 29.990 5.990 -20.068 1.00 93.50 767 TYR A O 1
ATOM 6093 N N . GLN A 1 768 ? 28.263 4.599 -20.413 1.00 93.00 768 GLN A N 1
ATOM 6094 C CA . GLN A 1 768 ? 27.317 5.688 -20.664 1.00 93.00 768 GLN A CA 1
ATOM 6095 C C . GLN A 1 768 ? 27.115 6.587 -19.439 1.00 93.00 768 GLN A C 1
ATOM 6097 O O . GLN A 1 768 ? 26.810 7.764 -19.618 1.00 93.00 768 GLN A O 1
ATOM 6102 N N . LEU A 1 769 ? 27.273 6.048 -18.226 1.00 92.19 769 LEU A N 1
ATOM 6103 C CA . LEU A 1 769 ? 27.234 6.813 -16.981 1.00 92.19 769 LEU A CA 1
ATOM 6104 C C . LEU A 1 769 ? 28.609 7.395 -16.654 1.00 92.19 769 LEU A C 1
ATOM 6106 O O . LEU A 1 769 ? 28.739 8.604 -16.515 1.00 92.19 769 LEU A O 1
ATOM 6110 N N . LEU A 1 770 ? 29.655 6.565 -16.636 1.00 91.44 770 LEU A N 1
ATOM 6111 C CA . LEU A 1 770 ? 31.017 6.970 -16.257 1.00 91.44 770 LEU A CA 1
ATOM 6112 C C . LEU A 1 770 ? 31.617 8.073 -17.138 1.00 91.44 770 LEU A C 1
ATOM 6114 O O . LEU A 1 770 ? 32.499 8.804 -16.698 1.00 91.44 770 LEU A O 1
ATOM 6118 N N . THR A 1 771 ? 31.188 8.175 -18.397 1.00 92.06 771 THR A N 1
ATOM 6119 C CA . THR A 1 771 ? 31.653 9.238 -19.306 1.00 92.06 771 THR A CA 1
ATOM 6120 C C . THR A 1 771 ? 30.801 10.504 -19.240 1.00 92.06 771 THR A C 1
ATOM 6122 O O . THR A 1 771 ? 31.152 11.508 -19.862 1.00 92.06 771 THR A O 1
ATOM 6125 N N . HIS A 1 772 ? 29.689 10.479 -18.503 1.00 91.88 772 HIS A N 1
ATOM 6126 C CA . HIS A 1 772 ? 28.778 11.606 -18.403 1.00 91.88 772 HIS A CA 1
ATOM 6127 C C . HIS A 1 772 ? 29.299 12.639 -17.384 1.00 91.88 772 HIS A C 1
ATOM 6129 O O . HIS A 1 772 ? 29.542 12.283 -16.234 1.00 91.88 772 HIS A O 1
ATOM 6135 N N . PRO A 1 773 ? 29.425 13.934 -17.740 1.00 90.00 773 PRO A N 1
ATOM 6136 C CA . PRO A 1 773 ? 30.061 14.944 -16.879 1.00 90.00 773 PRO A CA 1
ATOM 6137 C C . PRO A 1 773 ? 29.321 15.209 -15.560 1.00 90.00 773 PRO A C 1
ATOM 6139 O O . PRO A 1 773 ? 29.918 15.697 -14.607 1.00 90.00 773 PRO A O 1
ATOM 6142 N N . ASN A 1 774 ? 28.022 14.906 -15.521 1.00 88.81 774 ASN A N 1
ATOM 6143 C CA . ASN A 1 774 ? 27.155 15.104 -14.358 1.00 88.81 774 ASN A CA 1
ATOM 6144 C C . ASN A 1 774 ? 26.926 13.817 -13.542 1.00 88.81 774 ASN A C 1
ATOM 6146 O O . ASN A 1 774 ? 26.051 13.810 -12.683 1.00 88.81 774 ASN A O 1
ATOM 6150 N N . TYR A 1 775 ? 27.633 12.726 -13.836 1.00 89.00 775 TYR A N 1
ATOM 6151 C CA . TYR A 1 775 ? 27.497 11.465 -13.108 1.00 89.00 775 TYR A CA 1
ATOM 6152 C C . TYR A 1 775 ? 28.710 11.224 -12.209 1.00 89.00 775 TYR A C 1
ATOM 6154 O O . TYR A 1 775 ? 29.842 11.493 -12.607 1.00 89.00 775 TYR A O 1
ATOM 6162 N N . ASP A 1 776 ? 28.455 10.685 -11.020 1.00 85.75 776 ASP A N 1
ATOM 6163 C CA . ASP A 1 776 ? 29.482 10.255 -10.077 1.00 85.75 776 ASP A CA 1
ATOM 6164 C C . ASP A 1 776 ? 29.119 8.880 -9.501 1.00 85.75 776 ASP A C 1
ATOM 6166 O O . ASP A 1 776 ? 27.964 8.638 -9.132 1.00 85.75 776 ASP A O 1
ATOM 6170 N N . TRP A 1 777 ? 30.102 7.979 -9.459 1.00 84.44 777 TRP A N 1
ATOM 6171 C CA . TRP A 1 777 ? 29.936 6.607 -8.976 1.00 84.44 777 TRP A CA 1
ATOM 6172 C C . TRP A 1 777 ? 30.373 6.532 -7.515 1.00 84.44 777 TRP A C 1
ATOM 6174 O O . TRP A 1 777 ? 31.551 6.721 -7.219 1.00 84.44 777 TRP A O 1
ATOM 6184 N N . ASN A 1 778 ? 29.461 6.131 -6.624 1.00 75.12 778 ASN A N 1
ATOM 6185 C CA . ASN A 1 778 ? 29.777 5.851 -5.223 1.00 75.12 778 ASN A CA 1
ATOM 6186 C C . ASN A 1 778 ? 29.351 4.426 -4.829 1.00 75.12 778 ASN A C 1
ATOM 6188 O O . ASN A 1 778 ? 28.184 4.073 -4.951 1.00 75.12 778 ASN A O 1
ATOM 6192 N N . SER A 1 779 ? 30.302 3.619 -4.347 1.00 66.06 779 SER A N 1
ATOM 6193 C CA . SER A 1 779 ? 30.055 2.247 -3.870 1.00 66.06 779 SER A CA 1
ATOM 6194 C C . SER A 1 779 ? 29.294 2.259 -2.543 1.00 66.06 779 SER A C 1
ATOM 6196 O O . SER A 1 779 ? 29.753 2.922 -1.604 1.00 66.06 779 SER A O 1
ATOM 6198 N N . ARG A 1 780 ? 28.160 1.545 -2.425 1.00 65.81 780 ARG A N 1
ATOM 6199 C CA . ARG A 1 780 ? 27.426 1.430 -1.149 1.00 65.81 780 ARG A CA 1
ATOM 6200 C C . ARG A 1 780 ? 26.414 0.284 -1.074 1.00 65.81 780 ARG A C 1
ATOM 6202 O O . ARG A 1 780 ? 25.891 -0.172 -2.081 1.00 65.81 780 ARG A O 1
ATOM 6209 N N . SER A 1 781 ? 26.057 -0.065 0.164 1.00 65.19 781 SER A N 1
ATOM 6210 C CA . SER A 1 781 ? 24.840 -0.816 0.485 1.00 65.19 781 SER A CA 1
ATOM 6211 C C . SER A 1 781 ? 23.590 0.070 0.379 1.00 65.19 781 SER A C 1
ATOM 6213 O O . SER A 1 781 ? 23.593 1.203 0.868 1.00 65.19 781 SER A O 1
ATOM 6215 N N . GLU A 1 782 ? 22.511 -0.462 -0.182 1.00 67.06 782 GLU A N 1
ATOM 6216 C CA . GLU A 1 782 ? 21.191 0.160 -0.304 1.00 67.06 782 GLU A CA 1
ATOM 6217 C C . GLU A 1 782 ? 20.184 -0.412 0.706 1.00 67.06 782 GLU A C 1
ATOM 6219 O O . GLU A 1 782 ? 20.381 -1.487 1.263 1.00 67.06 782 GLU A O 1
ATOM 6224 N N . GLU A 1 783 ? 19.070 0.288 0.930 1.00 66.94 783 GLU A N 1
ATOM 6225 C CA . GLU A 1 783 ? 17.906 -0.245 1.651 1.00 66.94 783 GLU A CA 1
ATOM 6226 C C . GLU A 1 783 ? 16.782 -0.540 0.652 1.00 66.94 783 GLU A C 1
ATOM 6228 O O . GLU A 1 783 ? 16.539 0.276 -0.231 1.00 66.94 783 GLU A O 1
ATOM 6233 N N . ILE A 1 784 ? 16.108 -1.681 0.771 1.00 70.44 784 ILE A N 1
ATOM 6234 C CA . ILE A 1 784 ? 14.929 -2.064 -0.025 1.00 70.44 784 ILE A CA 1
ATOM 6235 C C . ILE A 1 784 ? 13.722 -2.272 0.893 1.00 70.44 784 ILE A C 1
ATOM 6237 O O . ILE A 1 784 ? 13.893 -2.576 2.079 1.00 70.44 784 ILE A O 1
ATOM 6241 N N . LEU A 1 785 ? 12.513 -2.146 0.352 1.00 64.06 785 LEU A N 1
ATOM 6242 C CA . LEU A 1 785 ? 11.286 -2.569 1.021 1.00 64.06 785 LEU A CA 1
ATOM 6243 C C . LEU A 1 785 ? 11.008 -4.053 0.744 1.00 64.06 785 LEU A C 1
ATOM 6245 O O . LEU A 1 785 ? 10.804 -4.459 -0.396 1.00 64.06 785 LEU A O 1
ATOM 6249 N N . LEU A 1 786 ? 10.944 -4.863 1.802 1.00 60.09 786 LEU A N 1
ATOM 6250 C CA . LEU A 1 786 ? 10.457 -6.241 1.760 1.00 60.09 786 LEU A CA 1
ATOM 6251 C C . LEU A 1 786 ? 9.185 -6.333 2.613 1.00 60.09 786 LEU A C 1
ATOM 6253 O O . LEU A 1 786 ? 9.251 -6.267 3.838 1.00 60.09 786 LEU A O 1
ATOM 6257 N N . GLY A 1 787 ? 8.020 -6.425 1.962 1.00 56.69 787 GLY A N 1
ATOM 6258 C CA . GLY A 1 787 ? 6.711 -6.430 2.637 1.00 56.69 787 GLY A CA 1
ATOM 6259 C C . GLY A 1 787 ? 6.433 -5.167 3.469 1.00 56.69 787 GLY A C 1
ATOM 6260 O O . GLY A 1 787 ? 5.843 -5.243 4.538 1.00 56.69 787 GLY A O 1
ATOM 6261 N N . GLY A 1 788 ? 6.925 -4.004 3.028 1.00 59.34 788 GLY A N 1
ATOM 6262 C CA . GLY A 1 788 ? 6.760 -2.729 3.744 1.00 59.34 788 GLY A CA 1
ATOM 6263 C C . GLY A 1 788 ? 7.771 -2.473 4.871 1.00 59.34 788 GLY A C 1
ATOM 6264 O O . GLY A 1 788 ? 7.797 -1.369 5.416 1.00 59.34 788 GLY A O 1
ATOM 6265 N N . ILE A 1 789 ? 8.646 -3.441 5.175 1.00 61.72 789 ILE A N 1
ATOM 6266 C CA . ILE A 1 789 ? 9.760 -3.299 6.124 1.00 61.72 789 ILE A CA 1
ATOM 6267 C C . ILE A 1 789 ? 11.070 -3.035 5.372 1.00 61.72 789 ILE A C 1
ATOM 6269 O O . ILE A 1 789 ? 11.301 -3.552 4.283 1.00 61.72 789 ILE A O 1
ATOM 6273 N N . ARG A 1 790 ? 11.962 -2.243 5.973 1.00 68.81 790 ARG A N 1
ATOM 6274 C CA . ARG A 1 790 ? 13.268 -1.876 5.402 1.00 68.81 790 ARG A CA 1
ATOM 6275 C C . ARG A 1 790 ? 14.331 -2.953 5.649 1.00 68.81 790 ARG A C 1
ATOM 6277 O O . ARG A 1 790 ? 14.549 -3.347 6.793 1.00 68.81 790 ARG A O 1
ATOM 6284 N N . VAL A 1 791 ? 15.051 -3.356 4.600 1.00 65.75 791 VAL A N 1
ATOM 6285 C CA . VAL A 1 791 ? 16.164 -4.327 4.651 1.00 65.75 791 VAL A CA 1
ATOM 6286 C C . VAL A 1 791 ? 17.385 -3.784 3.904 1.00 65.75 791 VAL A C 1
ATOM 6288 O O . VAL A 1 791 ? 17.245 -3.249 2.810 1.00 65.75 791 VAL A O 1
ATOM 6291 N N . THR A 1 792 ? 18.590 -3.930 4.462 1.00 70.50 792 THR A N 1
ATOM 6292 C CA . THR A 1 792 ? 19.844 -3.485 3.821 1.00 70.50 792 THR A CA 1
ATOM 6293 C C . THR A 1 792 ? 20.443 -4.570 2.918 1.00 70.50 792 THR A C 1
ATOM 6295 O O . THR A 1 792 ? 20.585 -5.716 3.343 1.00 70.50 792 THR A O 1
ATOM 6298 N N . VAL A 1 793 ? 20.841 -4.202 1.698 1.00 62.41 793 VAL A N 1
ATOM 6299 C CA . VAL A 1 793 ? 21.425 -5.075 0.665 1.00 62.41 793 VAL A CA 1
ATOM 6300 C C . VAL A 1 793 ? 22.628 -4.404 -0.008 1.00 62.41 793 VAL A C 1
ATOM 6302 O O . VAL A 1 793 ? 22.698 -3.184 -0.076 1.00 62.41 793 VAL A O 1
ATOM 6305 N N . ASP A 1 794 ? 23.584 -5.180 -0.515 1.00 73.44 794 ASP A N 1
ATOM 6306 C CA . ASP A 1 794 ? 24.700 -4.687 -1.339 1.00 73.44 794 ASP A CA 1
ATOM 6307 C C . ASP A 1 794 ? 24.651 -5.386 -2.705 1.00 73.44 794 ASP A C 1
ATOM 6309 O O . ASP A 1 794 ? 24.566 -6.616 -2.770 1.00 73.44 794 ASP A O 1
ATOM 6313 N N . PHE A 1 795 ? 24.645 -4.604 -3.788 1.00 69.00 795 PHE A N 1
ATOM 6314 C CA . PHE A 1 795 ? 24.504 -5.103 -5.158 1.00 69.00 795 PHE A CA 1
ATOM 6315 C C . PHE A 1 795 ? 25.841 -5.367 -5.873 1.00 69.00 795 PHE A C 1
ATOM 6317 O O . PHE A 1 795 ? 25.819 -5.944 -6.965 1.00 69.00 795 PHE A O 1
ATOM 6324 N N . LEU A 1 796 ? 26.985 -5.044 -5.245 1.00 79.06 796 LEU A N 1
ATOM 6325 C CA . LEU A 1 796 ? 28.344 -5.355 -5.722 1.00 79.06 796 LEU A CA 1
ATOM 6326 C C . LEU A 1 796 ? 28.626 -4.883 -7.166 1.00 79.06 796 LEU A C 1
ATOM 6328 O O . LEU A 1 796 ? 29.230 -5.601 -7.971 1.00 79.06 796 LEU A O 1
ATOM 6332 N N . ASP A 1 797 ? 28.189 -3.674 -7.518 1.00 82.44 797 ASP A N 1
ATOM 6333 C CA . ASP A 1 797 ? 28.216 -3.173 -8.898 1.00 82.44 797 ASP A CA 1
ATOM 6334 C C . ASP A 1 797 ? 29.627 -3.083 -9.502 1.00 82.44 797 ASP A C 1
ATOM 6336 O O . ASP A 1 797 ? 29.812 -3.340 -10.697 1.00 82.44 797 ASP A O 1
ATOM 6340 N N . GLU A 1 798 ? 30.654 -2.780 -8.700 1.00 83.94 798 GLU A N 1
ATOM 6341 C CA . GLU A 1 798 ? 32.045 -2.743 -9.171 1.00 83.94 798 GLU A CA 1
ATOM 6342 C C . GLU A 1 798 ? 32.549 -4.135 -9.552 1.00 83.94 798 GLU A C 1
ATOM 6344 O O . GLU A 1 798 ? 33.275 -4.291 -10.540 1.00 83.94 798 GLU A O 1
ATOM 6349 N N . GLN A 1 799 ? 32.159 -5.149 -8.774 1.00 86.75 799 GLN A N 1
ATOM 6350 C CA . GLN A 1 799 ? 32.511 -6.534 -9.055 1.00 86.75 799 GLN A CA 1
ATOM 6351 C C . GLN A 1 799 ? 31.872 -6.972 -10.373 1.00 86.75 799 GLN A C 1
ATOM 6353 O O . GLN A 1 799 ? 32.574 -7.495 -11.238 1.00 86.75 799 GLN A O 1
ATOM 6358 N N . LYS A 1 800 ? 30.584 -6.680 -10.577 1.00 88.38 800 LYS A N 1
ATOM 6359 C CA . LYS A 1 800 ? 29.880 -7.001 -11.827 1.00 88.38 800 LYS A CA 1
ATOM 6360 C C . LYS A 1 800 ? 30.506 -6.330 -13.048 1.00 88.38 800 LYS A C 1
ATOM 6362 O O . LYS A 1 800 ? 30.706 -6.973 -14.080 1.00 88.38 800 LYS A O 1
ATOM 6367 N N . PHE A 1 801 ? 30.888 -5.055 -12.934 1.00 90.62 801 PHE A N 1
ATOM 6368 C CA . PHE A 1 801 ? 31.611 -4.359 -14.000 1.00 90.62 801 PHE A CA 1
ATOM 6369 C C . PHE A 1 801 ? 32.945 -5.052 -14.332 1.00 90.62 801 PHE A C 1
ATOM 6371 O O . PHE A 1 801 ? 33.267 -5.263 -15.508 1.00 90.62 801 PHE A O 1
ATOM 6378 N N . ALA A 1 802 ? 33.716 -5.435 -13.309 1.00 92.38 802 ALA A N 1
ATOM 6379 C CA . ALA A 1 802 ? 34.985 -6.135 -13.485 1.00 92.38 802 ALA A CA 1
ATOM 6380 C C . ALA A 1 802 ? 34.803 -7.529 -14.110 1.00 92.38 802 ALA A C 1
ATOM 6382 O O . ALA A 1 802 ? 35.580 -7.915 -14.987 1.00 92.38 802 ALA A O 1
ATOM 6383 N N . GLU A 1 803 ? 33.762 -8.263 -13.715 1.00 93.50 803 GLU A N 1
ATOM 6384 C CA . GLU A 1 803 ? 33.404 -9.567 -14.277 1.00 93.50 803 GLU A CA 1
ATOM 6385 C C . GLU A 1 803 ? 33.046 -9.465 -15.763 1.00 93.50 803 GLU A C 1
ATOM 6387 O O . GLU A 1 803 ? 33.577 -10.230 -16.573 1.00 93.50 803 GLU A O 1
ATOM 6392 N N . ALA A 1 804 ? 32.242 -8.471 -16.156 1.00 93.94 804 ALA A N 1
ATOM 6393 C CA . ALA A 1 804 ? 31.920 -8.227 -17.561 1.00 93.94 804 ALA A CA 1
ATOM 6394 C C . ALA A 1 804 ? 33.170 -7.887 -18.390 1.00 93.94 804 ALA A C 1
ATOM 6396 O O . ALA A 1 804 ? 33.373 -8.423 -19.487 1.00 93.94 804 ALA A O 1
ATOM 6397 N N . ALA A 1 805 ? 34.060 -7.045 -17.850 1.00 95.06 805 ALA A N 1
ATOM 6398 C CA . ALA A 1 805 ? 35.340 -6.717 -18.477 1.00 95.06 805 ALA A CA 1
ATOM 6399 C C . ALA A 1 805 ? 36.245 -7.946 -18.652 1.00 95.06 805 ALA A C 1
ATOM 6401 O O . ALA A 1 805 ? 36.823 -8.140 -19.728 1.00 95.06 805 ALA A O 1
ATOM 6402 N N . ALA A 1 806 ? 36.331 -8.798 -17.630 1.00 96.50 806 ALA A N 1
ATOM 6403 C CA . ALA A 1 806 ? 37.095 -10.037 -17.675 1.00 96.50 806 ALA A CA 1
ATOM 6404 C C . ALA A 1 806 ? 36.515 -11.032 -18.694 1.00 96.50 806 ALA A C 1
ATOM 6406 O O . ALA A 1 806 ? 37.268 -11.586 -19.498 1.00 96.50 806 ALA A O 1
ATOM 6407 N N . ALA A 1 807 ? 35.191 -11.212 -18.724 1.00 96.31 807 ALA A N 1
ATOM 6408 C CA . ALA A 1 807 ? 34.509 -12.096 -19.669 1.00 96.31 807 ALA A CA 1
ATOM 6409 C C . ALA A 1 807 ? 34.734 -11.660 -21.125 1.00 96.31 807 ALA A C 1
ATOM 6411 O O . ALA A 1 807 ? 35.096 -12.479 -21.978 1.00 96.31 807 ALA A O 1
ATOM 6412 N N . LYS A 1 808 ? 34.644 -10.354 -21.406 1.00 96.75 808 LYS A N 1
ATOM 6413 C CA . LYS A 1 808 ? 34.978 -9.796 -22.724 1.00 96.75 808 LYS A CA 1
ATOM 6414 C C . LYS A 1 808 ? 36.435 -10.062 -23.115 1.00 96.75 808 LYS A C 1
ATOM 6416 O O . LYS A 1 808 ? 36.704 -10.436 -24.258 1.00 96.75 808 LYS A O 1
ATOM 6421 N N . ALA A 1 809 ? 37.380 -9.850 -22.197 1.00 96.69 809 ALA A N 1
ATOM 6422 C CA . ALA A 1 809 ? 38.805 -10.057 -22.458 1.00 96.69 809 ALA A CA 1
ATOM 6423 C C . ALA A 1 809 ? 39.130 -11.535 -22.726 1.00 96.69 809 ALA A C 1
ATOM 6425 O O . ALA A 1 809 ? 39.827 -11.838 -23.696 1.00 96.69 809 ALA A O 1
ATOM 6426 N N . ARG A 1 810 ? 38.566 -12.447 -21.922 1.00 96.25 810 ARG A N 1
ATOM 6427 C CA . ARG A 1 810 ? 38.661 -13.902 -22.114 1.00 96.25 810 ARG A CA 1
ATOM 6428 C C . ARG A 1 810 ? 38.164 -14.304 -23.500 1.00 96.25 810 ARG A C 1
ATOM 6430 O O . ARG A 1 810 ? 38.905 -14.912 -24.262 1.00 96.25 810 ARG A O 1
ATOM 6437 N N . THR A 1 811 ? 36.954 -13.876 -23.851 1.00 96.62 811 THR A N 1
ATOM 6438 C CA . THR A 1 811 ? 36.331 -14.151 -25.155 1.00 96.62 811 THR A CA 1
ATOM 6439 C C . THR A 1 811 ? 37.178 -13.611 -26.306 1.00 96.62 811 THR A C 1
ATOM 6441 O O . THR A 1 811 ? 37.405 -14.302 -27.293 1.00 96.62 811 THR A O 1
ATOM 6444 N N . GLY A 1 812 ? 37.732 -12.402 -26.167 1.00 96.00 812 GLY A N 1
ATOM 6445 C CA . GLY A 1 812 ? 38.650 -11.833 -27.156 1.00 96.00 812 GLY A CA 1
ATOM 6446 C C . GLY A 1 812 ? 39.922 -12.665 -27.353 1.00 96.00 812 GLY A C 1
ATOM 6447 O O . GLY A 1 812 ? 40.358 -12.856 -28.488 1.00 96.00 812 GLY A O 1
ATOM 6448 N N . SER A 1 813 ? 40.501 -13.189 -26.270 1.00 95.75 813 SER A N 1
ATOM 6449 C CA . SER A 1 813 ? 41.654 -14.095 -26.339 1.00 95.75 813 SER A CA 1
ATOM 6450 C C . SER A 1 813 ? 41.312 -15.398 -27.069 1.00 95.75 813 SER A C 1
ATOM 6452 O O . SER A 1 813 ? 42.085 -15.845 -27.917 1.00 95.75 813 SER A O 1
ATOM 6454 N N . GLU A 1 814 ? 40.144 -15.977 -26.782 1.00 94.00 814 GLU A N 1
ATOM 6455 C CA . GLU A 1 814 ? 39.652 -17.202 -27.424 1.00 94.00 814 GLU A CA 1
ATOM 6456 C C . GLU A 1 814 ? 39.451 -16.998 -28.933 1.00 94.00 814 GLU A C 1
ATOM 6458 O O . GLU A 1 814 ? 39.964 -17.765 -29.748 1.00 94.00 814 GLU A O 1
ATOM 6463 N N . ILE A 1 815 ? 38.810 -15.888 -29.322 1.00 94.88 815 ILE A N 1
ATOM 6464 C CA . ILE A 1 815 ? 38.608 -15.510 -30.728 1.00 94.88 815 ILE A CA 1
ATOM 6465 C C . ILE A 1 815 ? 39.944 -15.436 -31.471 1.00 94.88 815 ILE A C 1
ATOM 6467 O O . ILE A 1 815 ? 40.051 -15.930 -32.596 1.00 94.88 815 ILE A O 1
ATOM 6471 N N . VAL A 1 816 ? 40.969 -14.822 -30.870 1.00 94.75 816 VAL A N 1
ATOM 6472 C CA . VAL A 1 816 ? 42.306 -14.727 -31.478 1.00 94.75 816 VAL A CA 1
ATOM 6473 C C . VAL A 1 816 ? 42.925 -16.115 -31.651 1.00 94.75 816 VAL A C 1
ATOM 6475 O O . VAL A 1 816 ? 43.455 -16.408 -32.724 1.00 94.75 816 VAL A O 1
ATOM 6478 N N . ASN A 1 817 ? 42.822 -16.980 -30.640 1.00 92.12 817 ASN A N 1
ATOM 6479 C CA . ASN A 1 817 ? 43.356 -18.341 -30.679 1.00 92.12 817 ASN A CA 1
ATOM 6480 C C . ASN A 1 817 ? 42.678 -19.201 -31.763 1.00 92.12 817 ASN A C 1
ATOM 6482 O O . ASN A 1 817 ? 43.349 -19.778 -32.621 1.00 92.12 817 ASN A O 1
ATOM 6486 N N . LEU A 1 818 ? 41.344 -19.221 -31.801 1.00 90.75 818 LEU A N 1
ATOM 6487 C CA . LEU A 1 818 ? 40.578 -19.974 -32.799 1.00 90.75 818 LEU A CA 1
ATOM 6488 C C . LEU A 1 818 ? 40.768 -19.417 -34.214 1.00 90.75 818 LEU A C 1
ATOM 6490 O O . LEU A 1 818 ? 40.916 -20.180 -35.170 1.00 90.75 818 LEU A O 1
ATOM 6494 N N . THR A 1 819 ? 40.872 -18.093 -34.362 1.00 91.38 819 THR A N 1
ATOM 6495 C CA . THR A 1 819 ? 41.204 -17.469 -35.654 1.00 91.38 819 THR A CA 1
ATOM 6496 C C . THR A 1 819 ? 42.605 -17.882 -36.113 1.00 91.38 819 THR A C 1
ATOM 6498 O O . THR A 1 819 ? 42.803 -18.197 -37.290 1.00 91.38 819 THR A O 1
ATOM 6501 N N . TYR A 1 820 ? 43.578 -17.939 -35.198 1.00 90.50 820 TYR A N 1
ATOM 6502 C CA . TYR A 1 820 ? 44.915 -18.441 -35.503 1.00 90.50 820 TYR A CA 1
ATOM 6503 C C . TYR A 1 820 ? 44.876 -19.913 -35.937 1.00 90.50 820 TYR A C 1
ATOM 6505 O O . TYR A 1 820 ? 45.452 -20.258 -36.970 1.00 90.50 820 TYR A O 1
ATOM 6513 N N . ARG A 1 821 ? 44.133 -20.770 -35.223 1.00 86.69 821 ARG A N 1
ATOM 6514 C CA . ARG A 1 821 ? 43.924 -22.181 -35.589 1.00 86.69 821 ARG A CA 1
ATOM 6515 C C . ARG A 1 821 ? 43.314 -22.329 -36.982 1.00 86.69 821 ARG A C 1
ATOM 6517 O O . ARG A 1 821 ? 43.814 -23.132 -37.769 1.00 86.69 821 ARG A O 1
ATOM 6524 N N . LYS A 1 822 ? 42.301 -21.522 -37.309 1.00 85.31 822 LYS A N 1
ATOM 6525 C CA . LYS A 1 822 ? 41.640 -21.529 -38.620 1.00 85.31 822 LYS A CA 1
ATOM 6526 C C . LYS A 1 822 ? 42.612 -21.226 -39.762 1.00 85.31 822 LYS A C 1
ATOM 6528 O O . LYS A 1 822 ? 42.577 -21.900 -40.785 1.00 85.31 822 LYS A O 1
ATOM 6533 N N . HIS A 1 823 ? 43.479 -20.225 -39.601 1.00 84.69 823 HIS A N 1
ATOM 6534 C CA . HIS A 1 823 ? 44.329 -19.749 -40.696 1.00 84.69 823 HIS A CA 1
ATOM 6535 C C . HIS A 1 823 ? 45.729 -20.371 -40.748 1.00 84.69 823 HIS A C 1
ATOM 6537 O O . HIS A 1 823 ? 46.264 -20.514 -41.841 1.00 84.69 823 HIS A O 1
ATOM 6543 N N . PHE A 1 824 ? 46.339 -20.741 -39.620 1.00 72.88 824 PHE A N 1
ATOM 6544 C CA . PHE A 1 824 ? 47.768 -21.089 -39.580 1.00 72.88 824 PHE A CA 1
ATOM 6545 C C . PHE A 1 824 ? 48.062 -22.572 -39.342 1.00 72.88 824 PHE A C 1
ATOM 6547 O O . PHE A 1 824 ? 49.076 -23.058 -39.839 1.00 72.88 824 PHE A O 1
ATOM 6554 N N . LEU A 1 825 ? 47.184 -23.323 -38.670 1.00 57.44 825 LEU A N 1
ATOM 6555 C CA . LEU A 1 825 ? 47.362 -24.777 -38.532 1.00 57.44 825 LEU A CA 1
ATOM 6556 C C . LEU A 1 825 ? 46.948 -25.542 -39.802 1.00 57.44 825 LEU A C 1
ATOM 6558 O O . LEU A 1 825 ? 47.548 -26.568 -40.108 1.00 57.44 825 LEU A O 1
ATOM 6562 N N . MET A 1 826 ? 46.008 -25.014 -40.599 1.00 50.44 826 MET A N 1
ATOM 6563 C CA . MET A 1 826 ? 45.635 -25.618 -41.890 1.00 50.44 826 MET A CA 1
ATOM 6564 C C . MET A 1 826 ? 46.695 -25.440 -42.992 1.00 50.44 826 MET A C 1
ATOM 6566 O O . MET A 1 826 ? 46.799 -26.288 -43.875 1.00 50.44 826 MET A O 1
ATOM 6570 N N . ILE A 1 827 ? 47.518 -24.384 -42.946 1.00 47.28 827 ILE A N 1
ATOM 6571 C CA . ILE A 1 827 ? 48.553 -24.147 -43.972 1.00 47.28 827 ILE A CA 1
ATOM 6572 C C . ILE A 1 827 ? 49.677 -25.189 -43.886 1.00 47.28 827 ILE A C 1
ATOM 6574 O O . ILE A 1 827 ? 50.190 -25.611 -44.919 1.00 47.28 827 ILE A O 1
ATOM 6578 N N . TRP A 1 828 ? 50.012 -25.671 -42.684 1.00 39.91 828 TRP A N 1
ATOM 6579 C CA . TRP A 1 828 ? 51.080 -26.662 -42.504 1.00 39.91 828 TRP A CA 1
ATOM 6580 C C . TRP A 1 828 ? 50.760 -28.018 -43.157 1.00 39.91 828 TRP A C 1
ATOM 6582 O O . TRP A 1 828 ? 51.665 -28.683 -43.648 1.00 39.91 828 TRP A O 1
ATOM 6592 N N . GLN A 1 829 ? 49.479 -28.398 -43.246 1.00 44.31 829 GLN A N 1
ATOM 6593 C CA . GLN A 1 829 ? 49.054 -29.628 -43.931 1.00 44.31 829 GLN A CA 1
ATOM 6594 C C . GLN A 1 829 ? 49.008 -29.503 -45.463 1.00 44.31 829 GLN A C 1
ATOM 6596 O O . GLN A 1 829 ? 49.046 -30.520 -46.147 1.00 44.31 829 GLN A O 1
ATOM 6601 N N . MET A 1 830 ? 48.956 -28.288 -46.022 1.00 46.03 830 MET A N 1
ATOM 6602 C CA . MET A 1 830 ? 48.957 -28.081 -47.479 1.00 46.03 830 MET A CA 1
ATOM 6603 C C . MET A 1 830 ? 50.360 -27.909 -48.078 1.00 46.03 830 MET A C 1
ATOM 6605 O O . MET A 1 830 ? 50.513 -28.006 -49.292 1.00 46.03 830 MET A O 1
ATOM 6609 N N . THR A 1 831 ? 51.390 -27.667 -47.260 1.00 45.91 831 THR A N 1
ATOM 6610 C CA . THR A 1 831 ? 52.784 -27.531 -47.725 1.00 45.91 831 THR A CA 1
ATOM 6611 C C . THR A 1 831 ? 53.616 -28.819 -47.651 1.00 45.91 831 THR A C 1
ATOM 6613 O O . THR A 1 831 ? 54.732 -28.827 -48.162 1.00 45.91 831 THR A O 1
ATOM 6616 N N . GLU A 1 832 ? 53.084 -29.904 -47.078 1.00 44.62 832 GLU A N 1
ATOM 6617 C CA . GLU A 1 832 ? 53.693 -31.252 -47.082 1.00 44.62 832 GLU A CA 1
ATOM 6618 C C . GLU A 1 832 ? 52.889 -32.274 -47.924 1.00 44.62 832 GLU A C 1
ATOM 6620 O O . GLU A 1 832 ? 52.840 -33.460 -47.596 1.00 44.62 832 GLU A O 1
ATOM 6625 N N . GLY A 1 833 ? 52.244 -31.812 -49.004 1.00 36.66 833 GLY A N 1
ATOM 6626 C CA . GLY A 1 833 ? 51.594 -32.651 -50.024 1.00 36.66 833 GLY A CA 1
ATOM 6627 C C . GLY A 1 833 ? 52.434 -32.813 -51.282 1.00 36.66 833 GLY A C 1
ATOM 6628 O O . GLY A 1 833 ? 52.833 -31.765 -51.841 1.00 36.66 833 GLY A O 1
#

Radius of gyration: 41.75 Å; chains: 1; bounding box: 102×81×124 Å

Foldseek 3Di:
DVVVVVVVVVVVVCVVVVDPPDDDDDDDPVVVVVVVVVVVVVVVVVPPPDDDDVVVVVVVVVVVVVVPDDDDDDDDDDDDDDFFDDDDDDDDDDDDDDPPRPGPPDDDPDDPQEEAFFDWDADDPPQSVADFDLPKDWDDDQWDAFPVSTIGRHDADLVQFKHKTKIWGKGADDPNDDDPVDDDPDRIGTRDGPVDPDTDIDIHIYGHDPFAEDEFLDKACPDDRNRHHFWPFLWKAFPDDSCVVVVWDAQKFKFFFWDKDKDAAQDDDPQWDWDDFPQKTQTQAGPPDQVLGDALLNSVQWIAHNVRRITMGTKDWAQFPDDGIFISGSADDPVNLVSQCVRDPDPSSNVRSVVSNVVRHATGTDNGSQPDDHDTMMMHSLPGLDWFKIKMWTNRHPPPPPDDITIHIHTYDLAHDLAAKDWRDAQALLALKIKIFGRRCSNSVQQQKKKAKWKFFDDPDPPPDSDTATPPHPDRSIDGSCRMDMDTDQAPVLLFKMKMKMKMAGNHDDVSRCVSRVVPDRIHDIHDIFIDHHSLQSSPVQCDLPDFNRQGRPDHPSNVVPPRQDPDGLPQDDSQLQQFFAAPDADDSDSNCSSVGHPLNVLVNVLVSLCVSAQVVDAHDQRSLVSSLVSLLVNLVSLLVQLVQLLVCLVDQFQDDDPVCVPCVVVRVAAGQQCVPAPHNLRSSLCSLAFAAQPDPPGQCDPRARRHGAQPPPVDPNNVSNCRRLVQAPPVPDPVRDRDSVSVCSNNVHHHHHSLVSLVSSLVSVVVQVVRPNHDDDADWDWDDDSRDTDIGGPPSVVSNVVSVVSNVVSVVVSVVSVCCVPPVVVVVVVVD

pLDDT: mean 77.47, std 20.04, range [24.72, 97.44]

Sequence (833 aa):
FLDATVTITTELFEIIQSDDIFDNHPSDDEHQSALRIEAKNRLEETIKGKEFEEIATLKKAIQNCLAVIPEEITETDASDQNSYTIASYEFTEEEILPFQKAVLKYTPETDPYEKVAGLFVQAPFPISTYPYCEKNEGISGPFIEDRKSNHWFFAAGDDGGTSEVIMRFYYPVQPDYYFPNGSNNSNQIPLLKKDRDVPIDISYTVSWPDTPEMKVNQTLVESMYGLPAIKGQKSVDVIYQQSIENGMGESVILIDPSQTRYVFLEAIPDDIITEYEGAEKIIIGNDKDEDKKLSLTLRRRLSFDPLNQKLIFKGEIIDPVFGFDYALLNVMSDADYKELLALSTTEAWTDAVEELYKQTKEPIFITNSNTDIYNDLALTSGFAKGTGYVTLMMQNKDGLGALPVSLEIIEVIPELDPGEILVITPRCPFDETLTLRHRGDFAGRSDEFVFEWQYLGVEADKSENNIWKPYPNGISSVKKGAIDITIKGPGKFTLADNKFRCRYKYDGTDIAIKNLWSEWSEFSEWTEPQLAEGWIKRVIGDINSYTQRASGGGIQGAEDKFFSYSDKINAIVSMISQIGQRWEGNIPMNCDNINDYGLLEIYETVFKRGKDLSINDGPGYQKANDALLLVASRIADFYMLLGNEAYADSSDPTIGFGTDDGIYGQEASSLHCFMNQVPTLLDEELALLRGRNDDLLPGVRTSPIYNRLFWNFTGGSGEVAYALSYNILDVNNDAAGHIDEADAKQLFPQGHGDAWGHYLSAIKIYYQLLTHPNYDWNSRSEEILLGGIRVTVDFLDEQKFAEAAAAKARTGSEIVNLTYRKHFLMIWQMTEG

Secondary structure (DSSP, 8-state):
-HHHHHHHHHHHHHHHHHS--SS-----HHHHHHHHHHHHHHHHHHHTT--TTSHHHHHHHHHHHHTTS--------------B---------SS------------SSS-TTEEETTSB-PPPTTGGGSPPPTT-EEEESSEEE-TTS-EEE----TTSS-EEEEEE-EEEPPTT---TTS--S-SEEE-BBTT-SSBPPEEEEEE-----EEEET-EESS-BTTBPP-TT-S-EEEEEEHHHHTTS--S-EEEESS--EEEE-S---TTEEEEEETTEEEEEEETTBGGGPPPHHHHHHEEEETTTTEEEE--EEE--SSS--EEE-S---HHHHHHHHHH---HHHHHHHHHHHHHTSS-EE-S-TTTS--S--EEE-TT-SS-EEEEEEES--TT-TTPPPEEEEEEEEEEEP---EEEE--SSTT---EEEEES--GGG-GGGEEEEEEEEE--S-TTS---PEESSTTS-SEEET-SEEEE-SSSHHHHS-EEEEEEEEE-SS-HHHHHHHHTT-SSPPPPPPEEE--HHHHHHHHS-SSS-TT---S-TTGGGGTTSS-S------SHHHHH-SPP-SPPP--STTGGGS-HHHHHHHHHHHHHHHTTTTSS--HHHHHHHHHHHHHHHHHHHHHHHHHHHHHH-------TT-TTSTTTTTT--TTTTTSSSHHHHHHHHHH---TTSSSPTT-TTTTTSBPP--SSSHHHHHHHHHTT----S--TT----HHHHHHHSTT-B--HHHHHHHHHHHHHHHHT-TT-------EEEEETTEEEEE---HHHHHHHHHHHHHHHHHHHHHHHHIIIIIHHHHHS--